Protein AF-0000000070116677 (afdb_homodimer)

Solvent-accessible surface area (backbone atoms only — not comparable to full-atom values): 37663 Å² total; per-residue (Å²): 96,74,38,36,49,48,74,65,43,23,51,36,42,28,44,10,41,53,49,41,49,26,26,69,69,30,72,38,34,51,61,55,48,22,65,59,27,67,42,55,67,67,56,50,51,53,46,50,51,51,36,36,73,70,57,50,31,46,72,42,73,62,86,81,67,85,58,98,57,86,71,54,44,27,37,28,44,30,30,88,41,28,28,20,38,10,22,35,44,53,80,57,32,35,35,32,30,40,25,15,43,43,66,47,76,75,44,74,48,72,46,80,34,63,86,76,57,48,60,74,63,58,39,49,60,45,41,51,46,51,51,58,50,59,76,66,53,61,90,87,44,41,75,66,17,25,7,32,16,30,65,36,39,26,32,56,91,62,22,32,27,54,39,16,75,80,52,69,41,61,66,35,56,48,41,56,54,43,50,65,67,60,58,68,92,62,49,74,44,52,39,29,30,34,40,21,26,29,51,24,24,39,67,73,30,68,35,50,94,55,38,18,36,38,25,35,29,28,54,72,50,36,32,25,10,40,28,49,82,64,34,74,46,42,34,66,59,32,38,23,20,35,49,19,52,24,47,40,32,72,84,48,53,76,38,96,87,68,32,40,8,20,38,25,58,52,50,17,44,66,37,42,28,42,58,41,72,40,60,89,56,68,63,70,68,46,53,51,48,41,52,52,38,26,76,71,62,35,63,49,27,39,50,20,40,45,55,27,17,37,49,46,8,42,54,50,10,28,50,26,19,34,43,7,30,41,34,39,30,29,27,67,56,34,30,60,50,40,73,75,17,41,68,42,19,50,54,31,22,61,49,45,23,46,67,83,28,46,69,66,46,41,82,44,54,60,68,54,60,87,50,18,36,38,47,12,9,25,50,58,21,43,44,60,37,35,57,32,59,84,80,95,94,74,39,36,49,47,73,66,42,24,50,36,43,28,43,10,44,53,50,41,49,27,26,68,69,28,71,38,34,50,60,54,50,24,66,59,27,66,42,53,66,69,57,50,51,52,48,50,49,51,37,36,72,71,58,49,31,46,73,41,72,60,85,79,66,86,59,96,58,86,73,55,46,27,36,29,45,29,30,86,40,28,27,20,37,10,23,35,44,52,81,57,30,34,34,34,28,40,26,16,43,43,64,47,75,76,44,75,50,71,48,79,34,63,86,76,56,47,61,75,63,58,40,49,60,46,42,51,48,51,52,58,51,57,75,66,54,63,89,86,46,41,75,66,18,25,8,33,15,30,67,36,38,28,32,56,91,63,21,32,27,56,39,15,76,81,51,70,41,62,64,36,56,49,40,57,53,42,49,64,67,59,59,66,89,62,49,73,45,52,38,28,31,34,42,22,25,30,51,24,25,39,65,73,30,67,34,51,94,54,36,18,36,37,24,36,28,28,54,74,50,36,34,27,10,38,30,49,82,64,33,75,47,41,35,67,58,32,39,22,21,35,48,20,52,25,46,41,32,72,82,49,54,76,37,96,83,68,32,39,8,21,38,27,60,52,51,18,43,65,36,42,29,43,57,41,72,40,60,88,56,69,62,69,66,46,54,50,48,41,52,53,38,26,75,72,62,35,62,50,26,40,50,19,41,43,55,27,17,36,48,47,8,42,54,50,10,28,50,26,20,36,42,7,29,40,35,39,29,29,27,68,57,35,32,60,50,40,72,74,18,42,69,43,20,51,52,30,21,63,50,44,22,47,67,83,28,46,69,67,47,41,81,44,55,61,66,54,59,86,49,18,36,37,47,12,9,24,49,58,22,43,43,61,35,37,56,31,57,84,80,94

Nearest PDB structures (foldseek):
  2qm1-assembly1_B  TM=8.342E-01  e=1.340E-25  Enterococcus faecalis V583
  3vov-assembly1_B  TM=8.192E-01  e=1.318E-24  Thermus thermophilus HB8
  2yhw-assembly1_A-2  TM=8.505E-01  e=6.070E-23  Homo sapiens
  2yhy-assembly1_A  TM=8.304E-01  e=4.068E-23  Homo sapiens
  4htl-assembly1_A  TM=8.119E-01  e=5.412E-16  Listeria monocytogenes EGD-e

Organism: Actinoplanes teichomyceticus (NCBI:txid1867)

pLDDT: mean 92.73, std 9.9, range [25.09, 98.88]

InterPro domains:
  IPR000600 ROK family [PF00480] (88-381)
  IPR000600 ROK family [PTHR18964] (8-383)
  IPR036388 Winged helix-like DNA-binding domain superfamily [G3DSA:1.10.10.10] (4-76)
  IPR036390 Winged helix DNA-binding domain superfamily [SSF46785] (10-74)
  IPR043129 ATPase, nucleotide binding domain [SSF53067] (85-386)

Structure (mmCIF, N/CA/C/O backbone):
data_AF-0000000070116677-model_v1
#
loop_
_entity.id
_entity.type
_entity.pdbx_description
1 polymer 'Putative NBD/HSP70 family sugar kinase'
#
loop_
_atom_site.group_PDB
_atom_site.id
_atom_site.type_symbol
_atom_site.label_atom_id
_atom_site.label_alt_id
_atom_site.label_comp_id
_atom_site.label_asym_id
_atom_site.label_entity_id
_atom_site.label_seq_id
_atom_site.pdbx_PDB_ins_code
_atom_site.Cartn_x
_atom_site.Cartn_y
_atom_site.Cartn_z
_atom_site.occupancy
_atom_site.B_iso_or_equiv
_atom_site.auth_seq_id
_atom_site.auth_comp_id
_atom_site.auth_asym_id
_atom_site.auth_atom_id
_atom_site.pdbx_PDB_model_num
ATOM 1 N N . MET A 1 1 ? -15.133 -12.617 7.816 1 25.09 1 MET A N 1
ATOM 2 C CA . MET A 1 1 ? -15.984 -12.57 6.629 1 25.09 1 MET A CA 1
ATOM 3 C C . MET A 1 1 ? -17.25 -11.766 6.902 1 25.09 1 MET A C 1
ATOM 5 O O . MET A 1 1 ? -18.078 -12.156 7.738 1 25.09 1 MET A O 1
ATOM 9 N N . ARG A 1 2 ? -17.266 -10.602 6.672 1 36.28 2 ARG A N 1
ATOM 10 C CA . ARG A 1 2 ? -18.234 -9.672 7.238 1 36.28 2 ARG A CA 1
ATOM 11 C C . ARG A 1 2 ? -19.641 -9.969 6.719 1 36.28 2 ARG A C 1
ATOM 13 O O . ARG A 1 2 ? -19.812 -10.281 5.539 1 36.28 2 ARG A O 1
ATOM 20 N N . VAL A 1 3 ? -20.672 -10.523 7.41 1 43.56 3 VAL A N 1
ATOM 21 C CA . VAL A 1 3 ? -22.125 -10.578 7.258 1 43.56 3 VAL A CA 1
ATOM 22 C C . VAL A 1 3 ? -22.594 -9.453 6.336 1 43.56 3 VAL A C 1
ATOM 24 O O . VAL A 1 3 ? -22.031 -8.352 6.355 1 43.56 3 VAL A O 1
ATOM 27 N N . GLY A 1 4 ? -23.078 -10.039 5.141 1 52.91 4 GLY A N 1
ATOM 28 C CA . GLY A 1 4 ? -23.609 -8.883 4.434 1 52.91 4 GLY A CA 1
ATOM 29 C C . GLY A 1 4 ? -24.266 -7.875 5.355 1 52.91 4 GLY A C 1
ATOM 30 O O . GLY A 1 4 ? -24.672 -8.211 6.469 1 52.91 4 GLY A O 1
ATOM 31 N N . PRO A 1 5 ? -24.172 -6.707 5.023 1 60.12 5 PRO A N 1
ATOM 32 C CA . PRO A 1 5 ? -24.625 -5.73 6.02 1 60.12 5 PRO A CA 1
ATOM 33 C C . PRO A 1 5 ? -26.141 -5.789 6.254 1 60.12 5 PRO A C 1
ATOM 35 O O . PRO A 1 5 ? -26.891 -6.059 5.324 1 60.12 5 PRO A O 1
ATOM 38 N N . SER A 1 6 ? -26.656 -6.117 7.281 1 69.81 6 SER A N 1
ATOM 39 C CA . SER A 1 6 ? -28.031 -5.926 7.703 1 69.81 6 SER A CA 1
ATOM 40 C C . SER A 1 6 ? -28.578 -4.59 7.211 1 69.81 6 SER A C 1
ATOM 42 O O . SER A 1 6 ? -27.828 -3.74 6.734 1 69.81 6 SER A O 1
ATOM 44 N N . GLN A 1 7 ? -29.906 -4.578 6.918 1 72.38 7 GLN A N 1
ATOM 45 C CA . GLN A 1 7 ? -30.531 -3.312 6.547 1 72.38 7 GLN A CA 1
ATOM 46 C C . GLN A 1 7 ? -29.969 -2.164 7.387 1 72.38 7 GLN A C 1
ATOM 48 O O . GLN A 1 7 ? -29.766 -1.061 6.875 1 72.38 7 GLN A O 1
ATOM 53 N N . GLU A 1 8 ? -29.797 -2.561 8.539 1 79.12 8 GLU A N 1
ATOM 54 C CA . GLU A 1 8 ? -29.25 -1.561 9.445 1 79.12 8 GLU A CA 1
ATOM 55 C C . GLU A 1 8 ? -27.828 -1.187 9.047 1 79.12 8 GLU A C 1
ATOM 57 O O . GLU A 1 8 ? -27.438 -0.019 9.125 1 79.12 8 GLU A O 1
ATOM 62 N N . GLU A 1 9 ? -27.172 -2.137 8.594 1 80.44 9 GLU A N 1
ATOM 63 C CA . GLU A 1 9 ? -25.797 -1.889 8.18 1 80.44 9 GLU A CA 1
ATOM 64 C C . GLU A 1 9 ? -25.734 -1.069 6.891 1 80.44 9 GLU A C 1
ATOM 66 O O . GLU A 1 9 ? -24.875 -0.199 6.734 1 80.44 9 GLU A O 1
ATOM 71 N N . VAL A 1 10 ? -26.641 -1.304 6.008 1 80.88 10 VAL A N 1
ATOM 72 C CA . VAL A 1 10 ? -26.719 -0.542 4.766 1 80.88 10 VAL A CA 1
ATOM 73 C C . VAL A 1 10 ? -27.062 0.914 5.074 1 80.88 10 VAL A C 1
ATOM 75 O O . VAL A 1 10 ? -26.453 1.832 4.523 1 80.88 10 VAL A O 1
ATOM 78 N N . ARG A 1 11 ? -28.078 1.019 5.867 1 85.12 11 ARG A N 1
ATOM 79 C CA . ARG A 1 11 ? -28.469 2.363 6.273 1 85.12 11 ARG A CA 1
ATOM 80 C C . ARG A 1 11 ? -27.297 3.105 6.914 1 85.12 11 ARG A C 1
ATOM 82 O O . ARG A 1 11 ? -27.047 4.27 6.598 1 85.12 11 ARG A O 1
ATOM 89 N N . ARG A 1 12 ? -26.625 2.453 7.75 1 89.31 12 ARG A N 1
ATOM 90 C CA . ARG A 1 12 ? -25.469 3.035 8.414 1 89.31 12 ARG A CA 1
ATOM 91 C C . ARG A 1 12 ? -24.422 3.463 7.391 1 89.31 12 ARG A C 1
ATOM 93 O O . ARG A 1 12 ? -23.859 4.555 7.492 1 89.31 12 ARG A O 1
ATOM 100 N N . HIS A 1 13 ? -24.219 2.604 6.469 1 88.12 13 HIS A N 1
ATOM 101 C CA . HIS A 1 13 ? -23.25 2.898 5.426 1 88.12 13 HIS A CA 1
ATOM 102 C C . HIS A 1 13 ? -23.656 4.113 4.605 1 88.12 13 HIS A C 1
ATOM 104 O O . HIS A 1 13 ? -22.844 4.992 4.324 1 88.12 13 HIS A O 1
ATOM 110 N N . ASN A 1 14 ? -24.922 4.16 4.258 1 90.69 14 ASN A N 1
ATOM 111 C CA . ASN A 1 14 ? -25.422 5.281 3.471 1 90.69 14 ASN A CA 1
ATOM 112 C C . ASN A 1 14 ? -25.359 6.59 4.254 1 90.69 14 ASN A C 1
ATOM 114 O O . ASN A 1 14 ? -25.031 7.637 3.699 1 90.69 14 ASN A O 1
ATOM 118 N N . LEU A 1 15 ? -25.688 6.465 5.492 1 94.31 15 LEU A N 1
ATOM 119 C CA . LEU A 1 15 ? -25.578 7.633 6.363 1 94.31 15 LEU A CA 1
ATOM 120 C C . LEU A 1 15 ? -24.141 8.148 6.398 1 94.31 15 LEU A C 1
ATOM 122 O O . LEU A 1 15 ? -23.906 9.344 6.258 1 94.31 15 LEU A O 1
ATOM 126 N N . GLY A 1 16 ? -23.234 7.203 6.566 1 95.75 16 GLY A N 1
ATOM 127 C CA . GLY A 1 16 ? -21.828 7.562 6.605 1 95.75 16 GLY A CA 1
ATOM 128 C C . GLY A 1 16 ? -21.344 8.188 5.312 1 95.75 16 GLY A C 1
ATOM 129 O O . GLY A 1 16 ? -20.625 9.188 5.332 1 95.75 16 GLY A O 1
ATOM 130 N N . THR A 1 17 ? -21.75 7.648 4.234 1 94.56 17 THR A N 1
ATOM 131 C CA . THR A 1 17 ? -21.328 8.141 2.926 1 94.56 17 THR A CA 1
ATOM 132 C C . THR A 1 17 ? -21.875 9.547 2.676 1 94.56 17 THR A C 1
ATOM 134 O O . THR A 1 17 ? -21.156 10.414 2.174 1 94.56 17 THR A O 1
ATOM 137 N N . LEU A 1 18 ? -23.125 9.727 2.967 1 95.94 18 LEU A N 1
ATOM 138 C CA . LEU A 1 18 ? -23.719 11.047 2.803 1 95.94 18 LEU A CA 1
ATOM 139 C C . LEU A 1 18 ? -23.016 12.078 3.684 1 95.94 18 LEU A C 1
ATOM 141 O O . LEU A 1 18 ? -22.641 13.148 3.209 1 95.94 18 LEU A O 1
ATOM 145 N N . LEU A 1 19 ? -22.828 11.727 4.914 1 97.38 19 LEU A N 1
ATOM 146 C CA . LEU A 1 19 ? -22.172 12.656 5.832 1 97.38 19 LEU A CA 1
ATOM 147 C C . LEU A 1 19 ? -20.766 12.969 5.367 1 97.38 19 LEU A C 1
ATOM 149 O O . LEU A 1 19 ? -20.328 14.117 5.43 1 97.38 19 LEU A O 1
ATOM 153 N N . ARG A 1 20 ? -20.062 11.953 4.957 1 96.81 20 ARG A N 1
ATOM 154 C CA . ARG A 1 20 ? -18.688 12.148 4.473 1 96.81 20 ARG A CA 1
ATOM 155 C C . ARG A 1 20 ? -18.656 13.109 3.293 1 96.81 20 ARG A C 1
ATOM 157 O O . ARG A 1 20 ? -17.781 13.969 3.205 1 96.81 20 ARG A O 1
ATOM 164 N N . TYR A 1 21 ? -19.625 12.945 2.396 1 96.12 21 TYR A N 1
ATOM 165 C CA . TYR A 1 21 ? -19.656 13.812 1.227 1 96.12 21 TYR A CA 1
ATOM 166 C C . TYR A 1 21 ? -19.844 15.273 1.636 1 96.12 21 TYR A C 1
ATOM 168 O O . TYR A 1 21 ? -19.094 16.141 1.187 1 96.12 21 TYR A O 1
ATOM 176 N N . VAL A 1 22 ? -20.766 15.484 2.5 1 97.25 22 VAL A N 1
ATOM 177 C CA . VAL A 1 22 ? -21.047 16.844 2.945 1 97.25 22 VAL A CA 1
ATOM 178 C C . VAL A 1 22 ? -19.875 17.359 3.773 1 97.25 22 VAL A C 1
ATOM 180 O O . VAL A 1 22 ? -19.531 18.547 3.715 1 97.25 22 VAL A O 1
ATOM 183 N N . HIS A 1 23 ? -19.234 16.516 4.504 1 98.06 23 HIS A N 1
ATOM 184 C CA . HIS A 1 23 ? -18.062 16.859 5.312 1 98.06 23 HIS A CA 1
ATOM 185 C C . HIS A 1 23 ? -16.922 17.344 4.438 1 98.06 23 HIS A C 1
ATOM 187 O O . HIS A 1 23 ? -16.281 18.359 4.746 1 98.06 23 HIS A O 1
ATOM 193 N N . VAL A 1 24 ? -16.672 16.703 3.383 1 96.69 24 VAL A N 1
ATOM 194 C CA . VAL A 1 24 ? -15.508 16.969 2.551 1 96.69 24 VAL A CA 1
ATOM 195 C C . VAL A 1 24 ? -15.82 18.109 1.581 1 96.69 24 VAL A C 1
ATOM 197 O O . VAL A 1 24 ? -14.984 18.984 1.359 1 96.69 24 VAL A O 1
ATOM 200 N N . HIS A 1 25 ? -17.109 18.203 1.095 1 95.5 25 HIS A N 1
ATOM 201 C CA . HIS A 1 25 ? -17.406 19.109 -0.006 1 95.5 25 HIS A CA 1
ATOM 202 C C . HIS A 1 25 ? -18.172 20.328 0.483 1 95.5 25 HIS A C 1
ATOM 204 O O . HIS A 1 25 ? -18.281 21.328 -0.236 1 95.5 25 HIS A O 1
ATOM 210 N N . GLY A 1 26 ? -18.656 20.25 1.665 1 95.62 26 GLY A N 1
ATOM 211 C CA . GLY A 1 26 ? -19.422 21.359 2.189 1 95.62 26 GLY A CA 1
ATOM 212 C C . GLY A 1 26 ? -20.875 21.328 1.765 1 95.62 26 GLY A C 1
ATOM 213 O O . GLY A 1 26 ? -21.422 20.25 1.479 1 95.62 26 GLY A O 1
ATOM 214 N N . ALA A 1 27 ? -21.484 22.5 1.828 1 95.94 27 ALA A N 1
ATOM 215 C CA . ALA A 1 27 ? -22.906 22.625 1.51 1 95.94 27 ALA A CA 1
ATOM 216 C C . ALA A 1 27 ? -23.219 22.031 0.14 1 95.94 27 ALA A C 1
ATOM 218 O O . ALA A 1 27 ? -22.625 22.422 -0.864 1 95.94 27 ALA A O 1
ATOM 219 N N . THR A 1 28 ? -24.156 21.078 0.118 1 96.44 28 THR A N 1
ATOM 220 C CA . THR A 1 28 ? -24.484 20.328 -1.09 1 96.44 28 THR A CA 1
ATOM 221 C C . THR A 1 28 ? -26 20.172 -1.222 1 96.44 28 THR A C 1
ATOM 223 O O . THR A 1 28 ? -26.688 19.844 -0.249 1 96.44 28 THR A O 1
ATOM 226 N N . SER A 1 29 ? -26.469 20.375 -2.428 1 96.5 29 SER A N 1
ATOM 227 C CA . SER A 1 29 ? -27.906 20.219 -2.633 1 96.5 29 SER A CA 1
ATOM 228 C C . SER A 1 29 ? -28.328 18.766 -2.594 1 96.5 29 SER A C 1
ATOM 230 O O . SER A 1 29 ? -27.531 17.875 -2.91 1 96.5 29 SER A O 1
ATOM 232 N N . ARG A 1 30 ? -29.594 18.5 -2.236 1 95.56 30 ARG A N 1
ATOM 233 C CA . ARG A 1 30 ? -30.109 17.141 -2.279 1 95.56 30 ARG A CA 1
ATOM 234 C C . ARG A 1 30 ? -30.016 16.562 -3.686 1 95.56 30 ARG A C 1
ATOM 236 O O . ARG A 1 30 ? -29.766 15.367 -3.855 1 95.56 30 ARG A O 1
ATOM 243 N N . ALA A 1 31 ? -30.234 17.453 -4.652 1 94.12 31 ALA A N 1
ATOM 244 C CA . ALA A 1 31 ? -30.141 17 -6.039 1 94.12 31 ALA A CA 1
ATOM 245 C C . ALA A 1 31 ? -28.734 16.484 -6.352 1 94.12 31 ALA A C 1
ATOM 247 O O . ALA A 1 31 ? -28.578 15.414 -6.945 1 94.12 31 ALA A O 1
ATOM 248 N N . GLU A 1 32 ? -27.797 17.203 -5.957 1 95.25 32 GLU A N 1
ATOM 249 C CA . GLU A 1 32 ? -26.406 16.797 -6.16 1 95.25 32 GLU A CA 1
ATOM 250 C C . GLU A 1 32 ? -26.094 15.516 -5.383 1 95.25 32 GLU A C 1
ATOM 252 O O . GLU A 1 32 ? -25.422 14.625 -5.898 1 95.25 32 GLU A O 1
ATOM 257 N N . LEU A 1 33 ? -26.562 15.43 -4.164 1 95.81 33 LEU A N 1
ATOM 258 C CA . LEU A 1 33 ? -26.344 14.234 -3.357 1 95.81 33 LEU A CA 1
ATOM 259 C C . LEU A 1 33 ? -26.953 13.008 -4.027 1 95.81 33 LEU A C 1
ATOM 261 O O . LEU A 1 33 ? -26.359 11.93 -4.039 1 95.81 33 LEU A O 1
ATOM 265 N N . THR A 1 34 ? -28.156 13.227 -4.562 1 93.06 34 THR A N 1
ATOM 266 C CA . THR A 1 34 ? -28.828 12.141 -5.277 1 93.06 34 THR A CA 1
ATOM 267 C C . THR A 1 34 ? -27.969 11.648 -6.438 1 93.06 34 THR A C 1
ATOM 269 O O . THR A 1 34 ? -27.75 10.445 -6.586 1 93.06 34 THR A O 1
ATOM 272 N N . SER A 1 35 ? -27.5 12.562 -7.188 1 92.69 35 SER A N 1
ATOM 273 C CA . SER A 1 35 ? -26.703 12.234 -8.367 1 92.69 35 SER A CA 1
ATOM 274 C C . SER A 1 35 ? -25.375 11.617 -7.969 1 92.69 35 SER A C 1
ATOM 276 O O . SER A 1 35 ? -24.969 10.586 -8.516 1 92.69 35 SER A O 1
ATOM 278 N N . ARG A 1 36 ? -24.688 12.109 -6.996 1 91.94 36 ARG A N 1
ATOM 279 C CA . ARG A 1 36 ? -23.328 11.719 -6.645 1 91.94 36 ARG A CA 1
ATOM 280 C C . ARG A 1 36 ? -23.312 10.406 -5.875 1 91.94 36 ARG A C 1
ATOM 282 O O . ARG A 1 36 ? -22.375 9.617 -6.004 1 91.94 36 ARG A O 1
ATOM 289 N N . LEU A 1 37 ? -24.359 10.18 -5.105 1 91.5 37 LEU A N 1
ATOM 290 C CA . LEU A 1 37 ? -24.375 8.977 -4.281 1 91.5 37 LEU A CA 1
ATOM 291 C C . LEU A 1 37 ? -25.141 7.855 -4.969 1 91.5 37 LEU A C 1
ATOM 293 O O . LEU A 1 37 ? -25.062 6.699 -4.551 1 91.5 37 LEU A O 1
ATOM 297 N N . GLY A 1 38 ? -25.828 8.25 -6.035 1 89.38 38 GLY A N 1
ATOM 298 C CA . GLY A 1 38 ? -26.578 7.25 -6.785 1 89.38 38 GLY A CA 1
ATOM 299 C C . GLY A 1 38 ? -27.766 6.699 -6.023 1 89.38 38 GLY A C 1
ATOM 300 O O . GLY A 1 38 ? -28.094 5.516 -6.133 1 89.38 38 GLY A O 1
ATOM 301 N N . LEU A 1 39 ? -28.312 7.418 -5.152 1 88.75 39 LEU A N 1
ATOM 302 C CA . LEU A 1 39 ? -29.484 7.062 -4.367 1 88.75 39 LEU A CA 1
ATOM 303 C C . LEU A 1 39 ? -30.719 7.844 -4.828 1 88.75 39 LEU A C 1
ATOM 305 O O . LEU A 1 39 ? -30.578 8.906 -5.438 1 88.75 39 LEU A O 1
ATOM 309 N N . ASN A 1 40 ? -31.828 7.309 -4.609 1 89.5 40 ASN A N 1
ATOM 310 C CA . ASN A 1 40 ? -33.031 8.023 -5.039 1 89.5 40 ASN A CA 1
ATOM 311 C C . ASN A 1 40 ? -33.375 9.164 -4.078 1 89.5 40 ASN A C 1
ATOM 313 O O . ASN A 1 40 ? -32.844 9.227 -2.967 1 89.5 40 ASN A O 1
ATOM 317 N N . ARG A 1 41 ? -34.25 9.977 -4.473 1 91.75 41 ARG A N 1
ATOM 318 C CA . ARG A 1 41 ? -34.594 11.203 -3.77 1 91.75 41 ARG A CA 1
ATOM 319 C C . ARG A 1 41 ? -35.219 10.906 -2.402 1 91.75 41 ARG A C 1
ATOM 321 O O . ARG A 1 41 ? -34.906 11.586 -1.42 1 91.75 41 ARG A O 1
ATOM 328 N N . SER A 1 42 ? -36.062 9.906 -2.346 1 93.12 42 SER A N 1
ATOM 329 C CA . SER A 1 42 ? -36.719 9.578 -1.087 1 93.12 42 SER A CA 1
ATOM 330 C C . SER A 1 42 ? -35.719 9.086 -0.051 1 93.12 42 SER A C 1
ATOM 332 O O . SER A 1 42 ? -35.812 9.453 1.123 1 93.12 42 SER A O 1
ATOM 334 N N . THR A 1 43 ? -34.75 8.289 -0.483 1 90.94 43 THR A N 1
ATOM 335 C CA . THR A 1 43 ? -33.688 7.785 0.406 1 90.94 43 THR A CA 1
ATOM 336 C C . THR A 1 43 ? -32.812 8.93 0.92 1 90.94 43 THR A C 1
ATOM 338 O O . THR A 1 43 ? -32.531 9 2.113 1 90.94 43 THR A O 1
ATOM 341 N N . ILE A 1 44 ? -32.469 9.82 0.033 1 95.19 44 ILE A N 1
ATOM 342 C CA . ILE A 1 44 ? -31.656 10.977 0.416 1 95.19 44 ILE A CA 1
ATOM 343 C C . ILE A 1 44 ? -32.406 11.805 1.453 1 95.19 44 ILE A C 1
ATOM 345 O O . ILE A 1 44 ? -31.812 12.25 2.443 1 95.19 44 ILE A O 1
ATOM 349 N N . GLY A 1 45 ? -33.656 11.984 1.19 1 95.44 45 GLY A N 1
ATOM 350 C CA . GLY A 1 45 ? -34.469 12.727 2.145 1 95.44 45 GLY A CA 1
ATOM 351 C C . GLY A 1 45 ? -34.5 12.094 3.523 1 95.44 45 GLY A C 1
ATOM 352 O O . GLY A 1 45 ? -34.344 12.789 4.531 1 95.44 45 GLY A O 1
ATOM 353 N N . ALA A 1 46 ? -34.688 10.836 3.566 1 95.25 46 ALA A N 1
ATOM 354 C CA . ALA A 1 46 ? -34.75 10.117 4.836 1 95.25 46 ALA A CA 1
ATOM 355 C C . ALA A 1 46 ? -33.406 10.172 5.559 1 95.25 46 ALA A C 1
ATOM 357 O O . ALA A 1 46 ? -33.344 10.383 6.773 1 95.25 46 ALA A O 1
ATOM 358 N N . LEU A 1 47 ? -32.344 9.922 4.836 1 95.62 47 LEU A N 1
ATOM 359 C CA . LEU A 1 47 ? -31 9.961 5.418 1 95.62 47 LEU A CA 1
ATOM 360 C C . LEU A 1 47 ? -30.688 11.344 5.973 1 95.62 47 LEU A C 1
ATOM 362 O O . LEU A 1 47 ? -30.156 11.469 7.078 1 95.62 47 LEU A O 1
ATOM 366 N N . THR A 1 48 ? -31.016 12.352 5.199 1 96.94 48 THR A N 1
ATOM 367 C CA . THR A 1 48 ? -30.781 13.727 5.625 1 96.94 48 THR A CA 1
ATOM 368 C C . THR A 1 48 ? -31.562 14.047 6.895 1 96.94 48 THR A C 1
ATOM 370 O O . THR A 1 48 ? -31.031 14.664 7.82 1 96.94 48 THR A O 1
ATOM 373 N N . ALA A 1 49 ? -32.75 13.594 6.906 1 96.81 49 ALA A N 1
ATOM 374 C CA . ALA A 1 49 ? -33.594 13.82 8.086 1 96.81 49 ALA A CA 1
ATOM 375 C C . ALA A 1 49 ? -32.969 13.188 9.328 1 96.81 49 ALA A C 1
ATOM 377 O O . ALA A 1 49 ? -33 13.773 10.414 1 96.81 49 ALA A O 1
ATOM 378 N N . GLU A 1 50 ? -32.438 12.055 9.195 1 96.5 50 GLU A N 1
ATOM 379 C CA . GLU A 1 50 ? -31.812 11.375 10.312 1 96.5 50 GLU A CA 1
ATOM 380 C C . GLU A 1 50 ? -30.578 12.141 10.781 1 96.5 50 GLU A C 1
ATOM 382 O O . GLU A 1 50 ? -30.344 12.281 11.992 1 96.5 50 GLU A O 1
ATOM 387 N N . LEU A 1 51 ? -29.781 12.609 9.852 1 97.69 51 LEU A N 1
ATOM 388 C CA . LEU A 1 51 ? -28.578 13.359 10.195 1 97.69 51 LEU A CA 1
ATOM 389 C C . LEU A 1 51 ? -28.938 14.688 10.859 1 97.69 51 LEU A C 1
ATOM 391 O O . LEU A 1 51 ? -28.234 15.156 11.742 1 97.69 51 LEU A O 1
ATOM 395 N N . ILE A 1 52 ? -30.047 15.281 10.453 1 97.31 52 ILE A N 1
ATOM 396 C CA . ILE A 1 52 ? -30.547 16.5 11.07 1 97.31 52 ILE A CA 1
ATOM 397 C C . ILE A 1 52 ? -30.969 16.219 12.508 1 97.31 52 ILE A C 1
ATOM 399 O O . ILE A 1 52 ? -30.609 16.953 13.43 1 97.31 52 ILE A O 1
ATOM 403 N N . SER A 1 53 ? -31.688 15.156 12.617 1 96.56 53 SER A N 1
ATOM 404 C CA . SER A 1 53 ? -32.156 14.766 13.945 1 96.56 53 SER A CA 1
ATOM 405 C C . SER A 1 53 ? -30.969 14.516 14.891 1 96.56 53 SER A C 1
ATOM 407 O O . SER A 1 53 ? -31.062 14.766 16.094 1 96.56 53 SER A O 1
ATOM 409 N N . ALA A 1 54 ? -29.938 14.031 14.344 1 95.88 54 ALA A N 1
ATOM 410 C CA . ALA A 1 54 ? -28.734 13.742 15.133 1 95.88 54 ALA A CA 1
ATOM 411 C C . ALA A 1 54 ? -27.906 15.008 15.359 1 95.88 54 ALA A C 1
ATOM 413 O O . ALA A 1 54 ? -26.891 14.977 16.047 1 95.88 54 ALA A O 1
ATOM 414 N N . GLY A 1 55 ? -28.297 16.156 14.719 1 95.88 55 GLY A N 1
ATOM 415 C CA . GLY A 1 55 ? -27.625 17.438 14.906 1 95.88 55 GLY A CA 1
ATOM 416 C C . GLY A 1 55 ? -26.359 17.562 14.094 1 95.88 55 GLY A C 1
ATOM 417 O O . GLY A 1 55 ? -25.5 18.391 14.398 1 95.88 55 GLY A O 1
ATOM 418 N N . LEU A 1 56 ? -26.172 16.734 13.055 1 97.69 56 LEU A N 1
ATOM 419 C CA . LEU A 1 56 ? -24.922 16.688 12.312 1 97.69 56 LEU A CA 1
ATOM 420 C C . LEU A 1 56 ? -24.969 17.594 11.094 1 97.69 56 LEU A C 1
ATOM 422 O O . LEU A 1 56 ? -23.938 18.125 10.664 1 97.69 56 LEU A O 1
ATOM 426 N N . VAL A 1 57 ? -26.141 17.734 10.539 1 97.81 57 VAL A N 1
ATOM 427 C CA . VAL A 1 57 ? -26.297 18.609 9.383 1 97.81 57 VAL A CA 1
ATOM 428 C C . VAL A 1 57 ? -27.562 19.453 9.547 1 97.81 57 VAL A C 1
ATOM 430 O O . VAL A 1 57 ? -28.391 19.172 10.422 1 97.81 57 VAL A O 1
ATOM 433 N N . SER A 1 58 ? -27.641 20.453 8.805 1 97.31 58 SER A N 1
ATOM 434 C CA . SER A 1 58 ? -28.828 21.266 8.656 1 97.31 58 SER A CA 1
ATOM 435 C C . SER A 1 58 ? -29.219 21.438 7.188 1 97.31 58 SER A C 1
ATOM 437 O O . SER A 1 58 ? -28.422 21.094 6.297 1 97.31 58 SER A O 1
ATOM 439 N N . GLU A 1 59 ? -30.359 21.734 6.969 1 95.62 59 GLU A N 1
ATOM 440 C CA . GLU A 1 59 ? -30.859 21.938 5.613 1 95.62 59 GLU A CA 1
ATOM 441 C C . GLU A 1 59 ? -31.469 23.312 5.449 1 95.62 59 GLU A C 1
ATOM 443 O O . GLU A 1 59 ? -32.125 23.812 6.359 1 95.62 59 GLU A O 1
ATOM 448 N N . ALA A 1 60 ? -31.172 23.906 4.328 1 91.56 60 ALA A N 1
ATOM 449 C CA . ALA A 1 60 ? -31.766 25.219 4.043 1 91.56 60 ALA A CA 1
ATOM 450 C C . ALA A 1 60 ? -32.094 25.359 2.561 1 91.56 60 ALA A C 1
ATOM 452 O O . ALA A 1 60 ? -31.562 24.641 1.726 1 91.56 60 ALA A O 1
ATOM 453 N N . VAL A 1 61 ? -33.125 26.203 2.266 1 85.75 61 VAL A N 1
ATOM 454 C CA . VAL A 1 61 ? -33.406 26.562 0.886 1 85.75 61 VAL A CA 1
ATOM 455 C C . VAL A 1 61 ? -32.281 27.438 0.326 1 85.75 61 VAL A C 1
ATOM 457 O O . VAL A 1 61 ? -31.766 28.312 1.026 1 85.75 61 VAL A O 1
ATOM 460 N N . PRO A 1 62 ? -31.969 27.031 -0.939 1 78.81 62 PRO A N 1
ATOM 461 C CA . PRO A 1 62 ? -30.906 27.859 -1.516 1 78.81 62 PRO A CA 1
ATOM 462 C C . PRO A 1 62 ? -31.297 29.328 -1.623 1 78.81 62 PRO A C 1
ATOM 464 O O . PRO A 1 62 ? -32.469 29.641 -1.839 1 78.81 62 PRO A O 1
ATOM 467 N N . LYS A 1 63 ? -30.562 30.297 -1.22 1 63.31 63 LYS A N 1
ATOM 468 C CA . LYS A 1 63 ? -30.891 31.719 -1.314 1 63.31 63 LYS A CA 1
ATOM 469 C C . LYS A 1 63 ? -31.25 32.125 -2.748 1 63.31 63 LYS A C 1
ATOM 471 O O . LYS A 1 63 ? -32.188 32.875 -2.975 1 63.31 63 LYS A O 1
ATOM 476 N N . GLN A 1 64 ? -30.422 32.031 -3.822 1 57.72 64 GLN A N 1
ATOM 477 C CA . GLN A 1 64 ? -30.641 32.656 -5.109 1 57.72 64 GLN A CA 1
ATOM 478 C C . GLN A 1 64 ? -31.094 31.656 -6.164 1 57.72 64 GLN A C 1
ATOM 480 O O . GLN A 1 64 ? -30.297 30.828 -6.613 1 57.72 64 GLN A O 1
ATOM 485 N N . THR A 1 65 ? -32.125 30.938 -6.074 1 54.34 65 THR A N 1
ATOM 486 C CA . THR A 1 65 ? -32.219 30.047 -7.219 1 54.34 65 THR A CA 1
ATOM 487 C C . THR A 1 65 ? -33 30.703 -8.359 1 54.34 65 THR A C 1
ATOM 489 O O . THR A 1 65 ? -34.125 31.156 -8.164 1 54.34 65 THR A O 1
ATOM 492 N N . ARG A 1 66 ? -32.344 31.344 -9.344 1 49.09 66 ARG A N 1
ATOM 493 C CA . ARG A 1 66 ? -32.938 31.922 -10.547 1 49.09 66 ARG A CA 1
ATOM 494 C C . ARG A 1 66 ? -33.75 30.891 -11.305 1 49.09 66 ARG A C 1
ATOM 496 O O . ARG A 1 66 ? -34.406 31.219 -12.297 1 49.09 66 ARG A O 1
ATOM 503 N N . ARG A 1 67 ? -33.656 29.703 -11.195 1 52.19 67 ARG A N 1
ATOM 504 C CA . ARG A 1 67 ? -34.344 28.875 -12.172 1 52.19 67 ARG A CA 1
ATOM 505 C C . ARG A 1 67 ? -35.75 28.516 -11.672 1 52.19 67 ARG A C 1
ATOM 507 O O . ARG A 1 67 ? -35.969 28.344 -10.469 1 52.19 67 ARG A O 1
ATOM 514 N N . ALA A 1 68 ? -36.688 28.562 -12.578 1 55.5 68 ALA A N 1
ATOM 515 C CA . ALA A 1 68 ? -38.125 28.391 -12.492 1 55.5 68 ALA A CA 1
ATOM 516 C C . ALA A 1 68 ? -38.5 27.109 -11.75 1 55.5 68 ALA A C 1
ATOM 518 O O . ALA A 1 68 ? -39.656 26.891 -11.406 1 55.5 68 ALA A O 1
ATOM 519 N N . GLY A 1 69 ? -37.562 26.219 -11.289 1 57.03 69 GLY A N 1
ATOM 520 C CA . GLY A 1 69 ? -37.906 24.969 -10.648 1 57.03 69 GLY A CA 1
ATOM 521 C C . GLY A 1 69 ? -37.75 25 -9.141 1 57.03 69 GLY A C 1
ATOM 522 O O . GLY A 1 69 ? -37.125 25.922 -8.594 1 57.03 69 GLY A O 1
ATOM 523 N N . ARG A 1 70 ? -38.625 24.156 -8.375 1 63.12 70 ARG A N 1
ATOM 524 C CA . ARG A 1 70 ? -38.531 24.047 -6.922 1 63.12 70 ARG A CA 1
ATOM 525 C C . ARG A 1 70 ? -37.062 23.891 -6.48 1 63.12 70 ARG A C 1
ATOM 527 O O . ARG A 1 70 ? -36.375 22.969 -6.922 1 63.12 70 ARG A O 1
ATOM 534 N N . PRO A 1 71 ? -36.625 24.875 -5.871 1 75.31 71 PRO A N 1
ATOM 535 C CA . PRO A 1 71 ? -35.219 24.812 -5.516 1 75.31 71 PRO A CA 1
ATOM 536 C C . PRO A 1 71 ? -34.875 23.641 -4.609 1 75.31 71 PRO A C 1
ATOM 538 O O . PRO A 1 71 ? -35.688 23.266 -3.75 1 75.31 71 PRO A O 1
ATOM 541 N N . SER A 1 72 ? -33.875 22.781 -4.922 1 84.75 72 SER A N 1
ATOM 542 C CA . SER A 1 72 ? -33.438 21.656 -4.113 1 84.75 72 SER A CA 1
ATOM 543 C C . SER A 1 72 ? -32.781 22.125 -2.814 1 84.75 72 SER A C 1
ATOM 545 O O . SER A 1 72 ? -31.984 23.078 -2.82 1 84.75 72 SER A O 1
ATOM 547 N N . LEU A 1 73 ? -33.219 21.562 -1.626 1 93.31 73 LEU A N 1
ATOM 548 C CA . LEU A 1 73 ? -32.688 21.891 -0.311 1 93.31 73 LEU A CA 1
ATOM 549 C C . LEU A 1 73 ? -31.188 21.625 -0.26 1 93.31 73 LEU A C 1
ATOM 551 O O . LEU A 1 73 ? -30.703 20.672 -0.877 1 93.31 73 LEU A O 1
ATOM 555 N N . VAL A 1 74 ? -30.516 22.562 0.46 1 97 74 VAL A N 1
ATOM 556 C CA . VAL A 1 74 ? -29.078 22.453 0.594 1 97 74 VAL A CA 1
ATOM 557 C C . VAL A 1 74 ? -28.719 21.906 1.977 1 97 74 VAL A C 1
ATOM 559 O O . VAL A 1 74 ? -29.156 22.438 2.994 1 97 74 VAL A O 1
ATOM 562 N N . VAL A 1 75 ? -27.984 20.828 1.997 1 97.69 75 VAL A N 1
ATOM 563 C CA . VAL A 1 75 ? -27.547 20.172 3.221 1 97.69 75 VAL A CA 1
ATOM 564 C C . VAL A 1 75 ? -26.172 20.688 3.621 1 97.69 75 VAL A C 1
ATOM 566 O O . VAL A 1 75 ? -25.234 20.703 2.805 1 97.69 75 VAL A O 1
ATOM 569 N N . ARG A 1 76 ? -26.016 21.141 4.898 1 97.38 76 ARG A N 1
ATOM 570 C CA . ARG A 1 76 ? -24.75 21.703 5.383 1 97.38 76 ARG A CA 1
ATOM 571 C C . ARG A 1 76 ? -24.328 21.031 6.684 1 97.38 76 ARG A C 1
ATOM 573 O O . ARG A 1 76 ? -25.156 20.734 7.543 1 97.38 76 ARG A O 1
ATOM 580 N N . PRO A 1 77 ? -22.984 20.797 6.766 1 97.69 77 PRO A N 1
ATOM 581 C CA . PRO A 1 77 ? -22.516 20.266 8.055 1 97.69 77 PRO A CA 1
ATOM 582 C C . PRO A 1 77 ? -22.641 21.297 9.18 1 97.69 77 PRO A C 1
ATOM 584 O O . PRO A 1 77 ? -22.422 22.484 8.961 1 97.69 77 PRO A O 1
ATOM 587 N N . GLU A 1 78 ? -22.953 20.859 10.375 1 96.56 78 GLU A N 1
ATOM 588 C CA . GLU A 1 78 ? -23.031 21.734 11.539 1 96.56 78 GLU A CA 1
ATOM 589 C C . GLU A 1 78 ? -21.656 21.953 12.148 1 96.56 78 GLU A C 1
ATOM 591 O O . GLU A 1 78 ? -21.391 21.547 13.273 1 96.56 78 GLU A O 1
ATOM 596 N N . SER A 1 79 ? -20.875 22.797 11.523 1 95.88 79 SER A N 1
ATOM 597 C CA . SER A 1 79 ? -19.453 22.969 11.805 1 95.88 79 SER A CA 1
ATOM 598 C C . SER A 1 79 ? -19.234 23.625 13.156 1 95.88 79 SER A C 1
ATOM 600 O O . SER A 1 79 ? -18.234 23.359 13.836 1 95.88 79 SER A O 1
ATOM 602 N N . GLU A 1 80 ? -20.109 24.453 13.586 1 93.94 80 GLU A N 1
ATOM 603 C CA . GLU A 1 80 ? -19.922 25.172 14.836 1 93.94 80 GLU A CA 1
ATOM 604 C C . GLU A 1 80 ? -20.344 24.328 16.031 1 93.94 80 GLU A C 1
ATOM 606 O O . GLU A 1 80 ? -19.844 24.531 17.141 1 93.94 80 GLU A O 1
ATOM 611 N N . LEU A 1 81 ? -21.25 23.359 15.734 1 95.31 81 LEU A N 1
ATOM 612 C CA . LEU A 1 81 ? -21.844 22.609 16.844 1 95.31 81 LEU A CA 1
ATOM 613 C C . LEU A 1 81 ? -21.156 21.25 16.984 1 95.31 81 LEU A C 1
ATOM 615 O O . LEU A 1 81 ? -21.188 20.656 18.062 1 95.31 81 LEU A O 1
ATOM 619 N N . VAL A 1 82 ? -20.672 20.734 15.93 1 97 82 VAL A N 1
ATOM 620 C CA . VAL A 1 82 ? -19.984 19.453 15.953 1 97 82 VAL A CA 1
ATOM 621 C C . VAL A 1 82 ? -18.531 19.625 15.562 1 97 82 VAL A C 1
ATOM 623 O O . VAL A 1 82 ? -18.219 20.062 14.445 1 97 82 VAL A O 1
ATOM 626 N N . PHE A 1 83 ? -17.609 19.281 16.484 1 97.06 83 PHE A N 1
ATOM 627 C CA . PHE A 1 83 ? -16.219 19.625 16.203 1 97.06 83 PHE A CA 1
ATOM 628 C C . PHE A 1 83 ? -15.281 18.594 16.828 1 97.06 83 PHE A C 1
ATOM 630 O O . PHE A 1 83 ? -15.719 17.703 17.562 1 97.06 83 PHE A O 1
ATOM 637 N N . ALA A 1 84 ? -14.055 18.625 16.375 1 97.25 84 ALA A N 1
ATOM 638 C CA . ALA A 1 84 ? -12.961 17.844 16.953 1 97.25 84 ALA A CA 1
ATOM 639 C C . ALA A 1 84 ? -11.812 18.75 17.375 1 97.25 84 ALA A C 1
ATOM 641 O O . ALA A 1 84 ? -11.648 19.859 16.844 1 97.25 84 ALA A O 1
ATOM 642 N N . TYR A 1 85 ? -11.086 18.328 18.375 1 97.25 85 TYR A N 1
ATOM 643 C CA . TYR A 1 85 ? -9.805 18.953 18.656 1 97.25 85 TYR A CA 1
ATOM 644 C C . TYR A 1 85 ? -8.68 18.312 17.844 1 97.25 85 TYR A C 1
ATOM 646 O O . TYR A 1 85 ? -8.578 17.078 17.797 1 97.25 85 TYR A O 1
ATOM 654 N N . ALA A 1 86 ? -7.949 19.109 17.156 1 98.5 86 ALA A N 1
ATOM 655 C CA . ALA A 1 86 ? -6.789 18.688 16.375 1 98.5 86 ALA A CA 1
ATOM 656 C C . ALA A 1 86 ? -5.496 19.203 17 1 98.5 86 ALA A C 1
ATOM 658 O O . ALA A 1 86 ? -5.34 20.406 17.234 1 98.5 86 ALA A O 1
ATOM 659 N N . LEU A 1 87 ? -4.617 18.312 17.234 1 97.94 87 LEU A N 1
ATOM 660 C CA . LEU A 1 87 ? -3.367 18.625 17.922 1 97.94 87 LEU A CA 1
ATOM 661 C C . LEU A 1 87 ? -2.164 18.219 17.078 1 97.94 87 LEU A C 1
ATOM 663 O O . LEU A 1 87 ? -2.264 17.328 16.234 1 97.94 87 LEU A O 1
ATOM 667 N N . SER A 1 88 ? -1.093 18.891 17.266 1 96.94 88 SER A N 1
ATOM 668 C CA . SER A 1 88 ? 0.143 18.562 16.547 1 96.94 88 SER A CA 1
ATOM 669 C C . SER A 1 88 ? 1.364 18.828 17.422 1 96.94 88 SER A C 1
ATOM 671 O O . SER A 1 88 ? 1.454 19.875 18.094 1 96.94 88 SER A O 1
ATOM 673 N N . ILE A 1 89 ? 2.189 17.875 17.516 1 93.88 89 ILE A N 1
ATOM 674 C CA . ILE A 1 89 ? 3.518 18.031 18.094 1 93.88 89 ILE A CA 1
ATOM 675 C C . ILE A 1 89 ? 4.574 17.953 17 1 93.88 89 ILE A C 1
ATOM 677 O O . ILE A 1 89 ? 4.863 16.875 16.484 1 93.88 89 ILE A O 1
ATOM 681 N N . GLU A 1 90 ? 5.121 19 16.641 1 89.19 90 GLU A N 1
ATOM 682 C CA . GLU A 1 90 ? 6.129 19.109 15.602 1 89.19 90 GLU A CA 1
ATOM 683 C C . GLU A 1 90 ? 7.523 19.281 16.188 1 89.19 90 GLU A C 1
ATOM 685 O O . GLU A 1 90 ? 7.707 19.156 17.406 1 89.19 90 GLU A O 1
ATOM 690 N N . VAL A 1 91 ? 8.492 19.438 15.391 1 82.19 91 VAL A N 1
ATOM 691 C CA . VAL A 1 91 ? 9.875 19.5 15.844 1 82.19 91 VAL A CA 1
ATOM 692 C C . VAL A 1 91 ? 10.102 20.75 16.688 1 82.19 91 VAL A C 1
ATOM 694 O O . VAL A 1 91 ? 10.719 20.703 17.75 1 82.19 91 VAL A O 1
ATOM 697 N N . ASP A 1 92 ? 9.453 21.906 16.234 1 83.5 92 ASP A N 1
ATOM 698 C CA . ASP A 1 92 ? 9.805 23.156 16.906 1 83.5 92 ASP A CA 1
ATOM 699 C C . ASP A 1 92 ? 8.57 23.859 17.453 1 83.5 92 ASP A C 1
ATOM 701 O O . ASP A 1 92 ? 8.656 24.953 18 1 83.5 92 ASP A O 1
ATOM 705 N N . ARG A 1 93 ? 7.422 23.25 17.312 1 90.69 93 ARG A N 1
ATOM 706 C CA . ARG A 1 93 ? 6.219 23.875 17.859 1 90.69 93 ARG A CA 1
ATOM 707 C C . ARG A 1 93 ? 5.16 22.828 18.188 1 90.69 93 ARG A C 1
ATOM 709 O O . ARG A 1 93 ? 5.211 21.703 17.688 1 90.69 93 ARG A O 1
ATOM 716 N N . VAL A 1 94 ? 4.281 23.188 19.031 1 95.06 94 VAL A N 1
ATOM 717 C CA . VAL A 1 94 ? 3.045 22.469 19.312 1 95.06 94 VAL A CA 1
ATOM 718 C C . VAL A 1 94 ? 1.844 23.328 18.922 1 95.06 94 VAL A C 1
ATOM 720 O O . VAL A 1 94 ? 1.857 24.547 19.125 1 95.06 94 VAL A O 1
ATOM 723 N N . ARG A 1 95 ? 0.861 22.719 18.328 1 97.56 95 ARG A N 1
ATOM 724 C CA . ARG A 1 95 ? -0.326 23.438 17.875 1 97.56 95 ARG A CA 1
ATOM 725 C C . ARG A 1 95 ? -1.599 22.703 18.266 1 97.56 95 ARG A C 1
ATOM 727 O O . ARG A 1 95 ? -1.587 21.469 18.422 1 97.56 95 ARG A O 1
ATOM 734 N N . ALA A 1 96 ? -2.627 23.438 18.453 1 98.25 96 ALA A N 1
ATOM 735 C CA . ALA A 1 96 ? -3.961 22.891 18.703 1 98.25 96 ALA A CA 1
ATOM 736 C C . ALA A 1 96 ? -5.027 23.703 17.969 1 98.25 96 ALA A C 1
ATOM 738 O O . ALA A 1 96 ? -4.902 24.922 17.828 1 98.25 96 ALA A O 1
ATOM 739 N N . ALA A 1 97 ? -6.008 23.016 17.531 1 98.62 97 ALA A N 1
ATOM 740 C CA . ALA A 1 97 ? -7.109 23.688 16.844 1 98.62 97 ALA A CA 1
ATOM 741 C C . ALA A 1 97 ? -8.445 23.016 17.156 1 98.62 97 ALA A C 1
ATOM 743 O O . ALA A 1 97 ? -8.484 21.844 17.5 1 98.62 97 ALA A O 1
ATOM 744 N N . ARG A 1 98 ? -9.43 23.797 17.203 1 98.12 98 ARG A N 1
ATOM 745 C CA . ARG A 1 98 ? -10.797 23.281 17.109 1 98.12 98 ARG A CA 1
ATOM 746 C C . ARG A 1 98 ? -11.258 23.266 15.648 1 98.12 98 ARG A C 1
ATOM 748 O O . ARG A 1 98 ? -11.242 24.281 14.969 1 98.12 98 ARG A O 1
ATOM 755 N N . VAL A 1 99 ? -11.562 22.078 15.172 1 98.25 99 VAL A N 1
ATOM 756 C CA . VAL A 1 99 ? -11.969 21.906 13.781 1 98.25 99 VAL A CA 1
ATOM 757 C C . VAL A 1 99 ? -13.414 21.422 13.711 1 98.25 99 VAL A C 1
ATOM 759 O O . VAL A 1 99 ? -13.773 20.422 14.336 1 98.25 99 VAL A O 1
ATOM 762 N N . GLY A 1 100 ? -14.219 22.125 13 1 97.94 100 GLY A N 1
ATOM 763 C CA . GLY A 1 100 ? -15.625 21.781 12.875 1 97.94 100 GLY A CA 1
ATOM 764 C C . GLY A 1 100 ? -15.875 20.688 11.852 1 97.94 100 GLY A C 1
ATOM 765 O O . GLY A 1 100 ? -15.062 20.484 10.945 1 97.94 100 GLY A O 1
ATOM 766 N N . LEU A 1 101 ? -17.047 19.953 12.078 1 98.06 101 LEU A N 1
ATOM 767 C CA . LEU A 1 101 ? -17.516 19.094 11.008 1 98.06 101 LEU A CA 1
ATOM 768 C C . LEU A 1 101 ? -17.578 19.844 9.688 1 98.06 101 LEU A C 1
ATOM 770 O O . LEU A 1 101 ? -18.109 20.953 9.617 1 98.06 101 LEU A O 1
ATOM 774 N N . GLY A 1 102 ? -16.953 19.328 8.648 1 97.19 102 GLY A N 1
ATOM 775 C CA . GLY A 1 102 ? -16.734 20.062 7.406 1 97.19 102 GLY A CA 1
ATOM 776 C C . GLY A 1 102 ? -15.273 20.391 7.164 1 97.19 102 GLY A C 1
ATOM 777 O O . GLY A 1 102 ? -14.883 20.719 6.047 1 97.19 102 GLY A O 1
ATOM 778 N N . GLY A 1 103 ? -14.453 20.328 8.25 1 97.06 103 GLY A N 1
ATOM 779 C CA . GLY A 1 103 ? -13.008 20.406 8.102 1 97.06 103 GLY A CA 1
ATOM 780 C C . GLY A 1 103 ? -12.453 21.797 8.258 1 97.06 103 GLY A C 1
ATOM 781 O O . GLY A 1 103 ? -11.258 22.031 8.078 1 97.06 103 GLY A O 1
ATOM 782 N N . ARG A 1 104 ? -13.289 22.75 8.664 1 95.69 104 ARG A N 1
ATOM 783 C CA . ARG A 1 104 ? -12.844 24.125 8.812 1 95.69 104 ARG A CA 1
ATOM 784 C C . ARG A 1 104 ? -12.219 24.359 10.188 1 95.69 104 ARG A C 1
ATOM 786 O O . ARG A 1 104 ? -12.789 23.969 11.203 1 95.69 104 ARG A O 1
ATOM 793 N N . ILE A 1 105 ? -11.062 25 10.203 1 97.81 105 ILE A N 1
ATOM 794 C CA . ILE A 1 105 ? -10.438 25.391 11.461 1 97.81 105 ILE A CA 1
ATOM 795 C C . ILE A 1 105 ? -11.195 26.578 12.055 1 97.81 105 ILE A C 1
ATOM 797 O O . ILE A 1 105 ? -11.289 27.641 11.438 1 97.81 105 ILE A O 1
ATOM 801 N N . LEU A 1 106 ? -11.719 26.453 13.227 1 97.44 106 LEU A N 1
ATOM 802 C CA . LEU A 1 106 ? -12.516 27.484 13.883 1 97.44 106 LEU A CA 1
ATOM 803 C C . LEU A 1 106 ? -11.656 28.328 14.805 1 97.44 106 LEU A C 1
ATOM 805 O O . LEU A 1 106 ? -11.938 29.516 15 1 97.44 106 LEU A O 1
ATOM 809 N N . GLU A 1 107 ? -10.727 27.75 15.367 1 97.44 107 GLU A N 1
ATOM 810 C CA . GLU A 1 107 ? -9.805 28.375 16.297 1 97.44 107 GLU A CA 1
ATOM 811 C C . GLU A 1 107 ? -8.484 27.609 16.375 1 97.44 107 GLU A C 1
ATOM 813 O O . GLU A 1 107 ? -8.461 26.391 16.188 1 97.44 107 GLU A O 1
ATOM 818 N N . GLN A 1 108 ? -7.418 28.312 16.547 1 97.75 108 GLN A N 1
ATOM 819 C CA . GLN A 1 108 ? -6.121 27.656 16.609 1 97.75 108 GLN A CA 1
ATOM 820 C C . GLN A 1 108 ? -5.188 28.375 17.578 1 97.75 108 GLN A C 1
ATOM 822 O O . GLN A 1 108 ? -5.301 29.578 17.766 1 97.75 108 GLN A O 1
ATOM 827 N N . HIS A 1 109 ? -4.324 27.641 18.188 1 98.06 109 HIS A N 1
ATOM 828 C CA . HIS A 1 109 ? -3.275 28.109 19.094 1 98.06 109 HIS A CA 1
ATOM 829 C C . HIS A 1 109 ? -1.951 27.406 18.797 1 98.06 109 HIS A C 1
ATOM 831 O O . HIS A 1 109 ? -1.936 26.297 18.266 1 98.06 109 HIS A O 1
ATOM 837 N N . GLU A 1 110 ? -0.871 28.016 19.078 1 97.06 110 GLU A N 1
ATOM 838 C CA . GLU A 1 110 ? 0.445 27.406 18.922 1 97.06 110 GLU A CA 1
ATOM 839 C C . GLU A 1 110 ? 1.428 27.922 19.969 1 97.06 110 GLU A C 1
ATOM 841 O O . GLU A 1 110 ? 1.232 29 20.531 1 97.06 110 GLU A O 1
ATOM 846 N N . SER A 1 111 ? 2.365 27.188 20.281 1 95.75 111 SER A N 1
ATOM 847 C CA . SER A 1 111 ? 3.492 27.547 21.141 1 95.75 111 SER A CA 1
ATOM 848 C C . SER A 1 111 ? 4.789 26.938 20.625 1 95.75 111 SER A C 1
ATOM 850 O O . SER A 1 111 ? 4.766 25.906 19.938 1 95.75 111 SER A O 1
ATOM 852 N N . ARG A 1 112 ? 5.875 27.562 20.984 1 92.38 112 ARG A N 1
ATOM 853 C CA . ARG A 1 112 ? 7.184 27.031 20.625 1 92.38 112 ARG A CA 1
ATOM 854 C C . ARG A 1 112 ? 7.512 25.781 21.422 1 92.38 112 ARG A C 1
ATOM 856 O O . ARG A 1 112 ? 7.113 25.656 22.594 1 92.38 112 ARG A O 1
ATOM 863 N N . ARG A 1 113 ? 8.133 24.906 20.781 1 89.56 113 ARG A N 1
ATOM 864 C CA . ARG A 1 113 ? 8.672 23.719 21.422 1 89.56 113 ARG A CA 1
ATOM 865 C C . ARG A 1 113 ? 10.195 23.75 21.438 1 89.56 113 ARG A C 1
ATOM 867 O O . ARG A 1 113 ? 10.836 23.547 20.406 1 89.56 113 ARG A O 1
ATOM 874 N N . PRO A 1 114 ? 10.742 23.938 22.641 1 85.31 114 PRO A N 1
ATOM 875 C CA . PRO A 1 114 ? 12.211 23.953 22.703 1 85.31 114 PRO A CA 1
ATOM 876 C C . PRO A 1 114 ? 12.828 22.578 22.5 1 85.31 114 PRO A C 1
ATOM 878 O O . PRO A 1 114 ? 12.172 21.547 22.75 1 85.31 114 PRO A O 1
ATOM 881 N N . PRO A 1 115 ? 14.047 22.578 21.969 1 80.06 115 PRO A N 1
ATOM 882 C CA . PRO A 1 115 ? 14.734 21.297 21.844 1 80.06 115 PRO A CA 1
ATOM 883 C C . PRO A 1 115 ? 14.828 20.547 23.172 1 80.06 115 PRO A C 1
ATOM 885 O O . PRO A 1 115 ? 15.023 21.172 24.219 1 80.06 115 PRO A O 1
ATOM 888 N N . GLY A 1 116 ? 14.648 19.25 23.094 1 80.81 116 GLY A N 1
ATOM 889 C CA . GLY A 1 116 ? 14.82 18.422 24.281 1 80.81 116 GLY A CA 1
ATOM 890 C C . GLY A 1 116 ? 13.562 18.281 25.109 1 80.81 116 GLY A C 1
ATOM 891 O O . GLY A 1 116 ? 13.516 17.5 26.062 1 80.81 116 GLY A O 1
ATOM 892 N N . MET A 1 117 ? 12.57 19.031 24.766 1 85.56 117 MET A N 1
ATOM 893 C CA . MET A 1 117 ? 11.305 18.922 25.5 1 85.56 117 MET A CA 1
ATOM 894 C C . MET A 1 117 ? 10.742 17.5 25.422 1 85.56 117 MET A C 1
ATOM 896 O O . MET A 1 117 ? 10.57 16.953 24.328 1 85.56 117 MET A O 1
ATOM 900 N N . GLY A 1 118 ? 10.469 16.922 26.562 1 86 118 GLY A N 1
ATOM 901 C CA . GLY A 1 118 ? 9.914 15.578 26.625 1 86 118 GLY A CA 1
ATOM 902 C C . GLY A 1 118 ? 8.43 15.531 26.312 1 86 118 GLY A C 1
ATOM 903 O O . GLY A 1 118 ? 7.789 16.578 26.156 1 86 118 GLY A O 1
ATOM 904 N N . ALA A 1 119 ? 7.918 14.336 26.203 1 86.38 119 ALA A N 1
ATOM 905 C CA . ALA A 1 119 ? 6.523 14.125 25.828 1 86.38 119 ALA A CA 1
ATOM 906 C C . ALA A 1 119 ? 5.578 14.742 26.859 1 86.38 119 ALA A C 1
ATOM 908 O O . ALA A 1 119 ? 4.602 15.406 26.5 1 86.38 119 ALA A O 1
ATOM 909 N N . ASP A 1 120 ? 5.852 14.508 28.109 1 87.19 120 ASP A N 1
ATOM 910 C CA . ASP A 1 120 ? 5.004 15.023 29.188 1 87.19 120 ASP A CA 1
ATOM 911 C C . ASP A 1 120 ? 4.941 16.547 29.156 1 87.19 120 ASP A C 1
ATOM 913 O O . ASP A 1 120 ? 3.887 17.141 29.391 1 87.19 120 ASP A O 1
ATOM 917 N N . GLU A 1 121 ? 6.047 17.094 28.844 1 91.56 121 GLU A N 1
ATOM 918 C CA . GLU A 1 121 ? 6.113 18.547 28.781 1 91.56 121 GLU A CA 1
ATOM 919 C C . GLU A 1 121 ? 5.387 19.078 27.547 1 91.56 121 GLU A C 1
ATOM 921 O O . GLU A 1 121 ? 4.82 20.172 27.594 1 91.56 121 GLU A O 1
ATOM 926 N N . ALA A 1 122 ? 5.465 18.375 26.484 1 92.25 122 ALA A N 1
ATOM 927 C CA . ALA A 1 122 ? 4.84 18.812 25.25 1 92.25 122 ALA A CA 1
ATOM 928 C C . ALA A 1 122 ? 3.318 18.734 25.344 1 92.25 122 ALA A C 1
ATOM 930 O O . ALA A 1 122 ? 2.615 19.516 24.672 1 92.25 122 ALA A O 1
ATOM 931 N N . VAL A 1 123 ? 2.812 17.875 26.188 1 93.19 123 VAL A N 1
ATOM 932 C CA . VAL A 1 123 ? 1.376 17.641 26.297 1 93.19 123 VAL A CA 1
ATOM 933 C C . VAL A 1 123 ? 0.728 18.766 27.078 1 93.19 123 VAL A C 1
ATOM 935 O O . VAL A 1 123 ? -0.437 19.109 26.859 1 93.19 123 VAL A O 1
ATOM 938 N N . GLU A 1 124 ? 1.458 19.406 27.953 1 94 124 GLU A N 1
ATOM 939 C CA . GLU A 1 124 ? 0.917 20.422 28.859 1 94 124 GLU A CA 1
ATOM 940 C C . GLU A 1 124 ? 0.356 21.609 28.078 1 94 124 GLU A C 1
ATOM 942 O O . GLU A 1 124 ? -0.798 22 28.281 1 94 124 GLU A O 1
ATOM 947 N N . PRO A 1 125 ? 1.18 22.203 27.203 1 95.88 125 PRO A N 1
ATOM 948 C CA . PRO A 1 125 ? 0.615 23.312 26.438 1 95.88 125 PRO A CA 1
ATOM 949 C C . PRO A 1 125 ? -0.579 22.891 25.578 1 95.88 125 PRO A C 1
ATOM 951 O O . PRO A 1 125 ? -1.517 23.672 25.391 1 95.88 125 PRO A O 1
ATOM 954 N N . LEU A 1 126 ? -0.551 21.766 25.016 1 96.44 126 LEU A N 1
ATOM 955 C CA . LEU A 1 126 ? -1.672 21.266 24.219 1 96.44 126 LEU A CA 1
ATOM 956 C C . LEU A 1 126 ? -2.941 21.188 25.062 1 96.44 126 LEU A C 1
ATOM 958 O O . LEU A 1 126 ? -4.008 21.641 24.625 1 96.44 126 LEU A O 1
ATOM 962 N N . ALA A 1 127 ? -2.785 20.609 26.219 1 94.56 127 ALA A N 1
ATOM 963 C CA . ALA A 1 127 ? -3.924 20.5 27.141 1 94.56 127 ALA A CA 1
ATOM 964 C C . ALA A 1 127 ? -4.453 21.891 27.516 1 94.56 127 ALA A C 1
ATOM 966 O O . ALA A 1 127 ? -5.664 22.094 27.594 1 94.56 127 ALA A O 1
ATOM 967 N N . ARG A 1 128 ? -3.584 22.766 27.75 1 95.88 128 ARG A N 1
ATOM 968 C CA . ARG A 1 128 ? -3.967 24.141 28.078 1 95.88 128 ARG A CA 1
ATOM 969 C C . ARG A 1 128 ? -4.742 24.781 26.922 1 95.88 128 ARG A C 1
ATOM 971 O O . ARG A 1 128 ? -5.75 25.453 27.156 1 95.88 128 ARG A O 1
ATOM 978 N N . PHE A 1 129 ? -4.23 24.594 25.719 1 97.56 129 PHE A N 1
ATOM 979 C CA . PHE A 1 129 ? -4.918 25.125 24.547 1 97.56 129 PHE A CA 1
ATOM 980 C C . PHE A 1 129 ? -6.32 24.531 24.422 1 97.56 129 PHE A C 1
ATOM 982 O O . PHE A 1 129 ? -7.281 25.25 24.156 1 97.56 129 PHE A O 1
ATOM 989 N N . VAL A 1 130 ? -6.445 23.234 24.609 1 96.25 130 VAL A N 1
ATOM 990 C CA . VAL A 1 130 ? -7.738 22.578 24.5 1 96.25 130 VAL A CA 1
ATOM 991 C C . VAL A 1 130 ? -8.695 23.125 25.562 1 96.25 130 VAL A C 1
ATOM 993 O O . VAL A 1 130 ? -9.859 23.406 25.266 1 96.25 130 VAL A O 1
ATOM 996 N N . ARG A 1 131 ? -8.266 23.312 26.781 1 94.19 131 ARG A N 1
ATOM 997 C CA . ARG A 1 131 ? -9.094 23.875 27.844 1 94.19 131 ARG A CA 1
ATOM 998 C C . ARG A 1 131 ? -9.555 25.281 27.484 1 94.19 131 ARG A C 1
ATOM 1000 O O . ARG A 1 131 ? -10.727 25.625 27.688 1 94.19 131 ARG A O 1
ATOM 1007 N N . ALA A 1 132 ? -8.641 26.031 26.953 1 96.06 132 ALA A N 1
ATOM 1008 C CA . ALA A 1 132 ? -8.977 27.391 26.562 1 96.06 132 ALA A CA 1
ATOM 1009 C C . ALA A 1 132 ? -10.062 27.391 25.484 1 96.06 132 ALA A C 1
ATOM 1011 O O . ALA A 1 132 ? -10.984 28.219 25.531 1 96.06 132 ALA A O 1
ATOM 1012 N N . MET A 1 133 ? -9.938 26.516 24.594 1 96 133 MET A N 1
ATOM 1013 C CA . MET A 1 133 ? -10.93 26.438 23.516 1 96 133 MET A CA 1
ATOM 1014 C C . MET A 1 133 ? -12.258 25.906 24.047 1 96 133 MET A C 1
ATOM 1016 O O . MET A 1 133 ? -13.32 26.344 23.609 1 96 133 MET A O 1
ATOM 1020 N N . ARG A 1 134 ? -12.172 24.953 24.906 1 92.75 134 ARG A N 1
ATOM 1021 C CA . ARG A 1 134 ? -13.367 24.344 25.5 1 92.75 134 ARG A CA 1
ATOM 1022 C C . ARG A 1 134 ? -14.227 25.406 26.188 1 92.75 134 ARG A C 1
ATOM 1024 O O . ARG A 1 134 ? -15.453 25.344 26.109 1 92.75 134 ARG A O 1
ATOM 1031 N N . ASP A 1 135 ? -13.625 26.375 26.797 1 92.88 135 ASP A N 1
ATOM 1032 C CA . ASP A 1 135 ? -14.312 27.422 27.547 1 92.88 135 ASP A CA 1
ATOM 1033 C C . ASP A 1 135 ? -15.07 28.359 26.609 1 92.88 135 ASP A C 1
ATOM 1035 O O . ASP A 1 135 ? -15.953 29.109 27.047 1 92.88 135 ASP A O 1
ATOM 1039 N N . ARG A 1 136 ? -14.758 28.281 25.359 1 92.25 136 ARG A N 1
ATOM 1040 C CA . ARG A 1 136 ? -15.352 29.203 24.406 1 92.25 136 ARG A CA 1
ATOM 1041 C C . ARG A 1 136 ? -16.375 28.5 23.531 1 92.25 136 ARG A C 1
ATOM 1043 O O . ARG A 1 136 ? -17.016 29.141 22.672 1 92.25 136 ARG A O 1
ATOM 1050 N N . VAL A 1 137 ? -16.5 27.25 23.703 1 92.25 137 VAL A N 1
ATOM 1051 C CA . VAL A 1 137 ? -17.422 26.469 22.891 1 92.25 137 VAL A CA 1
ATOM 1052 C C . VAL A 1 137 ? -18.859 26.766 23.328 1 92.25 137 VAL A C 1
ATOM 1054 O O . VAL A 1 137 ? -19.172 26.766 24.516 1 92.25 137 VAL A O 1
ATOM 1057 N N . PRO A 1 138 ? -19.734 27.078 22.391 1 87.56 138 PRO A N 1
ATOM 1058 C CA . PRO A 1 138 ? -21.125 27.344 22.719 1 87.56 138 PRO A CA 1
ATOM 1059 C C . PRO A 1 138 ? -21.797 26.172 23.438 1 87.56 138 PRO A C 1
ATOM 1061 O O . PRO A 1 138 ? -21.391 25.016 23.25 1 87.56 138 PRO A O 1
ATOM 1064 N N . GLY A 1 139 ? -22.828 26.484 24.188 1 88.06 139 GLY A N 1
ATOM 1065 C CA . GLY A 1 139 ? -23.641 25.453 24.797 1 88.06 139 GLY A CA 1
ATOM 1066 C C . GLY A 1 139 ? -24.281 24.5 23.797 1 88.06 139 GLY A C 1
ATOM 1067 O O . GLY A 1 139 ? -24.719 24.938 22.734 1 88.06 139 GLY A O 1
ATOM 1068 N N . GLY A 1 140 ? -24.219 23.234 24 1 89.38 140 GLY A N 1
ATOM 1069 C CA . GLY A 1 140 ? -24.875 22.266 23.141 1 89.38 140 GLY A CA 1
ATOM 1070 C C . GLY A 1 140 ? -23.938 21.688 22.094 1 89.38 140 GLY A C 1
ATOM 1071 O O . GLY A 1 140 ? -24.297 20.75 21.391 1 89.38 140 GLY A O 1
ATOM 1072 N N . ALA A 1 141 ? -22.797 22.359 21.969 1 93.69 141 ALA A N 1
ATOM 1073 C CA . ALA A 1 141 ? -21.844 21.828 21 1 93.69 141 ALA A CA 1
ATOM 1074 C C . ALA A 1 141 ? -21.328 20.453 21.438 1 93.69 141 ALA A C 1
ATOM 1076 O O . ALA A 1 141 ? -21.344 20.125 22.625 1 93.69 141 ALA A O 1
ATOM 1077 N N . ARG A 1 142 ? -20.953 19.703 20.469 1 93.12 142 ARG A N 1
ATOM 1078 C CA . ARG A 1 142 ? -20.516 18.312 20.672 1 93.12 142 ARG A CA 1
ATOM 1079 C C . ARG A 1 142 ? -19.094 18.109 20.172 1 93.12 142 ARG A C 1
ATOM 1081 O O . ARG A 1 142 ? -18.797 18.344 18.984 1 93.12 142 ARG A O 1
ATOM 1088 N N . CYS A 1 143 ? -18.234 17.734 21.062 1 94.56 143 CYS A N 1
ATOM 1089 C CA . CYS A 1 143 ? -16.906 17.281 20.672 1 94.56 143 CYS A CA 1
ATOM 1090 C C . CYS A 1 143 ? -16.906 15.797 20.328 1 94.56 143 CYS A C 1
ATOM 1092 O O . CYS A 1 143 ? -17.266 14.961 21.156 1 94.56 143 CYS A O 1
ATOM 1094 N N . VAL A 1 144 ? -16.469 15.516 19.141 1 95.19 144 VAL A N 1
ATOM 1095 C CA . VAL A 1 144 ? -16.562 14.125 18.719 1 95.19 144 VAL A CA 1
ATOM 1096 C C . VAL A 1 144 ? -15.281 13.383 19.062 1 95.19 144 VAL A C 1
ATOM 1098 O O . VAL A 1 144 ? -15.234 12.148 19.016 1 95.19 144 VAL A O 1
ATOM 1101 N N . GLY A 1 145 ? -14.258 14.023 19.359 1 95.19 145 GLY A N 1
ATOM 1102 C CA . GLY A 1 145 ? -12.977 13.43 19.719 1 95.19 145 GLY A CA 1
ATOM 1103 C C . GLY A 1 145 ? -11.797 14.328 19.438 1 95.19 145 GLY A C 1
ATOM 1104 O O . GLY A 1 145 ? -11.969 15.516 19.141 1 95.19 145 GLY A O 1
ATOM 1105 N N . SER A 1 146 ? -10.594 13.781 19.609 1 96.69 146 SER A N 1
ATOM 1106 C CA . SER A 1 146 ? -9.352 14.492 19.344 1 96.69 146 SER A CA 1
ATOM 1107 C C . SER A 1 146 ? -8.414 13.664 18.469 1 96.69 146 SER A C 1
ATOM 1109 O O . SER A 1 146 ? -8.414 12.438 18.547 1 96.69 146 SER A O 1
ATOM 1111 N N . GLY A 1 147 ? -7.723 14.336 17.625 1 97.38 147 GLY A N 1
ATOM 1112 C CA . GLY A 1 147 ? -6.625 13.758 16.859 1 97.38 147 GLY A CA 1
ATOM 1113 C C . GLY A 1 147 ? -5.297 14.445 17.109 1 97.38 147 GLY A C 1
ATOM 1114 O O . GLY A 1 147 ? -5.246 15.664 17.281 1 97.38 147 GLY A O 1
ATOM 1115 N N . LEU A 1 148 ? -4.238 13.648 17.156 1 97.19 148 LEU A N 1
ATOM 1116 C CA . LEU A 1 148 ? -2.898 14.188 17.359 1 97.19 148 LEU A CA 1
ATOM 1117 C C . LEU A 1 148 ? -1.955 13.734 16.25 1 97.19 148 LEU A C 1
ATOM 1119 O O . LEU A 1 148 ? -1.863 12.539 15.953 1 97.19 148 LEU A O 1
ATOM 1123 N N . ALA A 1 149 ? -1.354 14.641 15.617 1 96.94 149 ALA A N 1
ATOM 1124 C CA . ALA A 1 149 ? -0.24 14.375 14.711 1 96.94 149 ALA A CA 1
ATOM 1125 C C . ALA A 1 149 ? 1.1 14.547 15.422 1 96.94 149 ALA A C 1
ATOM 1127 O O . ALA A 1 149 ? 1.348 15.57 16.062 1 96.94 149 ALA A O 1
ATOM 1128 N N . VAL A 1 150 ? 1.922 13.602 15.328 1 94.19 150 VAL A N 1
ATOM 1129 C CA . VAL A 1 150 ? 3.225 13.695 15.977 1 94.19 150 VAL A CA 1
ATOM 1130 C C . VAL A 1 150 ? 4.324 13.297 14.992 1 94.19 150 VAL A C 1
ATOM 1132 O O . VAL A 1 150 ? 4.16 12.352 14.219 1 94.19 150 VAL A O 1
ATOM 1135 N N . ALA A 1 151 ? 5.426 14.008 15.031 1 88.38 151 ALA A N 1
ATOM 1136 C CA . ALA A 1 151 ? 6.594 13.68 14.219 1 88.38 151 ALA A CA 1
ATOM 1137 C C . ALA A 1 151 ? 7.352 12.492 14.797 1 88.38 151 ALA A C 1
ATOM 1139 O O . ALA A 1 151 ? 8.344 12.664 15.516 1 88.38 151 ALA A O 1
ATOM 1140 N N . GLY A 1 152 ? 6.926 11.281 14.523 1 89.5 152 GLY A N 1
ATOM 1141 C CA . GLY A 1 152 ? 7.543 10.07 15.031 1 89.5 152 GLY A CA 1
ATOM 1142 C C . GLY A 1 152 ? 6.797 8.805 14.633 1 89.5 152 GLY A C 1
ATOM 1143 O O . GLY A 1 152 ? 5.719 8.875 14.047 1 89.5 152 GLY A O 1
ATOM 1144 N N . MET A 1 153 ? 7.453 7.688 14.93 1 93 153 MET A N 1
ATOM 1145 C CA . MET A 1 153 ? 6.832 6.383 14.703 1 93 153 MET A CA 1
ATOM 1146 C C . MET A 1 153 ? 5.789 6.086 15.773 1 93 153 MET A C 1
ATOM 1148 O O . MET A 1 153 ? 6.125 5.957 16.953 1 93 153 MET A O 1
ATOM 1152 N N . VAL A 1 154 ? 4.57 5.934 15.352 1 95.06 154 VAL A N 1
ATOM 1153 C CA . VAL A 1 154 ? 3.469 5.816 16.297 1 95.06 154 VAL A CA 1
ATOM 1154 C C . VAL A 1 154 ? 2.881 4.406 16.234 1 95.06 154 VAL A C 1
ATOM 1156 O O . VAL A 1 154 ? 2.498 3.936 15.164 1 95.06 154 VAL A O 1
ATOM 1159 N N . ARG A 1 155 ? 2.848 3.781 17.359 1 95.5 155 ARG A N 1
ATOM 1160 C CA . ARG A 1 155 ? 2.154 2.502 17.453 1 95.5 155 ARG A CA 1
ATOM 1161 C C . ARG A 1 155 ? 0.645 2.688 17.344 1 95.5 155 ARG A C 1
ATOM 1163 O O . ARG A 1 155 ? 0.041 3.41 18.141 1 95.5 155 ARG A O 1
ATOM 1170 N N . ARG A 1 156 ? 0.118 2.062 16.422 1 92.69 156 ARG A N 1
ATOM 1171 C CA . ARG A 1 156 ? -1.284 2.27 16.078 1 92.69 156 ARG A CA 1
ATOM 1172 C C . ARG A 1 156 ? -2.193 1.943 17.25 1 92.69 156 ARG A C 1
ATOM 1174 O O . ARG A 1 156 ? -3.176 2.646 17.5 1 92.69 156 ARG A O 1
ATOM 1181 N N . GLU A 1 157 ? -1.891 0.978 18.016 1 90.31 157 GLU A N 1
ATOM 1182 C CA . GLU A 1 157 ? -2.756 0.404 19.047 1 90.31 157 GLU A CA 1
ATOM 1183 C C . GLU A 1 157 ? -3.014 1.401 20.172 1 90.31 157 GLU A C 1
ATOM 1185 O O . GLU A 1 157 ? -4.137 1.505 20.672 1 90.31 157 GLU A O 1
ATOM 1190 N N . ASP A 1 158 ? -2.016 2.15 20.562 1 91.06 158 ASP A N 1
ATOM 1191 C CA . ASP A 1 158 ? -2.195 2.926 21.781 1 91.06 158 ASP A CA 1
ATOM 1192 C C . ASP A 1 158 ? -1.577 4.316 21.656 1 91.06 158 ASP A C 1
ATOM 1194 O O . ASP A 1 158 ? -1.605 5.105 22.594 1 91.06 158 ASP A O 1
ATOM 1198 N N . GLY A 1 159 ? -1.01 4.598 20.484 1 92.19 159 GLY A N 1
ATOM 1199 C CA . GLY A 1 159 ? -0.454 5.922 20.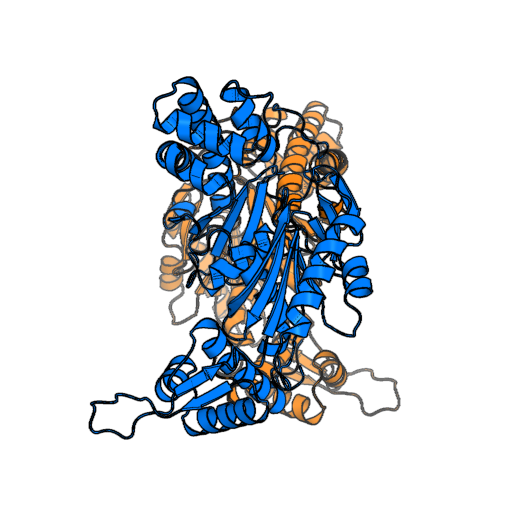25 1 92.19 159 GLY A CA 1
ATOM 1200 C C . GLY A 1 159 ? 0.919 6.109 20.875 1 92.19 159 GLY A C 1
ATOM 1201 O O . GLY A 1 159 ? 1.388 7.238 21.031 1 92.19 159 GLY A O 1
ATOM 1202 N N . MET A 1 160 ? 1.571 5.016 21.25 1 94.25 160 MET A N 1
ATOM 1203 C CA . MET A 1 160 ? 2.945 5.078 21.734 1 94.25 160 MET A CA 1
ATOM 1204 C C . MET A 1 160 ? 3.893 5.559 20.641 1 94.25 160 MET A C 1
ATOM 1206 O O . MET A 1 160 ? 3.893 5.023 19.531 1 94.25 160 MET A O 1
ATOM 1210 N N . VAL A 1 161 ? 4.602 6.594 20.953 1 94.12 161 VAL A N 1
ATOM 1211 C CA . VAL A 1 161 ? 5.68 7 20.047 1 94.12 161 VAL A CA 1
ATOM 1212 C C . VAL A 1 161 ? 6.918 6.145 20.312 1 94.12 161 VAL A C 1
ATOM 1214 O O . VAL A 1 161 ? 7.613 6.332 21.312 1 94.12 161 VAL A O 1
ATOM 1217 N N . ARG A 1 162 ? 7.199 5.285 19.406 1 93 162 ARG A N 1
ATOM 1218 C CA . ARG A 1 162 ? 8.281 4.32 19.594 1 93 162 ARG A CA 1
ATOM 1219 C C . ARG A 1 162 ? 9.641 4.961 19.344 1 93 162 ARG A C 1
ATOM 1221 O O . ARG A 1 162 ? 10.625 4.602 19.984 1 93 162 ARG A O 1
ATOM 1228 N N . LEU A 1 163 ? 9.641 5.816 18.375 1 88.81 163 LEU A N 1
ATOM 1229 C CA . LEU A 1 163 ? 10.883 6.488 18.016 1 88.81 163 LEU A CA 1
ATOM 1230 C C . LEU A 1 163 ? 10.602 7.809 17.297 1 88.81 163 LEU A C 1
ATOM 1232 O O . LEU A 1 163 ? 9.812 7.852 16.359 1 88.81 163 LEU A O 1
ATOM 1236 N N . ALA A 1 164 ? 11.148 8.852 17.828 1 84.94 164 ALA A N 1
ATOM 1237 C CA . ALA A 1 164 ? 11.227 10.164 17.203 1 84.94 164 ALA A CA 1
ATOM 1238 C C . ALA A 1 164 ? 12.617 10.773 17.375 1 84.94 164 ALA A C 1
ATOM 1240 O O . ALA A 1 164 ? 12.836 11.617 18.234 1 84.94 164 ALA A O 1
ATOM 1241 N N . PRO A 1 165 ? 13.453 10.359 16.5 1 69.94 165 PRO A N 1
ATOM 1242 C CA . PRO A 1 165 ? 14.852 10.734 16.703 1 69.94 165 PRO A CA 1
ATOM 1243 C C . PRO A 1 165 ? 15.062 12.242 16.703 1 69.94 165 PRO A C 1
ATOM 1245 O O . PRO A 1 165 ? 15.867 12.758 17.484 1 69.94 165 PRO A O 1
ATOM 1248 N N . THR A 1 166 ? 14.352 12.93 15.977 1 68.12 166 THR A N 1
ATOM 1249 C CA . THR A 1 166 ? 14.57 14.359 15.789 1 68.12 166 THR A CA 1
ATOM 1250 C C . THR A 1 166 ? 14.188 15.133 17.047 1 68.12 166 THR A C 1
ATOM 1252 O O . THR A 1 166 ? 14.656 16.25 17.266 1 68.12 166 THR A O 1
ATOM 1255 N N . ILE A 1 167 ? 13.344 14.461 17.781 1 71.75 167 ILE A N 1
ATOM 1256 C CA . ILE A 1 167 ? 12.922 15.156 18.984 1 71.75 167 ILE A CA 1
ATOM 1257 C C . ILE A 1 167 ? 13.359 14.375 20.219 1 71.75 167 ILE A C 1
ATOM 1259 O O . ILE A 1 167 ? 12.969 14.695 21.344 1 71.75 167 ILE A O 1
ATOM 1263 N N . GLY A 1 168 ? 14.156 13.312 19.969 1 75.69 168 GLY A N 1
ATOM 1264 C CA . GLY A 1 168 ? 14.82 12.562 21.016 1 75.69 168 GLY A CA 1
ATOM 1265 C C . GLY A 1 168 ? 13.875 11.656 21.781 1 75.69 168 GLY A C 1
ATOM 1266 O O . GLY A 1 168 ? 14.164 11.266 22.922 1 75.69 168 GLY A O 1
ATOM 1267 N N . TRP A 1 169 ? 12.688 11.375 21.25 1 85.44 169 TRP A N 1
ATOM 1268 C CA . TRP A 1 169 ? 11.711 10.57 21.969 1 85.44 169 TRP A CA 1
ATOM 1269 C C . TRP A 1 169 ? 11.914 9.086 21.688 1 85.44 169 TRP A C 1
ATOM 1271 O O . TRP A 1 169 ? 12.125 8.688 20.531 1 85.44 169 TRP A O 1
ATOM 1281 N N . VAL A 1 170 ? 11.992 8.305 22.719 1 87.94 170 VAL A N 1
ATOM 1282 C CA . VAL A 1 170 ? 12.023 6.848 22.656 1 87.94 170 VAL A CA 1
ATOM 1283 C C . VAL A 1 170 ? 10.953 6.273 23.594 1 87.94 170 VAL A C 1
ATOM 1285 O O . VAL A 1 170 ? 10.984 6.52 24.797 1 87.94 170 VAL A O 1
ATOM 1288 N N . GLU A 1 171 ? 10.055 5.586 23.047 1 91.69 171 GLU A N 1
ATOM 1289 C CA . GLU A 1 171 ? 9 4.938 23.828 1 91.69 171 GLU A CA 1
ATOM 1290 C C . GLU A 1 171 ? 8.273 5.941 24.719 1 91.69 171 GLU A C 1
ATOM 1292 O O . GLU A 1 171 ? 8.25 5.781 25.938 1 91.69 171 GLU A O 1
ATOM 1297 N N . GLU A 1 172 ? 7.738 6.883 24.141 1 92.44 172 GLU A N 1
ATOM 1298 C CA . GLU A 1 172 ? 7 7.922 24.859 1 92.44 172 GLU A CA 1
ATOM 1299 C C . GLU A 1 172 ? 5.492 7.703 24.734 1 92.44 172 GLU A C 1
ATOM 1301 O O . GLU A 1 172 ? 4.941 7.723 23.641 1 92.44 172 GLU A O 1
ATOM 1306 N N . PRO A 1 173 ? 4.789 7.504 25.844 1 93.06 173 PRO A N 1
ATOM 1307 C CA . PRO A 1 173 ? 3.35 7.242 25.812 1 93.06 173 PRO A CA 1
ATOM 1308 C C . PRO A 1 173 ? 2.518 8.516 25.688 1 93.06 173 PRO A C 1
ATOM 1310 O O . PRO A 1 173 ? 1.699 8.812 26.562 1 93.06 173 PRO A O 1
ATOM 1313 N N . VAL A 1 174 ? 2.678 9.188 24.594 1 92.25 174 VAL A N 1
ATOM 1314 C CA . VAL A 1 174 ? 2.068 10.492 24.359 1 92.25 174 VAL A CA 1
ATOM 1315 C C . VAL A 1 174 ? 0.546 10.359 24.391 1 92.25 174 VAL A C 1
ATOM 1317 O O . VAL A 1 174 ? -0.15 11.219 24.922 1 92.25 174 VAL A O 1
ATOM 1320 N N . GLY A 1 175 ? 0.026 9.328 23.797 1 91.25 175 GLY A N 1
ATOM 1321 C CA . GLY A 1 175 ? -1.41 9.102 23.812 1 91.25 175 GLY A CA 1
ATOM 1322 C C . GLY A 1 175 ? -1.981 9 25.219 1 91.25 175 GLY A C 1
ATOM 1323 O O . GLY A 1 175 ? -2.963 9.672 25.547 1 91.25 175 GLY A O 1
ATOM 1324 N N . ALA A 1 176 ? -1.378 8.211 26.016 1 91.88 176 ALA A N 1
ATOM 1325 C CA . ALA A 1 176 ? -1.825 8.023 27.391 1 91.88 176 ALA A CA 1
ATOM 1326 C C . ALA A 1 176 ? -1.717 9.328 28.188 1 91.88 176 ALA A C 1
ATOM 1328 O O . ALA A 1 176 ? -2.621 9.672 28.953 1 91.88 176 ALA A O 1
ATOM 1329 N N . ALA A 1 177 ? -0.621 10.047 28 1 92.25 177 ALA A N 1
ATOM 1330 C CA . ALA A 1 177 ? -0.396 11.305 28.703 1 92.25 177 ALA A CA 1
ATOM 1331 C C . ALA A 1 177 ? -1.465 12.336 28.344 1 92.25 177 ALA A C 1
ATOM 1333 O O . ALA A 1 177 ? -2.006 13.008 29.234 1 92.25 177 ALA A O 1
ATOM 1334 N N . LEU A 1 178 ? -1.753 12.461 27.109 1 92.31 178 LEU A N 1
ATOM 1335 C CA . LEU A 1 178 ? -2.742 13.43 26.641 1 92.31 178 LEU A CA 1
ATOM 1336 C C . LEU A 1 178 ? -4.137 13.055 27.141 1 92.31 178 LEU A C 1
ATOM 1338 O O . LEU A 1 178 ? -4.906 13.93 27.547 1 92.31 178 LEU A O 1
ATOM 1342 N N . ARG A 1 179 ? -4.473 11.805 27.078 1 91.5 179 ARG A N 1
ATOM 1343 C CA . ARG A 1 179 ? -5.758 11.352 27.594 1 91.5 179 ARG A CA 1
ATOM 1344 C C . ARG A 1 179 ? -5.914 11.711 29.062 1 91.5 179 ARG A C 1
ATOM 1346 O O . ARG A 1 179 ? -6.984 12.164 29.484 1 91.5 179 ARG A O 1
ATOM 1353 N N . ALA A 1 180 ? -4.922 11.477 29.797 1 90.19 180 ALA A N 1
ATOM 1354 C CA . ALA A 1 180 ? -4.949 11.773 31.219 1 90.19 180 ALA A CA 1
ATOM 1355 C C . ALA A 1 180 ? -5.176 13.266 31.469 1 90.19 180 ALA A C 1
ATOM 1357 O O . ALA A 1 180 ? -5.93 13.648 32.375 1 90.19 180 ALA A O 1
ATOM 1358 N N . GLU A 1 181 ? -4.523 14.078 30.734 1 89.25 181 GLU A N 1
ATOM 1359 C CA . GLU A 1 181 ? -4.59 15.523 30.922 1 89.25 181 GLU A CA 1
ATOM 1360 C C . GLU A 1 181 ? -5.938 16.078 30.469 1 89.25 181 GLU A C 1
ATOM 1362 O O . GLU A 1 181 ? -6.445 17.047 31.047 1 89.25 181 GLU A O 1
ATOM 1367 N N . LEU A 1 182 ? -6.418 15.656 29.344 1 87.12 182 LEU A N 1
ATOM 1368 C CA . LEU A 1 182 ? -7.656 16.188 28.781 1 87.12 182 LEU A CA 1
ATOM 1369 C C . LEU A 1 182 ? -8.859 15.727 29.594 1 87.12 182 LEU A C 1
ATOM 1371 O O . LEU A 1 182 ? -9.898 16.391 29.609 1 87.12 182 LEU A O 1
ATOM 1375 N N . GLY A 1 183 ? -8.773 14.875 30.344 1 75.44 183 GLY A N 1
ATOM 1376 C CA . GLY A 1 183 ? -9.875 14.461 31.203 1 75.44 183 GLY A CA 1
ATOM 1377 C C . GLY A 1 183 ? -11.109 14.062 30.422 1 75.44 183 GLY A C 1
ATOM 1378 O O . GLY A 1 183 ? -11.273 14.445 29.266 1 75.44 183 GLY A O 1
ATOM 1379 N N . GLY A 1 184 ? -11.602 12.789 30.266 1 65.56 184 GLY A N 1
ATOM 1380 C CA . GLY A 1 184 ? -12.891 12.375 29.734 1 65.56 184 GLY A CA 1
ATOM 1381 C C . GLY A 1 184 ? -12.781 11.234 28.734 1 65.56 184 GLY A C 1
ATOM 1382 O O . GLY A 1 184 ? -11.672 10.82 28.375 1 65.56 184 GLY A O 1
ATOM 1383 N N . PRO A 1 185 ? -13.852 10.742 28.5 1 62.25 185 PRO A N 1
ATOM 1384 C CA . PRO A 1 185 ? -13.961 9.57 27.625 1 62.25 185 PRO A CA 1
ATOM 1385 C C . PRO A 1 185 ? -13.742 9.914 26.156 1 62.25 185 PRO A C 1
ATOM 1387 O O . PRO A 1 185 ? -14.008 9.078 25.281 1 62.25 185 PRO A O 1
ATOM 1390 N N . ASP A 1 186 ? -13.031 11.086 25.953 1 76.25 186 ASP A N 1
ATOM 1391 C CA . ASP A 1 186 ? -12.945 11.477 24.547 1 76.25 186 ASP A CA 1
ATOM 1392 C C . ASP A 1 186 ? -11.969 10.578 23.797 1 76.25 186 ASP A C 1
ATOM 1394 O O . ASP A 1 186 ? -10.914 10.219 24.328 1 76.25 186 ASP A O 1
ATOM 1398 N N . ARG A 1 187 ? -12.461 10.172 22.719 1 90.94 187 ARG A N 1
ATOM 1399 C CA . ARG A 1 187 ? -11.656 9.367 21.812 1 90.94 187 ARG A CA 1
ATOM 1400 C C . ARG A 1 187 ? -10.445 10.156 21.312 1 90.94 187 ARG A C 1
ATOM 1402 O O . ARG A 1 187 ? -10.57 11.32 20.922 1 90.94 187 ARG A O 1
ATOM 1409 N N . LEU A 1 188 ? -9.266 9.594 21.531 1 95.44 188 LEU A N 1
ATOM 1410 C CA . LEU A 1 188 ? -8.023 10.188 21.047 1 95.44 188 LEU A CA 1
ATOM 1411 C C . LEU A 1 188 ? -7.316 9.234 20.078 1 95.44 188 LEU A C 1
ATOM 1413 O O . LEU A 1 188 ? -7.074 8.078 20.406 1 95.44 188 LEU A O 1
ATOM 1417 N N . ILE A 1 189 ? -7.102 9.719 18.906 1 95.75 189 ILE A N 1
ATOM 1418 C CA . ILE A 1 189 ? -6.336 8.953 17.938 1 95.75 189 ILE A CA 1
ATOM 1419 C C . ILE A 1 189 ? -5.035 9.68 17.609 1 95.75 189 ILE A C 1
ATOM 1421 O O . ILE A 1 189 ? -5.039 10.891 17.344 1 95.75 189 ILE A O 1
ATOM 1425 N N . VAL A 1 190 ? -3.941 8.961 17.641 1 96.38 190 VAL A N 1
ATOM 1426 C CA . VAL A 1 190 ? -2.623 9.516 17.344 1 96.38 190 VAL A CA 1
ATOM 1427 C C . VAL A 1 190 ? -2.104 8.961 16.031 1 96.38 190 VAL A C 1
ATOM 1429 O O . VAL A 1 190 ? -2.246 7.77 15.742 1 96.38 190 VAL A O 1
ATOM 1432 N N . GLY A 1 191 ? -1.561 9.781 15.195 1 96.25 191 GLY A N 1
ATOM 1433 C CA . GLY A 1 191 ? -0.961 9.375 13.938 1 96.25 191 GLY A CA 1
ATOM 1434 C C . GLY A 1 191 ? 0.368 10.047 13.656 1 96.25 191 GLY A C 1
ATOM 1435 O O . GLY A 1 191 ? 0.698 11.062 14.281 1 96.25 191 GLY A O 1
ATOM 1436 N N . ASN A 1 192 ? 1.118 9.438 12.805 1 95.38 192 ASN A N 1
ATOM 1437 C CA . ASN A 1 192 ? 2.357 10.039 12.32 1 95.38 192 ASN A CA 1
ATOM 1438 C C . ASN A 1 192 ? 2.088 11.297 11.5 1 95.38 192 ASN A C 1
ATOM 1440 O O . ASN A 1 192 ? 1.141 11.336 10.711 1 95.38 192 ASN A O 1
ATOM 1444 N N . HIS A 1 193 ? 2.926 12.242 11.672 1 94.94 193 HIS A N 1
ATOM 1445 C CA . HIS A 1 193 ? 2.766 13.555 11.055 1 94.94 193 HIS A CA 1
ATOM 1446 C C . HIS A 1 193 ? 2.605 13.43 9.539 1 94.94 193 HIS A C 1
ATOM 1448 O O . HIS A 1 193 ? 1.657 13.969 8.969 1 94.94 193 HIS A O 1
ATOM 1454 N N . ALA A 1 194 ? 3.521 12.711 8.852 1 96.06 194 ALA A N 1
ATOM 1455 C CA . ALA A 1 194 ? 3.463 12.578 7.395 1 96.06 194 ALA A CA 1
ATOM 1456 C C . ALA A 1 194 ? 2.176 11.875 6.961 1 96.06 194 ALA A C 1
ATOM 1458 O O . ALA A 1 194 ? 1.551 12.273 5.977 1 96.06 194 ALA A O 1
ATOM 1459 N N . ASP A 1 195 ? 1.761 10.875 7.684 1 96.69 195 ASP A N 1
ATOM 1460 C CA . ASP A 1 195 ? 0.528 10.141 7.402 1 96.69 195 ASP A CA 1
ATOM 1461 C C . ASP A 1 195 ? -0.687 11.062 7.488 1 96.69 195 ASP A C 1
ATOM 1463 O O . ASP A 1 195 ? -1.564 11.023 6.625 1 96.69 195 ASP A O 1
ATOM 1467 N N . VAL A 1 196 ? -0.676 11.805 8.523 1 97.19 196 VAL A N 1
ATOM 1468 C CA . VAL A 1 196 ? -1.81 12.688 8.789 1 97.19 196 VAL A CA 1
ATOM 1469 C C . VAL A 1 196 ? -1.882 13.773 7.723 1 97.19 196 VAL A C 1
ATOM 1471 O O . VAL A 1 196 ? -2.971 14.141 7.273 1 97.19 196 VAL A O 1
ATOM 1474 N N . CYS A 1 197 ? -0.752 14.266 7.336 1 97.88 197 CYS A N 1
ATOM 1475 C CA . CYS A 1 197 ? -0.715 15.25 6.258 1 97.88 197 CYS A CA 1
ATOM 1476 C C . CYS A 1 197 ? -1.195 14.648 4.945 1 97.88 197 CYS A C 1
ATOM 1478 O O . CYS A 1 197 ? -1.941 15.281 4.199 1 97.88 197 CYS A O 1
ATOM 1480 N N . ALA A 1 198 ? -0.736 13.445 4.688 1 98.12 198 ALA A N 1
ATOM 1481 C CA . ALA A 1 198 ? -1.197 12.75 3.49 1 98.12 198 ALA A CA 1
ATOM 1482 C C . ALA A 1 198 ? -2.717 12.609 3.488 1 98.12 198 ALA A C 1
ATOM 1484 O O . ALA A 1 198 ? -3.365 12.836 2.461 1 98.12 198 ALA A O 1
ATOM 1485 N N . LEU A 1 199 ? -3.238 12.25 4.637 1 97.25 199 LEU A N 1
ATOM 1486 C CA . LEU A 1 199 ? -4.68 12.109 4.789 1 97.25 199 LEU A CA 1
ATOM 1487 C C . LEU A 1 199 ? -5.398 13.414 4.457 1 97.25 199 LEU A C 1
ATOM 1489 O O . LEU A 1 199 ? -6.391 13.406 3.727 1 97.25 199 LEU A O 1
ATOM 1493 N N . ALA A 1 200 ? -4.887 14.516 4.965 1 98.12 200 ALA A N 1
ATOM 1494 C CA . ALA A 1 200 ? -5.488 15.828 4.734 1 98.12 200 ALA A CA 1
ATOM 1495 C C . ALA A 1 200 ? -5.449 16.188 3.254 1 98.12 200 ALA A C 1
ATOM 1497 O O . ALA A 1 200 ? -6.469 16.578 2.676 1 98.12 200 ALA A O 1
ATOM 1498 N N . GLU A 1 201 ? -4.277 16.031 2.637 1 98.38 201 GLU A N 1
ATOM 1499 C CA . GLU A 1 201 ? -4.105 16.406 1.238 1 98.38 201 GLU A CA 1
ATOM 1500 C C . GLU A 1 201 ? -4.898 15.5 0.312 1 98.38 201 GLU A C 1
ATOM 1502 O O . GLU A 1 201 ? -5.348 15.922 -0.754 1 98.38 201 GLU A O 1
ATOM 1507 N N . HIS A 1 202 ? -5.016 14.258 0.682 1 97.62 202 HIS A N 1
ATOM 1508 C CA . HIS A 1 202 ? -5.816 13.312 -0.083 1 97.62 202 HIS A CA 1
ATOM 1509 C C . HIS A 1 202 ? -7.297 13.68 -0.035 1 97.62 202 HIS A C 1
ATOM 1511 O O . HIS A 1 202 ? -8.008 13.531 -1.031 1 97.62 202 HIS A O 1
ATOM 1517 N N . ALA A 1 203 ? -7.738 14.156 1.081 1 95.75 203 ALA A N 1
ATOM 1518 C CA . ALA A 1 203 ? -9.148 14.477 1.282 1 95.75 203 ALA A CA 1
ATOM 1519 C C . ALA A 1 203 ? -9.492 15.844 0.694 1 95.75 203 ALA A C 1
ATOM 1521 O O . ALA A 1 203 ? -10.57 16.031 0.129 1 95.75 203 ALA A O 1
ATOM 1522 N N . ARG A 1 204 ? -8.539 16.844 0.809 1 97 204 ARG A N 1
ATOM 1523 C CA . ARG A 1 204 ? -8.953 18.234 0.571 1 97 204 ARG A CA 1
ATOM 1524 C C . ARG A 1 204 ? -7.898 18.984 -0.222 1 97 204 ARG A C 1
ATOM 1526 O O . ARG A 1 204 ? -8.125 20.141 -0.619 1 97 204 ARG A O 1
ATOM 1533 N N . GLY A 1 205 ? -6.863 18.406 -0.453 1 97.94 205 GLY A N 1
ATOM 1534 C CA . GLY A 1 205 ? -5.766 19.203 -0.981 1 97.94 205 GLY A CA 1
ATOM 1535 C C . GLY A 1 205 ? -5.242 18.688 -2.309 1 97.94 205 GLY A C 1
ATOM 1536 O O . GLY A 1 205 ? -6.02 18.391 -3.215 1 97.94 205 GLY A O 1
ATOM 1537 N N . ALA A 1 206 ? -3.926 18.578 -2.434 1 98.5 206 ALA A N 1
ATOM 1538 C CA . ALA A 1 206 ? -3.207 18.406 -3.689 1 98.5 206 ALA A CA 1
ATOM 1539 C C . ALA A 1 206 ? -3.414 16.984 -4.238 1 98.5 206 ALA A C 1
ATOM 1541 O O . ALA A 1 206 ? -3.109 16.719 -5.402 1 98.5 206 ALA A O 1
ATOM 1542 N N . ALA A 1 207 ? -3.928 16.047 -3.467 1 98.25 207 ALA A N 1
ATOM 1543 C CA . ALA A 1 207 ? -4.047 14.664 -3.908 1 98.25 207 ALA A CA 1
ATOM 1544 C C . ALA A 1 207 ? -5.512 14.266 -4.062 1 98.25 207 ALA A C 1
ATOM 1546 O O . ALA A 1 207 ? -5.828 13.078 -4.152 1 98.25 207 ALA A O 1
ATOM 1547 N N . VAL A 1 208 ? -6.438 15.227 -4.016 1 97.44 208 VAL A N 1
ATOM 1548 C CA . VAL A 1 208 ? -7.852 14.938 -4.23 1 97.44 208 VAL A CA 1
ATOM 1549 C C . VAL A 1 208 ? -8.031 14.242 -5.578 1 97.44 208 VAL A C 1
ATOM 1551 O O . VAL A 1 208 ? -7.473 14.672 -6.59 1 97.44 208 VAL A O 1
ATOM 1554 N N . GLY A 1 209 ? -8.766 13.141 -5.543 1 96.38 209 GLY A N 1
ATOM 1555 C CA . GLY A 1 209 ? -9.078 12.414 -6.766 1 96.38 209 GLY A CA 1
ATOM 1556 C C . GLY A 1 209 ? -8.008 11.422 -7.164 1 96.38 209 GLY A C 1
ATOM 1557 O O . GLY A 1 209 ? -8.148 10.719 -8.164 1 96.38 209 GLY A O 1
ATOM 1558 N N . CYS A 1 210 ? -6.922 11.297 -6.363 1 97.88 210 CYS A N 1
ATOM 1559 C CA . CYS A 1 210 ? -5.832 10.367 -6.652 1 97.88 210 CYS A CA 1
ATOM 1560 C C . CYS A 1 210 ? -5.879 9.164 -5.719 1 97.88 210 CYS A C 1
ATOM 1562 O O . CYS A 1 210 ? -5.961 9.32 -4.5 1 97.88 210 CYS A O 1
ATOM 1564 N N . ASP A 1 211 ? -5.734 7.969 -6.207 1 97.44 211 ASP A N 1
ATOM 1565 C CA . ASP A 1 211 ? -5.836 6.75 -5.414 1 97.44 211 ASP A CA 1
ATOM 1566 C C . ASP A 1 211 ? -4.457 6.246 -4.992 1 97.44 211 ASP A C 1
ATOM 1568 O O . ASP A 1 211 ? -4.344 5.387 -4.121 1 97.44 211 ASP A O 1
ATOM 1572 N N . ASN A 1 212 ? -3.453 6.676 -5.641 1 98.69 212 ASN A N 1
ATOM 1573 C CA . ASN A 1 212 ? -2.074 6.293 -5.355 1 98.69 212 ASN A CA 1
ATOM 1574 C C . ASN A 1 212 ? -1.183 7.512 -5.152 1 98.69 212 ASN A C 1
ATOM 1576 O O . ASN A 1 212 ? -0.812 8.188 -6.113 1 98.69 212 ASN A O 1
ATOM 1580 N N . VAL A 1 213 ? -0.839 7.785 -3.883 1 98.81 213 VAL A N 1
ATOM 1581 C CA . VAL A 1 213 ? -0.215 9.039 -3.482 1 98.81 213 VAL A CA 1
ATOM 1582 C C . VAL A 1 213 ? 0.969 8.758 -2.559 1 98.81 213 VAL A C 1
ATOM 1584 O O . VAL A 1 213 ? 0.894 7.883 -1.692 1 98.81 213 VAL A O 1
ATOM 1587 N N . ILE A 1 214 ? 2.033 9.453 -2.797 1 98.88 214 ILE A N 1
ATOM 1588 C CA . ILE A 1 214 ? 3.121 9.516 -1.828 1 98.88 214 ILE A CA 1
ATOM 1589 C C . ILE A 1 214 ? 3.297 10.953 -1.344 1 98.88 214 ILE A C 1
ATOM 1591 O O . ILE A 1 214 ? 3.557 11.852 -2.143 1 98.88 214 ILE A O 1
ATOM 1595 N N . TYR A 1 215 ? 3.053 11.195 -0.11 1 98.81 215 TYR A N 1
ATOM 1596 C CA . TYR A 1 215 ? 3.328 12.469 0.545 1 98.81 215 TYR A CA 1
ATOM 1597 C C . TYR A 1 215 ? 4.629 12.406 1.336 1 98.81 215 TYR A C 1
ATOM 1599 O O . TYR A 1 215 ? 4.688 11.781 2.396 1 98.81 215 TYR A O 1
ATOM 1607 N N . LEU A 1 216 ? 5.633 13.055 0.848 1 98.44 216 LEU A N 1
ATOM 1608 C CA . LEU A 1 216 ? 6.91 13.148 1.548 1 98.44 216 LEU A CA 1
ATOM 1609 C C . LEU A 1 216 ? 6.914 14.328 2.516 1 98.44 216 LEU A C 1
ATOM 1611 O O . LEU A 1 216 ? 6.383 15.398 2.201 1 98.44 216 LEU A O 1
ATOM 1615 N N . TYR A 1 217 ? 7.531 14.094 3.621 1 95.81 217 TYR A N 1
ATOM 1616 C CA . TYR A 1 217 ? 7.691 15.172 4.59 1 95.81 217 TYR A CA 1
ATOM 1617 C C . TYR A 1 217 ? 9.133 15.25 5.082 1 95.81 217 TYR A C 1
ATOM 1619 O O . TYR A 1 217 ? 9.695 14.258 5.535 1 95.81 217 TYR A O 1
ATOM 1627 N N . GLY A 1 218 ? 9.695 16.406 4.902 1 92.12 218 GLY A N 1
ATOM 1628 C CA . GLY A 1 218 ? 11.039 16.656 5.395 1 92.12 218 GLY A CA 1
ATOM 1629 C C . GLY A 1 218 ? 11.117 17.812 6.383 1 92.12 218 GLY A C 1
ATOM 1630 O O . GLY A 1 218 ? 10.547 18.875 6.145 1 92.12 218 GLY A O 1
ATOM 1631 N N . ASP A 1 219 ? 11.719 17.578 7.406 1 84.25 219 ASP A N 1
ATOM 1632 C CA . ASP A 1 219 ? 12.117 18.547 8.414 1 84.25 219 ASP A CA 1
ATOM 1633 C C . ASP A 1 219 ? 13.492 18.203 8.984 1 84.25 219 ASP A C 1
ATOM 1635 O O . ASP A 1 219 ? 14.477 18.141 8.25 1 84.25 219 ASP A O 1
ATOM 1639 N N . VAL A 1 220 ? 13.625 17.719 10.195 1 76.44 220 VAL A N 1
ATOM 1640 C CA . VAL A 1 220 ? 14.891 17.156 10.648 1 76.44 220 VAL A CA 1
ATOM 1641 C C . VAL A 1 220 ? 15.039 15.734 10.102 1 76.44 220 VAL A C 1
ATOM 1643 O O . VAL A 1 220 ? 16.109 15.367 9.609 1 76.44 220 VAL A O 1
ATOM 1646 N N . GLY A 1 221 ? 13.969 15.039 10.07 1 86.62 221 GLY A N 1
ATOM 1647 C CA . GLY A 1 221 ? 13.914 13.727 9.453 1 86.62 221 GLY A CA 1
ATOM 1648 C C . GLY A 1 221 ? 13.086 13.688 8.188 1 86.62 221 GLY A C 1
ATOM 1649 O O . GLY A 1 221 ? 12.602 14.727 7.723 1 86.62 221 GLY A O 1
ATOM 1650 N N . VAL A 1 222 ? 13.078 12.578 7.516 1 93.44 222 VAL A N 1
ATOM 1651 C CA . VAL A 1 222 ? 12.305 12.391 6.293 1 93.44 222 VAL A CA 1
ATOM 1652 C C . VAL A 1 222 ? 11.352 11.203 6.461 1 93.44 222 VAL A C 1
ATOM 1654 O O . VAL A 1 222 ? 11.758 10.148 6.953 1 93.44 222 VAL A O 1
ATOM 1657 N N . GLY A 1 223 ? 10.078 11.375 6.215 1 95.38 223 GLY A N 1
ATOM 1658 C CA . GLY A 1 223 ? 9.078 10.328 6.215 1 95.38 223 GLY A CA 1
ATOM 1659 C C . GLY A 1 223 ? 8.062 10.469 5.098 1 95.38 223 GLY A C 1
ATOM 1660 O O . GLY A 1 223 ? 8.172 11.367 4.262 1 95.38 223 GLY A O 1
ATOM 1661 N N . ALA A 1 224 ? 7.129 9.539 5.09 1 98.19 224 ALA A N 1
ATOM 1662 C CA . ALA A 1 224 ? 6.117 9.641 4.043 1 98.19 224 ALA A CA 1
ATOM 1663 C C . ALA A 1 224 ? 4.777 9.086 4.523 1 98.19 224 ALA A C 1
ATOM 1665 O O . ALA A 1 224 ? 4.734 8.18 5.359 1 98.19 224 ALA A O 1
ATOM 1666 N N . GLY A 1 225 ? 3.734 9.711 4.168 1 98.44 225 GLY A N 1
ATOM 1667 C CA . GLY A 1 225 ? 2.418 9.102 4.105 1 98.44 225 GLY A CA 1
ATOM 1668 C C . GLY A 1 225 ? 2.092 8.523 2.74 1 98.44 225 GLY A C 1
ATOM 1669 O O . GLY A 1 225 ? 2.322 9.164 1.716 1 98.44 225 GLY A O 1
ATOM 1670 N N . ILE A 1 226 ? 1.582 7.285 2.756 1 98.69 226 ILE A N 1
ATOM 1671 C CA . ILE A 1 226 ? 1.375 6.594 1.487 1 98.69 226 ILE A CA 1
ATOM 1672 C C . ILE A 1 226 ? -0.081 6.148 1.373 1 98.69 226 ILE A C 1
ATOM 1674 O O . ILE A 1 226 ? -0.64 5.586 2.318 1 98.69 226 ILE A O 1
ATOM 1678 N N . VAL A 1 227 ? -0.707 6.504 0.288 1 98.31 227 VAL A N 1
ATOM 1679 C CA . VAL A 1 227 ? -2.033 6.02 -0.08 1 98.31 227 VAL A CA 1
ATOM 1680 C C . VAL A 1 227 ? -1.931 5.113 -1.306 1 98.31 227 VAL A C 1
ATOM 1682 O O . VAL A 1 227 ? -1.396 5.52 -2.34 1 98.31 227 VAL A O 1
ATOM 1685 N N . ALA A 1 228 ? -2.348 3.904 -1.201 1 98.12 228 ALA A N 1
ATOM 1686 C CA . ALA A 1 228 ? -2.406 2.939 -2.295 1 98.12 228 ALA A CA 1
ATOM 1687 C C . ALA A 1 228 ? -3.834 2.439 -2.508 1 98.12 228 ALA A C 1
ATOM 1689 O O . ALA A 1 228 ? -4.477 1.961 -1.572 1 98.12 228 ALA A O 1
ATOM 1690 N N . GLY A 1 229 ? -4.285 2.559 -3.691 1 96.38 229 GLY A N 1
ATOM 1691 C CA . GLY A 1 229 ? -5.656 2.162 -3.971 1 96.38 229 GLY A CA 1
ATOM 1692 C C . GLY A 1 229 ? -6.676 2.914 -3.139 1 96.38 229 GLY A C 1
ATOM 1693 O O . GLY A 1 229 ? -7.664 2.334 -2.684 1 96.38 229 GLY A O 1
ATOM 1694 N N . GLY A 1 230 ? -6.352 4.09 -2.801 1 96 230 GLY A N 1
ATOM 1695 C CA . GLY A 1 230 ? -7.273 4.949 -2.074 1 96 230 GLY A CA 1
ATOM 1696 C C . GLY A 1 230 ? -7.227 4.738 -0.573 1 96 230 GLY A C 1
ATOM 1697 O O . GLY A 1 230 ? -7.965 5.387 0.173 1 96 230 GLY A O 1
ATOM 1698 N N . ARG A 1 231 ? -6.328 3.936 -0.147 1 95 231 ARG A N 1
ATOM 1699 C CA . ARG A 1 231 ? -6.266 3.635 1.28 1 95 231 ARG A CA 1
ATOM 1700 C C . ARG A 1 231 ? -4.867 3.895 1.832 1 95 231 ARG A C 1
ATOM 1702 O O . ARG A 1 231 ? -3.869 3.666 1.145 1 95 231 ARG A O 1
ATOM 1709 N N . ARG A 1 232 ? -4.855 4.266 3.076 1 95.69 232 ARG A N 1
ATOM 1710 C CA . ARG A 1 232 ? -3.574 4.527 3.729 1 95.69 232 ARG A CA 1
ATOM 1711 C C . ARG A 1 232 ? -2.789 3.234 3.932 1 95.69 232 ARG A C 1
ATOM 1713 O O . ARG A 1 232 ? -3.361 2.205 4.293 1 95.69 232 ARG A O 1
ATOM 1720 N N . VAL A 1 233 ? -1.526 3.217 3.66 1 97.44 233 VAL A N 1
ATOM 1721 C CA . VAL A 1 233 ? -0.602 2.131 3.971 1 97.44 233 VAL A CA 1
ATOM 1722 C C . VAL A 1 233 ? -0.023 2.33 5.371 1 97.44 233 VAL A C 1
ATOM 1724 O O . VAL A 1 233 ? 0.976 3.031 5.543 1 97.44 233 VAL A O 1
ATOM 1727 N N . THR A 1 234 ? -0.541 1.735 6.387 1 95.62 234 THR A N 1
ATOM 1728 C CA . THR A 1 234 ? -0.18 2.002 7.773 1 95.62 234 THR A CA 1
ATOM 1729 C C . THR A 1 234 ? 0.848 0.988 8.266 1 95.62 234 THR A C 1
ATOM 1731 O O . THR A 1 234 ? 1.629 1.281 9.18 1 95.62 234 THR A O 1
ATOM 1734 N N . GLY A 1 235 ? 0.837 -0.209 7.617 1 97.38 235 GLY A N 1
ATOM 1735 C CA . GLY A 1 235 ? 1.697 -1.279 8.094 1 97.38 235 GLY A CA 1
ATOM 1736 C C . GLY A 1 235 ? 1.083 -2.072 9.234 1 97.38 235 GLY A C 1
ATOM 1737 O O . GLY A 1 235 ? -0.009 -1.748 9.703 1 97.38 235 GLY A O 1
ATOM 1738 N N . HIS A 1 236 ? 1.775 -3.088 9.664 1 97.31 236 HIS A N 1
ATOM 1739 C CA . HIS A 1 236 ? 1.265 -4.027 10.656 1 97.31 236 HIS A CA 1
ATOM 1740 C C . HIS A 1 236 ? 1.112 -3.363 12.023 1 97.31 236 HIS A C 1
ATOM 1742 O O . HIS A 1 236 ? 0.059 -3.469 12.656 1 97.31 236 HIS A O 1
ATOM 1748 N N . GLY A 1 237 ? 2.08 -2.662 12.43 1 96.19 237 GLY A N 1
ATOM 1749 C CA . GLY A 1 237 ? 2.062 -2.029 13.742 1 96.19 237 GLY A CA 1
ATOM 1750 C C . GLY A 1 237 ? 1.763 -0.543 13.68 1 96.19 237 GLY A C 1
ATOM 1751 O O . GLY A 1 237 ? 1.663 0.118 14.719 1 96.19 237 GLY A O 1
ATOM 1752 N N . GLY A 1 238 ? 1.636 -0.034 12.477 1 96.25 238 GLY A N 1
ATOM 1753 C CA . GLY A 1 238 ? 1.407 1.392 12.297 1 96.25 238 GLY A CA 1
ATOM 1754 C C . GLY A 1 238 ? 2.646 2.143 11.852 1 96.25 238 GLY A C 1
ATOM 1755 O O . GLY A 1 238 ? 2.666 3.375 11.852 1 96.25 238 GLY A O 1
ATOM 1756 N N . TYR A 1 239 ? 3.65 1.463 11.445 1 97.25 239 TYR A N 1
ATOM 1757 C CA . TYR A 1 239 ? 4.953 2.084 11.227 1 97.25 239 TYR A CA 1
ATOM 1758 C C . TYR A 1 239 ? 5.27 2.189 9.742 1 97.25 239 TYR A C 1
ATOM 1760 O O . TYR A 1 239 ? 6.434 2.312 9.359 1 97.25 239 TYR A O 1
ATOM 1768 N N . GLY A 1 240 ? 4.281 2.055 8.914 1 96.5 240 GLY A N 1
ATOM 1769 C CA . GLY A 1 240 ? 4.504 2.244 7.488 1 96.5 240 GLY A CA 1
ATOM 1770 C C . GLY A 1 240 ? 4.945 3.65 7.133 1 96.5 240 GLY A C 1
ATOM 1771 O O . GLY A 1 240 ? 4.578 4.613 7.812 1 96.5 240 GLY A O 1
ATOM 1772 N N . GLY A 1 241 ? 5.84 3.775 6.059 1 97.62 241 GLY A N 1
ATOM 1773 C CA . GLY A 1 241 ? 6.176 5.078 5.516 1 97.62 241 GLY A CA 1
ATOM 1774 C C . GLY A 1 241 ? 7.504 5.617 6.023 1 97.62 241 GLY A C 1
ATOM 1775 O O . GLY A 1 241 ? 7.809 6.797 5.852 1 97.62 241 GLY A O 1
ATOM 1776 N N . GLU A 1 242 ? 8.305 4.777 6.645 1 97.06 242 GLU A N 1
ATOM 1777 C CA . GLU A 1 242 ? 9.617 5.211 7.105 1 97.06 242 GLU A CA 1
ATOM 1778 C C . GLU A 1 242 ? 10.633 5.199 5.965 1 97.06 242 GLU A C 1
ATOM 1780 O O . GLU A 1 242 ? 11.703 4.605 6.086 1 97.06 242 GLU A O 1
ATOM 1785 N N . VAL A 1 243 ? 10.32 5.965 4.973 1 98.19 243 VAL A N 1
ATOM 1786 C CA . VAL A 1 243 ? 11.086 5.953 3.734 1 98.19 243 VAL A CA 1
ATOM 1787 C C . VAL A 1 243 ? 12.422 6.66 3.951 1 98.19 243 VAL A C 1
ATOM 1789 O O . VAL A 1 243 ? 13.375 6.441 3.199 1 98.19 243 VAL A O 1
ATOM 1792 N N . GLY A 1 244 ? 12.508 7.555 4.914 1 97.06 244 GLY A N 1
ATOM 1793 C CA . GLY A 1 244 ? 13.766 8.219 5.227 1 97.06 244 GLY A CA 1
ATOM 1794 C C . GLY A 1 244 ? 14.867 7.25 5.613 1 97.06 244 GLY A C 1
ATOM 1795 O O . GLY A 1 244 ? 16.047 7.578 5.52 1 97.06 244 GLY A O 1
ATOM 1796 N N . HIS A 1 245 ? 14.461 6.094 5.996 1 96.75 245 HIS A N 1
ATOM 1797 C CA . HIS A 1 245 ? 15.43 5.102 6.457 1 96.75 245 HIS A CA 1
ATOM 1798 C C . HIS A 1 245 ? 15.633 4.004 5.418 1 96.75 245 HIS A C 1
ATOM 1800 O O . HIS A 1 245 ? 16.125 2.918 5.742 1 96.75 245 HIS A O 1
ATOM 1806 N N . MET A 1 246 ? 15.172 4.262 4.242 1 98.12 246 MET A N 1
ATOM 1807 C CA . MET A 1 246 ? 15.609 3.473 3.092 1 98.12 246 MET A CA 1
ATOM 1808 C C . MET A 1 246 ? 17.094 3.709 2.799 1 98.12 246 MET A C 1
ATOM 1810 O O . MET A 1 246 ? 17.5 4.848 2.578 1 98.12 246 MET A O 1
ATOM 1814 N N . VAL A 1 247 ? 17.828 2.666 2.84 1 98.56 247 VAL A N 1
ATOM 1815 C CA . VAL A 1 247 ? 19.25 2.803 2.502 1 98.56 247 VAL A CA 1
ATOM 1816 C C . VAL A 1 247 ? 19.406 3.006 0.996 1 98.56 247 VAL A C 1
ATOM 1818 O O . VAL A 1 247 ? 19.031 2.135 0.205 1 98.56 247 VAL A O 1
ATOM 1821 N N . VAL A 1 248 ? 19.984 4.125 0.586 1 98.25 248 VAL A N 1
ATOM 1822 C CA . VAL A 1 248 ? 20.172 4.449 -0.824 1 98.25 248 VAL A CA 1
ATOM 1823 C C . VAL A 1 248 ? 21.656 4.547 -1.14 1 98.25 248 VAL A C 1
ATOM 1825 O O . VAL A 1 248 ? 22.062 4.492 -2.305 1 98.25 248 VAL A O 1
ATOM 1828 N N . ASN A 1 249 ? 22.453 4.75 -0.131 1 97.75 249 ASN A N 1
ATOM 1829 C CA . ASN A 1 249 ? 23.906 4.863 -0.238 1 97.75 249 ASN A CA 1
ATOM 1830 C C . ASN A 1 249 ? 24.609 4.012 0.814 1 97.75 249 ASN A C 1
ATOM 1832 O O . ASN A 1 249 ? 25.094 4.535 1.819 1 97.75 249 ASN A O 1
ATOM 1836 N N . PRO A 1 250 ? 24.781 2.705 0.562 1 96.19 250 PRO A N 1
ATOM 1837 C CA . PRO A 1 250 ? 25.297 1.782 1.579 1 96.19 250 PRO A CA 1
ATOM 1838 C C . PRO A 1 250 ? 26.672 2.191 2.111 1 96.19 250 PRO A C 1
ATOM 1840 O O . PRO A 1 250 ? 27.094 1.697 3.156 1 96.19 250 PRO A O 1
ATOM 1843 N N . TYR A 1 251 ? 27.328 3.072 1.515 1 95 251 TYR A N 1
ATOM 1844 C CA . TYR A 1 251 ? 28.641 3.529 1.938 1 95 251 TYR A CA 1
ATOM 1845 C C . TYR A 1 251 ? 28.594 4.965 2.441 1 95 251 TYR A C 1
ATOM 1847 O O . TYR A 1 251 ? 29.625 5.621 2.588 1 95 251 TYR A O 1
ATOM 1855 N N . GLY A 1 252 ? 27.453 5.453 2.682 1 96.31 252 GLY A N 1
ATOM 1856 C CA . GLY A 1 252 ? 27.234 6.832 3.096 1 96.31 252 GLY A CA 1
ATOM 1857 C C . GLY A 1 252 ? 27.438 7.043 4.586 1 96.31 252 GLY A C 1
ATOM 1858 O O . GLY A 1 252 ? 28.125 6.266 5.242 1 96.31 252 GLY A O 1
ATOM 1859 N N . ARG A 1 253 ? 26.891 8.062 5.117 1 95.06 253 ARG A N 1
ATOM 1860 C CA . ARG A 1 253 ? 27.078 8.508 6.492 1 95.06 253 ARG A CA 1
ATOM 1861 C C . ARG A 1 253 ? 26.266 7.66 7.465 1 95.06 253 ARG A C 1
ATOM 1863 O O . ARG A 1 253 ? 25.234 7.102 7.094 1 95.06 253 ARG A O 1
ATOM 1870 N N . PRO A 1 254 ? 26.75 7.562 8.695 1 94.94 254 PRO A N 1
ATOM 1871 C CA . PRO A 1 254 ? 25.922 6.914 9.719 1 94.94 254 PRO A CA 1
ATOM 1872 C C . PRO A 1 254 ? 24.625 7.668 9.992 1 94.94 254 PRO A C 1
ATOM 1874 O O . PRO A 1 254 ? 24.594 8.898 9.883 1 94.94 254 PRO A O 1
ATOM 1877 N N . CYS A 1 255 ? 23.672 6.977 10.258 1 93.5 255 CYS A N 1
ATOM 1878 C CA . CYS A 1 255 ? 22.375 7.527 10.633 1 93.5 255 CYS A CA 1
ATOM 1879 C C . CYS A 1 255 ? 22.094 7.289 12.117 1 93.5 255 CYS A C 1
ATOM 1881 O O . CYS A 1 255 ? 22.562 6.305 12.688 1 93.5 255 CYS A O 1
ATOM 1883 N N . ASP A 1 256 ? 21.297 8.086 12.727 1 86.88 256 ASP A N 1
ATOM 1884 C CA . ASP A 1 256 ? 20.953 7.953 14.141 1 86.88 256 ASP A CA 1
ATOM 1885 C C . ASP A 1 256 ? 20.109 6.703 14.383 1 86.88 256 ASP A C 1
ATOM 1887 O O . ASP A 1 256 ? 19.969 6.254 15.523 1 86.88 256 ASP A O 1
ATOM 1891 N N . CYS A 1 257 ? 19.625 6.133 13.344 1 88.56 257 CYS A N 1
ATOM 1892 C CA . CYS A 1 257 ? 18.812 4.93 13.492 1 88.56 257 CYS A CA 1
ATOM 1893 C C . CYS A 1 257 ? 19.703 3.699 13.68 1 88.56 257 CYS A C 1
ATOM 1895 O O . CYS A 1 257 ? 19.203 2.621 14.016 1 88.56 257 CYS A O 1
ATOM 1897 N N . GLY A 1 258 ? 20.984 3.791 13.492 1 90.19 258 GLY A N 1
ATOM 1898 C CA . GLY A 1 258 ? 21.938 2.688 13.609 1 90.19 258 GLY A CA 1
ATOM 1899 C C . GLY A 1 258 ? 22.422 2.174 12.273 1 90.19 258 GLY A C 1
ATOM 1900 O O . GLY A 1 258 ? 23.422 1.468 12.203 1 90.19 258 GLY A O 1
ATOM 1901 N N . SER A 1 259 ? 21.766 2.559 11.188 1 94.12 259 SER A N 1
ATOM 1902 C CA . SER A 1 259 ? 22.172 2.15 9.844 1 94.12 259 SER A CA 1
ATOM 1903 C C . SER A 1 259 ? 23.109 3.176 9.211 1 94.12 259 SER A C 1
ATOM 1905 O O . SER A 1 259 ? 23.609 4.07 9.898 1 94.12 259 SER A O 1
ATOM 1907 N N . ARG A 1 260 ? 23.422 2.953 7.992 1 95.81 260 ARG A N 1
ATOM 1908 C CA . ARG A 1 260 ? 24.25 3.865 7.211 1 95.81 260 ARG A CA 1
ATOM 1909 C C . ARG A 1 260 ? 23.625 4.125 5.84 1 95.81 260 ARG A C 1
ATOM 1911 O O . ARG A 1 260 ? 23.094 3.209 5.211 1 95.81 260 ARG A O 1
ATOM 1918 N N . GLY A 1 261 ? 23.766 5.344 5.422 1 97.25 261 GLY A N 1
ATOM 1919 C CA . GLY A 1 261 ? 23.391 5.676 4.055 1 97.25 261 GLY A CA 1
ATOM 1920 C C . GLY A 1 261 ? 21.891 5.734 3.842 1 97.25 261 GLY A C 1
ATOM 1921 O O . GLY A 1 261 ? 21.406 5.523 2.727 1 97.25 261 GLY A O 1
ATOM 1922 N N . CYS A 1 262 ? 21.141 5.965 4.961 1 97.62 262 CYS A N 1
ATOM 1923 C CA . CYS A 1 262 ? 19.703 6.18 4.836 1 97.62 262 CYS A CA 1
ATOM 1924 C C . CYS A 1 262 ? 19.406 7.387 3.955 1 97.62 262 CYS A C 1
ATOM 1926 O O . CYS A 1 262 ? 20.203 8.328 3.891 1 97.62 262 CYS A O 1
ATOM 1928 N N . TRP A 1 263 ? 18.297 7.352 3.314 1 98.19 263 TRP A N 1
ATOM 1929 C CA . TRP A 1 263 ? 17.875 8.445 2.445 1 98.19 263 TRP A CA 1
ATOM 1930 C C . TRP A 1 263 ? 17.906 9.773 3.193 1 98.19 263 TRP A C 1
ATOM 1932 O O . TRP A 1 263 ? 18.359 10.789 2.66 1 98.19 263 TRP A O 1
ATOM 1942 N N . GLU A 1 264 ? 17.484 9.766 4.418 1 96.12 264 GLU A N 1
ATOM 1943 C CA . GLU A 1 264 ? 17.453 10.945 5.273 1 96.12 264 GLU A CA 1
ATOM 1944 C C . GLU A 1 264 ? 18.844 11.562 5.422 1 96.12 264 GLU A C 1
ATOM 1946 O O . GLU A 1 264 ? 18.969 12.789 5.445 1 96.12 264 GLU A O 1
ATOM 1951 N N . THR A 1 265 ? 19.875 10.742 5.523 1 95.62 265 THR A N 1
ATOM 1952 C CA . THR A 1 265 ? 21.234 11.25 5.711 1 95.62 265 THR A CA 1
ATOM 1953 C C . THR A 1 265 ? 21.734 11.93 4.441 1 95.62 265 THR A C 1
ATOM 1955 O O . THR A 1 265 ? 22.703 12.695 4.48 1 95.62 265 THR A O 1
ATOM 1958 N N . GLU A 1 266 ? 21.109 11.648 3.34 1 96.94 266 GLU A N 1
ATOM 1959 C CA . GLU A 1 266 ? 21.531 12.219 2.062 1 96.94 266 GLU A CA 1
ATOM 1960 C C . GLU A 1 266 ? 20.719 13.453 1.708 1 96.94 266 GLU A C 1
ATOM 1962 O O . GLU A 1 266 ? 21.203 14.344 1.01 1 96.94 266 GLU A O 1
ATOM 1967 N N . ILE A 1 267 ? 19.5 13.539 2.209 1 97.19 267 ILE A N 1
ATOM 1968 C CA . ILE A 1 267 ? 18.656 14.594 1.659 1 97.19 267 ILE A CA 1
ATOM 1969 C C . ILE A 1 267 ? 18.125 15.477 2.789 1 97.19 267 ILE A C 1
ATOM 1971 O O . ILE A 1 267 ? 17.5 16.5 2.539 1 97.19 267 ILE A O 1
ATOM 1975 N N . GLY A 1 268 ? 18.328 15.117 3.996 1 93.75 268 GLY A N 1
ATOM 1976 C CA . GLY A 1 268 ? 17.734 15.82 5.125 1 93.75 268 GLY A CA 1
ATOM 1977 C C . GLY A 1 268 ? 18.438 17.125 5.453 1 93.75 268 GLY A C 1
ATOM 1978 O O . GLY A 1 268 ? 19.328 17.562 4.715 1 93.75 268 GLY A O 1
ATOM 1979 N N . GLU A 1 269 ? 18 17.672 6.523 1 91.81 269 GLU A N 1
ATOM 1980 C CA . GLU A 1 269 ? 18.484 18.969 6.996 1 91.81 269 GLU A CA 1
ATOM 1981 C C . GLU A 1 269 ? 20.016 18.969 7.129 1 91.81 269 GLU A C 1
ATOM 1983 O O . GLU A 1 269 ? 20.688 19.859 6.621 1 91.81 269 GLU A O 1
ATOM 1988 N N . HIS A 1 270 ? 20.562 17.953 7.742 1 91.12 270 HIS A N 1
ATOM 1989 C CA . HIS A 1 270 ? 22 17.891 8.016 1 91.12 270 HIS A CA 1
ATOM 1990 C C . HIS A 1 270 ? 22.812 17.891 6.727 1 91.12 270 HIS A C 1
ATOM 1992 O O . HIS A 1 270 ? 23.797 18.609 6.605 1 91.12 270 HIS A O 1
ATOM 1998 N N . ALA A 1 271 ? 22.422 17.094 5.801 1 94.81 271 ALA A N 1
ATOM 1999 C CA . ALA A 1 271 ? 23.125 17 4.527 1 94.81 271 ALA A CA 1
ATOM 2000 C C . ALA A 1 271 ? 23.125 18.344 3.805 1 94.81 271 ALA A C 1
ATOM 2002 O O . ALA A 1 271 ? 24.172 18.812 3.355 1 94.81 271 ALA A O 1
ATOM 2003 N N . LEU A 1 272 ? 22 19 3.74 1 96.88 272 LEU A N 1
ATOM 2004 C CA . LEU A 1 272 ? 21.859 20.266 3.023 1 96.88 272 LEU A CA 1
ATOM 2005 C C . LEU A 1 272 ? 22.688 21.359 3.693 1 96.88 272 LEU A C 1
ATOM 2007 O O . LEU A 1 272 ? 23.422 22.078 3.023 1 96.88 272 LEU A O 1
ATOM 2011 N N . LEU A 1 273 ? 22.594 21.422 5.004 1 96.81 273 LEU A N 1
ATOM 2012 C CA . LEU A 1 273 ? 23.312 22.469 5.738 1 96.81 273 LEU A CA 1
ATOM 2013 C C . LEU A 1 273 ? 24.812 22.266 5.656 1 96.81 273 LEU A C 1
ATOM 2015 O O . LEU A 1 273 ? 25.562 23.203 5.434 1 96.81 273 LEU A O 1
ATOM 2019 N N . HIS A 1 274 ? 25.266 21.047 5.75 1 96.62 274 HIS A N 1
ATOM 2020 C CA . HIS A 1 274 ? 26.688 20.75 5.652 1 96.62 274 HIS A CA 1
ATOM 2021 C C . HIS A 1 274 ? 27.234 21.109 4.27 1 96.62 274 HIS A C 1
ATOM 2023 O O . HIS A 1 274 ? 28.25 21.797 4.152 1 96.62 274 HIS A O 1
ATOM 2029 N N . LEU A 1 275 ? 26.578 20.719 3.26 1 97.44 275 LEU A N 1
ATOM 2030 C CA . LEU A 1 275 ? 27.016 20.938 1.883 1 97.44 275 LEU A CA 1
ATOM 2031 C C . LEU A 1 275 ? 27 22.422 1.534 1 97.44 275 LEU A C 1
ATOM 2033 O O . LEU A 1 275 ? 27.766 22.859 0.666 1 97.44 275 LEU A O 1
ATOM 2037 N N . SER A 1 276 ? 26.172 23.188 2.234 1 98.06 276 SER A N 1
ATOM 2038 C CA . SER A 1 276 ? 26.047 24.609 1.925 1 98.06 276 SER A CA 1
ATOM 2039 C C . SER A 1 276 ? 26.984 25.438 2.787 1 98.06 276 SER A C 1
ATOM 2041 O O . SER A 1 276 ? 26.969 26.672 2.715 1 98.06 276 SER A O 1
ATOM 2043 N N . GLY A 1 277 ? 27.734 24.766 3.631 1 97 277 GLY A N 1
ATOM 2044 C CA . GLY A 1 277 ? 28.672 25.469 4.488 1 97 277 GLY A CA 1
ATOM 2045 C C . GLY A 1 277 ? 28.016 26.031 5.742 1 97 277 GLY A C 1
ATOM 2046 O O . GLY A 1 277 ? 28.531 26.969 6.34 1 97 277 GLY A O 1
ATOM 2047 N N . ARG A 1 278 ? 26.922 25.516 6.07 1 96 278 ARG A N 1
ATOM 2048 C CA . ARG A 1 278 ? 26.172 26 7.223 1 96 278 ARG A CA 1
ATOM 2049 C C . ARG A 1 278 ? 25.906 24.859 8.211 1 96 278 ARG A C 1
ATOM 2051 O O . ARG A 1 278 ? 24.797 24.719 8.734 1 96 278 ARG A O 1
ATOM 2058 N N . GLY A 1 279 ? 26.859 23.969 8.398 1 92.88 279 GLY A N 1
ATOM 2059 C CA . GLY A 1 279 ? 26.719 22.766 9.203 1 92.88 279 GLY A CA 1
ATOM 2060 C C . GLY A 1 279 ? 26.531 23.047 10.68 1 92.88 279 GLY A C 1
ATOM 2061 O O . GLY A 1 279 ? 26.141 22.172 11.445 1 92.88 279 GLY A O 1
ATOM 2062 N N . ASP A 1 280 ? 26.734 24.297 11.094 1 91.81 280 ASP A N 1
ATOM 2063 C CA . ASP A 1 280 ? 26.625 24.703 12.492 1 91.81 280 ASP A CA 1
ATOM 2064 C C . ASP A 1 280 ? 25.203 25.156 12.82 1 91.81 280 ASP A C 1
ATOM 2066 O O . ASP A 1 280 ? 24.875 25.422 13.984 1 91.81 280 ASP A O 1
ATOM 2070 N N . ARG A 1 281 ? 24.391 25.25 11.812 1 90.69 281 ARG A N 1
ATOM 2071 C CA . ARG A 1 281 ? 23 25.688 12 1 90.69 281 ARG A CA 1
ATOM 2072 C C . ARG A 1 281 ? 22.047 24.5 12.008 1 90.69 281 ARG A C 1
ATOM 2074 O O . ARG A 1 281 ? 22.438 23.391 11.633 1 90.69 281 ARG A O 1
ATOM 2081 N N . THR A 1 282 ? 20.938 24.766 12.547 1 87.19 282 THR A N 1
ATOM 2082 C CA . THR A 1 282 ? 19.906 23.719 12.57 1 87.19 282 THR A CA 1
ATOM 2083 C C . THR A 1 282 ? 18.516 24.328 12.453 1 87.19 282 THR A C 1
ATOM 2085 O O . THR A 1 282 ? 18.328 25.531 12.695 1 87.19 282 THR A O 1
ATOM 2088 N N . GLY A 1 283 ? 17.578 23.422 12.055 1 86.38 283 GLY A N 1
ATOM 2089 C CA . GLY A 1 283 ? 16.188 23.828 12.109 1 86.38 283 GLY A CA 1
ATOM 2090 C C . GLY A 1 283 ? 15.641 24.266 10.766 1 86.38 283 GLY A C 1
ATOM 2091 O O . GLY A 1 283 ? 16.406 24.484 9.82 1 86.38 283 GLY A O 1
ATOM 2092 N N . ARG A 1 284 ? 14.43 24.453 10.672 1 88.38 284 ARG A N 1
ATOM 2093 C CA . ARG A 1 284 ? 13.688 24.812 9.469 1 88.38 284 ARG A CA 1
ATOM 2094 C C . ARG A 1 284 ? 14.195 26.125 8.883 1 88.38 284 ARG A C 1
ATOM 2096 O O . ARG A 1 284 ? 14.406 26.234 7.676 1 88.38 284 ARG A O 1
ATOM 2103 N N . ASP A 1 285 ? 14.406 27.078 9.727 1 90.31 285 ASP A N 1
ATOM 2104 C CA . ASP A 1 285 ? 14.844 28.391 9.258 1 90.31 285 ASP A CA 1
ATOM 2105 C C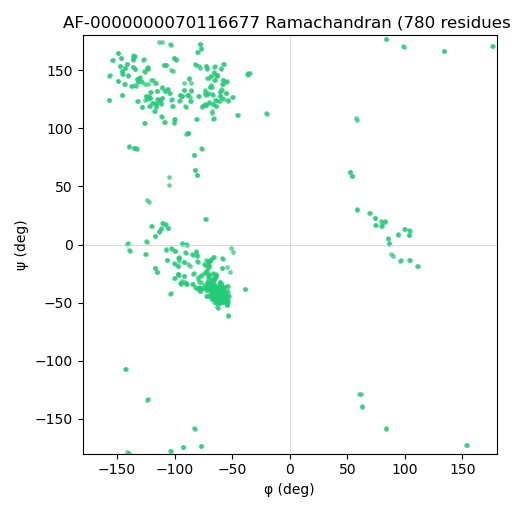 . ASP A 1 285 ? 16.203 28.312 8.578 1 90.31 285 ASP A C 1
ATOM 2107 O O . ASP A 1 285 ? 16.469 29.031 7.621 1 90.31 285 ASP A O 1
ATOM 2111 N N . ALA A 1 286 ? 17.016 27.453 9.102 1 94 286 ALA A N 1
ATOM 2112 C CA . ALA A 1 286 ? 18.344 27.281 8.508 1 94 286 ALA A CA 1
ATOM 2113 C C . ALA A 1 286 ? 18.234 26.688 7.109 1 94 286 ALA A C 1
ATOM 2115 O O . ALA A 1 286 ? 18.938 27.109 6.191 1 94 286 ALA A O 1
ATOM 2116 N N . VAL A 1 287 ? 17.391 25.734 6.965 1 95.06 287 VAL A N 1
ATOM 2117 C CA . VAL A 1 287 ? 17.172 25.109 5.664 1 95.06 287 VAL A CA 1
ATOM 2118 C C . VAL A 1 287 ? 16.625 26.141 4.68 1 95.06 287 VAL A C 1
ATOM 2120 O O . VAL A 1 287 ? 17.125 26.266 3.557 1 95.06 287 VAL A O 1
ATOM 2123 N N . LEU A 1 288 ? 15.68 26.953 5.109 1 95.69 288 LEU A N 1
ATOM 2124 C CA . LEU A 1 288 ? 15.07 27.953 4.246 1 95.69 288 LEU A CA 1
ATOM 2125 C C . LEU A 1 288 ? 16.078 29.047 3.885 1 95.69 288 LEU A C 1
ATOM 2127 O O . LEU A 1 288 ? 16.047 29.594 2.783 1 95.69 288 LEU A O 1
ATOM 2131 N N . ALA A 1 289 ? 16.953 29.234 4.801 1 97.25 289 ALA A N 1
ATOM 2132 C CA . ALA A 1 289 ? 18.016 30.219 4.52 1 97.25 289 ALA A CA 1
ATOM 2133 C C . ALA A 1 289 ? 18.906 29.734 3.381 1 97.25 289 ALA A C 1
ATOM 2135 O O . ALA A 1 289 ? 19.391 30.531 2.58 1 97.25 289 ALA A O 1
ATOM 2136 N N . VAL A 1 290 ? 19.203 28.438 3.344 1 98.06 290 VAL A N 1
ATOM 2137 C CA . VAL A 1 290 ? 19.984 27.891 2.246 1 98.06 290 VAL A CA 1
ATOM 2138 C C . VAL A 1 290 ? 19.219 28.062 0.932 1 98.06 290 VAL A C 1
ATOM 2140 O O . VAL A 1 290 ? 19.812 28.438 -0.083 1 98.06 290 VAL A O 1
ATOM 2143 N N . VAL A 1 291 ? 17.922 27.797 0.904 1 98.12 291 VAL A N 1
ATOM 2144 C CA . VAL A 1 291 ? 17.078 27.938 -0.28 1 98.12 291 VAL A CA 1
ATOM 2145 C C . VAL A 1 291 ? 17.094 29.391 -0.765 1 98.12 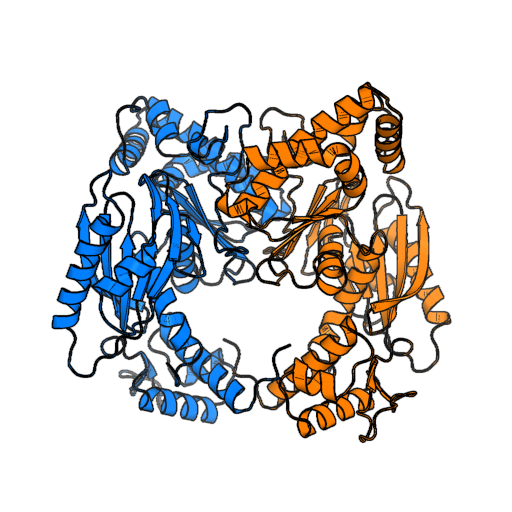291 VAL A C 1
ATOM 2147 O O . VAL A 1 291 ? 17.312 29.641 -1.95 1 98.12 291 VAL A O 1
ATOM 2150 N N . ASP A 1 292 ? 16.953 30.281 0.177 1 98 292 ASP A N 1
ATOM 2151 C CA . ASP A 1 292 ? 16.953 31.719 -0.146 1 98 292 ASP A CA 1
ATOM 2152 C C . ASP A 1 292 ? 18.297 32.125 -0.74 1 98 292 ASP A C 1
ATOM 2154 O O . ASP A 1 292 ? 18.344 32.906 -1.705 1 98 292 ASP A O 1
ATOM 2158 N N . ALA A 1 293 ? 19.312 31.656 -0.14 1 98.38 293 ALA A N 1
ATOM 2159 C CA . ALA A 1 293 ? 20.656 31.969 -0.626 1 98.38 293 ALA A CA 1
ATOM 2160 C C . ALA A 1 293 ? 20.859 31.469 -2.053 1 98.38 293 ALA A C 1
ATOM 2162 O O . ALA A 1 293 ? 21.453 32.156 -2.883 1 98.38 293 ALA A O 1
ATOM 2163 N N . ALA A 1 294 ? 20.406 30.281 -2.32 1 98.31 294 ALA A N 1
ATOM 2164 C CA . ALA A 1 294 ? 20.516 29.719 -3.662 1 98.31 294 ALA A CA 1
ATOM 2165 C C . ALA A 1 294 ? 19.766 30.562 -4.68 1 98.31 294 ALA A C 1
ATOM 2167 O O . ALA A 1 294 ? 20.266 30.828 -5.773 1 98.31 294 ALA A O 1
ATOM 2168 N N . VAL A 1 295 ? 18.594 31.031 -4.316 1 98 295 VAL A N 1
ATOM 2169 C CA . VAL A 1 295 ? 17.766 31.844 -5.195 1 98 295 VAL A CA 1
ATOM 2170 C C . VAL A 1 295 ? 18.453 33.156 -5.477 1 98 295 VAL A C 1
ATOM 2172 O O . VAL A 1 295 ? 18.359 33.719 -6.582 1 98 295 VAL A O 1
ATOM 2175 N N . ARG A 1 296 ? 19.234 33.531 -4.52 1 97.94 296 ARG A N 1
ATOM 2176 C CA . ARG A 1 296 ? 19.953 34.781 -4.648 1 97.94 296 ARG A CA 1
ATOM 2177 C C . ARG A 1 296 ? 21.297 34.594 -5.332 1 97.94 296 ARG A C 1
ATOM 2179 O O . ARG A 1 296 ? 22.094 35.531 -5.426 1 97.94 296 ARG A O 1
ATOM 2186 N N . GLY A 1 297 ? 21.609 33.406 -5.68 1 97.5 297 GLY A N 1
ATOM 2187 C CA . GLY A 1 297 ? 22.766 33.188 -6.539 1 97.5 297 GLY A CA 1
ATOM 2188 C C . GLY A 1 297 ? 23.969 32.656 -5.793 1 97.5 297 GLY A C 1
ATOM 2189 O O . GLY A 1 297 ? 25.062 32.562 -6.352 1 97.5 297 GLY A O 1
ATOM 2190 N N . ASP A 1 298 ? 23.781 32.312 -4.547 1 98.12 298 ASP A N 1
ATOM 2191 C CA . ASP A 1 298 ? 24.875 31.719 -3.795 1 98.12 298 ASP A CA 1
ATOM 2192 C C . ASP A 1 298 ? 25.281 30.359 -4.391 1 98.12 298 ASP A C 1
ATOM 2194 O O . ASP A 1 298 ? 24.516 29.406 -4.336 1 98.12 298 ASP A O 1
ATOM 2198 N N . SER A 1 299 ? 26.516 30.281 -4.824 1 98 299 SER A N 1
ATOM 2199 C CA . SER A 1 299 ? 26.953 29.125 -5.59 1 98 299 SER A CA 1
ATOM 2200 C C . SER A 1 299 ? 27.031 27.875 -4.719 1 98 299 SER A C 1
ATOM 2202 O O . SER A 1 299 ? 26.703 26.781 -5.18 1 98 299 SER A O 1
ATOM 2204 N N . GLN A 1 300 ? 27.469 28.109 -3.531 1 98.19 300 GLN A N 1
ATOM 2205 C CA . GLN A 1 300 ? 27.562 26.953 -2.643 1 98.19 300 GLN A CA 1
ATOM 2206 C C . GLN A 1 300 ? 26.188 26.406 -2.285 1 98.19 300 GLN A C 1
ATOM 2208 O O . GLN A 1 300 ? 25.984 25.188 -2.221 1 98.19 300 GLN A O 1
ATOM 2213 N N . ALA A 1 301 ? 25.266 27.25 -2.02 1 98.38 301 ALA A N 1
ATOM 2214 C CA . ALA A 1 301 ? 23.891 26.844 -1.752 1 98.38 301 ALA A CA 1
ATOM 2215 C C . ALA A 1 301 ? 23.281 26.156 -2.963 1 98.38 301 ALA A C 1
ATOM 2217 O O . ALA A 1 301 ? 22.594 25.141 -2.822 1 98.38 301 ALA A O 1
ATOM 2218 N N . GLN A 1 302 ? 23.547 26.688 -4.105 1 98.31 302 GLN A N 1
ATOM 2219 C CA . GLN A 1 302 ? 23.047 26.078 -5.336 1 98.31 302 GLN A CA 1
ATOM 2220 C C . GLN A 1 302 ? 23.625 24.672 -5.523 1 98.31 302 GLN A C 1
ATOM 2222 O O . GLN A 1 302 ? 22.906 23.75 -5.898 1 98.31 302 GLN A O 1
ATOM 2227 N N . HIS A 1 303 ? 24.906 24.594 -5.273 1 98.19 303 HIS A N 1
ATOM 2228 C CA . HIS A 1 303 ? 25.547 23.281 -5.363 1 98.19 303 HIS A CA 1
ATOM 2229 C C . HIS A 1 303 ? 24.922 22.297 -4.379 1 98.19 303 HIS A C 1
ATOM 2231 O O . HIS A 1 303 ? 24.641 21.156 -4.738 1 98.19 303 HIS A O 1
ATOM 2237 N N . ALA A 1 304 ? 24.734 22.719 -3.191 1 98.5 304 ALA A N 1
ATOM 2238 C CA . ALA A 1 304 ? 24.141 21.875 -2.16 1 98.5 304 ALA A CA 1
ATOM 2239 C C . ALA A 1 304 ? 22.75 21.391 -2.578 1 98.5 304 ALA A C 1
ATOM 2241 O O . ALA A 1 304 ? 22.422 20.203 -2.443 1 98.5 304 ALA A O 1
ATOM 2242 N N . LEU A 1 305 ? 21.969 22.281 -3.148 1 98.56 305 LEU A N 1
ATOM 2243 C CA . LEU A 1 305 ? 20.594 21.938 -3.543 1 98.56 305 LEU A CA 1
ATOM 2244 C C . LEU A 1 305 ? 20.594 21 -4.738 1 98.56 305 LEU A C 1
ATOM 2246 O O . LEU A 1 305 ? 19.75 20.094 -4.82 1 98.56 305 LEU A O 1
ATOM 2250 N N . ARG A 1 306 ? 21.5 21.188 -5.609 1 98.31 306 ARG A N 1
ATOM 2251 C CA . ARG A 1 306 ? 21.609 20.266 -6.738 1 98.31 306 ARG A CA 1
ATOM 2252 C C . ARG A 1 306 ? 21.984 18.859 -6.273 1 98.31 306 ARG A C 1
ATOM 2254 O O . ARG A 1 306 ? 21.422 17.875 -6.738 1 98.31 306 ARG A O 1
ATOM 2261 N N . HIS A 1 307 ? 22.969 18.875 -5.367 1 98.31 307 HIS A N 1
ATOM 2262 C CA . HIS A 1 307 ? 23.422 17.594 -4.828 1 98.31 307 HIS A CA 1
ATOM 2263 C C . HIS A 1 307 ? 22.297 16.875 -4.105 1 98.31 307 HIS A C 1
ATOM 2265 O O . HIS A 1 307 ? 22.047 15.688 -4.367 1 98.31 307 HIS A O 1
ATOM 2271 N N . VAL A 1 308 ? 21.656 17.547 -3.238 1 98.06 308 VAL A N 1
ATOM 2272 C CA . VAL A 1 308 ? 20.547 16.969 -2.49 1 98.06 308 VAL A CA 1
ATOM 2273 C C . VAL A 1 308 ? 19.406 16.609 -3.443 1 98.06 308 VAL A C 1
ATOM 2275 O O . VAL A 1 308 ? 18.734 15.586 -3.281 1 98.06 308 VAL A O 1
ATOM 2278 N N . GLY A 1 309 ? 19.156 17.453 -4.418 1 98.69 309 GLY A N 1
ATOM 2279 C CA . GLY A 1 309 ? 18.156 17.203 -5.43 1 98.69 309 GLY A CA 1
ATOM 2280 C C . GLY A 1 309 ? 18.375 15.891 -6.168 1 98.69 309 GLY A C 1
ATOM 2281 O O . GLY A 1 309 ? 17.422 15.172 -6.461 1 98.69 309 GLY A O 1
ATOM 2282 N N . ASP A 1 310 ? 19.594 15.656 -6.453 1 98.69 310 ASP A N 1
ATOM 2283 C CA . ASP A 1 310 ? 19.938 14.398 -7.113 1 98.69 310 ASP A CA 1
ATOM 2284 C C . ASP A 1 310 ? 19.531 13.195 -6.262 1 98.69 310 ASP A C 1
ATOM 2286 O O . ASP A 1 310 ? 18.906 12.266 -6.762 1 98.69 310 ASP A O 1
ATOM 2290 N N . TRP A 1 311 ? 19.828 13.312 -5.008 1 98.56 311 TRP A N 1
ATOM 2291 C CA . TRP A 1 311 ? 19.5 12.227 -4.098 1 98.56 311 TRP A CA 1
ATOM 2292 C C . TRP A 1 311 ? 17.984 12.141 -3.881 1 98.56 311 TRP A C 1
ATOM 2294 O O . TRP A 1 311 ? 17.438 11.055 -3.732 1 98.56 311 TRP A O 1
ATOM 2304 N N . ILE A 1 312 ? 17.297 13.305 -3.826 1 98.75 312 ILE A N 1
ATOM 2305 C CA . ILE A 1 312 ? 15.852 13.297 -3.725 1 98.75 312 ILE A CA 1
ATOM 2306 C C . ILE A 1 312 ? 15.25 12.562 -4.926 1 98.75 312 ILE A C 1
ATOM 2308 O O . ILE A 1 312 ? 14.398 11.688 -4.762 1 98.75 312 ILE A O 1
ATOM 2312 N N . GLY A 1 313 ? 15.766 12.906 -6.109 1 98.88 313 GLY A N 1
ATOM 2313 C CA . GLY A 1 313 ? 15.273 12.25 -7.312 1 98.88 313 GLY A CA 1
ATOM 2314 C C . GLY A 1 313 ? 15.469 10.742 -7.289 1 98.88 313 GLY A C 1
ATOM 2315 O O . GLY A 1 313 ? 14.594 10 -7.742 1 98.88 313 GLY A O 1
ATOM 2316 N N . LEU A 1 314 ? 16.594 10.297 -6.758 1 98.81 314 LEU A N 1
ATOM 2317 C CA . LEU A 1 314 ? 16.859 8.867 -6.656 1 98.81 314 LEU A CA 1
ATOM 2318 C C . LEU A 1 314 ? 15.844 8.18 -5.762 1 98.81 314 LEU A C 1
ATOM 2320 O O . LEU A 1 314 ? 15.258 7.168 -6.152 1 98.81 314 LEU A O 1
ATOM 2324 N N . GLY A 1 315 ? 15.641 8.734 -4.574 1 98.81 315 GLY A N 1
ATOM 2325 C CA . GLY A 1 315 ? 14.68 8.141 -3.662 1 98.81 315 GLY A CA 1
ATOM 2326 C C . GLY A 1 315 ? 13.266 8.148 -4.199 1 98.81 315 GLY A C 1
ATOM 2327 O O . GLY A 1 315 ? 12.523 7.18 -4.035 1 98.81 315 GLY A O 1
ATOM 2328 N N . VAL A 1 316 ? 12.875 9.227 -4.844 1 98.88 316 VAL A N 1
ATOM 2329 C CA . VAL A 1 316 ? 11.562 9.32 -5.477 1 98.88 316 VAL A CA 1
ATOM 2330 C C . VAL A 1 316 ? 11.445 8.258 -6.57 1 98.88 316 VAL A C 1
ATOM 2332 O O . VAL A 1 316 ? 10.406 7.594 -6.691 1 98.88 316 VAL A O 1
ATOM 2335 N N . GLY A 1 317 ? 12.516 8.125 -7.352 1 98.81 317 GLY A N 1
ATOM 2336 C CA . GLY A 1 317 ? 12.516 7.086 -8.367 1 98.81 317 GLY A CA 1
ATOM 2337 C C . GLY A 1 317 ? 12.297 5.699 -7.797 1 98.81 317 GLY A C 1
ATOM 2338 O O . GLY A 1 317 ? 11.547 4.898 -8.359 1 98.81 317 GLY A O 1
ATOM 2339 N N . ASN A 1 318 ? 12.977 5.379 -6.672 1 98.88 318 ASN A N 1
ATOM 2340 C CA . ASN A 1 318 ? 12.758 4.113 -5.984 1 98.88 318 ASN A CA 1
ATOM 2341 C C . ASN A 1 318 ? 11.289 3.924 -5.609 1 98.88 318 ASN A C 1
ATOM 2343 O O . ASN A 1 318 ? 10.695 2.881 -5.898 1 98.88 318 ASN A O 1
ATOM 2347 N N . LEU A 1 319 ? 10.711 4.945 -5.023 1 98.88 319 LEU A N 1
ATOM 2348 C CA . LEU A 1 319 ? 9.336 4.848 -4.547 1 98.88 319 LEU A CA 1
ATOM 2349 C C . LEU A 1 319 ? 8.359 4.754 -5.715 1 98.88 319 LEU A C 1
ATOM 2351 O O . LEU A 1 319 ? 7.336 4.074 -5.621 1 98.88 319 LEU A O 1
ATOM 2355 N N . VAL A 1 320 ? 8.664 5.418 -6.801 1 98.81 320 VAL A N 1
ATOM 2356 C CA . VAL A 1 320 ? 7.852 5.348 -8.008 1 98.81 320 VAL A CA 1
ATOM 2357 C C . VAL A 1 320 ? 7.867 3.922 -8.562 1 98.81 320 VAL A C 1
ATOM 2359 O O . VAL A 1 320 ? 6.824 3.391 -8.953 1 98.81 320 VAL A O 1
ATOM 2362 N N . ASN A 1 321 ? 8.984 3.279 -8.562 1 98.44 321 ASN A N 1
ATOM 2363 C CA . ASN A 1 321 ? 9.078 1.893 -9.008 1 98.44 321 ASN A CA 1
ATOM 2364 C C . ASN A 1 321 ? 8.328 0.951 -8.07 1 98.44 321 ASN A C 1
ATOM 2366 O O . ASN A 1 321 ? 7.691 -0.005 -8.523 1 98.44 321 ASN A O 1
ATOM 2370 N N . ILE A 1 322 ? 8.352 1.221 -6.828 1 98.69 322 ILE A N 1
ATOM 2371 C CA . ILE A 1 322 ? 7.773 0.335 -5.824 1 98.69 322 ILE A CA 1
ATOM 2372 C C . ILE A 1 322 ? 6.254 0.488 -5.82 1 98.69 322 ILE A C 1
ATOM 2374 O O . ILE A 1 322 ? 5.527 -0.505 -5.762 1 98.69 322 ILE A O 1
ATOM 2378 N N . PHE A 1 323 ? 5.723 1.755 -6.008 1 98.75 323 PHE A N 1
ATOM 2379 C CA . PHE A 1 323 ? 4.32 1.997 -5.699 1 98.75 323 PHE A CA 1
ATOM 2380 C C . PHE A 1 323 ? 3.541 2.355 -6.957 1 98.75 323 PHE A C 1
ATOM 2382 O O . PHE A 1 323 ? 2.311 2.303 -6.969 1 98.75 323 PHE A O 1
ATOM 2389 N N . ASN A 1 324 ? 4.25 2.891 -8.031 1 98.62 324 ASN A N 1
ATOM 2390 C CA . ASN A 1 324 ? 3.578 3.418 -9.211 1 98.62 324 ASN A CA 1
ATOM 2391 C C . ASN A 1 324 ? 2.5 4.434 -8.836 1 98.62 324 ASN A C 1
ATOM 2393 O O . ASN A 1 324 ? 1.325 4.238 -9.156 1 98.62 324 ASN A O 1
ATOM 2397 N N . PRO A 1 325 ? 2.957 5.531 -8.203 1 98.75 325 PRO A N 1
ATOM 2398 C CA . PRO A 1 325 ? 1.984 6.535 -7.766 1 98.75 325 PRO A CA 1
ATOM 2399 C C . PRO A 1 325 ? 1.535 7.457 -8.898 1 98.75 325 PRO A C 1
ATOM 2401 O O . PRO A 1 325 ? 2.174 7.504 -9.953 1 98.75 325 PRO A O 1
ATOM 2404 N N . GLU A 1 326 ? 0.446 8.18 -8.641 1 98.12 326 GLU A N 1
ATOM 2405 C CA . GLU A 1 326 ? -0.03 9.242 -9.523 1 98.12 326 GLU A CA 1
ATOM 2406 C C . GLU A 1 326 ? 0.602 10.586 -9.164 1 98.12 326 GLU A C 1
ATOM 2408 O O . GLU A 1 326 ? 0.822 11.43 -10.031 1 98.12 326 GLU A O 1
ATOM 2413 N N . VAL A 1 327 ? 0.804 10.719 -7.895 1 98.69 327 VAL A N 1
ATOM 2414 C CA . VAL A 1 327 ? 1.301 12.008 -7.434 1 98.69 327 VAL A CA 1
ATOM 2415 C C . VAL A 1 327 ? 2.289 11.805 -6.289 1 98.69 327 VAL A C 1
ATOM 2417 O O . VAL A 1 327 ? 2.094 10.93 -5.441 1 98.69 327 VAL A O 1
ATOM 2420 N N . VAL A 1 328 ? 3.344 12.531 -6.312 1 98.88 328 VAL A N 1
ATOM 2421 C CA . VAL A 1 328 ? 4.289 12.68 -5.211 1 98.88 328 VAL A CA 1
ATOM 2422 C C . VAL A 1 328 ? 4.281 14.133 -4.719 1 98.88 328 VAL A C 1
ATOM 2424 O O . VAL A 1 328 ? 4.5 15.055 -5.5 1 98.88 328 VAL A O 1
ATOM 2427 N N . ILE A 1 329 ? 3.979 14.305 -3.457 1 98.88 329 ILE A N 1
ATOM 2428 C CA . ILE A 1 329 ? 3.883 15.633 -2.863 1 98.88 329 ILE A CA 1
ATOM 2429 C C . ILE A 1 329 ? 5.07 15.867 -1.931 1 98.88 329 ILE A C 1
ATOM 2431 O O . ILE A 1 329 ? 5.414 15 -1.122 1 98.88 329 ILE A O 1
ATOM 2435 N N . PHE A 1 330 ? 5.723 17 -2.047 1 98.62 330 PHE A N 1
ATOM 2436 C CA . PHE A 1 330 ? 6.855 17.375 -1.208 1 98.62 330 PHE A CA 1
ATOM 2437 C C . PHE A 1 330 ? 6.418 18.328 -0.109 1 98.62 330 PHE A C 1
ATOM 2439 O O . PHE A 1 330 ? 6.207 19.516 -0.364 1 98.62 330 PHE A O 1
ATOM 2446 N N . GLY A 1 331 ? 6.332 17.797 1.096 1 97 331 GLY A N 1
ATOM 2447 C CA . GLY A 1 331 ? 5.871 18.594 2.221 1 97 331 GLY A CA 1
ATOM 2448 C C . GLY A 1 331 ? 6.996 19.031 3.145 1 97 331 GLY A C 1
ATOM 2449 O O . GLY A 1 331 ? 8.133 18.562 3.012 1 97 331 GLY A O 1
ATOM 2450 N N . GLY A 1 332 ? 6.676 19.922 4.152 1 93.88 332 GLY A N 1
ATOM 2451 C CA . GLY A 1 332 ? 7.695 20.484 5.023 1 93.88 332 GLY A CA 1
ATOM 2452 C C . GLY A 1 332 ? 8.719 21.328 4.281 1 93.88 332 GLY A C 1
ATOM 2453 O O . GLY A 1 332 ? 8.367 22.078 3.363 1 93.88 332 GLY A O 1
ATOM 2454 N N . THR A 1 333 ? 9.961 21.203 4.664 1 94.12 333 THR A N 1
ATOM 2455 C CA . THR A 1 333 ? 11.016 21.969 4.016 1 94.12 333 THR A CA 1
ATOM 2456 C C . THR A 1 333 ? 11.312 21.422 2.625 1 94.12 333 THR A C 1
ATOM 2458 O O . THR A 1 333 ? 11.93 22.109 1.803 1 94.12 333 THR A O 1
ATOM 2461 N N . LEU A 1 334 ? 10.875 20.203 2.389 1 96.88 334 LEU A N 1
ATOM 2462 C CA . LEU A 1 334 ? 11.086 19.625 1.066 1 96.88 334 LEU A CA 1
ATOM 2463 C C . LEU A 1 334 ? 10.328 20.406 0.002 1 96.88 334 LEU A C 1
ATOM 2465 O O . LEU A 1 334 ? 10.68 20.375 -1.178 1 96.88 334 LEU A O 1
ATOM 2469 N N . ARG A 1 335 ? 9.211 21.062 0.427 1 97.19 335 ARG A N 1
ATOM 2470 C CA . ARG A 1 335 ? 8.477 21.906 -0.509 1 97.19 335 ARG A CA 1
ATOM 2471 C C . ARG A 1 335 ? 9.398 22.938 -1.155 1 97.19 335 ARG A C 1
ATOM 2473 O O . ARG A 1 335 ? 9.469 23.047 -2.383 1 97.19 335 ARG A O 1
ATOM 2480 N N . ASP A 1 336 ? 10.141 23.625 -0.345 1 96.94 336 ASP A N 1
ATOM 2481 C CA . ASP A 1 336 ? 11 24.719 -0.81 1 96.94 336 ASP A CA 1
ATOM 2482 C C . ASP A 1 336 ? 12.227 24.172 -1.54 1 96.94 336 ASP A C 1
ATOM 2484 O O . ASP A 1 336 ? 12.656 24.734 -2.543 1 96.94 336 ASP A O 1
ATOM 2488 N N . VAL A 1 337 ? 12.727 23.078 -1.031 1 97.75 337 VAL A N 1
ATOM 2489 C CA . VAL A 1 337 ? 13.859 22.438 -1.681 1 97.75 337 VAL A CA 1
ATOM 2490 C C . VAL A 1 337 ? 13.461 21.969 -3.082 1 97.75 337 VAL A C 1
ATOM 2492 O O . VAL A 1 337 ? 14.195 22.203 -4.047 1 97.75 337 VAL A O 1
ATOM 2495 N N . TYR A 1 338 ? 12.289 21.422 -3.186 1 98.38 338 TYR A N 1
ATOM 2496 C CA . TYR A 1 338 ? 11.789 20.953 -4.469 1 98.38 338 TYR A CA 1
ATOM 2497 C C . TYR A 1 338 ? 11.656 22.094 -5.465 1 98.38 338 TYR A C 1
ATOM 2499 O O . TYR A 1 338 ? 12.047 21.953 -6.629 1 98.38 338 TYR A O 1
ATOM 2507 N N . LEU A 1 339 ? 11.133 23.141 -5.039 1 96.94 339 LEU A N 1
ATOM 2508 C CA . LEU A 1 339 ? 10.867 24.266 -5.938 1 96.94 339 LEU A CA 1
ATOM 2509 C C . LEU A 1 339 ? 12.156 24.766 -6.57 1 96.94 339 LEU A C 1
ATOM 2511 O O . LEU A 1 339 ? 12.164 25.188 -7.734 1 96.94 339 LEU A O 1
ATOM 2515 N N . VAL A 1 340 ? 13.234 24.688 -5.84 1 97.69 340 VAL A N 1
ATOM 2516 C CA . VAL A 1 340 ? 14.492 25.219 -6.355 1 97.69 340 VAL A CA 1
ATOM 2517 C C . VAL A 1 340 ? 15.258 24.109 -7.086 1 97.69 340 VAL A C 1
ATOM 2519 O O . VAL A 1 340 ? 15.992 24.391 -8.039 1 97.69 340 VAL A O 1
ATOM 2522 N N . ALA A 1 341 ? 15.055 22.875 -6.723 1 98.06 341 ALA A N 1
ATOM 2523 C CA . ALA A 1 341 ? 15.852 21.781 -7.262 1 98.06 341 ALA A CA 1
ATOM 2524 C C . ALA A 1 341 ? 15.016 20.891 -8.188 1 98.06 341 ALA A C 1
ATOM 2526 O O . ALA A 1 341 ? 15.414 19.766 -8.5 1 98.06 341 ALA A O 1
ATOM 2527 N N . ALA A 1 342 ? 13.906 21.359 -8.672 1 98.06 342 ALA A N 1
ATOM 2528 C CA . ALA A 1 342 ? 12.922 20.547 -9.398 1 98.06 342 ALA A CA 1
ATOM 2529 C C . ALA A 1 342 ? 13.539 19.922 -10.641 1 98.06 342 ALA A C 1
ATOM 2531 O O . ALA A 1 342 ? 13.289 18.75 -10.93 1 98.06 342 ALA A O 1
ATOM 2532 N N . ALA A 1 343 ? 14.289 20.672 -11.367 1 98.06 343 ALA A N 1
ATOM 2533 C CA . ALA A 1 343 ? 14.883 20.156 -12.602 1 98.06 343 ALA A CA 1
ATOM 2534 C C . ALA A 1 343 ? 15.812 18.969 -12.32 1 98.06 343 ALA A C 1
ATOM 2536 O O . ALA A 1 343 ? 15.789 17.969 -13.031 1 98.06 343 ALA A O 1
ATOM 2537 N N . GLN A 1 344 ? 16.641 19.172 -11.281 1 98.5 344 GLN A N 1
ATOM 2538 C CA . GLN A 1 344 ? 17.562 18.109 -10.906 1 98.5 344 GLN A CA 1
ATOM 2539 C C . GLN A 1 344 ? 16.828 16.875 -10.438 1 98.5 344 GLN A C 1
ATOM 2541 O O . GLN A 1 344 ? 17.188 15.75 -10.789 1 98.5 344 GLN A O 1
ATOM 2546 N N . ILE A 1 345 ? 15.797 17.047 -9.633 1 98.75 345 ILE A N 1
ATOM 2547 C CA . ILE A 1 345 ? 14.984 15.945 -9.117 1 98.75 345 ILE A CA 1
ATOM 2548 C C . ILE A 1 345 ? 14.344 15.188 -10.281 1 98.75 345 ILE A C 1
ATOM 2550 O O . ILE A 1 345 ? 14.398 13.961 -10.344 1 98.75 345 ILE A O 1
ATOM 2554 N N . ARG A 1 346 ? 13.766 15.891 -11.211 1 98.38 346 ARG A N 1
ATOM 2555 C CA . ARG A 1 346 ? 13.102 15.281 -12.359 1 98.38 346 ARG A CA 1
ATOM 2556 C C . ARG A 1 346 ? 14.094 14.516 -13.219 1 98.38 346 ARG A C 1
ATOM 2558 O O . ARG A 1 346 ? 13.797 13.422 -13.703 1 98.38 346 ARG A O 1
ATOM 2565 N N . SER A 1 347 ? 15.195 15.125 -13.43 1 98.25 347 SER A N 1
ATOM 2566 C CA . SER A 1 347 ? 16.234 14.469 -14.227 1 98.25 347 SER A CA 1
ATOM 2567 C C . SER A 1 347 ? 16.641 13.141 -13.609 1 98.25 347 SER A C 1
ATOM 2569 O O . SER A 1 347 ? 16.703 12.117 -14.305 1 98.25 347 SER A O 1
ATOM 2571 N N . ARG A 1 348 ? 16.906 13.148 -12.328 1 98.44 348 ARG A N 1
ATOM 2572 C CA . ARG A 1 348 ? 17.312 11.914 -11.656 1 98.44 348 ARG A CA 1
ATOM 2573 C C . ARG A 1 348 ? 16.172 10.906 -11.609 1 98.44 348 ARG A C 1
ATOM 2575 O O . ARG A 1 348 ? 16.375 9.711 -11.797 1 98.44 348 ARG A O 1
ATOM 2582 N N . LEU A 1 349 ? 14.945 11.375 -11.375 1 98.56 349 LEU A N 1
ATOM 2583 C CA . LEU A 1 349 ? 13.773 10.508 -11.43 1 98.56 349 LEU A CA 1
ATOM 2584 C C . LEU A 1 349 ? 13.688 9.812 -12.781 1 98.56 349 LEU A C 1
ATOM 2586 O O . LEU A 1 349 ? 13.414 8.609 -12.852 1 98.56 349 LEU A O 1
ATOM 2590 N N . ASN A 1 350 ? 13.961 10.523 -13.82 1 97.69 350 ASN A N 1
ATOM 2591 C CA . ASN A 1 350 ? 13.906 9.969 -15.172 1 97.69 350 ASN A CA 1
ATOM 2592 C C . ASN A 1 350 ? 14.961 8.898 -15.383 1 97.69 350 ASN A C 1
ATOM 2594 O O . ASN A 1 350 ? 14.75 7.945 -16.141 1 97.69 350 ASN A O 1
ATOM 2598 N N . ALA A 1 351 ? 16.031 9.031 -14.703 1 97.12 351 ALA A N 1
ATOM 2599 C CA . ALA A 1 351 ? 17.125 8.078 -14.836 1 97.12 351 ALA A CA 1
ATOM 2600 C C . ALA A 1 351 ? 16.859 6.809 -14.039 1 97.12 351 ALA A C 1
ATOM 2602 O O . ALA A 1 351 ? 17.328 5.727 -14.406 1 97.12 351 ALA A O 1
ATOM 2603 N N . VAL A 1 352 ? 16.094 6.918 -12.977 1 97.5 352 VAL A N 1
ATOM 2604 C CA . VAL A 1 352 ? 15.938 5.816 -12.039 1 97.5 352 VAL A CA 1
ATOM 2605 C C . VAL A 1 352 ? 14.578 5.156 -12.242 1 97.5 352 VAL A C 1
ATOM 2607 O O . VAL A 1 352 ? 14.461 3.93 -12.195 1 97.5 352 VAL A O 1
ATOM 2610 N N . GLY A 1 353 ? 13.523 5.941 -12.43 1 97.25 353 GLY A N 1
ATOM 2611 C CA . GLY A 1 353 ? 12.172 5.438 -12.562 1 97.25 353 GLY A CA 1
ATOM 2612 C C . GLY A 1 353 ? 11.922 4.711 -13.867 1 97.25 353 GLY A C 1
ATOM 2613 O O . GLY A 1 353 ? 12.297 5.199 -14.938 1 97.25 353 GLY A O 1
ATOM 2614 N N . LEU A 1 354 ? 11.352 3.488 -13.805 1 96.5 354 LEU A N 1
ATOM 2615 C CA . LEU A 1 354 ? 10.945 2.785 -15.016 1 96.5 354 LEU A CA 1
ATOM 2616 C C . LEU A 1 354 ? 9.945 3.617 -15.82 1 96.5 354 LEU A C 1
ATOM 2618 O O . LEU A 1 354 ? 9.039 4.23 -15.25 1 96.5 354 LEU A O 1
ATOM 2622 N N . PRO A 1 355 ? 10.078 3.668 -17.109 1 94.94 355 PRO A N 1
ATOM 2623 C CA . PRO A 1 355 ? 9.234 4.539 -17.938 1 94.94 355 PRO A CA 1
ATOM 2624 C C . PRO A 1 355 ? 7.746 4.324 -17.672 1 94.94 355 PRO A C 1
ATOM 2626 O O . PRO A 1 355 ? 7 5.289 -17.5 1 94.94 355 PRO A O 1
ATOM 2629 N N . ALA A 1 356 ? 7.277 3.098 -17.578 1 95.25 356 ALA A N 1
ATOM 2630 C CA . ALA A 1 356 ? 5.863 2.812 -17.344 1 95.25 356 ALA A CA 1
ATOM 2631 C C . ALA A 1 356 ? 5.418 3.312 -15.977 1 95.25 356 ALA A C 1
ATOM 2633 O O . ALA A 1 356 ? 4.309 3.828 -15.828 1 95.25 356 ALA A O 1
ATOM 2634 N N . CYS A 1 357 ? 6.262 3.189 -14.969 1 96.94 357 CYS A N 1
ATOM 2635 C CA . CYS A 1 357 ? 5.938 3.564 -13.602 1 96.94 357 CYS A CA 1
ATOM 2636 C C . CYS A 1 357 ? 5.871 5.078 -13.445 1 96.94 357 CYS A C 1
ATOM 2638 O O . CYS A 1 357 ? 5.109 5.594 -12.625 1 96.94 357 CYS A O 1
ATOM 2640 N N . ARG A 1 358 ? 6.672 5.82 -14.188 1 96.94 358 ARG A N 1
ATOM 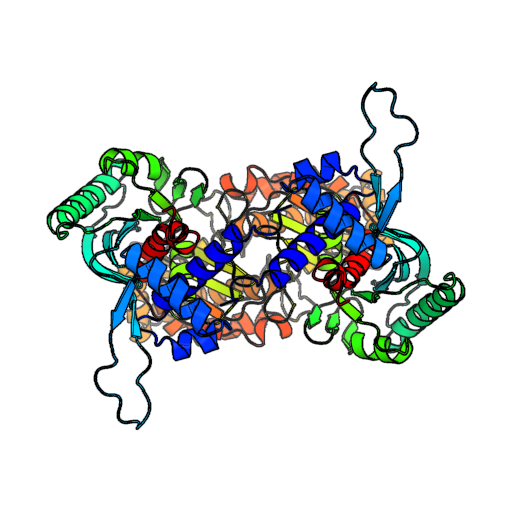2641 C CA . ARG A 1 358 ? 6.77 7.258 -13.969 1 96.94 358 ARG A CA 1
ATOM 2642 C C . ARG A 1 358 ? 5.922 8.023 -14.977 1 96.94 358 ARG A C 1
ATOM 2644 O O . ARG A 1 358 ? 5.797 9.25 -14.883 1 96.94 358 ARG A O 1
ATOM 2651 N N . GLU A 1 359 ? 5.332 7.359 -15.93 1 95.62 359 GLU A N 1
ATOM 2652 C CA . GLU A 1 359 ? 4.66 7.949 -17.078 1 95.62 359 GLU A CA 1
ATOM 2653 C C . GLU A 1 359 ? 3.605 8.961 -16.641 1 95.62 359 GLU A C 1
ATOM 2655 O O . GLU A 1 359 ? 3.459 10.023 -17.266 1 95.62 359 GLU A O 1
ATOM 2660 N N . HIS A 1 360 ? 2.92 8.734 -15.562 1 95.56 360 HIS A N 1
ATOM 2661 C CA . HIS A 1 360 ? 1.798 9.586 -15.18 1 95.56 360 HIS A CA 1
ATOM 2662 C C . HIS A 1 360 ? 2.039 10.234 -13.82 1 95.56 360 HIS A C 1
ATOM 2664 O O . HIS A 1 360 ? 1.11 10.766 -13.211 1 95.56 360 HIS A O 1
ATOM 2670 N N . VAL A 1 361 ? 3.273 10.195 -13.406 1 98.25 361 VAL A N 1
ATOM 2671 C CA . VAL A 1 361 ? 3.561 10.719 -12.07 1 98.25 361 VAL A CA 1
ATOM 2672 C C . VAL A 1 361 ? 3.623 12.25 -12.117 1 98.25 361 VAL A C 1
ATOM 2674 O O . VAL A 1 361 ? 4.312 12.82 -12.969 1 98.25 361 VAL A O 1
ATOM 2677 N N . ARG A 1 362 ? 2.904 12.891 -11.289 1 98.5 362 ARG A N 1
ATOM 2678 C CA . ARG A 1 362 ? 2.988 14.328 -11.086 1 98.5 362 ARG A CA 1
ATOM 2679 C C . ARG A 1 362 ? 3.711 14.656 -9.781 1 98.5 362 ARG A C 1
ATOM 2681 O O . ARG A 1 362 ? 3.455 14.031 -8.75 1 98.5 362 ARG A O 1
ATOM 2688 N N . LEU A 1 363 ? 4.664 15.539 -9.875 1 98.69 363 LEU A N 1
ATOM 2689 C CA . LEU A 1 363 ? 5.336 16.078 -8.695 1 98.69 363 LEU A CA 1
ATOM 2690 C C . LEU A 1 363 ? 4.703 17.391 -8.266 1 98.69 363 LEU A C 1
ATOM 2692 O O . LEU A 1 363 ? 4.562 18.312 -9.07 1 98.69 363 LEU A O 1
ATOM 2696 N N . ARG A 1 364 ? 4.25 17.453 -6.961 1 98.38 364 ARG A N 1
ATOM 2697 C CA . ARG A 1 364 ? 3.473 18.609 -6.5 1 98.38 364 ARG A CA 1
ATOM 2698 C C . ARG A 1 364 ? 3.951 19.078 -5.129 1 98.38 364 ARG A C 1
ATOM 2700 O O . ARG A 1 364 ? 4.719 18.375 -4.461 1 98.38 364 ARG A O 1
ATOM 2707 N N . THR A 1 365 ? 3.613 20.266 -4.809 1 98.31 365 THR A N 1
ATOM 2708 C CA . THR A 1 365 ? 3.697 20.781 -3.445 1 98.31 365 THR A CA 1
ATOM 2709 C C . THR A 1 365 ? 2.336 20.719 -2.76 1 98.31 365 THR A C 1
ATOM 2711 O O . THR A 1 365 ? 1.304 20.625 -3.424 1 98.31 365 THR A O 1
ATOM 2714 N N . PRO A 1 366 ? 2.311 20.734 -1.447 1 98.31 366 PRO A N 1
ATOM 2715 C CA . PRO A 1 366 ? 1.029 20.672 -0.74 1 98.31 366 PRO A CA 1
ATOM 2716 C C . PRO A 1 366 ? 0.16 21.906 -0.986 1 98.31 366 PRO A C 1
ATOM 2718 O O . PRO A 1 366 ? 0.682 23 -1.19 1 98.31 366 PRO A O 1
ATOM 2721 N N . GLU A 1 367 ? -1.125 21.703 -0.974 1 98.12 367 GLU A N 1
ATOM 2722 C CA . GLU A 1 367 ? -2.076 22.812 -1.101 1 98.12 367 GLU A CA 1
ATOM 2723 C C . GLU A 1 367 ? -2.459 23.359 0.267 1 98.12 367 GLU A C 1
ATOM 2725 O O . GLU A 1 367 ? -2.68 24.562 0.413 1 98.12 367 GLU A O 1
ATOM 2730 N N . LEU A 1 368 ? -2.488 22.484 1.299 1 96.88 368 LEU A N 1
ATOM 2731 C CA . LEU A 1 368 ? -2.982 22.891 2.611 1 96.88 368 LEU A CA 1
ATOM 2732 C C . LEU A 1 368 ? -1.862 23.484 3.459 1 96.88 368 LEU A C 1
ATOM 2734 O O . LEU A 1 368 ? -2.123 24.141 4.469 1 96.88 368 LEU A O 1
ATOM 2738 N N . GLY A 1 369 ? -0.601 23.219 3.047 1 90.25 369 GLY A N 1
ATOM 2739 C CA . GLY A 1 369 ? 0.543 23.812 3.717 1 90.25 369 GLY A CA 1
ATOM 2740 C C . GLY A 1 369 ? 0.644 23.438 5.18 1 90.25 369 GLY A C 1
ATOM 2741 O O . GLY A 1 369 ? 0.57 22.25 5.527 1 90.25 369 GLY A O 1
ATOM 2742 N N . ALA A 1 370 ? 0.782 24.453 6.039 1 87.38 370 ALA A N 1
ATOM 2743 C CA . ALA A 1 370 ? 1.05 24.25 7.457 1 87.38 370 ALA A CA 1
ATOM 2744 C C . ALA A 1 370 ? -0.178 23.688 8.172 1 87.38 370 ALA A C 1
ATOM 2746 O O . ALA A 1 370 ? -0.062 23.109 9.25 1 87.38 370 ALA A O 1
ATOM 2747 N N . ASP A 1 371 ? -1.326 23.844 7.59 1 95.12 371 ASP A N 1
ATOM 2748 C CA . ASP A 1 371 ? -2.566 23.438 8.242 1 95.12 371 ASP A CA 1
ATOM 2749 C C . ASP A 1 371 ? -2.83 21.938 8.023 1 95.12 371 ASP A C 1
ATOM 2751 O O . ASP A 1 371 ? -3.717 21.359 8.656 1 95.12 371 ASP A O 1
ATOM 2755 N N . ALA A 1 372 ? -2.059 21.312 7.176 1 97 372 ALA A N 1
ATOM 2756 C CA . ALA A 1 372 ? -2.324 19.922 6.805 1 97 372 ALA A CA 1
ATOM 2757 C C . ALA A 1 372 ? -2.314 19.016 8.031 1 97 372 ALA A C 1
ATOM 2759 O O . ALA A 1 372 ? -3.164 18.125 8.164 1 97 372 ALA A O 1
ATOM 2760 N N . ALA A 1 373 ? -1.388 19.266 8.898 1 97.06 373 ALA A N 1
ATOM 2761 C CA . ALA A 1 373 ? -1.257 18.406 10.07 1 97.06 373 ALA A CA 1
ATOM 2762 C C . ALA A 1 373 ? -2.492 18.5 10.961 1 97.06 373 ALA A C 1
ATOM 2764 O O . ALA A 1 373 ? -3.02 17.484 11.414 1 97.06 373 ALA A O 1
ATOM 2765 N N . LEU A 1 374 ? -3.002 19.734 11.188 1 98.31 374 LEU A N 1
ATOM 2766 C CA . LEU A 1 374 ? -4.172 19.938 12.039 1 98.31 374 LEU A CA 1
ATOM 2767 C C . LEU A 1 374 ? -5.434 19.406 11.359 1 98.31 374 LEU A C 1
ATOM 2769 O O . LEU A 1 374 ? -6.234 18.719 11.992 1 98.31 374 LEU A O 1
ATOM 2773 N N . ILE A 1 375 ? -5.562 19.703 10.102 1 98.38 375 ILE A N 1
ATOM 2774 C CA . ILE A 1 375 ? -6.73 19.234 9.367 1 98.38 375 ILE A CA 1
ATOM 2775 C C . ILE A 1 375 ? -6.734 17.703 9.328 1 98.38 375 ILE A C 1
ATOM 2777 O O . ILE A 1 375 ? -7.773 17.078 9.547 1 98.38 375 ILE A O 1
ATOM 2781 N N . GLY A 1 376 ? -5.578 17.125 9.062 1 98.5 376 GLY A N 1
ATOM 2782 C CA . GLY A 1 376 ? -5.469 15.672 9.07 1 98.5 376 GLY A CA 1
ATOM 2783 C C . GLY A 1 376 ? -5.762 15.055 10.43 1 98.5 376 GLY A C 1
ATOM 2784 O O . GLY A 1 376 ? -6.406 14.008 10.516 1 98.5 376 GLY A O 1
ATOM 2785 N N . ALA A 1 377 ? -5.254 15.672 11.445 1 98.31 377 ALA A N 1
ATOM 2786 C CA . ALA A 1 377 ? -5.551 15.195 12.797 1 98.31 377 ALA A CA 1
ATOM 2787 C C . ALA A 1 377 ? -7.051 15.234 13.07 1 98.31 377 ALA A C 1
ATOM 2789 O O . ALA A 1 377 ? -7.598 14.312 13.68 1 98.31 377 ALA A O 1
ATOM 2790 N N . ALA A 1 378 ? -7.703 16.25 12.672 1 98.31 378 ALA A N 1
ATOM 2791 C CA . ALA A 1 378 ? -9.156 16.344 12.82 1 98.31 378 ALA A CA 1
ATOM 2792 C C . ALA A 1 378 ? -9.852 15.211 12.055 1 98.31 378 ALA A C 1
ATOM 2794 O O . ALA A 1 378 ? -10.812 14.617 12.547 1 98.31 378 ALA A O 1
ATOM 2795 N N . GLU A 1 379 ? -9.359 14.984 10.852 1 97.75 379 GLU A N 1
ATOM 2796 C CA . GLU A 1 379 ? -9.945 13.898 10.07 1 97.75 379 GLU A CA 1
ATOM 2797 C C . GLU A 1 379 ? -9.852 12.57 10.812 1 97.75 379 GLU A C 1
ATOM 2799 O O . GLU A 1 379 ? -10.781 11.766 10.766 1 97.75 379 GLU A O 1
ATOM 2804 N N . LEU A 1 380 ? -8.719 12.336 11.445 1 96.62 380 LEU A N 1
ATOM 2805 C CA . LEU A 1 380 ? -8.594 11.133 12.266 1 96.62 380 LEU A CA 1
ATOM 2806 C C . LEU A 1 380 ? -9.688 11.086 13.328 1 96.62 380 LEU A C 1
ATOM 2808 O O . LEU A 1 380 ? -10.305 10.047 13.547 1 96.62 380 LEU A O 1
ATOM 2812 N N . ALA A 1 381 ? -9.945 12.18 13.898 1 96.62 381 ALA A N 1
ATOM 2813 C CA . ALA A 1 381 ? -10.922 12.258 14.992 1 96.62 381 ALA A CA 1
ATOM 2814 C C . ALA A 1 381 ? -12.344 12.055 14.477 1 96.62 381 ALA A C 1
ATOM 2816 O O . ALA A 1 381 ? -13.188 11.5 15.172 1 96.62 381 ALA A O 1
ATOM 2817 N N . PHE A 1 382 ? -12.609 12.516 13.281 1 96.94 382 PHE A N 1
ATOM 2818 C CA . PHE A 1 382 ? -13.953 12.461 12.711 1 96.94 382 PHE A CA 1
ATOM 2819 C C . PHE A 1 382 ? -14.25 11.078 12.156 1 96.94 382 PHE A C 1
ATOM 2821 O O . PHE A 1 382 ? -15.406 10.742 11.883 1 96.94 382 PHE A O 1
ATOM 2828 N N . ASP A 1 383 ? -13.266 10.312 12 1 95 383 ASP A N 1
ATOM 2829 C CA . ASP A 1 383 ? -13.359 9.078 11.219 1 95 383 ASP A CA 1
ATOM 2830 C C . ASP A 1 383 ? -14.5 8.195 11.727 1 95 383 ASP A C 1
ATOM 2832 O O . ASP A 1 383 ? -15.312 7.715 10.938 1 95 383 ASP A O 1
ATOM 2836 N N . HIS A 1 384 ? -14.562 7.945 13.039 1 94.06 384 HIS A N 1
ATOM 2837 C CA . HIS A 1 384 ? -15.586 7.059 13.586 1 94.06 384 HIS A CA 1
ATOM 2838 C C . HIS A 1 384 ? -16.984 7.625 13.359 1 94.06 384 HIS A C 1
ATOM 2840 O O . HIS A 1 384 ? -17.922 6.871 13.117 1 94.06 384 HIS A O 1
ATOM 2846 N N . LEU A 1 385 ? -17.125 8.898 13.469 1 95.62 385 LEU A N 1
ATOM 2847 C CA . LEU A 1 385 ? -18.406 9.555 13.227 1 95.62 385 LEU A CA 1
ATOM 2848 C C . LEU A 1 385 ? -18.844 9.375 11.781 1 95.62 385 LEU A C 1
ATOM 2850 O O . LEU A 1 385 ? -20.016 9.109 11.508 1 95.62 385 LEU A O 1
ATOM 2854 N N . LEU A 1 386 ? -17.891 9.516 10.906 1 95.88 386 LEU A N 1
ATOM 2855 C CA . LEU A 1 386 ? -18.203 9.414 9.484 1 95.88 386 LEU A CA 1
ATOM 2856 C C . LEU A 1 386 ? -18.531 7.973 9.102 1 95.88 386 LEU A C 1
ATOM 2858 O O . LEU A 1 386 ? -19.281 7.73 8.156 1 95.88 386 LEU A O 1
ATOM 2862 N N . ASP A 1 387 ? -17.984 7.086 9.844 1 92.75 387 ASP A N 1
ATOM 2863 C CA . ASP A 1 387 ? -18.266 5.672 9.609 1 92.75 387 ASP A CA 1
ATOM 2864 C C . ASP A 1 387 ? -19.625 5.277 10.164 1 92.75 387 ASP A C 1
ATOM 2866 O O . ASP A 1 387 ? -20.344 4.469 9.562 1 92.75 387 ASP A O 1
ATOM 2870 N N . ASP A 1 388 ? -19.953 5.805 11.336 1 93.38 388 ASP A N 1
ATOM 2871 C CA . ASP A 1 388 ? -21.203 5.504 12.016 1 93.38 388 ASP A CA 1
ATOM 2872 C C . ASP A 1 388 ? -21.797 6.758 12.656 1 93.38 388 ASP A C 1
ATOM 2874 O O . ASP A 1 388 ? -21.719 6.934 13.875 1 93.38 388 ASP A O 1
ATOM 2878 N N . PRO A 1 389 ? -22.484 7.469 11.859 1 94.69 389 PRO A N 1
ATOM 2879 C CA . PRO A 1 389 ? -22.922 8.805 12.297 1 94.69 389 PRO A CA 1
ATOM 2880 C C . PRO A 1 389 ? -23.875 8.758 13.484 1 94.69 389 PRO A C 1
ATOM 2882 O O . PRO A 1 389 ? -23.953 9.719 14.25 1 94.69 389 PRO A O 1
ATOM 2885 N N . LEU A 1 390 ? -24.609 7.672 13.688 1 91.19 390 LEU A N 1
ATOM 2886 C CA . LEU A 1 390 ? -25.656 7.699 14.711 1 91.19 390 LEU A CA 1
ATOM 2887 C C . LEU A 1 390 ? -25.188 7.035 15.992 1 91.19 390 LEU A C 1
ATOM 2889 O O . LEU A 1 390 ? -25.891 7.031 17 1 91.19 390 LEU A O 1
ATOM 2893 N N . VAL A 1 391 ? -24.109 6.242 15.992 1 75.06 391 VAL A N 1
ATOM 2894 C CA . VAL A 1 391 ? -23.641 5.629 17.234 1 75.06 391 VAL A CA 1
ATOM 2895 C C . VAL A 1 391 ? -22.531 6.469 17.828 1 75.06 391 VAL A C 1
ATOM 2897 O O . VAL A 1 391 ? -22.219 6.336 19.016 1 75.06 391 VAL A O 1
ATOM 2900 N N . SER A 1 392 ? -22.062 7.391 17.078 1 57.53 392 SER A N 1
ATOM 2901 C CA . SER A 1 392 ? -20.922 8.125 17.641 1 57.53 392 SER A CA 1
ATOM 2902 C C . SER A 1 392 ? -21.375 9.18 18.641 1 57.53 392 SER A C 1
ATOM 2904 O O . SER A 1 392 ? -22.453 9.773 18.484 1 57.53 392 SER A O 1
ATOM 2906 N N . MET B 1 1 ? -18.859 7.996 -4.211 1 25.34 1 MET B N 1
ATOM 2907 C CA . MET B 1 1 ? -19.469 7.773 -2.9 1 25.34 1 MET B CA 1
ATOM 2908 C C . MET B 1 1 ? -20.531 6.695 -2.975 1 25.34 1 MET B C 1
ATOM 2910 O O . MET B 1 1 ? -21.547 6.871 -3.65 1 25.34 1 MET B O 1
ATOM 2914 N N . ARG B 1 2 ? -20.219 5.551 -2.781 1 36.44 2 ARG B N 1
ATOM 2915 C CA . ARG B 1 2 ? -21.047 4.418 -3.178 1 36.44 2 ARG B CA 1
ATOM 2916 C C . ARG B 1 2 ? -22.359 4.395 -2.398 1 36.44 2 ARG B C 1
ATOM 2918 O O . ARG B 1 2 ? -22.375 4.68 -1.199 1 36.44 2 ARG B O 1
ATOM 2925 N N . VAL B 1 3 ? -23.594 4.672 -2.877 1 44.19 3 VAL B N 1
ATOM 2926 C CA . VAL B 1 3 ? -24.953 4.383 -2.449 1 44.19 3 VAL B CA 1
ATOM 2927 C C . VAL B 1 3 ? -24.953 3.189 -1.496 1 44.19 3 VAL B C 1
ATOM 2929 O O . VAL B 1 3 ? -24.172 2.258 -1.659 1 44.19 3 VAL B O 1
ATOM 2932 N N . GLY B 1 4 ? -25.328 3.637 -0.213 1 52.78 4 GLY B 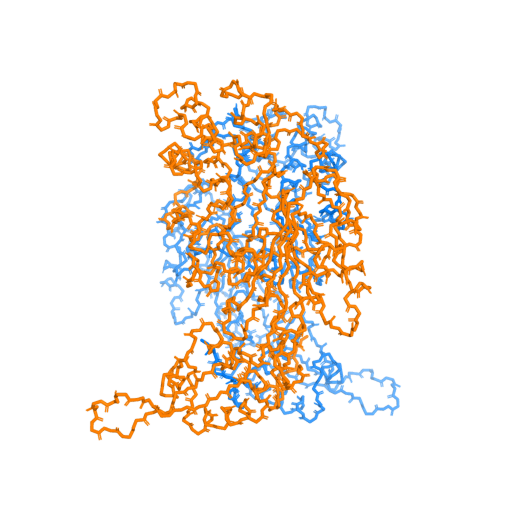N 1
ATOM 2933 C CA . GLY B 1 4 ? -25.438 2.404 0.551 1 52.78 4 GLY B CA 1
ATOM 2934 C C . GLY B 1 4 ? -25.984 1.247 -0.256 1 52.78 4 GLY B C 1
ATOM 2935 O O . GLY B 1 4 ? -26.688 1.457 -1.251 1 52.78 4 GLY B O 1
ATOM 2936 N N . PRO B 1 5 ? -25.547 0.142 0.007 1 59.91 5 PRO B N 1
ATOM 2937 C CA . PRO B 1 5 ? -25.938 -0.933 -0.905 1 59.91 5 PRO B CA 1
ATOM 2938 C C . PRO B 1 5 ? -27.438 -1.248 -0.831 1 59.91 5 PRO B C 1
ATOM 2940 O O . PRO B 1 5 ? -28.031 -1.153 0.242 1 59.91 5 PRO B O 1
ATOM 2943 N N . SER B 1 6 ? -28.234 -1.061 -1.721 1 69.44 6 SER B N 1
ATOM 2944 C CA . SER B 1 6 ? -29.578 -1.593 -1.862 1 69.44 6 SER B CA 1
ATOM 2945 C C . SER B 1 6 ? -29.672 -3.008 -1.304 1 69.44 6 SER B C 1
ATOM 2947 O O . SER B 1 6 ? -28.656 -3.641 -1.017 1 69.44 6 SER B O 1
ATOM 2949 N N . GLN B 1 7 ? -30.875 -3.338 -0.746 1 72.31 7 GLN B N 1
ATOM 2950 C CA . GLN B 1 7 ? -31.078 -4.707 -0.288 1 72.31 7 GLN B CA 1
ATOM 2951 C C . GLN B 1 7 ? -30.453 -5.711 -1.247 1 72.31 7 GLN B C 1
ATOM 2953 O O . GLN B 1 7 ? -29.875 -6.719 -0.817 1 72.31 7 GLN B O 1
ATOM 2958 N N . GLU B 1 8 ? -30.625 -5.316 -2.402 1 78.94 8 GLU B N 1
ATOM 2959 C CA . GLU B 1 8 ? -30.031 -6.172 -3.428 1 78.94 8 GLU B CA 1
ATOM 2960 C C . GLU B 1 8 ? -28.516 -6.18 -3.334 1 78.94 8 GLU B C 1
ATOM 2962 O O . GLU B 1 8 ? -27.875 -7.219 -3.521 1 78.94 8 GLU B O 1
ATOM 2967 N N . GLU B 1 9 ? -28.031 -5.086 -2.986 1 80.25 9 GLU B N 1
ATOM 2968 C CA . GLU B 1 9 ? -26.578 -4.984 -2.865 1 80.25 9 GLU B CA 1
ATOM 2969 C C . GLU B 1 9 ? -26.078 -5.738 -1.638 1 80.25 9 GLU B C 1
ATOM 2971 O O . GLU B 1 9 ? -25.016 -6.371 -1.683 1 80.25 9 GLU B O 1
ATOM 2976 N N . VAL B 1 10 ? -26.797 -5.703 -0.585 1 80.94 10 VAL B N 1
ATOM 2977 C CA . VAL B 1 10 ? -26.453 -6.434 0.628 1 80.94 10 VAL B CA 1
ATOM 2978 C C . VAL B 1 10 ? -26.484 -7.934 0.359 1 80.94 10 VAL B C 1
ATOM 2980 O O . VAL B 1 10 ? -25.562 -8.664 0.751 1 80.94 10 VAL B O 1
ATOM 2983 N N . ARG B 1 11 ? -27.578 -8.305 -0.21 1 85.19 11 ARG B N 1
ATOM 2984 C CA . ARG B 1 11 ? -27.703 -9.711 -0.565 1 85.19 11 ARG B CA 1
ATOM 2985 C C . ARG B 1 11 ? -26.547 -10.164 -1.448 1 85.19 11 ARG B C 1
ATOM 2987 O O . ARG B 1 11 ? -25.953 -11.219 -1.217 1 85.19 11 ARG B O 1
ATOM 2994 N N . ARG B 1 12 ? -26.25 -9.391 -2.379 1 89.25 12 ARG B N 1
ATOM 2995 C CA . ARG B 1 12 ? -25.141 -9.688 -3.279 1 89.25 12 ARG B CA 1
ATOM 2996 C C . ARG B 1 12 ? -23.828 -9.82 -2.51 1 89.25 12 ARG B C 1
ATOM 2998 O O . ARG B 1 12 ? -23.047 -10.75 -2.746 1 89.25 12 ARG B O 1
ATOM 3005 N N . HIS B 1 13 ? -23.656 -8.914 -1.628 1 88 13 HIS B N 1
ATOM 3006 C CA . HIS B 1 13 ? -22.438 -8.938 -0.816 1 88 13 HIS B CA 1
ATOM 3007 C C . HIS B 1 13 ? -22.375 -10.203 0.042 1 88 13 HIS B C 1
ATOM 3009 O O . HIS B 1 13 ? -21.328 -10.844 0.127 1 88 13 HIS B O 1
ATOM 3015 N N . ASN B 1 14 ? -23.5 -10.539 0.64 1 90.62 14 ASN B N 1
ATOM 3016 C CA . ASN B 1 14 ? -23.547 -11.734 1.483 1 90.62 14 ASN B CA 1
ATOM 3017 C C . ASN B 1 14 ? -23.328 -13 0.67 1 90.62 14 ASN B C 1
ATOM 3019 O O . ASN B 1 14 ? -22.641 -13.922 1.116 1 90.62 14 ASN B O 1
ATOM 3023 N N . LEU B 1 15 ? -23.922 -12.992 -0.472 1 94.31 15 LEU B N 1
ATOM 3024 C CA . LEU B 1 15 ? -23.703 -14.117 -1.375 1 94.31 15 LEU B CA 1
ATOM 3025 C C . LEU B 1 15 ? -22.219 -14.266 -1.719 1 94.31 15 LEU B C 1
ATOM 3027 O O . LEU B 1 15 ? -21.672 -15.375 -1.658 1 94.31 15 LEU B O 1
ATOM 3031 N N . GLY B 1 16 ? -21.641 -13.141 -2.041 1 95.75 16 GLY B N 1
ATOM 3032 C CA . GLY B 1 16 ? -20.219 -13.148 -2.377 1 95.75 16 GLY B CA 1
ATOM 3033 C C . GLY B 1 16 ? -19.344 -13.602 -1.229 1 95.75 16 GLY B C 1
ATOM 3034 O O . GLY B 1 16 ? -18.422 -14.406 -1.421 1 95.75 16 GLY B O 1
ATOM 3035 N N . THR B 1 17 ? -19.641 -13.156 -0.074 1 94.56 17 THR B N 1
ATOM 3036 C CA . THR B 1 17 ? -18.859 -13.5 1.105 1 94.56 17 THR B CA 1
ATOM 3037 C C . THR B 1 17 ? -18.969 -14.984 1.425 1 94.56 17 THR B C 1
ATOM 3039 O O . THR B 1 17 ? -17.984 -15.641 1.743 1 94.56 17 THR B O 1
ATOM 3042 N N . LEU B 1 18 ? -20.172 -15.469 1.389 1 95.94 18 LEU B N 1
ATOM 3043 C CA . LEU B 1 18 ? -20.391 -16.891 1.64 1 95.94 18 LEU B CA 1
ATOM 3044 C C . LEU B 1 18 ? -19.656 -17.734 0.609 1 95.94 18 LEU B C 1
ATOM 3046 O O . LEU B 1 18 ? -18.938 -18.672 0.969 1 95.94 18 LEU B O 1
ATOM 3050 N N . LEU B 1 19 ? -19.812 -17.391 -0.622 1 97.38 19 LEU B N 1
ATOM 3051 C CA . LEU B 1 19 ? -19.156 -18.156 -1.677 1 97.38 19 LEU B CA 1
ATOM 3052 C C . LEU B 1 19 ? -17.641 -18.109 -1.522 1 97.38 19 LEU B C 1
ATOM 3054 O O . LEU B 1 19 ? -16.953 -19.125 -1.7 1 97.38 19 LEU B O 1
ATOM 3058 N N . ARG B 1 20 ? -17.141 -16.938 -1.235 1 96.81 20 ARG B N 1
ATOM 3059 C CA . ARG B 1 20 ? -15.703 -16.781 -1.049 1 96.81 20 ARG B CA 1
ATOM 3060 C C . ARG B 1 20 ? -15.195 -17.688 0.076 1 96.81 20 ARG B C 1
ATOM 3062 O O . ARG B 1 20 ? -14.133 -18.297 -0.042 1 96.81 20 ARG B O 1
ATOM 3069 N N . TYR B 1 21 ? -15.961 -17.734 1.155 1 96.25 21 TYR B N 1
ATOM 3070 C CA . TYR B 1 21 ? -15.539 -18.562 2.287 1 96.25 21 TYR B CA 1
ATOM 3071 C C . TYR B 1 21 ? -15.438 -20.031 1.887 1 96.25 21 TYR B C 1
ATOM 3073 O O . TYR B 1 21 ? -14.43 -20.672 2.148 1 96.25 21 TYR B O 1
ATOM 3081 N N . VAL B 1 22 ? -16.453 -20.469 1.228 1 97.25 22 VAL B N 1
ATOM 3082 C CA . VAL B 1 22 ? -16.469 -21.875 0.812 1 97.25 22 VAL B CA 1
ATOM 3083 C C . VAL B 1 22 ? -15.406 -22.109 -0.248 1 97.25 22 VAL B C 1
ATOM 3085 O O . VAL B 1 22 ? -14.789 -23.188 -0.285 1 97.25 22 VAL B O 1
ATOM 3088 N N . HIS B 1 23 ? -15.164 -21.156 -1.077 1 98.06 23 HIS B N 1
ATOM 3089 C CA . HIS B 1 23 ? -14.133 -21.234 -2.113 1 98.06 23 HIS B CA 1
ATOM 3090 C C . HIS B 1 23 ? -12.75 -21.406 -1.504 1 98.06 23 HIS B C 1
ATOM 3092 O O . HIS B 1 23 ? -11.961 -22.234 -1.962 1 98.06 23 HIS B O 1
ATOM 3098 N N . VAL B 1 24 ? -12.453 -20.688 -0.511 1 96.69 24 VAL B N 1
ATOM 3099 C CA . VAL B 1 24 ? -11.109 -20.641 0.058 1 96.69 24 VAL B CA 1
ATOM 3100 C C . VAL B 1 24 ? -10.93 -21.797 1.041 1 96.69 24 VAL B C 1
ATOM 3102 O O . VAL B 1 24 ? -9.883 -22.453 1.067 1 96.69 24 VAL B O 1
ATOM 3105 N N . HIS B 1 25 ? -12.031 -22.188 1.778 1 95.44 25 HIS B N 1
ATOM 3106 C CA . HIS B 1 25 ? -11.867 -23.109 2.893 1 95.44 25 HIS B CA 1
ATOM 3107 C C . HIS B 1 25 ? -12.406 -24.5 2.539 1 95.44 25 HIS B C 1
ATOM 3109 O O . HIS B 1 25 ? -12.125 -25.469 3.24 1 95.44 25 HIS B O 1
ATOM 3115 N N . GLY B 1 26 ? -13.125 -24.578 1.485 1 95.62 26 GLY B N 1
ATOM 3116 C CA . GLY B 1 26 ? -13.703 -25.844 1.101 1 95.62 26 GLY B CA 1
ATOM 3117 C C . GLY B 1 26 ? -15.008 -26.156 1.815 1 95.62 26 GLY B C 1
ATOM 3118 O O . GLY B 1 26 ? -15.719 -25.25 2.23 1 95.62 26 GLY B O 1
ATOM 3119 N N . ALA B 1 27 ? -15.312 -27.438 1.854 1 95.88 27 ALA B N 1
ATOM 3120 C CA . ALA B 1 27 ? -16.562 -27.891 2.453 1 95.88 27 ALA B CA 1
ATOM 3121 C C . ALA B 1 27 ? -16.719 -27.359 3.869 1 95.88 27 ALA B C 1
ATOM 3123 O O . ALA B 1 27 ? -15.859 -27.562 4.723 1 95.88 27 ALA B O 1
ATOM 3124 N N . THR B 1 28 ? -17.828 -26.672 4.105 1 96.44 28 THR B N 1
ATOM 3125 C CA . THR B 1 28 ? -18.078 -25.984 5.371 1 96.44 28 THR B CA 1
ATOM 3126 C C . THR B 1 28 ? -19.531 -26.188 5.816 1 96.44 28 THR B C 1
ATOM 3128 O O . THR B 1 28 ? -20.453 -26.062 5.012 1 96.44 28 THR B O 1
ATOM 3131 N N . SER B 1 29 ? -19.688 -26.469 7.09 1 96.44 29 SER B N 1
ATOM 3132 C CA . SER B 1 29 ? -21.047 -26.672 7.59 1 96.44 29 SER B CA 1
ATOM 3133 C C . SER B 1 29 ? -21.812 -25.344 7.672 1 96.44 29 SER B C 1
ATOM 3135 O O . SER B 1 29 ? -21.203 -24.281 7.832 1 96.44 29 SER B O 1
ATOM 3137 N N . ARG B 1 30 ? -23.125 -25.422 7.582 1 95.62 30 ARG B N 1
ATOM 3138 C CA . ARG B 1 30 ? -23.938 -24.219 7.762 1 95.62 30 ARG B CA 1
ATOM 3139 C C . ARG B 1 30 ? -23.719 -23.594 9.133 1 95.62 30 ARG B C 1
ATOM 3141 O O . ARG B 1 30 ? -23.734 -22.375 9.273 1 95.62 30 ARG B O 1
ATOM 3148 N N . ALA B 1 31 ? -23.5 -24.484 10.102 1 94.06 31 ALA B N 1
ATOM 3149 C CA . ALA B 1 31 ? -23.234 -23.984 11.445 1 94.06 31 ALA B CA 1
ATOM 3150 C C . ALA B 1 31 ? -21.969 -23.125 11.477 1 94.06 31 ALA B C 1
ATOM 3152 O O . ALA B 1 31 ? -21.953 -22.047 12.055 1 94.06 31 ALA B O 1
ATOM 3153 N N . GLU B 1 32 ? -20.984 -23.609 10.883 1 95.19 32 GLU B N 1
ATOM 3154 C CA . GLU B 1 32 ? -19.719 -22.875 10.805 1 95.19 32 GLU B CA 1
ATOM 3155 C C . GLU B 1 32 ? -19.891 -21.578 10.016 1 95.19 32 GLU B C 1
ATOM 3157 O O . GLU B 1 32 ? -19.375 -20.531 10.398 1 95.19 32 GLU B O 1
ATOM 3162 N N . LEU B 1 33 ? -20.609 -21.641 8.922 1 95.81 33 LEU B N 1
ATOM 3163 C CA . LEU B 1 33 ? -20.859 -20.453 8.117 1 95.81 33 LEU B CA 1
ATOM 3164 C C . LEU B 1 33 ? -21.609 -19.391 8.922 1 95.81 33 LEU B C 1
ATOM 3166 O O . LEU B 1 33 ? -21.297 -18.203 8.836 1 95.81 33 LEU B O 1
ATOM 3170 N N . THR B 1 34 ? -22.578 -19.875 9.68 1 93.06 34 THR B N 1
ATOM 3171 C CA . THR B 1 34 ? -23.344 -18.969 10.547 1 93.06 34 THR B CA 1
ATOM 3172 C C . THR B 1 34 ? -22.422 -18.25 11.523 1 93.06 34 THR B C 1
ATOM 3174 O O . THR B 1 34 ? -22.469 -17.031 11.648 1 93.06 34 THR B O 1
ATOM 3177 N N . SER B 1 35 ? -21.594 -19 12.141 1 92.75 35 SER B N 1
ATOM 3178 C CA . SER B 1 35 ? -20.672 -18.453 13.133 1 92.75 35 SER B CA 1
ATOM 3179 C C . SER B 1 35 ? -19.641 -17.547 12.492 1 92.75 35 SER B C 1
ATOM 3181 O O . SER B 1 35 ? -19.406 -16.422 12.969 1 92.75 35 SER B O 1
ATOM 3183 N N . ARG B 1 36 ? -19.062 -17.891 11.391 1 91.88 36 ARG B N 1
ATOM 3184 C CA . ARG B 1 36 ? -17.938 -17.188 10.773 1 91.88 36 ARG B CA 1
ATOM 3185 C C . ARG B 1 36 ? -18.406 -15.922 10.055 1 91.88 36 ARG B C 1
ATOM 3187 O O . ARG B 1 36 ? -17.688 -14.922 10.008 1 91.88 36 ARG B O 1
ATOM 3194 N N . LEU B 1 37 ? -19.609 -15.977 9.531 1 91.5 37 LEU B N 1
ATOM 3195 C CA . LEU B 1 37 ? -20.078 -14.836 8.758 1 91.5 37 LEU B CA 1
ATOM 3196 C C . LEU B 1 37 ? -20.938 -13.922 9.617 1 91.5 37 LEU B C 1
ATOM 3198 O O . LEU B 1 37 ? -21.234 -12.789 9.219 1 91.5 37 LEU B O 1
ATOM 3202 N N . GLY B 1 38 ? -21.281 -14.453 10.789 1 89.44 38 GLY B N 1
ATOM 3203 C CA . GLY B 1 38 ? -22.078 -13.648 11.703 1 89.44 38 GLY B CA 1
ATOM 3204 C C . GLY B 1 38 ? -23.5 -13.43 11.211 1 89.44 38 GLY B C 1
ATOM 3205 O O . GLY B 1 38 ? -24.062 -12.352 11.414 1 89.44 38 GLY B O 1
ATOM 3206 N N . LEU B 1 39 ? -24.031 -14.281 10.461 1 88.88 39 LEU B N 1
ATOM 3207 C CA . LEU B 1 39 ? -25.391 -14.242 9.945 1 88.88 39 LEU B CA 1
ATOM 3208 C C . LEU B 1 39 ? -26.266 -15.289 10.625 1 88.88 39 LEU B C 1
ATOM 3210 O O . LEU B 1 39 ? -25.766 -16.266 11.164 1 88.88 39 LEU B O 1
ATOM 3214 N N . ASN B 1 40 ? -27.5 -15.039 10.656 1 89.62 40 ASN B N 1
ATOM 3215 C CA . ASN B 1 40 ? -28.375 -16.016 11.297 1 89.62 40 ASN B CA 1
ATOM 3216 C C . ASN B 1 40 ? -28.625 -17.234 10.398 1 89.62 40 ASN B C 1
ATOM 3218 O O . ASN B 1 40 ? -28.328 -17.188 9.203 1 89.62 40 ASN B O 1
ATOM 3222 N N . ARG B 1 41 ? -29.188 -18.234 10.93 1 91.81 41 ARG B N 1
ATOM 3223 C CA . ARG B 1 41 ? -29.344 -19.516 10.281 1 91.81 41 ARG B CA 1
ATOM 3224 C C . ARG B 1 41 ? -30.266 -19.406 9.07 1 91.81 41 ARG B C 1
ATOM 3226 O O . ARG B 1 41 ? -30.016 -20.031 8.031 1 91.81 41 ARG B O 1
ATOM 3233 N N . SER B 1 42 ? -31.328 -18.656 9.219 1 93.06 42 SER B N 1
ATOM 3234 C CA . SER B 1 42 ? -32.281 -18.516 8.125 1 93.06 42 SER B CA 1
ATOM 3235 C C . SER B 1 42 ? -31.656 -17.828 6.918 1 93.06 42 SER B C 1
ATOM 3237 O O . SER B 1 42 ? -31.891 -18.234 5.777 1 93.06 42 SER B O 1
ATOM 3239 N N . THR B 1 43 ? -30.844 -16.812 7.168 1 90.94 43 THR B N 1
ATOM 3240 C CA . THR B 1 43 ? -30.156 -16.094 6.102 1 90.94 43 THR B CA 1
ATOM 3241 C C . THR B 1 43 ? -29.156 -17 5.391 1 90.94 43 THR B C 1
ATOM 3243 O O . THR B 1 43 ? -29.094 -17.016 4.16 1 90.94 43 THR B O 1
ATOM 3246 N N . ILE B 1 44 ? -28.422 -17.75 6.152 1 95.19 44 ILE B N 1
ATOM 3247 C CA . ILE B 1 44 ? -27.453 -18.672 5.582 1 95.19 44 ILE B CA 1
ATOM 3248 C C . ILE B 1 44 ? -28.172 -19.688 4.703 1 95.19 44 ILE B C 1
ATOM 3250 O O . ILE B 1 44 ? -27.719 -20.016 3.602 1 95.19 44 ILE B O 1
ATOM 3254 N N . GLY B 1 45 ? -29.266 -20.188 5.211 1 95.5 45 GLY B N 1
ATOM 3255 C CA . GLY B 1 45 ? -30.062 -21.109 4.426 1 95.5 45 GLY B CA 1
ATOM 3256 C C . GLY B 1 45 ? -30.516 -20.547 3.094 1 95.5 45 GLY B C 1
ATOM 3257 O O . GLY B 1 45 ? -30.391 -21.203 2.059 1 95.5 45 GLY B O 1
ATOM 3258 N N . ALA B 1 46 ? -31 -19.359 3.127 1 95.31 46 ALA B N 1
ATOM 3259 C CA . ALA B 1 46 ? -31.484 -18.703 1.916 1 95.31 46 ALA B CA 1
ATOM 3260 C C . ALA B 1 46 ? -30.344 -18.453 0.932 1 95.31 46 ALA B C 1
ATOM 3262 O O . ALA B 1 46 ? -30.5 -18.688 -0.27 1 95.31 46 ALA B O 1
ATOM 3263 N N . LEU B 1 47 ? -29.25 -17.938 1.43 1 95.69 47 LEU B N 1
ATOM 3264 C CA . LEU B 1 47 ? -28.094 -17.672 0.586 1 95.69 47 LEU B CA 1
ATOM 3265 C C . LEU B 1 47 ? -27.578 -18.953 -0.053 1 95.69 47 LEU B C 1
ATOM 3267 O O . LEU B 1 47 ? -27.266 -18.969 -1.245 1 95.69 47 LEU B O 1
ATOM 3271 N N . THR B 1 48 ? -27.484 -19.984 0.745 1 97 48 THR B N 1
ATOM 3272 C CA . THR B 1 48 ? -27 -21.281 0.244 1 97 48 THR B CA 1
ATOM 3273 C C . THR B 1 48 ? -27.938 -21.797 -0.847 1 97 48 THR B C 1
ATOM 3275 O O . THR B 1 48 ? -27.469 -22.297 -1.876 1 97 48 THR B O 1
ATOM 3278 N N . ALA B 1 49 ? -29.188 -21.656 -0.602 1 96.81 49 ALA B N 1
ATOM 3279 C CA . ALA B 1 49 ? -30.156 -22.109 -1.591 1 96.81 49 ALA B CA 1
ATOM 3280 C C . ALA B 1 49 ? -29.969 -21.375 -2.918 1 96.81 49 ALA B C 1
ATOM 3282 O O . ALA B 1 49 ? -30.094 -21.984 -3.988 1 96.81 49 ALA B O 1
ATOM 3283 N N . GLU B 1 50 ? -29.719 -20.156 -2.867 1 96.44 50 GLU B N 1
ATOM 3284 C CA . GLU B 1 50 ? -29.5 -19.375 -4.078 1 96.44 50 GLU B CA 1
ATOM 3285 C C . GLU B 1 50 ? -28.25 -19.828 -4.812 1 96.44 50 GLU B C 1
ATOM 3287 O O . GLU B 1 50 ? -28.25 -19.938 -6.039 1 96.44 50 GLU B O 1
ATOM 3292 N N . LEU B 1 51 ? -27.203 -20.062 -4.066 1 97.69 51 LEU B N 1
ATOM 3293 C CA . LEU B 1 51 ? -25.953 -20.516 -4.672 1 97.69 51 LEU B CA 1
ATOM 3294 C C . LEU B 1 51 ? -26.094 -21.906 -5.273 1 97.69 51 LEU B C 1
ATOM 3296 O O . LEU B 1 51 ? -25.484 -22.203 -6.305 1 97.69 51 LEU B O 1
ATOM 3300 N N . ILE B 1 52 ? -26.922 -22.734 -4.672 1 97.25 52 ILE B N 1
ATOM 3301 C CA . ILE B 1 52 ? -27.219 -24.062 -5.207 1 97.25 52 ILE B CA 1
ATOM 3302 C C . ILE B 1 52 ? -27.984 -23.922 -6.523 1 97.25 52 ILE B C 1
ATOM 3304 O O . ILE B 1 52 ? -27.656 -24.578 -7.512 1 97.25 52 ILE B O 1
ATOM 3308 N N . SER B 1 53 ? -28.953 -23.062 -6.449 1 96.5 53 SER B N 1
ATOM 3309 C CA . SER B 1 53 ? -29.75 -22.844 -7.648 1 96.5 53 SER B CA 1
ATOM 3310 C C . SER B 1 53 ? -28.891 -22.328 -8.797 1 96.5 53 SER B C 1
ATOM 3312 O O . SER B 1 53 ? -29.172 -22.641 -9.961 1 96.5 53 SER B O 1
ATOM 3314 N N . ALA B 1 54 ? -27.906 -21.594 -8.461 1 95.88 54 ALA B N 1
ATOM 3315 C CA . ALA B 1 54 ? -27 -21.047 -9.477 1 95.88 54 ALA B CA 1
ATOM 3316 C C . ALA B 1 54 ? -25.969 -22.078 -9.891 1 95.88 54 ALA B C 1
ATOM 3318 O O . ALA B 1 54 ? -25.141 -21.828 -10.781 1 95.88 54 ALA B O 1
ATOM 3319 N N . GLY B 1 55 ? -25.938 -23.266 -9.219 1 95.88 55 GLY B N 1
ATOM 3320 C CA . GLY B 1 55 ? -25.031 -24.359 -9.562 1 95.88 55 GLY B CA 1
ATOM 3321 C C . GLY B 1 55 ? -23.625 -24.141 -9.031 1 95.88 55 GLY B C 1
ATOM 3322 O O . GLY B 1 55 ? -22.672 -24.75 -9.531 1 95.88 55 GLY B O 1
ATOM 3323 N N . LEU B 1 56 ? -23.438 -23.281 -8.031 1 97.62 56 LEU B N 1
ATOM 3324 C CA . LEU B 1 56 ? -22.109 -22.906 -7.562 1 97.62 56 LEU B CA 1
ATOM 3325 C C . LEU B 1 56 ? -21.688 -23.781 -6.383 1 97.62 56 LEU B C 1
ATOM 3327 O O . LEU B 1 56 ? -20.5 -24.031 -6.188 1 97.62 56 LEU B O 1
ATOM 3331 N N . VAL B 1 57 ? -22.641 -24.156 -5.598 1 97.81 57 VAL B N 1
ATOM 3332 C CA . VAL B 1 57 ? -22.359 -25.016 -4.453 1 97.81 57 VAL B CA 1
ATOM 3333 C C . VAL B 1 57 ? -23.375 -26.141 -4.383 1 97.81 57 VAL B C 1
ATOM 3335 O O . VAL B 1 57 ? -24.406 -26.109 -5.055 1 97.81 57 VAL B O 1
ATOM 3338 N N . SER B 1 58 ? -23.047 -27.125 -3.666 1 97.31 58 SER B N 1
ATOM 3339 C CA . SER B 1 58 ? -23.953 -28.203 -3.295 1 97.31 58 SER B CA 1
ATOM 3340 C C . SER B 1 58 ? -23.984 -28.406 -1.783 1 97.31 58 SER B C 1
ATOM 3342 O O . SER B 1 58 ? -23.141 -27.875 -1.064 1 97.31 58 SER B O 1
ATOM 3344 N N . GLU B 1 59 ? -24.953 -28.984 -1.346 1 95.56 59 GLU B N 1
ATOM 3345 C CA . GLU B 1 59 ? -25.094 -29.25 0.081 1 95.56 59 GLU B CA 1
ATOM 3346 C C . GLU B 1 59 ? -25.328 -30.734 0.337 1 95.56 59 GLU B C 1
ATOM 3348 O O . GLU B 1 59 ? -26.031 -31.406 -0.424 1 95.56 59 GLU B O 1
ATOM 3353 N N . ALA B 1 60 ? -24.672 -31.219 1.351 1 91.56 60 ALA B N 1
ATOM 3354 C CA . ALA B 1 60 ? -24.859 -32.625 1.711 1 91.56 60 ALA B CA 1
ATOM 3355 C C . ALA B 1 60 ? -24.828 -32.812 3.225 1 91.56 60 ALA B C 1
ATOM 3357 O O . ALA B 1 60 ? -24.312 -31.938 3.951 1 91.56 60 ALA B O 1
ATOM 3358 N N . VAL B 1 61 ? -25.531 -33.844 3.697 1 85.81 61 VAL B N 1
ATOM 3359 C CA . VAL B 1 61 ? -25.453 -34.25 5.102 1 85.81 61 VAL B CA 1
ATOM 3360 C C . VAL B 1 61 ? -24.062 -34.812 5.398 1 85.81 61 VAL B C 1
ATOM 3362 O O . VAL B 1 61 ? -23.5 -35.562 4.582 1 85.81 61 VAL B O 1
ATOM 3365 N N . PRO B 1 62 ? -23.594 -34.312 6.574 1 78.69 62 PRO B N 1
ATOM 3366 C CA . PRO B 1 62 ? -22.281 -34.844 6.902 1 78.69 62 PRO B CA 1
ATOM 3367 C C . PRO B 1 62 ? -22.297 -36.375 7.059 1 78.69 62 PRO B C 1
ATOM 3369 O O . PRO B 1 62 ? -23.297 -36.938 7.508 1 78.69 62 PRO B O 1
ATOM 3372 N N . LYS B 1 63 ? -21.453 -37.188 6.488 1 63.38 63 LYS B N 1
ATOM 3373 C CA . LYS B 1 63 ? -21.422 -38.625 6.617 1 63.38 63 LYS B CA 1
ATOM 3374 C C . LYS B 1 63 ? -21.375 -39.062 8.078 1 63.38 63 LYS B C 1
ATOM 3376 O O . LYS B 1 63 ? -22.047 -40 8.484 1 63.38 63 LYS B O 1
ATOM 3381 N N . GLN B 1 64 ? -20.359 -38.75 8.938 1 57.69 64 GLN B N 1
ATOM 3382 C CA . GLN B 1 64 ? -20.141 -39.438 10.219 1 57.69 64 GLN B CA 1
ATOM 3383 C C . GLN B 1 64 ? -20.594 -38.562 11.383 1 57.69 64 GLN B C 1
ATOM 3385 O O . GLN B 1 64 ? -19.859 -37.688 11.836 1 57.69 64 GLN B O 1
ATOM 3390 N N . THR B 1 65 ? -21.719 -38 11.492 1 54.59 65 THR B N 1
ATOM 3391 C CA . THR B 1 65 ? -21.734 -37.188 12.695 1 54.59 65 THR B CA 1
ATOM 3392 C C . THR B 1 65 ? -22.188 -38 13.906 1 54.59 65 THR B C 1
ATOM 3394 O O . THR B 1 65 ? -23.25 -38.625 13.875 1 54.59 65 THR B O 1
ATOM 3397 N N . ARG B 1 66 ? -21.297 -38.562 14.734 1 49.16 66 ARG B N 1
ATOM 3398 C CA . ARG B 1 66 ? -21.547 -39.25 15.992 1 49.16 66 ARG B CA 1
ATOM 3399 C C . ARG B 1 66 ? -22.406 -38.406 16.922 1 49.16 66 ARG B C 1
ATOM 3401 O O . ARG B 1 66 ? -22.766 -38.844 18.016 1 49.16 66 ARG B O 1
ATOM 3408 N N . ARG B 1 67 ? -22.5 -37.188 16.859 1 52.44 67 ARG B N 1
ATOM 3409 C CA . ARG B 1 67 ? -23.156 -36.531 17.984 1 52.44 67 ARG B CA 1
ATOM 3410 C C . ARG B 1 67 ? -24.672 -36.5 17.797 1 52.44 67 ARG B C 1
ATOM 3412 O O . ARG B 1 67 ? -25.141 -36.406 16.656 1 52.44 67 ARG B O 1
ATOM 3419 N N . ALA B 1 68 ? -25.391 -36.75 18.859 1 55.88 68 ALA B N 1
ATOM 3420 C CA . ALA B 1 68 ? -26.828 -36.906 19.078 1 55.88 68 ALA B CA 1
ATOM 3421 C C . ALA B 1 68 ? -27.609 -35.75 18.438 1 55.88 68 ALA B C 1
ATOM 3423 O O . ALA B 1 68 ? -28.844 -35.812 18.328 1 55.88 68 ALA B O 1
ATOM 3424 N N . GLY B 1 69 ? -27.031 -34.656 17.875 1 55.84 69 GLY B N 1
ATOM 3425 C CA . GLY B 1 69 ? -27.781 -33.531 17.344 1 55.84 69 GLY B CA 1
ATOM 3426 C C . GLY B 1 69 ? -27.906 -33.531 15.836 1 55.84 69 GLY B C 1
ATOM 3427 O O . GLY B 1 69 ? -27.203 -34.312 15.156 1 55.84 69 GLY B O 1
ATOM 3428 N N . ARG B 1 70 ? -29.094 -32.938 15.289 1 63.19 70 ARG B N 1
ATOM 3429 C CA . ARG B 1 70 ? -29.328 -32.844 13.852 1 63.19 70 ARG B CA 1
ATOM 3430 C C . ARG B 1 70 ? -28.078 -32.344 13.133 1 63.19 70 ARG B C 1
ATOM 3432 O O . ARG B 1 70 ? -27.562 -31.281 13.453 1 63.19 70 ARG B O 1
ATOM 3439 N N . PRO B 1 71 ? -27.547 -33.188 12.422 1 75.31 71 PRO B N 1
ATOM 3440 C CA . PRO B 1 71 ? -26.281 -32.812 11.781 1 75.31 71 PRO B CA 1
ATOM 3441 C C . PRO B 1 71 ? -26.438 -31.609 10.859 1 75.31 71 PRO B C 1
ATOM 3443 O O . PRO B 1 71 ? -27.469 -31.453 10.195 1 75.31 71 PRO B O 1
ATOM 3446 N N . SER B 1 72 ? -25.625 -30.531 10.977 1 84.69 72 SER B N 1
ATOM 3447 C CA . SER B 1 72 ? -25.625 -29.344 10.125 1 84.69 72 SER B CA 1
ATOM 3448 C C . SER B 1 72 ? -25.172 -29.688 8.711 1 84.69 72 SER B C 1
ATOM 3450 O O . SER B 1 72 ? -24.172 -30.406 8.531 1 84.69 72 SER B O 1
ATOM 3452 N N . LEU B 1 73 ? -25.969 -29.281 7.648 1 93.25 73 LEU B N 1
ATOM 3453 C CA . LEU B 1 73 ? -25.641 -29.5 6.242 1 93.25 73 LEU B CA 1
ATOM 3454 C C . LEU B 1 73 ? -24.297 -28.875 5.898 1 93.25 73 LEU B C 1
ATOM 3456 O O . LEU B 1 73 ? -23.938 -27.828 6.43 1 93.25 73 LEU B O 1
ATOM 3460 N N . VAL B 1 74 ? -23.578 -29.641 5.031 1 97 74 VAL B N 1
ATOM 3461 C CA . VAL B 1 74 ? -22.25 -29.188 4.605 1 97 74 VAL B CA 1
ATOM 3462 C C . VAL B 1 74 ? -22.344 -28.609 3.195 1 97 74 VAL B C 1
ATOM 3464 O O . VAL B 1 74 ? -22.828 -29.281 2.273 1 97 74 VAL B O 1
ATOM 3467 N N . VAL B 1 75 ? -21.906 -27.406 3.049 1 97.62 75 VAL B N 1
ATOM 3468 C CA . VAL B 1 75 ? -21.891 -26.688 1.779 1 97.62 75 VAL B CA 1
ATOM 3469 C C . VAL B 1 75 ? -20.531 -26.875 1.093 1 97.62 75 VAL B C 1
ATOM 3471 O O . VAL B 1 75 ? -19.484 -26.656 1.705 1 97.62 75 VAL B O 1
ATOM 3474 N N . ARG B 1 76 ? -20.547 -27.312 -0.209 1 97.31 76 ARG B N 1
ATOM 3475 C CA . ARG B 1 76 ? -19.312 -27.562 -0.955 1 97.31 76 ARG B CA 1
ATOM 3476 C C . ARG B 1 76 ? -19.328 -26.828 -2.295 1 97.31 76 ARG B C 1
ATOM 3478 O O . ARG B 1 76 ? -20.375 -26.766 -2.961 1 97.31 76 ARG B O 1
ATOM 3485 N N . PRO B 1 77 ? -18.141 -26.281 -2.637 1 97.62 77 PRO B N 1
ATOM 3486 C CA . PRO B 1 77 ? -18.094 -25.688 -3.98 1 97.62 77 PRO B CA 1
ATOM 3487 C C . PRO B 1 77 ? -18.188 -26.75 -5.086 1 97.62 77 PRO B C 1
ATOM 3489 O O . PRO B 1 77 ? -17.656 -27.844 -4.941 1 97.62 77 PRO B O 1
ATOM 3492 N N . GLU B 1 78 ? -18.828 -26.422 -6.168 1 96.5 78 GLU B N 1
ATOM 3493 C CA . GLU B 1 78 ? -18.922 -27.312 -7.32 1 96.5 78 GLU B CA 1
ATOM 3494 C C . GLU B 1 78 ? -17.688 -27.219 -8.203 1 96.5 78 GLU B C 1
ATOM 3496 O O . GLU B 1 78 ? -17.766 -26.781 -9.352 1 96.5 78 GLU B O 1
ATOM 3501 N N . SER B 1 79 ? -16.625 -27.844 -7.777 1 95.88 79 SER B N 1
ATOM 3502 C CA . SER B 1 79 ? -15.281 -27.672 -8.344 1 95.88 79 SER B CA 1
ATOM 3503 C C . SER B 1 79 ? -15.188 -28.297 -9.727 1 95.88 79 SER B C 1
ATOM 3505 O O . SER B 1 79 ? -14.453 -27.797 -10.586 1 95.88 79 SER B O 1
ATOM 3507 N N . GLU B 1 80 ? -15.914 -29.297 -9.984 1 94 80 GLU B N 1
ATOM 3508 C CA . GLU B 1 80 ? -15.82 -30 -11.266 1 94 80 GLU B CA 1
ATOM 3509 C C . GLU B 1 80 ? -16.672 -29.312 -12.328 1 94 80 GLU B C 1
ATOM 3511 O O . GLU B 1 80 ? -16.375 -29.406 -13.523 1 94 80 GLU B O 1
ATOM 3516 N N . LEU B 1 81 ? -17.703 -28.594 -11.828 1 95.31 81 LEU B N 1
ATOM 3517 C CA . LEU B 1 81 ? -18.672 -28.031 -12.773 1 95.31 81 LEU B CA 1
ATOM 3518 C C . LEU B 1 81 ? -18.375 -26.547 -13.016 1 95.31 81 LEU B C 1
ATOM 3520 O O . LEU B 1 81 ? -18.75 -26 -14.055 1 95.31 81 LEU B O 1
ATOM 3524 N N . VAL B 1 82 ? -17.828 -25.906 -12.078 1 97 82 VAL B N 1
ATOM 3525 C CA . VAL B 1 82 ? -17.5 -24.484 -12.203 1 97 82 VAL B CA 1
ATOM 3526 C C . VAL B 1 82 ? -15.984 -24.297 -12.125 1 97 82 VAL B C 1
ATOM 3528 O O . VAL B 1 82 ? -15.367 -24.625 -11.109 1 97 82 VAL B O 1
ATOM 3531 N N . PHE B 1 83 ? -15.383 -23.75 -13.195 1 97 83 PHE B N 1
ATOM 3532 C CA . PHE B 1 83 ? -13.93 -23.75 -13.227 1 97 83 PHE B CA 1
ATOM 3533 C C . PHE B 1 83 ? -13.414 -22.531 -13.992 1 97 83 PHE B C 1
ATOM 3535 O O . PHE B 1 83 ? -14.188 -21.797 -14.602 1 97 83 PHE B O 1
ATOM 3542 N N . ALA B 1 84 ? -12.148 -22.266 -13.812 1 97.19 84 ALA B N 1
ATOM 3543 C CA . ALA B 1 84 ? -11.406 -21.266 -14.578 1 97.19 84 ALA B CA 1
ATOM 3544 C C . ALA B 1 84 ? -10.188 -21.875 -15.25 1 97.19 84 ALA B C 1
ATOM 3546 O O . ALA B 1 84 ? -9.656 -22.891 -14.789 1 97.19 84 ALA B O 1
ATOM 3547 N N . TYR B 1 85 ? -9.797 -21.297 -16.359 1 97.25 85 TYR B N 1
ATOM 3548 C CA . TYR B 1 85 ? -8.484 -21.625 -16.906 1 97.25 85 TYR B CA 1
ATOM 3549 C C . TYR B 1 85 ? -7.414 -20.703 -16.328 1 97.25 85 TYR B C 1
ATOM 3551 O O . TYR B 1 85 ? -7.598 -19.484 -16.281 1 97.25 85 TYR B O 1
ATOM 3559 N N . ALA B 1 86 ? -6.387 -21.281 -15.828 1 98.5 86 ALA B N 1
ATOM 3560 C CA . ALA B 1 86 ? -5.227 -20.578 -15.281 1 98.5 86 ALA B CA 1
ATOM 3561 C C . ALA B 1 86 ? -4.004 -20.781 -16.172 1 98.5 86 ALA B C 1
ATOM 3563 O O . ALA B 1 86 ? -3.613 -21.906 -16.469 1 98.5 86 ALA B O 1
ATOM 3564 N N . LEU B 1 87 ? -3.43 -19.703 -16.562 1 97.88 87 LEU B N 1
ATOM 3565 C CA . LEU B 1 87 ? -2.307 -19.734 -17.484 1 97.88 87 LEU B CA 1
ATOM 3566 C C . LEU B 1 87 ? -1.092 -19.031 -16.891 1 97.88 87 LEU B C 1
ATOM 3568 O O . LEU B 1 87 ? -1.232 -18.156 -16.031 1 97.88 87 LEU B O 1
ATOM 3572 N N . SER B 1 88 ? 0.054 -19.438 -17.312 1 96.88 88 SER B N 1
ATOM 3573 C CA . SER B 1 88 ? 1.295 -18.812 -16.859 1 96.88 88 SER B CA 1
ATOM 3574 C C . SER B 1 88 ? 2.34 -18.797 -17.969 1 96.88 88 SER B C 1
ATOM 3576 O O . SER B 1 88 ? 2.545 -19.797 -18.656 1 96.88 88 SER B O 1
ATOM 3578 N N . ILE B 1 89 ? 2.869 -17.672 -18.188 1 93.75 89 ILE B N 1
ATOM 3579 C CA . ILE B 1 89 ? 4.047 -17.516 -19.031 1 93.75 89 ILE B CA 1
ATOM 3580 C C . ILE B 1 89 ? 5.258 -17.156 -18.172 1 93.75 89 ILE B C 1
ATOM 3582 O O . ILE B 1 89 ? 5.379 -16.016 -17.688 1 93.75 89 ILE B O 1
ATOM 3586 N N . GLU B 1 90 ? 6.098 -18.047 -17.969 1 89.12 90 GLU B N 1
ATOM 3587 C CA . GLU B 1 90 ? 7.297 -17.875 -17.141 1 89.12 90 GLU B CA 1
ATOM 3588 C C . GLU B 1 90 ? 8.539 -17.734 -18.016 1 89.12 90 GLU B C 1
ATOM 3590 O O . GLU B 1 90 ? 8.438 -17.594 -19.234 1 89.12 90 GLU B O 1
ATOM 3595 N N . VAL B 1 91 ? 9.656 -17.625 -17.438 1 82.19 91 VAL B N 1
ATOM 3596 C CA . VAL B 1 91 ? 10.891 -17.344 -18.156 1 82.19 91 VAL B CA 1
ATOM 3597 C C . VAL B 1 91 ? 11.242 -18.547 -19.047 1 82.19 91 VAL B C 1
ATOM 3599 O O . VAL B 1 91 ? 11.609 -18.359 -20.219 1 82.19 91 VAL B O 1
ATOM 3602 N N . ASP B 1 92 ? 11.008 -19.797 -18.516 1 83.44 92 ASP B N 1
ATOM 3603 C CA . ASP B 1 92 ? 11.516 -20.938 -19.25 1 83.44 92 ASP B CA 1
ATOM 3604 C C . ASP B 1 92 ? 10.391 -21.938 -19.578 1 83.44 92 ASP B C 1
ATOM 3606 O O . ASP B 1 92 ? 10.633 -23 -20.141 1 83.44 92 ASP B O 1
ATOM 3610 N N . ARG B 1 93 ? 9.18 -21.609 -19.203 1 90.69 93 ARG B N 1
ATOM 3611 C CA . ARG B 1 93 ? 8.078 -22.516 -19.5 1 90.69 93 ARG B CA 1
ATOM 3612 C C . ARG B 1 93 ? 6.754 -21.766 -19.578 1 90.69 93 ARG B C 1
ATOM 3614 O O . ARG B 1 93 ? 6.633 -20.656 -19.078 1 90.69 93 ARG B O 1
ATOM 3621 N N . VAL B 1 94 ? 5.832 -22.359 -20.234 1 95.06 94 VAL B N 1
ATOM 3622 C CA . VAL B 1 94 ? 4.43 -21.969 -20.234 1 95.06 94 VAL B CA 1
ATOM 3623 C C . VAL B 1 94 ? 3.576 -23.078 -19.641 1 95.06 94 VAL B C 1
ATOM 3625 O O . VAL B 1 94 ? 3.842 -24.266 -19.859 1 95.06 94 VAL B O 1
ATOM 3628 N N . ARG B 1 95 ? 2.611 -22.719 -18.844 1 97.56 95 ARG B N 1
ATOM 3629 C CA . ARG B 1 95 ? 1.748 -23.688 -18.172 1 97.56 95 ARG B CA 1
ATOM 3630 C C . ARG B 1 95 ? 0.282 -23.281 -18.281 1 97.56 95 ARG B C 1
ATOM 3632 O O . ARG B 1 95 ? -0.031 -22.094 -18.406 1 97.56 95 ARG B O 1
ATOM 3639 N N . ALA B 1 96 ? -0.553 -24.25 -18.266 1 98.25 96 ALA B N 1
ATOM 3640 C CA . ALA B 1 96 ? -1.999 -24.047 -18.234 1 98.25 96 ALA B CA 1
ATOM 3641 C C . ALA B 1 96 ? -2.67 -25.062 -17.312 1 98.25 96 ALA B C 1
ATOM 3643 O O . ALA B 1 96 ? -2.227 -26.219 -17.219 1 98.25 96 ALA B O 1
ATOM 3644 N N . ALA B 1 97 ? -3.688 -24.625 -16.688 1 98.62 97 ALA B N 1
ATOM 3645 C CA . ALA B 1 97 ? -4.43 -25.531 -15.805 1 98.62 97 ALA B CA 1
ATOM 3646 C C . ALA B 1 97 ? -5.922 -25.203 -15.82 1 98.62 97 ALA B C 1
ATOM 3648 O O . ALA B 1 97 ? -6.312 -24.078 -16.125 1 98.62 97 ALA B O 1
ATOM 3649 N N . ARG B 1 98 ? -6.684 -26.188 -15.688 1 98.06 98 ARG B N 1
ATOM 3650 C CA . ARG B 1 98 ? -8.078 -26.031 -15.289 1 98.06 98 ARG B CA 1
ATOM 3651 C C . ARG B 1 98 ? -8.234 -26.078 -13.773 1 98.06 98 ARG B C 1
ATOM 3653 O O . ARG B 1 98 ? -7.836 -27.047 -13.133 1 98.06 98 ARG B O 1
ATOM 3660 N N . VAL B 1 99 ? -8.711 -24.984 -13.219 1 98.25 99 VAL B N 1
ATOM 3661 C CA . VAL B 1 99 ? -8.852 -24.875 -11.773 1 98.25 99 VAL B CA 1
ATOM 3662 C C . VAL B 1 99 ? -10.328 -24.766 -11.398 1 98.25 99 VAL B C 1
ATOM 3664 O O . VAL B 1 99 ? -11.039 -23.891 -11.914 1 98.25 99 VAL B O 1
ATOM 3667 N N . GLY B 1 100 ? -10.781 -25.625 -10.547 1 97.94 100 GLY B N 1
ATOM 3668 C CA . GLY B 1 100 ? -12.172 -25.609 -10.133 1 97.94 100 GLY B CA 1
ATOM 3669 C C . GLY B 1 100 ? -12.461 -24.594 -9.047 1 97.94 100 GLY B C 1
ATOM 3670 O O . GLY B 1 100 ? -11.555 -24.172 -8.32 1 97.94 100 GLY B O 1
ATOM 3671 N N . LEU B 1 101 ? -13.789 -24.172 -9.023 1 98.06 101 LEU B N 1
ATOM 3672 C CA . LEU B 1 101 ? -14.234 -23.422 -7.859 1 98.06 101 LEU B CA 1
ATOM 3673 C C . LEU B 1 101 ? -13.836 -24.125 -6.57 1 98.06 101 LEU B C 1
ATOM 3675 O O . LEU B 1 101 ? -14.055 -25.328 -6.422 1 98.06 101 LEU B O 1
ATOM 3679 N N . GLY B 1 102 ? -13.172 -23.453 -5.664 1 97.19 102 GLY B N 1
ATOM 3680 C CA . GLY B 1 102 ? -12.523 -24.062 -4.512 1 97.19 102 GLY B CA 1
ATOM 3681 C C . GLY B 1 102 ? -11.008 -24.016 -4.582 1 97.19 102 GLY B C 1
ATOM 3682 O O . GLY B 1 102 ? -10.336 -24.219 -3.572 1 97.19 102 GLY B O 1
ATOM 3683 N N . GLY B 1 103 ? -10.461 -23.797 -5.816 1 97.06 103 GLY B N 1
ATOM 3684 C CA . GLY B 1 103 ? -9.039 -23.531 -5.973 1 97.06 103 GLY B CA 1
ATOM 3685 C C . GLY B 1 103 ? -8.219 -24.766 -6.273 1 97.06 103 GLY B C 1
ATOM 3686 O O . GLY B 1 103 ? -6.988 -24.703 -6.324 1 97.06 103 GLY B O 1
ATOM 3687 N N . ARG B 1 104 ? -8.875 -25.875 -6.535 1 95.56 104 ARG B N 1
ATOM 3688 C CA . ARG B 1 104 ? -8.156 -27.125 -6.801 1 95.56 104 ARG B CA 1
ATOM 3689 C C . ARG B 1 104 ? -7.777 -27.234 -8.273 1 95.56 104 ARG B C 1
ATOM 3691 O O . ARG B 1 104 ? -8.617 -27.031 -9.148 1 95.56 104 ARG B O 1
ATOM 3698 N N . ILE B 1 105 ? -6.527 -27.578 -8.531 1 97.88 105 ILE B N 1
ATOM 3699 C CA . ILE B 1 105 ? -6.094 -27.844 -9.898 1 97.88 105 ILE B CA 1
ATOM 3700 C C . ILE B 1 105 ? -6.641 -29.203 -10.367 1 97.88 105 ILE B C 1
ATOM 3702 O O . ILE B 1 105 ? -6.348 -30.234 -9.758 1 97.88 105 ILE B O 1
ATOM 3706 N N . LEU B 1 106 ? -7.402 -29.234 -11.391 1 97.44 106 LEU B N 1
ATOM 3707 C CA . LEU B 1 106 ? -8.047 -30.438 -11.898 1 97.44 106 LEU B CA 1
ATOM 3708 C C . LEU B 1 106 ? -7.207 -31.078 -12.992 1 97.44 106 LEU B C 1
ATOM 3710 O O . LEU B 1 106 ? -7.223 -32.312 -13.148 1 97.44 106 LEU B O 1
ATOM 3714 N N . GLU B 1 107 ? -6.582 -30.297 -13.719 1 97.44 107 GLU B N 1
ATOM 3715 C CA . GLU B 1 107 ? -5.738 -30.703 -14.836 1 97.44 107 GLU B CA 1
ATOM 3716 C C . GLU B 1 107 ? -4.684 -29.641 -15.141 1 97.44 107 GLU B C 1
ATOM 3718 O O . GLU B 1 107 ? -4.922 -28.453 -14.953 1 97.44 107 GLU B O 1
ATOM 3723 N N . GLN B 1 108 ? -3.535 -30.078 -15.547 1 97.75 108 GLN B N 1
ATOM 3724 C CA . GLN B 1 108 ? -2.479 -29.125 -15.859 1 97.75 108 GLN B CA 1
ATOM 3725 C C . GLN B 1 108 ? -1.611 -29.625 -17.016 1 97.75 108 GLN B C 1
ATOM 3727 O O . GLN B 1 108 ? -1.466 -30.844 -17.203 1 97.75 108 GLN B O 1
ATOM 3732 N N . HIS B 1 109 ? -1.083 -28.734 -17.766 1 98.06 109 HIS B N 1
ATOM 3733 C CA . HIS B 1 109 ? -0.16 -28.953 -18.859 1 98.06 109 HIS B CA 1
ATOM 3734 C C . HIS B 1 109 ? 0.988 -27.953 -18.844 1 98.06 109 HIS B C 1
ATOM 3736 O O . HIS B 1 109 ? 0.847 -26.859 -18.281 1 98.06 109 HIS B O 1
ATOM 3742 N N . GLU B 1 110 ? 2.1 -28.281 -19.344 1 97.06 110 GLU B N 1
ATOM 3743 C CA . GLU B 1 110 ? 3.232 -27.375 -19.453 1 97.06 110 GLU B CA 1
ATOM 3744 C C . GLU B 1 110 ? 4.078 -27.672 -20.688 1 97.06 110 GLU B C 1
ATOM 3746 O O . GLU B 1 110 ? 4.035 -28.781 -21.219 1 97.06 110 GLU B O 1
ATOM 3751 N N . SER B 1 111 ? 4.723 -26.75 -21.172 1 95.69 111 SER B N 1
ATOM 3752 C CA . SER B 1 111 ? 5.707 -26.844 -22.234 1 95.69 111 SER B CA 1
ATOM 3753 C C . SER B 1 111 ? 6.891 -25.922 -21.984 1 95.69 111 SER B C 1
ATOM 3755 O O . SER B 1 111 ? 6.762 -24.922 -21.281 1 95.69 111 SER B O 1
ATOM 3757 N N . ARG B 1 112 ? 8 -26.281 -22.562 1 92.38 112 ARG B N 1
ATOM 3758 C CA . ARG B 1 112 ? 9.188 -25.438 -22.469 1 92.38 112 ARG B CA 1
ATOM 3759 C C . ARG B 1 112 ? 9.039 -24.156 -23.281 1 92.38 112 ARG B C 1
ATOM 3761 O O . ARG B 1 112 ? 8.398 -24.172 -24.344 1 92.38 112 ARG B O 1
ATOM 3768 N N . ARG B 1 113 ? 9.555 -23.141 -22.766 1 89.56 113 ARG B N 1
ATOM 3769 C CA . ARG B 1 113 ? 9.648 -21.875 -23.484 1 89.56 113 ARG B CA 1
ATOM 3770 C C . ARG B 1 113 ? 11.102 -21.547 -23.797 1 89.56 113 ARG B C 1
ATOM 3772 O O . ARG B 1 113 ? 11.867 -21.172 -22.906 1 89.56 113 ARG B O 1
ATOM 3779 N N . PRO B 1 114 ? 11.422 -21.625 -25.078 1 85.38 114 PRO B N 1
ATOM 3780 C CA . PRO B 1 114 ? 12.805 -21.297 -25.438 1 85.38 114 PRO B CA 1
ATOM 3781 C C . PRO B 1 114 ? 13.102 -19.797 -25.328 1 85.38 114 PRO B C 1
ATOM 3783 O O . PRO B 1 114 ? 12.195 -18.984 -25.422 1 85.38 114 PRO B O 1
ATOM 3786 N N . PRO B 1 115 ? 14.375 -19.5 -25.047 1 80 115 PRO B N 1
ATOM 3787 C CA . PRO B 1 115 ? 14.742 -18.094 -25.031 1 80 115 PRO B CA 1
ATOM 3788 C C . PRO B 1 115 ? 14.391 -17.375 -26.344 1 80 115 PRO B C 1
ATOM 3790 O O . PRO B 1 115 ? 14.523 -17.969 -27.422 1 80 115 PRO B O 1
ATOM 3793 N N . GLY B 1 116 ? 13.906 -16.156 -26.203 1 80.88 116 GLY B N 1
ATOM 3794 C CA . GLY B 1 116 ? 13.641 -15.352 -27.391 1 80.88 116 GLY B CA 1
ATOM 3795 C C . GLY B 1 116 ? 12.242 -15.539 -27.938 1 80.88 116 GLY B C 1
ATOM 3796 O O . GLY B 1 116 ? 11.82 -14.82 -28.844 1 80.88 116 GLY B O 1
ATOM 3797 N N . MET B 1 117 ? 11.547 -16.5 -27.438 1 85.56 117 MET B N 1
ATOM 3798 C CA . MET B 1 117 ? 10.18 -16.719 -27.875 1 85.56 117 MET B CA 1
ATOM 3799 C C . MET B 1 117 ? 9.328 -15.469 -27.672 1 85.56 117 MET B C 1
ATOM 3801 O O . MET B 1 117 ? 9.258 -14.945 -26.547 1 85.56 117 MET B O 1
ATOM 3805 N N . GLY B 1 118 ? 8.695 -15.008 -28.734 1 86.06 118 GLY B N 1
ATOM 3806 C CA . GLY B 1 118 ? 7.836 -13.836 -28.641 1 86.06 118 GLY B CA 1
ATOM 3807 C C . GLY B 1 118 ? 6.484 -14.133 -28.031 1 86.06 118 GLY B C 1
ATOM 3808 O O . GLY B 1 118 ? 6.148 -15.289 -27.781 1 86.06 118 GLY B O 1
ATOM 3809 N N . ALA B 1 119 ? 5.742 -13.094 -27.781 1 86.31 119 ALA B N 1
ATOM 3810 C CA . ALA B 1 119 ? 4.449 -13.211 -27.125 1 86.31 119 ALA B CA 1
ATOM 3811 C C . ALA B 1 119 ? 3.482 -14.055 -27.953 1 86.31 119 ALA B C 1
ATOM 3813 O O . ALA B 1 119 ? 2.789 -14.922 -27.406 1 86.31 119 ALA B O 1
ATOM 3814 N N . ASP B 1 120 ? 3.43 -13.797 -29.219 1 87.06 120 ASP B N 1
ATOM 3815 C CA . ASP B 1 120 ? 2.52 -14.516 -30.109 1 87.06 120 ASP B CA 1
ATOM 3816 C C . ASP B 1 120 ? 2.83 -16.016 -30.109 1 87.06 120 ASP B C 1
ATOM 3818 O O . ASP B 1 120 ? 1.917 -16.844 -30.141 1 87.06 120 ASP B O 1
ATOM 3822 N N . GLU B 1 121 ? 4.07 -16.266 -30.031 1 91.62 121 GLU B N 1
ATOM 3823 C CA . GLU B 1 121 ? 4.488 -17.672 -30.031 1 91.62 121 GLU B CA 1
ATOM 3824 C C . GLU B 1 121 ? 4.176 -18.328 -28.688 1 91.62 121 GLU B C 1
ATOM 3826 O O . GLU B 1 121 ? 3.889 -19.531 -28.641 1 91.62 121 GLU B O 1
ATOM 3831 N N . ALA B 1 122 ? 4.293 -17.594 -27.656 1 92.25 122 ALA B N 1
ATOM 3832 C CA . ALA B 1 122 ? 4.051 -18.141 -26.312 1 92.25 122 ALA B CA 1
ATOM 3833 C C . ALA B 1 122 ? 2.572 -18.438 -26.109 1 92.25 122 ALA B C 1
ATOM 3835 O O . ALA B 1 122 ? 2.217 -19.328 -25.328 1 92.25 122 ALA B O 1
ATOM 3836 N N . VAL B 1 123 ? 1.71 -17.734 -26.812 1 93.19 123 VAL B N 1
ATOM 3837 C CA . VAL B 1 123 ? 0.267 -17.859 -26.625 1 93.19 123 VAL B CA 1
ATOM 3838 C C . VAL B 1 123 ? -0.237 -19.125 -27.297 1 93.19 123 VAL B C 1
ATOM 3840 O O . VAL B 1 123 ? -1.217 -19.734 -26.844 1 93.19 123 VAL B O 1
ATOM 3843 N N . GLU B 1 124 ? 0.44 -19.594 -28.297 1 94 124 GLU B N 1
ATOM 3844 C CA . GLU B 1 124 ? -0.017 -20.734 -29.094 1 94 124 GLU B CA 1
ATOM 3845 C C . GLU B 1 124 ? -0.107 -22 -28.25 1 94 124 GLU B C 1
ATOM 3847 O O . GLU B 1 124 ? -1.149 -22.656 -28.219 1 94 124 GLU B O 1
ATOM 3852 N N . PRO B 1 125 ? 0.993 -22.344 -27.578 1 95.94 125 PRO B N 1
ATOM 3853 C CA . PRO B 1 125 ? 0.879 -23.547 -26.734 1 95.94 125 PRO B CA 1
ATOM 3854 C C . PRO B 1 125 ? -0.182 -23.406 -25.641 1 95.94 125 PRO B C 1
ATOM 3856 O O . PRO B 1 125 ? -0.85 -24.375 -25.297 1 95.94 125 PRO B O 1
ATOM 3859 N N . LEU B 1 126 ? -0.317 -22.281 -25.078 1 96.5 126 LEU B N 1
ATOM 3860 C CA . LEU B 1 126 ? -1.338 -22.062 -24.047 1 96.5 126 LEU B CA 1
ATOM 3861 C C . LEU B 1 126 ? -2.732 -22.312 -24.625 1 96.5 126 LEU B C 1
ATOM 3863 O O . LEU B 1 126 ? -3.551 -22.984 -24 1 96.5 126 LEU B O 1
ATOM 3867 N N . ALA B 1 127 ? -2.959 -21.734 -25.781 1 94.56 127 ALA B N 1
ATOM 3868 C CA . ALA B 1 127 ? -4.25 -21.938 -26.438 1 94.56 127 ALA B CA 1
ATOM 3869 C C . ALA B 1 127 ? -4.496 -23.406 -26.734 1 94.56 127 ALA B C 1
ATOM 3871 O O . ALA B 1 127 ? -5.613 -23.906 -26.562 1 94.56 127 ALA B O 1
ATOM 3872 N N . ARG B 1 128 ? -3.508 -24.062 -27.156 1 95.94 128 ARG B N 1
ATOM 3873 C CA . ARG B 1 128 ? -3.609 -25.5 -27.438 1 95.94 128 ARG B CA 1
ATOM 3874 C C . ARG B 1 128 ? -3.961 -26.266 -26.172 1 95.94 128 ARG B C 1
ATOM 3876 O O . ARG B 1 128 ? -4.801 -27.172 -26.203 1 95.94 128 ARG B O 1
ATOM 3883 N N . PHE B 1 129 ? -3.27 -25.938 -25.078 1 97.56 129 PHE B N 1
ATOM 3884 C CA . PHE B 1 129 ? -3.561 -26.578 -23.812 1 97.56 129 PHE B CA 1
ATOM 3885 C C . PHE B 1 129 ? -5.012 -26.344 -23.406 1 97.56 129 PHE B C 1
ATOM 3887 O O . PHE B 1 129 ? -5.691 -27.281 -22.953 1 97.56 129 PHE B O 1
ATOM 3894 N N . VAL B 1 130 ? -5.48 -25.125 -23.516 1 96.25 130 VAL B N 1
ATOM 3895 C CA . VAL B 1 130 ? -6.848 -24.797 -23.141 1 96.25 130 VAL B CA 1
ATOM 3896 C C . VAL B 1 130 ? -7.836 -25.578 -23.984 1 96.25 130 VAL B C 1
ATOM 3898 O O . VAL B 1 130 ? -8.812 -26.125 -23.469 1 96.25 130 VAL B O 1
ATOM 3901 N N . ARG B 1 131 ? -7.617 -25.688 -25.281 1 94.25 131 ARG B N 1
ATOM 3902 C CA . ARG B 1 131 ? -8.484 -26.453 -26.172 1 94.25 131 ARG B CA 1
ATOM 3903 C C . ARG B 1 131 ? -8.516 -27.922 -25.766 1 94.25 131 ARG B C 1
ATOM 3905 O O . ARG B 1 131 ? -9.586 -28.547 -25.719 1 94.25 131 ARG B O 1
ATOM 3912 N N . ALA B 1 132 ? -7.375 -28.422 -25.438 1 96.06 132 ALA B N 1
ATOM 3913 C CA . ALA B 1 132 ? -7.285 -29.812 -25.016 1 96.06 132 ALA B CA 1
ATOM 3914 C C . ALA B 1 132 ? -8.094 -30.062 -23.734 1 96.06 132 ALA B C 1
ATOM 3916 O O . ALA B 1 132 ? -8.773 -31.078 -23.609 1 96.06 132 ALA B O 1
ATOM 3917 N N . MET B 1 133 ? -8.016 -29.141 -22.875 1 96 133 MET B N 1
ATOM 3918 C CA . MET B 1 133 ? -8.75 -29.281 -21.625 1 96 133 MET B CA 1
ATOM 3919 C C . MET B 1 133 ? -10.25 -29.094 -21.859 1 96 133 MET B C 1
ATOM 3921 O O . MET B 1 133 ? -11.07 -29.766 -21.219 1 96 133 MET B O 1
ATOM 3925 N N . ARG B 1 134 ? -10.57 -28.172 -22.703 1 92.75 134 ARG B N 1
ATOM 3926 C CA . ARG B 1 134 ? -11.969 -27.891 -23.016 1 92.75 134 ARG B CA 1
ATOM 3927 C C . ARG B 1 134 ? -12.672 -29.141 -23.531 1 92.75 134 ARG B C 1
ATOM 3929 O O . ARG B 1 134 ? -13.836 -29.375 -23.219 1 92.75 134 ARG B O 1
ATOM 3936 N N . ASP B 1 135 ? -11.984 -29.953 -24.281 1 92.75 135 ASP B N 1
ATOM 3937 C CA . ASP B 1 135 ? -12.539 -31.156 -24.906 1 92.75 135 ASP B CA 1
ATOM 3938 C C . ASP B 1 135 ? -12.844 -32.219 -23.859 1 92.75 135 ASP B C 1
ATOM 3940 O O . ASP B 1 135 ? -13.586 -33.156 -24.125 1 92.75 135 ASP B O 1
ATOM 3944 N N . ARG B 1 136 ? -12.328 -32.031 -22.688 1 92.06 136 ARG B N 1
ATOM 3945 C CA . ARG B 1 136 ? -12.477 -33.031 -21.656 1 92.06 136 ARG B CA 1
ATOM 3946 C C . ARG B 1 136 ? -13.438 -32.594 -20.578 1 92.06 136 ARG B C 1
ATOM 3948 O O . ARG B 1 136 ? -13.703 -33.312 -19.625 1 92.06 136 ARG B O 1
ATOM 3955 N N . VAL B 1 137 ? -13.883 -31.406 -20.688 1 92.19 137 VAL B N 1
ATOM 3956 C CA . VAL B 1 137 ? -14.789 -30.844 -19.688 1 92.19 137 VAL B CA 1
ATOM 3957 C C . VAL B 1 137 ? -16.172 -31.484 -19.828 1 92.19 137 VAL B C 1
ATOM 3959 O O . VAL B 1 137 ? -16.703 -31.594 -20.922 1 92.19 137 VAL B O 1
ATOM 3962 N N . PRO B 1 138 ? -16.719 -31.984 -18.75 1 87.56 138 PRO B N 1
ATOM 3963 C CA . PRO B 1 138 ? -18.062 -32.594 -18.797 1 87.56 138 PRO B CA 1
ATOM 3964 C C . PRO B 1 138 ? -19.125 -31.641 -19.328 1 87.56 138 PRO B C 1
ATOM 3966 O O . PRO B 1 138 ? -18.984 -30.422 -19.203 1 87.56 138 PRO B O 1
ATOM 3969 N N . GLY B 1 139 ? -20.172 -32.188 -19.859 1 87.94 139 GLY B N 1
ATOM 3970 C CA . GLY B 1 139 ? -21.312 -31.406 -20.266 1 87.94 139 GLY B CA 1
ATOM 3971 C C . GLY B 1 139 ? -21.938 -30.625 -19.125 1 87.94 139 GLY B C 1
ATOM 3972 O O . GLY B 1 139 ? -22.031 -31.125 -18 1 87.94 139 GLY B O 1
ATOM 3973 N N . GLY B 1 140 ? -22.25 -29.391 -19.297 1 89.44 140 GLY B N 1
ATOM 3974 C CA . GLY B 1 140 ? -22.906 -28.594 -18.297 1 89.44 140 GLY B CA 1
ATOM 3975 C C . GLY B 1 140 ? -21.953 -27.766 -17.453 1 89.44 140 GLY B C 1
ATOM 3976 O O . GLY B 1 140 ? -22.375 -26.938 -16.656 1 89.44 140 GLY B O 1
ATOM 3977 N N . ALA B 1 141 ? -20.688 -28.125 -17.578 1 93.75 141 ALA B N 1
ATOM 3978 C CA . ALA B 1 141 ? -19.719 -27.359 -16.828 1 93.75 141 ALA B CA 1
ATOM 3979 C C . ALA B 1 141 ? -19.656 -25.922 -17.312 1 93.75 141 ALA B C 1
ATOM 3981 O O . ALA B 1 141 ? -20 -25.625 -18.469 1 93.75 141 ALA B O 1
ATOM 3982 N N . ARG B 1 142 ? -19.266 -25.062 -16.422 1 93.19 142 ARG B N 1
ATOM 3983 C CA . ARG B 1 142 ? -19.234 -23.625 -16.672 1 93.19 142 ARG B CA 1
ATOM 3984 C C . ARG B 1 142 ? -17.828 -23.062 -16.469 1 93.19 142 ARG B C 1
ATOM 3986 O O . ARG B 1 142 ? -17.266 -23.188 -15.391 1 93.19 142 ARG B O 1
ATOM 3993 N N . CYS B 1 143 ? -17.297 -22.516 -17.5 1 94.56 143 CYS B N 1
ATOM 3994 C CA . CYS B 1 143 ? -16.047 -21.766 -17.391 1 94.56 143 CYS B CA 1
ATOM 3995 C C . CYS B 1 143 ? -16.328 -20.312 -17.016 1 94.56 143 CYS B C 1
ATOM 3997 O O . CYS B 1 143 ? -17.047 -19.609 -17.734 1 94.56 143 CYS B O 1
ATOM 3999 N N . VAL B 1 144 ? -15.742 -19.891 -15.938 1 95.12 144 VAL B N 1
ATOM 4000 C CA . VAL B 1 144 ? -16.078 -18.562 -15.461 1 95.12 144 VAL B CA 1
ATOM 4001 C C . VAL B 1 144 ? -15.109 -17.531 -16.047 1 95.12 144 VAL B C 1
ATOM 4003 O O . VAL B 1 144 ? -15.352 -16.328 -15.969 1 95.12 144 VAL B O 1
ATOM 4006 N N . GLY B 1 145 ? -14.039 -17.922 -16.578 1 95.12 145 GLY B N 1
ATOM 4007 C CA . GLY B 1 145 ? -13.047 -17.047 -17.172 1 95.12 145 GLY B CA 1
ATOM 4008 C C . GLY B 1 145 ? -11.648 -17.625 -17.156 1 95.12 145 GLY B C 1
ATOM 4009 O O . GLY B 1 145 ? -11.461 -18.812 -16.859 1 95.12 145 GLY B O 1
ATOM 4010 N N . SER B 1 146 ? -10.68 -16.812 -17.547 1 96.69 146 SER B N 1
ATOM 4011 C CA . SER B 1 146 ? -9.266 -17.188 -17.562 1 96.69 146 SER B CA 1
ATOM 4012 C C . SER B 1 146 ? -8.398 -16.141 -16.891 1 96.69 146 SER B C 1
ATOM 4014 O O . SER B 1 146 ? -8.719 -14.953 -16.922 1 96.69 146 SER B O 1
ATOM 4016 N N . GLY B 1 147 ? -7.406 -16.609 -16.203 1 97.38 147 GLY B N 1
ATOM 4017 C CA . GLY B 1 147 ? -6.352 -15.766 -15.672 1 97.38 147 GLY B CA 1
ATOM 4018 C C . GLY B 1 147 ? -4.973 -16.109 -16.203 1 97.38 147 GLY B C 1
ATOM 4019 O O . GLY B 1 147 ? -4.664 -17.297 -16.406 1 97.38 147 GLY B O 1
ATOM 4020 N N . LEU B 1 148 ? -4.172 -15.086 -16.453 1 97.19 148 LEU B N 1
ATOM 4021 C CA . LEU B 1 148 ? -2.811 -15.289 -16.938 1 97.19 148 LEU B CA 1
ATOM 4022 C C . LEU B 1 148 ? -1.8 -14.602 -16.016 1 97.19 148 LEU B C 1
ATOM 4024 O O . LEU B 1 148 ? -1.939 -13.414 -15.727 1 97.19 148 LEU B O 1
ATOM 4028 N N . ALA B 1 149 ? -0.882 -15.32 -15.547 1 96.94 149 ALA B N 1
ATOM 4029 C CA . ALA B 1 149 ? 0.297 -14.773 -14.875 1 96.94 149 ALA B CA 1
ATOM 4030 C C . ALA B 1 149 ? 1.463 -14.633 -15.852 1 96.94 149 ALA B C 1
ATOM 4032 O O . ALA B 1 149 ? 1.814 -15.586 -16.547 1 96.94 149 ALA B O 1
ATOM 4033 N N . VAL B 1 150 ? 2.033 -13.516 -15.906 1 94.12 150 VAL B N 1
ATOM 4034 C CA . VAL B 1 150 ? 3.16 -13.312 -16.812 1 94.12 150 VAL B CA 1
ATOM 4035 C C . VAL B 1 150 ? 4.305 -12.633 -16.062 1 94.12 150 VAL B C 1
ATOM 4037 O O . VAL B 1 150 ? 4.078 -11.727 -15.258 1 94.12 150 VAL B O 1
ATOM 4040 N N . ALA B 1 151 ? 5.52 -13.062 -16.359 1 88.25 151 ALA B N 1
ATOM 4041 C CA . ALA B 1 151 ? 6.715 -12.438 -15.789 1 88.25 151 ALA B CA 1
ATOM 4042 C C . ALA B 1 151 ? 7.023 -11.117 -16.484 1 88.25 151 ALA B C 1
ATOM 4044 O O . ALA B 1 151 ? 7.84 -11.062 -17.406 1 88.25 151 ALA B O 1
ATOM 4045 N N . GLY B 1 152 ? 6.387 -10.031 -16.094 1 89.44 152 GLY B N 1
ATOM 4046 C CA . GLY B 1 152 ? 6.574 -8.711 -16.688 1 89.44 152 GLY B CA 1
ATOM 4047 C C . GLY B 1 152 ? 5.641 -7.664 -16.109 1 89.44 152 GLY B C 1
ATOM 4048 O O . GLY B 1 152 ? 4.746 -7.98 -15.32 1 89.44 152 GLY B O 1
ATOM 4049 N N . MET B 1 153 ? 5.93 -6.43 -16.5 1 93.06 153 MET B N 1
ATOM 4050 C CA . MET B 1 153 ? 5.074 -5.312 -16.109 1 93.06 153 MET B CA 1
ATOM 4051 C C . MET B 1 153 ? 3.793 -5.301 -16.938 1 93.06 153 MET B C 1
ATOM 4053 O O . MET B 1 153 ? 3.842 -5.133 -18.156 1 93.06 153 MET B O 1
ATOM 4057 N N . VAL B 1 154 ? 2.684 -5.43 -16.281 1 95.06 154 VAL B N 1
ATOM 4058 C CA . VAL B 1 154 ? 1.416 -5.602 -16.984 1 95.06 154 VAL B CA 1
ATOM 4059 C C . VAL B 1 154 ? 0.537 -4.371 -16.766 1 95.06 154 VAL B C 1
ATOM 4061 O O . VAL B 1 154 ? 0.276 -3.977 -15.625 1 95.06 154 VAL B O 1
ATOM 4064 N N . ARG B 1 155 ? 0.13 -3.803 -17.844 1 95.44 155 ARG B N 1
ATOM 4065 C CA . ARG B 1 155 ? -0.852 -2.727 -17.766 1 95.44 155 ARG B CA 1
ATOM 4066 C C . ARG B 1 155 ? -2.217 -3.264 -17.344 1 95.44 155 ARG B C 1
ATOM 4068 O O . ARG B 1 155 ? -2.781 -4.129 -18.016 1 95.44 155 ARG B O 1
ATOM 4075 N N . ARG B 1 156 ? -2.678 -2.756 -16.328 1 92.62 156 ARG B N 1
ATOM 4076 C CA . ARG B 1 156 ? -3.889 -3.281 -15.703 1 92.62 156 ARG B CA 1
ATOM 4077 C C . ARG B 1 156 ? -5.074 -3.215 -16.656 1 92.62 156 ARG B C 1
ATOM 4079 O O . ARG B 1 156 ? -5.891 -4.137 -16.719 1 92.62 156 ARG B O 1
ATOM 4086 N N . GLU B 1 157 ? -5.172 -2.225 -17.453 1 90.19 157 GLU B N 1
ATOM 4087 C CA . GLU B 1 157 ? -6.336 -1.902 -18.266 1 90.19 157 GLU B CA 1
ATOM 4088 C C . GLU B 1 157 ? -6.57 -2.963 -19.344 1 90.19 157 GLU B C 1
ATOM 4090 O O . GLU B 1 157 ? -7.715 -3.346 -19.609 1 90.19 157 GLU B O 1
ATOM 4095 N N . ASP B 1 158 ? -5.523 -3.467 -19.938 1 90.94 158 ASP B N 1
ATOM 4096 C CA . ASP B 1 158 ? -5.758 -4.297 -21.109 1 90.94 158 ASP B CA 1
ATOM 4097 C C . ASP B 1 158 ? -4.812 -5.492 -21.141 1 90.94 158 ASP B C 1
ATOM 4099 O O . ASP B 1 158 ? -4.84 -6.293 -22.078 1 90.94 158 ASP B O 1
ATOM 4103 N N . GLY B 1 159 ? -3.963 -5.598 -20.125 1 92 159 GLY B N 1
ATOM 4104 C CA . GLY B 1 159 ? -3.07 -6.746 -20.047 1 92 159 GLY B CA 1
ATOM 4105 C C . GLY B 1 159 ? -1.851 -6.613 -20.938 1 92 159 GLY B C 1
ATOM 4106 O O . GLY B 1 159 ? -1.169 -7.602 -21.219 1 92 159 GLY B O 1
ATOM 4107 N N . MET B 1 160 ? -1.57 -5.406 -21.406 1 94.19 160 MET B N 1
ATOM 4108 C CA . MET B 1 160 ? -0.353 -5.152 -22.172 1 94.19 160 MET B CA 1
ATOM 4109 C C . MET B 1 160 ? 0.886 -5.363 -21.312 1 94.19 160 MET B C 1
ATOM 4111 O O . MET B 1 160 ? 0.984 -4.812 -20.219 1 94.19 160 MET B O 1
ATOM 4115 N N . VAL B 1 161 ? 1.743 -6.219 -21.781 1 94.06 161 VAL B N 1
ATOM 4116 C CA . VAL B 1 161 ? 3.047 -6.328 -21.141 1 94.06 161 VAL B CA 1
ATOM 4117 C C . VAL B 1 161 ? 3.963 -5.207 -21.625 1 94.06 161 VAL B C 1
ATOM 4119 O O . VAL B 1 161 ? 4.457 -5.246 -22.75 1 94.06 161 VAL B O 1
ATOM 4122 N N . ARG B 1 162 ? 4.203 -4.277 -20.766 1 93 162 ARG B N 1
ATOM 4123 C CA . ARG B 1 162 ? 4.957 -3.084 -21.156 1 93 162 ARG B CA 1
ATOM 4124 C C . ARG B 1 162 ? 6.453 -3.373 -21.203 1 93 162 ARG B C 1
ATOM 4126 O O . ARG B 1 162 ? 7.176 -2.801 -22.016 1 93 162 ARG B O 1
ATO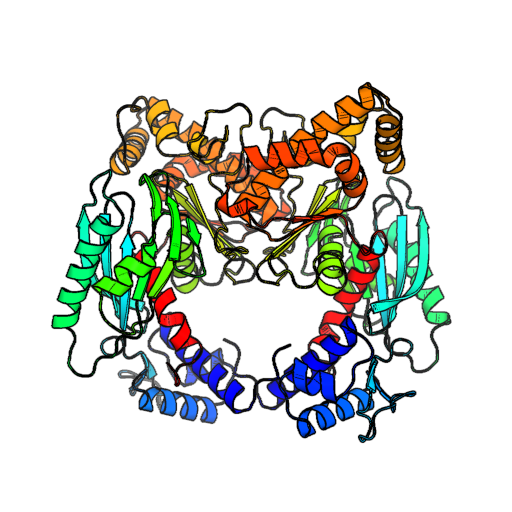M 4133 N N . LEU B 1 163 ? 6.863 -4.18 -20.281 1 88.88 163 LEU B N 1
ATOM 4134 C CA . LEU B 1 163 ? 8.281 -4.523 -20.188 1 88.88 163 LEU B CA 1
ATOM 4135 C C . LEU B 1 163 ? 8.477 -5.852 -19.469 1 88.88 163 LEU B C 1
ATOM 4137 O O . LEU B 1 163 ? 7.926 -6.059 -18.375 1 88.88 163 LEU B O 1
ATOM 4141 N N . ALA B 1 164 ? 9.148 -6.742 -20.125 1 84.81 164 ALA B N 1
ATOM 4142 C CA . ALA B 1 164 ? 9.664 -7.984 -19.547 1 84.81 164 ALA B CA 1
ATOM 4143 C C . ALA B 1 164 ? 11.102 -8.234 -20 1 84.81 164 ALA B C 1
ATOM 4145 O O . ALA B 1 164 ? 11.344 -9.023 -20.922 1 84.81 164 ALA B O 1
ATOM 4146 N N . PRO B 1 165 ? 11.969 -7.609 -19.297 1 69.69 165 PRO B N 1
ATOM 4147 C CA . PRO B 1 165 ? 13.352 -7.637 -19.781 1 69.69 165 PRO B CA 1
ATOM 4148 C C . PRO B 1 165 ? 13.922 -9.055 -19.875 1 69.69 165 PRO B C 1
ATOM 4150 O O . PRO B 1 165 ? 14.648 -9.367 -20.812 1 69.69 165 PRO B O 1
ATOM 4153 N N . THR B 1 166 ? 13.547 -9.883 -19.047 1 67.88 166 THR B N 1
ATOM 4154 C CA . THR B 1 166 ? 14.141 -11.211 -18.953 1 67.88 166 THR B CA 1
ATOM 4155 C C . THR B 1 166 ? 13.703 -12.086 -20.125 1 67.88 166 THR B C 1
ATOM 4157 O O . THR B 1 166 ? 14.375 -13.062 -20.453 1 67.88 166 THR B O 1
ATOM 4160 N N . ILE B 1 167 ? 12.586 -11.641 -20.641 1 71.75 167 ILE B N 1
ATOM 4161 C CA . ILE B 1 167 ? 12.109 -12.453 -21.766 1 71.75 167 ILE B CA 1
ATOM 4162 C C . ILE B 1 167 ? 12.094 -11.609 -23.031 1 71.75 167 ILE B C 1
ATOM 4164 O O . ILE B 1 167 ? 11.578 -12.047 -24.062 1 71.75 167 ILE B O 1
ATOM 4168 N N . GLY B 1 168 ? 12.641 -10.383 -22.922 1 75.69 168 GLY B N 1
ATOM 4169 C CA . GLY B 1 168 ? 12.875 -9.516 -24.062 1 75.69 168 GLY B CA 1
ATOM 4170 C C . GLY B 1 168 ? 11.609 -8.891 -24.609 1 75.69 168 GLY B C 1
ATOM 4171 O O . GLY B 1 168 ? 11.555 -8.484 -25.766 1 75.69 168 GLY B O 1
ATOM 4172 N N . TRP B 1 169 ? 10.523 -8.898 -23.844 1 85.5 169 TRP B N 1
ATOM 4173 C CA . TRP B 1 169 ? 9.25 -8.375 -24.328 1 85.5 169 TRP B CA 1
ATOM 4174 C C . TRP B 1 169 ? 9.133 -6.879 -24.047 1 85.5 169 TRP B C 1
ATOM 4176 O O . TRP B 1 169 ? 9.453 -6.414 -22.953 1 85.5 169 TRP B O 1
ATOM 4186 N N . VAL B 1 170 ? 8.812 -6.133 -25.062 1 87.94 170 VAL B N 1
ATOM 4187 C CA . VAL B 1 170 ? 8.492 -4.711 -24.969 1 87.94 170 VAL B CA 1
ATOM 4188 C C . VAL B 1 170 ? 7.152 -4.438 -25.656 1 87.94 170 VAL B C 1
ATOM 4190 O O . VAL B 1 170 ? 6.992 -4.707 -26.844 1 87.94 170 VAL B O 1
ATOM 4193 N N . GLU B 1 171 ? 6.238 -3.975 -24.922 1 91.69 171 GLU B N 1
ATOM 4194 C CA . GLU B 1 171 ? 4.922 -3.617 -25.453 1 91.69 171 GLU B CA 1
ATOM 4195 C C . GLU B 1 171 ? 4.297 -4.789 -26.203 1 91.69 171 GLU B C 1
ATOM 4197 O O . GLU B 1 171 ? 3.977 -4.668 -27.391 1 91.69 171 GLU B O 1
ATOM 4202 N N . GLU B 1 172 ? 4.137 -5.82 -25.547 1 92.38 172 GLU B N 1
ATOM 4203 C CA . GLU B 1 172 ? 3.539 -7.02 -26.125 1 92.38 172 GLU B CA 1
ATOM 4204 C C . GLU B 1 172 ? 2.082 -7.172 -25.703 1 92.38 172 GLU B C 1
ATOM 4206 O O . GLU B 1 172 ? 1.788 -7.297 -24.516 1 92.38 172 GLU B O 1
ATOM 4211 N N . PRO B 1 173 ? 1.146 -7.18 -26.641 1 93.06 173 PRO B N 1
ATOM 4212 C CA . PRO B 1 173 ? -0.279 -7.27 -26.297 1 93.06 173 PRO B CA 1
ATOM 4213 C C . PRO B 1 173 ? -0.734 -8.703 -26.047 1 93.06 173 PRO B C 1
ATOM 4215 O O . PRO B 1 173 ? -1.619 -9.211 -26.734 1 93.06 173 PRO B O 1
ATOM 4218 N N . VAL B 1 174 ? -0.194 -9.289 -25.031 1 92.12 174 VAL B N 1
ATOM 4219 C CA . VAL B 1 174 ? -0.411 -10.695 -24.703 1 92.12 174 VAL B CA 1
ATOM 4220 C C . VAL B 1 174 ? -1.889 -10.938 -24.406 1 92.12 174 VAL B C 1
ATOM 4222 O O . VAL B 1 174 ? -2.451 -11.961 -24.812 1 92.12 174 VAL B O 1
ATOM 4225 N N . GLY B 1 175 ? -2.512 -10.055 -23.703 1 91.12 175 GLY B N 1
ATOM 4226 C CA . GLY B 1 175 ? -3.932 -10.18 -23.422 1 91.12 175 GLY B CA 1
ATOM 4227 C C . GLY B 1 175 ? -4.785 -10.258 -24.672 1 91.12 175 GLY B C 1
ATOM 4228 O O . GLY B 1 175 ? -5.625 -11.156 -24.797 1 91.12 175 GLY B O 1
ATOM 4229 N N . ALA B 1 176 ? -4.562 -9.367 -25.562 1 91.69 176 ALA B N 1
ATOM 4230 C CA . ALA B 1 176 ? -5.316 -9.328 -26.812 1 91.69 176 ALA B CA 1
ATOM 4231 C C . ALA B 1 176 ? -5.062 -10.586 -27.641 1 91.69 176 ALA B C 1
ATOM 4233 O O . ALA B 1 176 ? -5.996 -11.156 -28.203 1 91.69 176 ALA B O 1
ATOM 4234 N N . ALA B 1 177 ? -3.818 -11.016 -27.688 1 92.12 177 ALA B N 1
ATOM 4235 C CA . ALA B 1 177 ? -3.449 -12.203 -28.469 1 92.12 177 ALA B CA 1
ATOM 4236 C C . ALA B 1 177 ? -4.145 -13.445 -27.922 1 92.12 177 ALA B C 1
ATOM 4238 O O . ALA B 1 177 ? -4.676 -14.25 -28.688 1 92.12 177 ALA B O 1
ATOM 4239 N N . LEU B 1 178 ? -4.137 -13.602 -26.656 1 92.19 178 LEU B N 1
ATOM 4240 C CA . LEU B 1 178 ? -4.75 -14.766 -26.031 1 92.19 178 LEU B CA 1
ATOM 4241 C C . LEU B 1 178 ? -6.262 -14.758 -26.219 1 92.19 178 LEU B C 1
ATOM 4243 O O . LEU B 1 178 ? -6.867 -15.797 -26.484 1 92.19 178 LEU B O 1
ATOM 4247 N N . ARG B 1 179 ? -6.859 -13.617 -26.047 1 91.44 179 ARG B N 1
ATOM 4248 C CA . ARG B 1 179 ? -8.297 -13.492 -26.266 1 91.44 179 ARG B CA 1
ATOM 4249 C C . ARG B 1 179 ? -8.664 -13.93 -27.688 1 91.44 179 ARG B C 1
ATOM 4251 O O . ARG B 1 179 ? -9.648 -14.633 -27.891 1 91.44 179 ARG B O 1
ATOM 4258 N N . ALA B 1 180 ? -7.926 -13.484 -28.609 1 90.19 180 ALA B N 1
ATOM 4259 C CA . ALA B 1 180 ? -8.172 -13.812 -30 1 90.19 180 ALA B CA 1
ATOM 4260 C C . ALA B 1 180 ? -8.078 -15.32 -30.234 1 90.19 180 ALA B C 1
ATOM 4262 O O . ALA B 1 180 ? -8.898 -15.891 -30.969 1 90.19 180 ALA B O 1
ATOM 4263 N N . GLU B 1 181 ? -7.117 -15.938 -29.672 1 89.12 181 GLU B N 1
ATOM 4264 C CA . GLU B 1 181 ? -6.875 -17.359 -29.875 1 89.12 181 GLU B CA 1
ATOM 4265 C C . GLU B 1 181 ? -7.926 -18.203 -29.156 1 89.12 181 GLU B C 1
ATOM 4267 O O . GLU B 1 181 ? -8.305 -19.281 -29.641 1 89.12 181 GLU B O 1
ATOM 4272 N N . LEU B 1 182 ? -8.258 -17.891 -27.969 1 87.12 182 LEU B N 1
ATOM 4273 C CA . LEU B 1 182 ? -9.188 -18.688 -27.188 1 87.12 182 LEU B CA 1
ATOM 4274 C C . LEU B 1 182 ? -10.609 -18.547 -27.719 1 87.12 182 LEU B C 1
ATOM 4276 O O . LEU B 1 182 ? -11.438 -19.438 -27.547 1 87.12 182 LEU B O 1
ATOM 4280 N N . GLY B 1 183 ? -10.883 -17.719 -28.453 1 75.31 183 GLY B N 1
ATOM 4281 C CA . GLY B 1 183 ? -12.203 -17.609 -29.062 1 75.31 183 GLY B CA 1
ATOM 4282 C C . GLY B 1 183 ? -13.32 -17.484 -28.047 1 75.31 183 GLY B C 1
ATOM 4283 O O . GLY B 1 183 ? -13.148 -17.875 -26.891 1 75.31 183 GLY B O 1
ATOM 4284 N N . GLY B 1 184 ? -14.047 -16.359 -27.75 1 64.88 184 GLY B N 1
ATOM 4285 C CA . GLY B 1 184 ? -15.258 -16.234 -26.953 1 64.88 184 GLY B CA 1
ATOM 4286 C C . GLY B 1 184 ? -15.219 -15.086 -25.969 1 64.88 184 GLY B C 1
ATOM 4287 O O . GLY B 1 184 ? -14.195 -14.414 -25.828 1 64.88 184 GLY B O 1
ATOM 4288 N N . PRO B 1 185 ? -16.312 -14.859 -25.516 1 61.59 185 PRO B N 1
ATOM 4289 C CA . PRO B 1 185 ? -16.516 -13.727 -24.609 1 61.59 185 PRO B CA 1
ATOM 4290 C C . PRO B 1 185 ? -15.93 -13.969 -23.219 1 61.59 185 PRO B C 1
ATOM 4292 O O . PRO B 1 185 ? -16.219 -13.211 -22.297 1 61.59 185 PRO B O 1
ATOM 4295 N N . ASP B 1 186 ? -14.922 -14.938 -23.203 1 76.25 186 ASP B N 1
ATOM 4296 C CA . ASP B 1 186 ? -14.461 -15.258 -21.859 1 76.25 186 ASP B CA 1
ATOM 4297 C C . ASP B 1 186 ? -13.594 -14.141 -21.281 1 76.25 186 ASP B C 1
ATOM 4299 O O . ASP B 1 186 ? -12.789 -13.547 -22 1 76.25 186 ASP B O 1
ATOM 4303 N N . ARG B 1 187 ? -13.953 -13.836 -20.141 1 90.88 187 ARG B N 1
ATOM 4304 C CA . ARG B 1 187 ? -13.195 -12.852 -19.375 1 90.88 187 ARG B CA 1
ATOM 4305 C C . ARG B 1 187 ? -11.758 -13.312 -19.156 1 90.88 187 ARG B C 1
ATOM 4307 O O . ARG B 1 187 ? -11.516 -14.461 -18.797 1 90.88 187 ARG B O 1
ATOM 4314 N N . LEU B 1 188 ? -10.812 -12.477 -19.594 1 95.38 188 LEU B N 1
ATOM 4315 C CA . LEU B 1 188 ? -9.391 -12.742 -19.391 1 95.38 188 LEU B CA 1
ATOM 4316 C C . LEU B 1 188 ? -8.75 -11.625 -18.562 1 95.38 188 LEU B C 1
ATOM 4318 O O . LEU B 1 188 ? -8.859 -10.445 -18.922 1 95.38 188 LEU B O 1
ATOM 4322 N N . ILE B 1 189 ? -8.195 -12.016 -17.484 1 95.75 189 ILE B N 1
ATOM 4323 C CA . ILE B 1 189 ? -7.453 -11.062 -16.672 1 95.75 189 ILE B CA 1
ATOM 4324 C C . ILE B 1 189 ? -5.977 -11.445 -16.625 1 95.75 189 ILE B C 1
ATOM 4326 O O . ILE B 1 189 ? -5.641 -12.609 -16.406 1 95.75 189 ILE B O 1
ATOM 4330 N N . VAL B 1 190 ? -5.113 -10.477 -16.859 1 96.31 190 VAL B N 1
ATOM 4331 C CA . VAL B 1 190 ? -3.672 -10.688 -16.859 1 96.31 190 VAL B CA 1
ATOM 4332 C C . VAL B 1 190 ? -3.043 -9.992 -15.656 1 96.31 190 VAL B C 1
ATOM 4334 O O . VAL B 1 190 ? -3.408 -8.867 -15.32 1 96.31 190 VAL B O 1
ATOM 4337 N N . GLY B 1 191 ? -2.16 -10.641 -14.969 1 96.25 191 GLY B N 1
ATOM 4338 C CA . GLY B 1 191 ? -1.434 -10.07 -13.852 1 96.25 191 GLY B CA 1
ATOM 4339 C C . GLY B 1 191 ? 0.047 -10.398 -13.867 1 96.25 191 GLY B C 1
ATOM 4340 O O . GLY B 1 191 ? 0.474 -11.32 -14.57 1 96.25 191 GLY B O 1
ATOM 4341 N N . ASN B 1 192 ? 0.785 -9.594 -13.172 1 95.38 192 ASN B N 1
ATOM 4342 C CA . ASN B 1 192 ? 2.203 -9.867 -12.961 1 95.38 192 ASN B CA 1
ATOM 4343 C C . ASN B 1 192 ? 2.416 -11.133 -12.141 1 95.38 192 ASN B C 1
ATOM 4345 O O . ASN B 1 192 ? 1.688 -11.383 -11.18 1 95.38 192 ASN B O 1
ATOM 4349 N N . HIS B 1 193 ? 3.4 -11.852 -12.5 1 94.94 193 HIS B N 1
ATOM 4350 C CA . HIS B 1 193 ? 3.689 -13.148 -11.891 1 94.94 193 HIS B CA 1
ATOM 4351 C C . HIS B 1 193 ? 3.814 -13.031 -10.375 1 94.94 193 HIS B C 1
ATOM 4353 O O . HIS B 1 193 ? 3.16 -13.766 -9.633 1 94.94 193 HIS B O 1
ATOM 4359 N N . ALA B 1 194 ? 4.648 -12.094 -9.867 1 96.06 194 ALA B N 1
ATOM 4360 C CA . ALA B 1 194 ? 4.852 -11.938 -8.43 1 96.06 194 ALA B CA 1
ATOM 4361 C C . ALA B 1 194 ? 3.549 -11.562 -7.727 1 96.06 194 ALA B C 1
ATOM 4363 O O . ALA B 1 194 ? 3.248 -12.07 -6.645 1 96.06 194 ALA B O 1
ATOM 4364 N N . ASP B 1 195 ? 2.766 -10.703 -8.328 1 96.75 195 ASP B N 1
ATOM 4365 C CA . ASP B 1 195 ? 1.475 -10.289 -7.785 1 96.75 195 ASP B CA 1
ATOM 4366 C C . ASP B 1 195 ? 0.528 -11.477 -7.648 1 96.75 195 ASP B C 1
ATOM 4368 O O . ASP B 1 195 ? -0.138 -11.633 -6.625 1 96.75 195 ASP B O 1
ATOM 4372 N N . VAL B 1 196 ? 0.509 -12.227 -8.68 1 97.25 196 VAL B N 1
ATOM 4373 C CA . VAL B 1 196 ? -0.409 -13.359 -8.734 1 97.25 196 VAL B CA 1
ATOM 4374 C C . VAL B 1 196 ? 0.002 -14.406 -7.699 1 97.25 196 VAL B C 1
ATOM 4376 O O . VAL B 1 196 ? -0.852 -15.008 -7.043 1 97.25 196 VAL B O 1
ATOM 4379 N N . CYS B 1 197 ? 1.27 -14.594 -7.562 1 97.88 197 CYS B N 1
ATOM 4380 C CA . CYS B 1 197 ? 1.762 -15.516 -6.539 1 97.88 197 CYS B CA 1
ATOM 4381 C C . CYS B 1 197 ? 1.424 -15.008 -5.141 1 97.88 197 CYS B C 1
ATOM 4383 O O . CYS B 1 197 ? 1.021 -15.781 -4.273 1 97.88 197 CYS B O 1
ATOM 4385 N N . ALA B 1 198 ? 1.625 -13.734 -4.949 1 98.06 198 ALA B N 1
ATOM 4386 C CA . ALA B 1 198 ? 1.262 -13.133 -3.668 1 98.06 198 ALA B CA 1
ATOM 4387 C C . ALA B 1 198 ? -0.213 -13.367 -3.352 1 98.06 198 ALA B C 1
ATOM 4389 O O . ALA B 1 198 ? -0.566 -13.703 -2.221 1 98.06 198 ALA B O 1
ATOM 4390 N N . LEU B 1 199 ? -1.036 -13.164 -4.359 1 97.25 199 LEU B N 1
ATOM 4391 C CA . LEU B 1 199 ? -2.473 -13.375 -4.211 1 97.25 199 LEU B CA 1
ATOM 4392 C C . LEU B 1 199 ? -2.77 -14.805 -3.77 1 97.25 199 LEU B C 1
ATOM 4394 O O . LEU B 1 199 ? -3.562 -15.016 -2.85 1 97.25 199 LEU B O 1
ATOM 4398 N N . ALA B 1 200 ? -2.121 -15.766 -4.398 1 98.12 200 ALA B N 1
ATOM 4399 C CA . ALA B 1 200 ? -2.33 -17.172 -4.082 1 98.12 200 ALA B CA 1
ATOM 4400 C C . ALA B 1 200 ? -1.901 -17.484 -2.648 1 98.12 200 ALA B C 1
ATOM 4402 O O . ALA B 1 200 ? -2.658 -18.094 -1.885 1 98.12 200 ALA B O 1
ATOM 4403 N N . GLU B 1 201 ? -0.699 -17.031 -2.285 1 98.38 201 GLU B N 1
ATOM 4404 C CA . GLU B 1 201 ? -0.157 -17.328 -0.962 1 98.38 201 GLU B CA 1
ATOM 4405 C C . GLU B 1 201 ? -0.942 -16.609 0.129 1 98.38 201 GLU B C 1
ATOM 4407 O O . GLU B 1 201 ? -1.049 -17.094 1.254 1 98.38 201 GLU B O 1
ATOM 4412 N N . HIS B 1 202 ? -1.43 -15.438 -0.178 1 97.62 202 HIS B N 1
ATOM 4413 C CA . HIS B 1 202 ? -2.264 -14.695 0.757 1 97.62 202 HIS B CA 1
ATOM 4414 C C . HIS B 1 202 ? -3.588 -15.406 1.005 1 97.62 202 HIS B C 1
ATOM 4416 O O . HIS B 1 202 ? -4.098 -15.406 2.129 1 97.62 202 HIS B O 1
ATOM 4422 N N . ALA B 1 203 ? -4.117 -16.016 -0.01 1 95.75 203 ALA B N 1
ATOM 4423 C CA . ALA B 1 203 ? -5.422 -16.672 0.075 1 95.75 203 ALA B CA 1
ATOM 4424 C C . ALA B 1 203 ? -5.301 -18.062 0.684 1 95.75 203 ALA B C 1
ATOM 4426 O O . ALA B 1 203 ? -6.168 -18.484 1.451 1 95.75 203 ALA B O 1
ATOM 44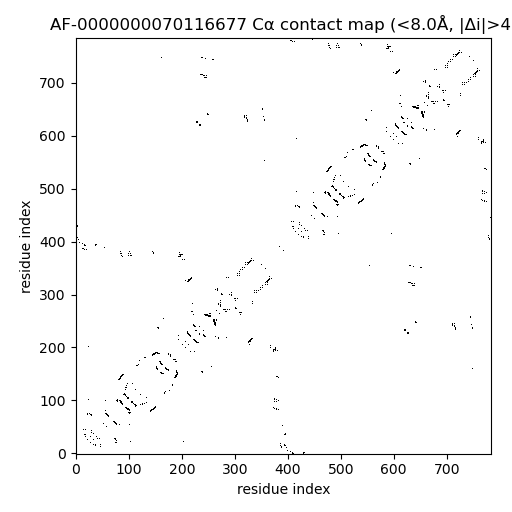27 N N . ARG B 1 204 ? -4.172 -18.812 0.357 1 97 204 ARG B N 1
ATOM 4428 C CA . ARG B 1 204 ? -4.191 -20.234 0.64 1 97 204 ARG B CA 1
ATOM 4429 C C . ARG B 1 204 ? -2.846 -20.703 1.186 1 97 204 ARG B C 1
ATOM 4431 O O . ARG B 1 204 ? -2.701 -21.859 1.59 1 97 204 ARG B O 1
ATOM 4438 N N . GLY B 1 205 ? -1.957 -19.875 1.219 1 98 205 GLY B N 1
ATOM 4439 C CA . GLY B 1 205 ? -0.616 -20.375 1.494 1 98 205 GLY B CA 1
ATOM 4440 C C . GLY B 1 205 ? 0.025 -19.703 2.699 1 98 205 GLY B C 1
ATOM 4441 O O . GLY B 1 205 ? -0.6 -19.594 3.756 1 98 205 GLY B O 1
ATOM 4442 N N . ALA B 1 206 ? 1.276 -19.297 2.555 1 98.5 206 ALA B N 1
ATOM 4443 C CA . ALA B 1 206 ? 2.172 -18.906 3.641 1 98.5 206 ALA B CA 1
ATOM 4444 C C . ALA B 1 206 ? 1.742 -17.578 4.258 1 98.5 206 ALA B C 1
ATOM 4446 O O . ALA B 1 206 ? 2.203 -17.203 5.34 1 98.5 206 ALA B O 1
ATOM 4447 N N . ALA B 1 207 ? 0.867 -16.812 3.627 1 98.25 207 ALA B N 1
ATOM 4448 C CA . ALA B 1 207 ? 0.506 -15.484 4.117 1 98.25 207 ALA B CA 1
ATOM 4449 C C . ALA B 1 207 ? -0.95 -15.445 4.574 1 98.25 207 ALA B C 1
ATOM 4451 O O . ALA B 1 207 ? -1.521 -14.367 4.754 1 98.25 207 ALA B O 1
ATOM 4452 N N . VAL B 1 208 ? -1.601 -16.609 4.684 1 97.5 208 VAL B N 1
ATOM 4453 C CA . VAL B 1 208 ? -2.969 -16.656 5.188 1 97.5 208 VAL B CA 1
ATOM 4454 C C . VAL B 1 208 ? -3.035 -15.992 6.562 1 97.5 208 VAL B C 1
ATOM 4456 O O . VAL B 1 208 ? -2.195 -16.25 7.426 1 97.5 208 VAL B O 1
ATOM 4459 N N . GLY B 1 209 ? -4.008 -15.094 6.699 1 96.44 209 GLY B N 1
ATOM 4460 C CA . GLY B 1 209 ? -4.227 -14.438 7.98 1 96.44 209 GLY B CA 1
ATOM 4461 C C . GLY B 1 209 ? -3.371 -13.203 8.172 1 96.44 209 GLY B C 1
ATOM 4462 O O . GLY B 1 209 ? -3.465 -12.531 9.203 1 96.44 209 GLY B O 1
ATOM 4463 N N . CYS B 1 210 ? -2.533 -12.836 7.172 1 97.88 210 CYS B N 1
ATOM 4464 C CA . CYS B 1 210 ? -1.664 -11.672 7.258 1 97.88 210 CYS B CA 1
ATOM 4465 C C . CYS B 1 210 ? -2.184 -10.539 6.375 1 97.88 210 CYS B C 1
ATOM 4467 O O . CYS B 1 210 ? -2.449 -10.742 5.191 1 97.88 210 CYS B O 1
ATOM 4469 N N . ASP B 1 211 ? -2.24 -9.336 6.855 1 97.44 211 ASP B N 1
ATOM 4470 C CA . ASP B 1 211 ? -2.793 -8.203 6.125 1 97.44 211 ASP B CA 1
ATOM 4471 C C . ASP B 1 211 ? -1.688 -7.395 5.449 1 97.44 211 ASP B C 1
ATOM 4473 O O . ASP B 1 211 ? -1.963 -6.559 4.586 1 97.44 211 ASP B O 1
ATOM 4477 N N . ASN B 1 212 ? -0.503 -7.547 5.875 1 98.69 212 ASN B N 1
ATOM 4478 C CA . ASN B 1 212 ? 0.655 -6.848 5.328 1 98.69 212 ASN B CA 1
ATOM 4479 C C . ASN B 1 212 ? 1.756 -7.82 4.918 1 98.69 212 ASN B C 1
ATOM 4481 O O . ASN B 1 212 ? 2.463 -8.359 5.77 1 98.69 212 ASN B O 1
ATOM 4485 N N . VAL B 1 213 ? 1.894 -8.031 3.598 1 98.81 213 VAL B N 1
ATOM 4486 C CA . VAL B 1 213 ? 2.709 -9.109 3.049 1 98.81 213 VAL B CA 1
ATOM 4487 C C . VAL B 1 213 ? 3.578 -8.57 1.914 1 98.81 213 VAL B C 1
ATOM 4489 O O . VAL B 1 213 ? 3.123 -7.766 1.104 1 98.81 213 VAL B O 1
ATOM 4492 N N . ILE B 1 214 ? 4.797 -8.992 1.913 1 98.88 214 ILE B N 1
ATOM 4493 C CA . ILE B 1 214 ? 5.652 -8.812 0.744 1 98.88 214 ILE B CA 1
ATOM 4494 C C . ILE B 1 214 ? 6.066 -10.18 0.197 1 98.88 214 ILE B C 1
ATOM 4496 O O . ILE B 1 214 ? 6.699 -10.969 0.9 1 98.88 214 ILE B O 1
ATOM 4500 N N . TYR B 1 215 ? 5.656 -10.5 -0.959 1 98.81 215 TYR B N 1
ATOM 4501 C CA . TYR B 1 215 ? 6.09 -11.688 -1.688 1 98.81 215 TYR B CA 1
ATOM 4502 C C . TYR B 1 215 ? 7.148 -11.328 -2.725 1 98.81 215 TYR B C 1
ATOM 4504 O O . TYR B 1 215 ? 6.84 -10.734 -3.758 1 98.81 215 TYR B O 1
ATOM 4512 N N . LEU B 1 216 ? 8.352 -11.711 -2.473 1 98.44 216 LEU B N 1
ATOM 4513 C CA . LEU B 1 216 ? 9.445 -11.516 -3.42 1 98.44 216 LEU B CA 1
ATOM 4514 C C . LEU B 1 216 ? 9.531 -12.68 -4.398 1 98.44 216 LEU B C 1
ATOM 4516 O O . LEU B 1 21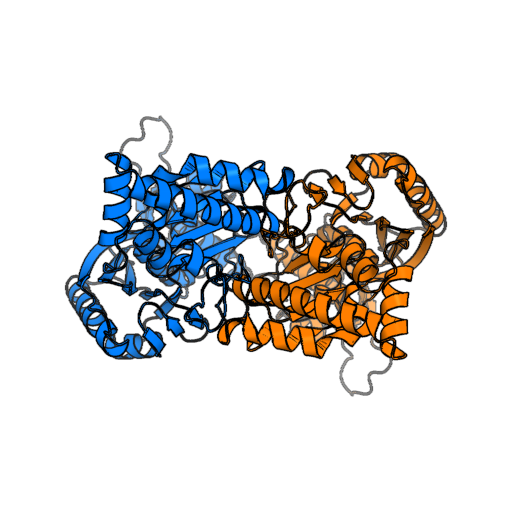6 ? 9.344 -13.836 -4.012 1 98.44 216 LEU B O 1
ATOM 4520 N N . TYR B 1 217 ? 9.852 -12.328 -5.594 1 95.81 217 TYR B N 1
ATOM 4521 C CA . TYR B 1 217 ? 10.062 -13.359 -6.605 1 95.81 217 TYR B CA 1
ATOM 4522 C C . TYR B 1 217 ? 11.352 -13.102 -7.383 1 95.81 217 TYR B C 1
ATOM 4524 O O . TYR B 1 217 ? 11.555 -12.008 -7.918 1 95.81 217 TYR B O 1
ATOM 4532 N N . GLY B 1 218 ? 12.203 -14.086 -7.355 1 92.19 218 GLY B N 1
ATOM 4533 C CA . GLY B 1 218 ? 13.438 -14.008 -8.117 1 92.19 218 GLY B CA 1
ATOM 4534 C C . GLY B 1 218 ? 13.586 -15.133 -9.125 1 92.19 218 GLY B C 1
ATOM 4535 O O . GLY B 1 218 ? 13.359 -16.297 -8.805 1 92.19 218 GLY B O 1
ATOM 4536 N N . ASP B 1 219 ? 13.891 -14.781 -10.242 1 84.44 219 ASP B N 1
ATOM 4537 C CA . ASP B 1 219 ? 14.305 -15.648 -11.336 1 84.44 219 ASP B CA 1
ATOM 4538 C C . ASP B 1 219 ? 15.398 -15 -12.172 1 84.44 219 ASP B C 1
ATOM 4540 O O . ASP B 1 219 ? 16.469 -14.664 -11.656 1 84.44 219 ASP B O 1
ATOM 4544 N N . VAL B 1 220 ? 15.164 -14.539 -13.375 1 76.56 220 VAL B N 1
ATOM 4545 C CA . VAL B 1 220 ? 16.125 -13.688 -14.07 1 76.56 220 VAL B CA 1
ATOM 4546 C C . VAL B 1 220 ? 16.047 -12.266 -13.539 1 76.56 220 VAL B C 1
ATOM 4548 O O . VAL B 1 220 ? 17.062 -11.625 -13.281 1 76.56 220 VAL B O 1
ATOM 4551 N N . GLY B 1 221 ? 14.867 -11.859 -13.242 1 86.81 221 GLY B N 1
ATOM 4552 C CA . GLY B 1 221 ? 14.633 -10.578 -12.602 1 86.81 221 GLY B CA 1
ATOM 4553 C C . GLY B 1 221 ? 14.094 -10.711 -11.188 1 86.81 221 GLY B C 1
ATOM 4554 O O . GLY B 1 221 ? 13.977 -11.82 -10.664 1 86.81 221 GLY B O 1
ATOM 4555 N N . VAL B 1 222 ? 13.961 -9.609 -10.5 1 93.5 222 VAL B N 1
ATOM 4556 C CA . VAL B 1 222 ? 13.422 -9.586 -9.141 1 93.5 222 VAL B CA 1
ATOM 4557 C C . VAL B 1 222 ? 12.203 -8.664 -9.086 1 93.5 222 VAL B C 1
ATOM 4559 O O . VAL B 1 222 ? 12.234 -7.559 -9.617 1 93.5 222 VAL B O 1
ATOM 4562 N N . GLY B 1 223 ? 11.086 -9.133 -8.578 1 95.44 223 GLY B N 1
ATOM 4563 C CA . GLY B 1 223 ? 9.883 -8.352 -8.344 1 95.44 223 GLY B CA 1
ATOM 4564 C C . GLY B 1 223 ? 9.18 -8.719 -7.051 1 95.44 223 GLY B C 1
ATOM 4565 O O . GLY B 1 223 ? 9.672 -9.539 -6.281 1 95.44 223 GLY B O 1
ATOM 4566 N N . ALA B 1 224 ? 8.07 -8.031 -6.836 1 98.19 224 ALA B N 1
ATOM 4567 C CA . ALA B 1 224 ? 7.344 -8.352 -5.609 1 98.19 224 ALA B CA 1
ATOM 4568 C C . ALA B 1 224 ? 5.844 -8.148 -5.797 1 98.19 224 ALA B C 1
ATOM 4570 O O . ALA B 1 224 ? 5.418 -7.289 -6.574 1 98.19 224 ALA B O 1
ATOM 4571 N N . GLY B 1 225 ? 5.074 -9 -5.258 1 98.44 225 GLY B N 1
ATOM 4572 C CA . GLY B 1 225 ? 3.688 -8.719 -4.914 1 98.44 225 GLY B CA 1
ATOM 4573 C C . GLY B 1 225 ? 3.518 -8.203 -3.498 1 98.44 225 GLY B C 1
ATOM 4574 O O . GLY B 1 225 ? 4.094 -8.75 -2.557 1 98.44 225 GLY B O 1
ATOM 4575 N N . ILE B 1 226 ? 2.734 -7.125 -3.381 1 98.69 226 ILE B N 1
ATOM 4576 C CA . ILE B 1 226 ? 2.629 -6.477 -2.08 1 98.69 226 ILE B CA 1
ATOM 4577 C C . ILE B 1 226 ? 1.162 -6.391 -1.663 1 98.69 226 ILE B C 1
ATOM 4579 O O . ILE B 1 226 ? 0.305 -6.004 -2.461 1 98.69 226 ILE B O 1
ATOM 4583 N N . VAL B 1 227 ? 0.871 -6.859 -0.484 1 98.31 227 VAL B N 1
ATOM 4584 C CA . VAL B 1 227 ? -0.431 -6.699 0.155 1 98.31 227 VAL B CA 1
ATOM 4585 C C . VAL B 1 227 ? -0.306 -5.766 1.358 1 98.31 227 VAL B C 1
ATOM 4587 O O . VAL B 1 227 ? 0.506 -6.008 2.256 1 98.31 227 VAL B O 1
ATOM 4590 N N . ALA B 1 228 ? -1.017 -4.703 1.37 1 98.06 228 ALA B N 1
ATOM 4591 C CA . ALA B 1 228 ? -1.088 -3.754 2.48 1 98.06 228 ALA B CA 1
ATOM 4592 C C . ALA B 1 228 ? -2.521 -3.609 2.986 1 98.06 228 ALA B C 1
ATOM 4594 O O . ALA B 1 228 ? -3.436 -3.328 2.207 1 98.06 228 ALA B O 1
ATOM 4595 N N . GLY B 1 229 ? -2.684 -3.801 4.234 1 96.38 229 GLY B N 1
ATOM 4596 C CA . GLY B 1 229 ? -4.023 -3.74 4.793 1 96.38 229 GLY B CA 1
ATOM 4597 C C . GLY B 1 229 ? -4.977 -4.738 4.164 1 96.38 229 GLY B C 1
ATOM 4598 O O . GLY B 1 229 ? -6.145 -4.426 3.928 1 96.38 229 GLY B O 1
ATOM 4599 N N . GLY B 1 230 ? -4.449 -5.812 3.746 1 96 230 GLY B N 1
ATOM 4600 C CA . GLY B 1 230 ? -5.262 -6.887 3.195 1 96 230 GLY B CA 1
ATOM 4601 C C . GLY B 1 230 ? -5.566 -6.707 1.72 1 96 230 GLY B C 1
ATOM 4602 O O . GLY B 1 230 ? -6.262 -7.527 1.119 1 96 230 GLY B O 1
ATOM 4603 N N . ARG B 1 231 ? -5.012 -5.719 1.138 1 95.06 231 ARG B N 1
ATOM 4604 C CA . ARG B 1 231 ? -5.305 -5.445 -0.265 1 95.06 231 ARG B CA 1
ATOM 4605 C C . ARG B 1 231 ? -4.023 -5.371 -1.089 1 95.06 231 ARG B C 1
ATOM 4607 O O . ARG B 1 231 ? -3 -4.879 -0.612 1 95.06 231 ARG B O 1
ATOM 4614 N N . ARG B 1 232 ? -4.156 -5.77 -2.32 1 95.69 232 ARG B N 1
ATOM 4615 C CA . ARG B 1 232 ? -3.01 -5.73 -3.221 1 95.69 232 ARG B CA 1
ATOM 4616 C C . ARG B 1 232 ? -2.617 -4.297 -3.549 1 95.69 232 ARG B C 1
ATOM 4618 O O . ARG B 1 232 ? -3.48 -3.443 -3.768 1 95.69 232 ARG B O 1
ATOM 4625 N N . VAL B 1 233 ? -1.365 -3.955 -3.541 1 97.5 233 VAL B N 1
ATOM 4626 C CA . VAL B 1 233 ? -0.814 -2.688 -4.008 1 97.5 233 VAL B CA 1
ATOM 4627 C C . VAL B 1 233 ? -0.504 -2.777 -5.5 1 97.5 233 VAL B C 1
ATOM 4629 O O . VAL B 1 233 ? 0.577 -3.227 -5.891 1 97.5 233 VAL B O 1
ATOM 4632 N N . THR B 1 234 ? -1.349 -2.344 -6.359 1 95.69 234 THR B N 1
ATOM 4633 C CA . THR B 1 234 ? -1.226 -2.547 -7.801 1 95.69 234 THR B CA 1
ATOM 4634 C C . THR B 1 234 ? -0.594 -1.329 -8.469 1 95.69 234 THR B C 1
ATOM 4636 O O . THR B 1 234 ? 0.035 -1.447 -9.516 1 95.69 234 THR B O 1
ATOM 4639 N N . GLY B 1 235 ? -0.758 -0.158 -7.805 1 97.5 235 GLY B N 1
ATOM 4640 C CA . GLY B 1 235 ? -0.299 1.076 -8.422 1 97.5 235 GLY B CA 1
ATOM 4641 C C . GLY B 1 235 ? -1.304 1.666 -9.391 1 97.5 235 GLY B C 1
ATOM 4642 O O . GLY B 1 235 ? -2.357 1.075 -9.641 1 97.5 235 GLY B O 1
ATOM 4643 N N . HIS B 1 236 ? -0.974 2.811 -9.922 1 97.31 236 HIS B N 1
ATOM 4644 C CA . HIS B 1 236 ? -1.887 3.57 -10.766 1 97.31 236 HIS B CA 1
ATOM 4645 C C . HIS B 1 236 ? -2.146 2.852 -12.086 1 97.31 236 HIS B C 1
ATOM 4647 O O . HIS B 1 236 ? -3.299 2.678 -12.492 1 97.31 236 HIS B O 1
ATOM 4653 N N . GLY B 1 237 ? -1.136 2.398 -12.703 1 96.25 237 GLY B N 1
ATOM 4654 C CA . GLY B 1 237 ? -1.265 1.745 -13.992 1 96.25 237 GLY B CA 1
ATOM 4655 C C . GLY B 1 237 ? -1.18 0.233 -13.914 1 96.25 237 GLY B C 1
ATOM 4656 O O . GLY B 1 237 ? -1.331 -0.46 -14.922 1 96.25 237 GLY B O 1
ATOM 4657 N N . GLY B 1 238 ? -0.926 -0.263 -12.719 1 96.25 238 GLY B N 1
ATOM 4658 C CA . GLY B 1 238 ? -0.767 -1.696 -12.531 1 96.25 238 GLY B CA 1
ATOM 4659 C C . GLY B 1 238 ? 0.68 -2.117 -12.352 1 96.25 238 GLY B C 1
ATOM 4660 O O . GLY B 1 238 ? 0.993 -3.311 -12.391 1 96.25 238 GLY B O 1
ATOM 4661 N N . TYR B 1 239 ? 1.552 -1.204 -12.148 1 97.19 239 TYR B N 1
ATOM 4662 C CA . TYR B 1 239 ? 2.98 -1.488 -12.203 1 97.19 239 TYR B CA 1
ATOM 4663 C C . TYR B 1 239 ? 3.6 -1.47 -10.812 1 97.19 239 TYR B C 1
ATOM 4665 O O . TYR B 1 239 ? 4.809 -1.282 -10.664 1 97.19 239 TYR B O 1
ATOM 4673 N N . GLY B 1 240 ? 2.793 -1.571 -9.805 1 96.56 240 GLY B N 1
ATOM 4674 C CA . GLY B 1 240 ? 3.33 -1.667 -8.461 1 96.56 240 GLY B CA 1
ATOM 4675 C C . GLY B 1 240 ? 4.164 -2.914 -8.234 1 96.56 240 GLY B C 1
ATOM 4676 O O . GLY B 1 240 ? 3.908 -3.955 -8.844 1 96.56 240 GLY B O 1
ATOM 4677 N N . GLY B 1 241 ? 5.266 -2.783 -7.375 1 97.62 241 GLY B N 1
ATOM 4678 C CA . GLY B 1 241 ? 6.012 -3.953 -6.941 1 97.62 241 GLY B CA 1
ATOM 4679 C C . GLY B 1 241 ? 7.293 -4.168 -7.723 1 97.62 241 GLY B C 1
ATOM 4680 O O . GLY B 1 241 ? 7.902 -5.238 -7.648 1 97.62 241 GLY B O 1
ATOM 4681 N N . GLU B 1 242 ? 7.719 -3.18 -8.469 1 97.06 242 GLU B N 1
ATOM 4682 C CA . GLU B 1 242 ? 8.977 -3.295 -9.195 1 97.06 242 GLU B CA 1
ATOM 4683 C C . GLU B 1 242 ? 10.172 -3.01 -8.289 1 97.06 242 GLU B C 1
ATOM 4685 O O . GLU B 1 242 ? 11.023 -2.178 -8.609 1 97.06 242 GLU B O 1
ATOM 4690 N N . VAL B 1 243 ? 10.258 -3.807 -7.277 1 98.19 243 VAL B N 1
ATOM 4691 C CA . VAL B 1 243 ? 11.234 -3.576 -6.219 1 98.19 243 VAL B CA 1
ATOM 4692 C C . VAL B 1 243 ? 12.633 -3.943 -6.719 1 98.19 243 VAL B C 1
ATOM 4694 O O . VAL B 1 243 ? 13.633 -3.479 -6.172 1 98.19 243 VAL B O 1
ATOM 4697 N N . GLY B 1 244 ? 12.734 -4.812 -7.703 1 97.06 244 GLY B N 1
ATOM 4698 C CA . GLY B 1 244 ? 14.023 -5.16 -8.281 1 97.06 244 GLY B CA 1
ATOM 4699 C C . GLY B 1 244 ? 14.758 -3.963 -8.859 1 97.06 244 GLY B C 1
ATOM 4700 O O . GLY B 1 244 ? 15.984 -3.996 -9.008 1 97.06 244 GLY B O 1
ATOM 4701 N N . HIS B 1 245 ? 14.016 -2.955 -9.125 1 96.81 245 HIS B N 1
ATOM 4702 C CA . HIS B 1 245 ? 14.602 -1.771 -9.75 1 96.81 245 HIS B CA 1
ATOM 4703 C C . HIS B 1 245 ? 14.734 -0.632 -8.742 1 96.81 245 HIS B C 1
ATOM 4705 O O . HIS B 1 245 ? 14.883 0.53 -9.125 1 96.81 245 HIS B O 1
ATOM 4711 N N . MET B 1 246 ? 14.594 -0.966 -7.5 1 98.19 246 MET B N 1
ATOM 4712 C CA . MET B 1 246 ? 15.047 -0.068 -6.441 1 98.19 246 MET B CA 1
ATOM 4713 C C . MET B 1 246 ? 16.562 0.068 -6.457 1 98.19 246 MET B C 1
ATOM 4715 O O . MET B 1 246 ? 17.281 -0.928 -6.352 1 98.19 246 MET B O 1
ATOM 4719 N N . VAL B 1 247 ? 17.031 1.268 -6.617 1 98.62 247 VAL B N 1
ATOM 4720 C CA . VAL B 1 247 ? 18.469 1.486 -6.574 1 98.62 247 VAL B CA 1
ATOM 4721 C C . VAL B 1 247 ? 18.969 1.366 -5.137 1 98.62 247 VAL B C 1
ATOM 4723 O O . VAL B 1 247 ? 18.562 2.137 -4.266 1 98.62 247 VAL B O 1
ATOM 4726 N N . VAL B 1 248 ? 19.875 0.436 -4.875 1 98.19 248 VAL B N 1
ATOM 4727 C CA . VAL B 1 248 ? 20.406 0.203 -3.539 1 98.19 248 VAL B CA 1
ATOM 4728 C C . VAL B 1 248 ? 21.906 0.48 -3.531 1 98.19 248 VAL B C 1
ATOM 4730 O O . VAL B 1 248 ? 22.5 0.661 -2.469 1 98.19 248 VAL B O 1
ATOM 4733 N N . ASN B 1 249 ? 22.5 0.461 -4.68 1 97.75 249 ASN B N 1
ATOM 4734 C CA . ASN B 1 249 ? 23.922 0.704 -4.867 1 97.75 249 ASN B CA 1
ATOM 4735 C C . ASN B 1 249 ? 24.188 1.669 -6.023 1 97.75 249 ASN B C 1
ATOM 4737 O O . ASN B 1 249 ? 24.578 1.249 -7.113 1 97.75 249 ASN B O 1
ATOM 4741 N N . PRO B 1 250 ? 24.094 2.982 -5.785 1 96.25 250 PRO B N 1
ATOM 4742 C CA . PRO B 1 250 ? 24.156 3.971 -6.863 1 96.25 250 PRO B CA 1
ATOM 4743 C C . PRO B 1 250 ? 25.453 3.893 -7.664 1 96.25 250 PRO B C 1
ATOM 4745 O O . PRO B 1 250 ? 25.531 4.453 -8.758 1 96.25 250 PRO B O 1
ATOM 4748 N N . TYR B 1 251 ? 26.406 3.207 -7.234 1 95.06 251 TYR B N 1
ATOM 4749 C CA . TYR B 1 251 ? 27.688 3.068 -7.922 1 95.06 251 TYR B CA 1
ATOM 4750 C C . TYR B 1 251 ? 27.875 1.648 -8.445 1 95.06 251 TYR B C 1
ATOM 4752 O O . TYR B 1 251 ? 28.984 1.258 -8.812 1 95.06 251 TYR B O 1
ATOM 4760 N N . GLY B 1 252 ? 26.859 0.894 -8.461 1 96.31 252 GLY B N 1
ATOM 4761 C CA . GLY B 1 252 ? 26.906 -0.504 -8.859 1 96.31 252 GLY B CA 1
ATOM 4762 C C . GLY B 1 252 ? 26.844 -0.698 -10.367 1 96.31 252 GLY B C 1
ATOM 4763 O O . GLY B 1 252 ? 27.188 0.206 -11.125 1 96.31 252 GLY B O 1
ATOM 4764 N N . ARG B 1 253 ? 26.453 -1.83 -10.805 1 95.12 253 ARG B N 1
ATOM 4765 C CA . ARG B 1 253 ? 26.484 -2.246 -12.203 1 95.12 253 ARG B CA 1
ATOM 4766 C C . ARG B 1 253 ? 25.312 -1.642 -12.969 1 95.12 253 ARG B C 1
ATOM 4768 O O . ARG B 1 253 ? 24.266 -1.339 -12.383 1 95.12 253 ARG B O 1
ATOM 4775 N N . PRO B 1 254 ? 25.484 -1.468 -14.273 1 95 254 PRO B N 1
ATOM 4776 C CA . PRO B 1 254 ? 24.344 -1.061 -15.086 1 95 254 PRO B CA 1
ATOM 4777 C C . PRO B 1 254 ? 23.234 -2.111 -15.125 1 95 254 PRO B C 1
ATOM 4779 O O . PRO B 1 254 ? 23.516 -3.311 -15.039 1 95 254 PRO B O 1
ATOM 4782 N N . CYS B 1 255 ? 22.125 -1.674 -15.172 1 93.62 255 CYS B N 1
ATOM 4783 C CA . CYS B 1 255 ? 20.953 -2.527 -15.305 1 93.62 255 CYS B CA 1
ATOM 4784 C C . CYS B 1 255 ? 20.328 -2.395 -16.688 1 93.62 255 CYS B C 1
ATOM 4786 O O . CYS B 1 255 ? 20.422 -1.338 -17.312 1 93.62 255 CYS B O 1
ATOM 4788 N N . ASP B 1 256 ? 19.641 -3.375 -17.141 1 87.06 256 ASP B N 1
ATOM 4789 C CA . ASP B 1 256 ? 19 -3.357 -18.453 1 87.06 256 ASP B CA 1
ATOM 4790 C C . ASP B 1 256 ? 17.844 -2.354 -18.5 1 87.06 256 ASP B C 1
ATOM 4792 O O . ASP B 1 256 ? 17.375 -1.977 -19.562 1 87.06 256 ASP B O 1
ATOM 4796 N N . CYS B 1 257 ? 17.453 -1.888 -17.359 1 88.69 257 CYS B N 1
ATOM 4797 C CA . CYS B 1 257 ? 16.375 -0.92 -17.312 1 88.69 257 CYS B CA 1
ATOM 4798 C C . CYS B 1 257 ? 16.875 0.483 -17.625 1 88.69 257 CYS B C 1
ATOM 4800 O O . CYS B 1 257 ? 16.078 1.402 -17.828 1 88.69 257 CYS B O 1
ATOM 4802 N N . GLY B 1 258 ? 18.156 0.708 -17.719 1 90.38 258 GLY B N 1
ATOM 4803 C CA . GLY B 1 258 ? 18.766 2.004 -17.984 1 90.38 258 GLY B CA 1
ATOM 4804 C C . GLY B 1 258 ? 19.375 2.646 -16.75 1 90.38 258 GLY B C 1
ATOM 4805 O O . GLY B 1 258 ? 20.172 3.578 -16.859 1 90.38 258 GLY B O 1
ATOM 4806 N N . SER B 1 259 ? 19.062 2.131 -15.578 1 94.31 259 SER B N 1
ATOM 4807 C CA . SER B 1 259 ? 19.625 2.652 -14.328 1 94.31 259 SER B CA 1
ATOM 4808 C C . SER B 1 259 ? 20.875 1.896 -13.922 1 94.31 259 SER B C 1
ATOM 4810 O O . SER B 1 259 ? 21.438 1.129 -14.719 1 94.31 259 SER B O 1
ATOM 4812 N N . ARG B 1 260 ? 21.359 2.223 -12.789 1 95.88 260 ARG B N 1
ATOM 4813 C CA . ARG B 1 260 ? 22.531 1.556 -12.211 1 95.88 260 ARG B CA 1
ATOM 4814 C C . ARG B 1 260 ? 22.281 1.188 -10.75 1 95.88 260 ARG B C 1
ATOM 4816 O O . ARG B 1 260 ? 21.688 1.964 -10 1 95.88 260 ARG B O 1
ATOM 4823 N N . GLY B 1 261 ? 22.797 0.039 -10.406 1 97.25 261 GLY B N 1
ATOM 4824 C CA . GLY B 1 261 ? 22.797 -0.339 -9 1 97.25 261 GLY B CA 1
ATOM 4825 C C . GLY B 1 261 ? 21.422 -0.751 -8.492 1 97.25 261 GLY B C 1
ATOM 4826 O O . GLY B 1 261 ? 21.141 -0.64 -7.297 1 97.25 261 GLY B O 1
ATOM 4827 N N . CYS B 1 262 ? 20.531 -1.178 -9.438 1 97.62 262 CYS B N 1
ATOM 4828 C CA . CYS B 1 262 ? 19.25 -1.727 -9.031 1 97.62 262 CYS B CA 1
ATOM 4829 C C . CYS B 1 262 ? 19.438 -2.949 -8.141 1 97.62 262 CYS B C 1
ATOM 4831 O O . CYS B 1 262 ? 20.422 -3.668 -8.266 1 97.62 262 CYS B O 1
ATOM 4833 N N . TRP B 1 263 ? 18.5 -3.164 -7.297 1 98.19 263 TRP B N 1
ATOM 4834 C CA . TRP B 1 263 ? 18.547 -4.305 -6.387 1 98.19 263 TRP B CA 1
ATOM 4835 C C . TRP B 1 263 ? 18.734 -5.609 -7.156 1 98.19 263 TRP B C 1
ATOM 4837 O O . TRP B 1 263 ? 19.516 -6.465 -6.75 1 98.19 263 TRP B O 1
ATOM 4847 N N . GLU B 1 264 ? 18.109 -5.734 -8.266 1 96.19 264 GLU B N 1
ATOM 4848 C CA . GLU B 1 264 ? 18.188 -6.91 -9.125 1 96.19 264 GLU B CA 1
ATOM 4849 C C . GLU B 1 264 ? 19.609 -7.184 -9.562 1 96.19 264 GLU B C 1
ATOM 4851 O O . GLU B 1 264 ? 20.031 -8.336 -9.641 1 96.19 264 GLU B O 1
ATOM 4856 N N . THR B 1 265 ? 20.375 -6.125 -9.859 1 95.69 265 THR B N 1
ATOM 4857 C CA . THR B 1 265 ? 21.75 -6.301 -10.328 1 95.69 265 THR B CA 1
ATOM 4858 C C . THR B 1 265 ? 22.641 -6.809 -9.203 1 95.69 265 THR B C 1
ATOM 4860 O O . THR B 1 265 ? 23.734 -7.312 -9.461 1 95.69 265 THR B O 1
ATOM 4863 N N . GLU B 1 266 ? 22.203 -6.664 -7.988 1 97 266 GLU B N 1
ATOM 4864 C CA . GLU B 1 266 ? 23.016 -7.078 -6.84 1 97 266 GLU B CA 1
ATOM 4865 C C . GLU B 1 266 ? 22.609 -8.477 -6.363 1 97 266 GLU B C 1
ATOM 4867 O O . GLU B 1 266 ? 23.438 -9.203 -5.809 1 97 266 GLU B O 1
ATOM 4872 N N . ILE B 1 267 ? 21.375 -8.859 -6.609 1 97.25 267 ILE B N 1
ATOM 4873 C CA . ILE B 1 267 ? 20.938 -10.07 -5.93 1 97.25 267 ILE B CA 1
ATOM 4874 C C . ILE B 1 267 ? 20.422 -11.078 -6.953 1 97.25 267 ILE B C 1
ATOM 4876 O O . ILE B 1 267 ? 20.125 -12.227 -6.609 1 97.25 267 ILE B O 1
ATOM 4880 N N . GLY B 1 268 ? 20.281 -10.719 -8.156 1 93.75 268 GLY B N 1
ATOM 4881 C CA . GLY B 1 268 ? 19.656 -11.57 -9.164 1 93.75 268 GLY B CA 1
ATOM 4882 C C . GLY B 1 268 ? 20.578 -12.664 -9.664 1 93.75 268 GLY B C 1
ATOM 4883 O O . GLY B 1 268 ? 21.672 -12.859 -9.133 1 93.75 268 GLY B O 1
ATOM 4884 N N . GLU B 1 269 ? 20.078 -13.336 -10.648 1 91.81 269 GLU B N 1
ATOM 4885 C CA . GLU B 1 269 ? 20.75 -14.484 -11.25 1 91.81 269 GLU B CA 1
ATOM 4886 C C . GLU B 1 269 ? 22.172 -14.117 -11.688 1 91.81 269 GLU B C 1
ATOM 4888 O O . GLU B 1 269 ? 23.125 -14.82 -11.344 1 91.81 269 GLU B O 1
ATOM 4893 N N . HIS B 1 270 ? 22.328 -13 -12.359 1 91.12 270 HIS B N 1
ATOM 4894 C CA . HIS B 1 270 ? 23.625 -12.617 -12.922 1 91.12 270 HIS B CA 1
ATOM 4895 C C . HIS B 1 270 ? 24.656 -12.391 -11.82 1 91.12 270 HIS B C 1
ATOM 4897 O O . HIS B 1 270 ? 25.781 -12.859 -11.922 1 91.12 270 HIS B O 1
ATOM 4903 N N . ALA B 1 271 ? 24.281 -11.688 -10.82 1 94.81 271 ALA B N 1
ATOM 4904 C CA . ALA B 1 271 ? 25.188 -11.406 -9.711 1 94.81 271 ALA B CA 1
ATOM 4905 C C . ALA B 1 271 ? 25.656 -12.695 -9.039 1 94.81 271 ALA B C 1
ATOM 4907 O O . ALA B 1 271 ? 26.859 -12.883 -8.82 1 94.81 271 ALA B O 1
ATOM 4908 N N . LEU B 1 272 ? 24.75 -13.594 -8.758 1 96.88 272 LEU B N 1
ATOM 4909 C CA . LEU B 1 272 ? 25.078 -14.836 -8.07 1 96.88 272 LEU B CA 1
ATOM 4910 C C . LEU B 1 272 ? 25.984 -15.719 -8.914 1 96.88 272 LEU B C 1
ATOM 4912 O O . LEU B 1 272 ? 27 -16.234 -8.43 1 96.88 272 LEU B O 1
ATOM 4916 N N . LEU B 1 273 ? 25.641 -15.836 -10.18 1 96.81 273 LEU B N 1
ATOM 4917 C CA . LEU B 1 273 ? 26.422 -16.703 -11.07 1 96.81 273 LEU B CA 1
ATOM 4918 C C . LEU B 1 273 ? 27.812 -16.141 -11.289 1 96.81 273 LEU B C 1
ATOM 4920 O O . LEU B 1 273 ? 28.797 -16.875 -11.25 1 96.81 273 LEU B O 1
ATOM 4924 N N . HIS B 1 274 ? 27.938 -14.844 -11.445 1 96.69 274 HIS B N 1
ATOM 4925 C CA . HIS B 1 274 ? 29.234 -14.219 -11.633 1 96.69 274 HIS B CA 1
ATOM 4926 C C . HIS B 1 274 ? 30.109 -14.398 -10.398 1 96.69 274 HIS B C 1
ATOM 4928 O O . HIS B 1 274 ? 31.266 -14.82 -10.5 1 96.69 274 HIS B O 1
ATOM 4934 N N . LEU B 1 275 ? 29.609 -14.164 -9.258 1 97.44 275 LEU B N 1
ATOM 4935 C CA . LEU B 1 275 ? 30.344 -14.234 -8.008 1 97.44 275 LEU B CA 1
ATOM 4936 C C . LEU B 1 275 ? 30.766 -15.664 -7.699 1 97.44 275 LEU B C 1
ATOM 4938 O O . LEU B 1 275 ? 31.766 -15.898 -7.016 1 97.44 275 LEU B O 1
ATOM 4942 N N . SER B 1 276 ? 30.016 -16.625 -8.242 1 98.12 276 SER B N 1
ATOM 4943 C CA . SER B 1 276 ? 30.312 -18.031 -7.949 1 98.12 276 SER B CA 1
ATOM 4944 C C . SER B 1 276 ? 31.219 -18.641 -9 1 98.12 276 SER B C 1
ATOM 4946 O O . SER B 1 276 ? 31.516 -19.844 -8.961 1 98.12 276 SER B O 1
ATOM 4948 N N . GLY B 1 277 ? 31.594 -17.828 -9.953 1 97 277 GLY B N 1
ATOM 4949 C CA . GLY B 1 277 ? 32.469 -18.312 -11.008 1 97 277 GLY B CA 1
ATOM 4950 C C . GLY B 1 277 ? 31.75 -19.031 -12.117 1 97 277 GLY B C 1
ATOM 4951 O O . GLY B 1 277 ? 32.344 -19.859 -12.82 1 97 277 GLY B O 1
ATOM 4952 N N . ARG B 1 278 ? 30.516 -18.812 -12.203 1 96.06 278 ARG B N 1
ATOM 4953 C CA . ARG B 1 278 ? 29.672 -19.469 -13.188 1 96.06 278 ARG B CA 1
ATOM 4954 C C . ARG B 1 278 ? 28.969 -18.453 -14.078 1 96.06 278 ARG B C 1
ATOM 4956 O O . ARG B 1 278 ? 27.781 -18.609 -14.367 1 96.06 278 ARG B O 1
ATOM 4963 N N . GLY B 1 279 ? 29.609 -17.375 -14.422 1 92.94 279 GLY B N 1
ATOM 4964 C CA . GLY B 1 279 ? 29.047 -16.25 -15.156 1 92.94 279 GLY B CA 1
ATOM 4965 C C . GLY B 1 279 ? 28.641 -16.609 -16.578 1 92.94 279 GLY B C 1
ATOM 4966 O O . GLY B 1 279 ? 27.906 -15.875 -17.219 1 92.94 279 GLY B O 1
ATOM 4967 N N . ASP B 1 280 ? 29.031 -17.781 -17.047 1 91.81 280 ASP B N 1
ATOM 4968 C CA . ASP B 1 280 ? 28.734 -18.234 -18.406 1 91.81 280 ASP B CA 1
ATOM 4969 C C . ASP B 1 280 ? 27.438 -19.016 -18.453 1 91.81 280 ASP B C 1
ATOM 4971 O O . ASP B 1 280 ? 26.953 -19.375 -19.547 1 91.81 280 ASP B O 1
ATOM 4975 N N . ARG B 1 281 ? 26.875 -19.281 -17.312 1 90.69 281 ARG B N 1
ATOM 4976 C CA . ARG B 1 281 ? 25.625 -20.031 -17.234 1 90.69 281 ARG B CA 1
ATOM 4977 C C . ARG B 1 281 ? 24.438 -19.109 -17.016 1 90.69 281 ARG B C 1
ATOM 4979 O O . ARG B 1 281 ? 24.625 -17.938 -16.688 1 90.69 281 ARG B O 1
ATOM 4986 N N . THR B 1 282 ? 23.344 -19.641 -17.328 1 87.19 282 THR B N 1
ATOM 4987 C CA . THR B 1 282 ? 22.109 -18.875 -17.109 1 87.19 282 THR B CA 1
ATOM 4988 C C . THR B 1 282 ? 20.953 -19.797 -16.734 1 87.19 282 THR B C 1
ATOM 4990 O O . THR B 1 282 ? 21.016 -21 -16.969 1 87.19 282 THR B O 1
ATOM 4993 N N . GLY B 1 283 ? 19.938 -19.125 -16.125 1 86.38 283 GLY B N 1
ATOM 4994 C CA . GLY B 1 283 ? 18.688 -19.844 -15.906 1 86.38 283 GLY B CA 1
ATOM 4995 C C . GLY B 1 283 ? 18.547 -20.391 -14.492 1 86.38 283 GLY B C 1
ATOM 4996 O O . GLY B 1 283 ? 19.516 -20.391 -13.727 1 86.38 283 GLY B O 1
ATOM 4997 N N . ARG B 1 284 ? 17.469 -20.859 -14.172 1 88.38 284 ARG B N 1
ATOM 4998 C CA . ARG B 1 284 ? 17.094 -21.359 -12.859 1 88.38 284 ARG B CA 1
ATOM 4999 C C . ARG B 1 284 ? 18 -22.5 -12.422 1 88.38 284 ARG B C 1
ATOM 5001 O O . ARG B 1 284 ? 18.469 -22.531 -11.289 1 88.38 284 ARG B O 1
ATOM 5008 N N . ASP B 1 285 ? 18.25 -23.391 -13.312 1 90.31 285 ASP B N 1
ATOM 5009 C CA . ASP B 1 285 ? 19.078 -24.547 -12.984 1 90.31 285 ASP B CA 1
ATOM 5010 C C . ASP B 1 285 ? 20.484 -24.125 -12.586 1 90.31 285 ASP B C 1
ATOM 5012 O O . ASP B 1 285 ? 21.109 -24.75 -11.719 1 90.31 285 ASP B O 1
ATOM 5016 N N . ALA B 1 286 ? 20.953 -23.125 -13.234 1 94 286 ALA B N 1
ATOM 5017 C CA . ALA B 1 286 ? 22.281 -22.625 -12.914 1 94 286 ALA B CA 1
ATOM 5018 C C . ALA B 1 286 ? 22.328 -22.031 -11.5 1 94 286 ALA B C 1
ATOM 5020 O O . ALA B 1 286 ? 23.281 -22.266 -10.758 1 94 286 ALA B O 1
ATOM 5021 N N . VAL B 1 287 ? 21.328 -21.312 -11.172 1 95.06 287 VAL B N 1
ATOM 5022 C CA . VAL B 1 287 ? 21.219 -20.719 -9.836 1 95.06 287 VAL B CA 1
ATOM 5023 C C . VAL B 1 287 ? 21.156 -21.844 -8.789 1 95.06 287 VAL B C 1
ATOM 5025 O O . VAL B 1 287 ? 21.891 -21.812 -7.797 1 95.06 287 VAL B O 1
ATOM 5028 N N . LEU B 1 288 ? 20.359 -22.859 -9.039 1 95.69 288 LEU B N 1
ATOM 5029 C CA . LEU B 1 288 ? 20.203 -23.953 -8.102 1 95.69 288 LEU B CA 1
ATOM 5030 C C . LEU B 1 288 ? 21.484 -24.766 -7.98 1 95.69 288 LEU B C 1
ATOM 5032 O O . LEU B 1 288 ? 21.797 -25.281 -6.906 1 95.69 288 LEU B O 1
ATOM 5036 N N . ALA B 1 289 ? 22.172 -24.781 -9.055 1 97.25 289 ALA B N 1
ATOM 5037 C CA . ALA B 1 289 ? 23.469 -25.453 -9.016 1 97.25 289 ALA B CA 1
ATOM 5038 C C . ALA B 1 289 ? 24.438 -24.75 -8.07 1 97.25 289 ALA B C 1
ATOM 5040 O O . ALA B 1 289 ? 25.25 -25.406 -7.41 1 97.25 289 ALA B O 1
ATOM 5041 N N . VAL B 1 290 ? 24.422 -23.422 -8.07 1 98.06 290 VAL B N 1
ATOM 5042 C CA . VAL B 1 290 ? 25.25 -22.672 -7.137 1 98.06 290 VAL B CA 1
ATOM 5043 C C . VAL B 1 290 ? 24.844 -23 -5.699 1 98.06 290 VAL B C 1
ATOM 5045 O O . VAL B 1 290 ? 25.688 -23.203 -4.836 1 98.06 290 VAL B O 1
ATOM 5048 N N . VAL B 1 291 ? 23.547 -23.062 -5.395 1 98.12 291 VAL B N 1
ATOM 5049 C CA . VAL B 1 291 ? 23.016 -23.359 -4.066 1 98.12 291 VAL B CA 1
ATOM 5050 C C . VAL B 1 291 ? 23.484 -24.75 -3.637 1 98.12 291 VAL B C 1
ATOM 5052 O O . VAL B 1 291 ? 23.984 -24.922 -2.525 1 98.12 291 VAL B O 1
ATOM 5055 N N . ASP B 1 292 ? 23.359 -25.688 -4.555 1 98.06 292 ASP B N 1
ATOM 5056 C CA . ASP B 1 292 ? 23.781 -27.062 -4.277 1 98.06 292 ASP B CA 1
ATOM 5057 C C . ASP B 1 292 ? 25.281 -27.125 -3.977 1 98.06 292 ASP B C 1
ATOM 5059 O O . ASP B 1 292 ? 25.703 -27.844 -3.062 1 98.06 292 ASP B O 1
ATOM 5063 N N . ALA B 1 293 ? 26 -26.438 -4.758 1 98.38 293 ALA B N 1
ATOM 5064 C CA . ALA B 1 293 ? 27.453 -26.422 -4.559 1 98.38 293 ALA B CA 1
ATOM 5065 C C . ALA B 1 293 ? 27.812 -25.844 -3.189 1 98.38 293 ALA B C 1
ATOM 5067 O O . ALA B 1 293 ? 28.719 -26.344 -2.516 1 98.38 293 ALA B O 1
ATOM 5068 N N . ALA B 1 294 ? 27.156 -24.797 -2.797 1 98.38 294 ALA B N 1
ATOM 5069 C CA . ALA B 1 294 ? 27.391 -24.188 -1.492 1 98.38 294 ALA B CA 1
ATOM 5070 C C . ALA B 1 294 ? 27.094 -25.172 -0.362 1 98.38 294 ALA B C 1
ATOM 5072 O O . ALA B 1 294 ? 27.844 -25.281 0.599 1 98.38 294 ALA B O 1
ATOM 5073 N N . VAL B 1 295 ? 26.016 -25.906 -0.503 1 98 295 VAL B N 1
ATOM 5074 C CA . VAL B 1 295 ? 25.594 -26.875 0.506 1 98 295 VAL B CA 1
ATOM 5075 C C . VAL B 1 295 ? 26.625 -27.984 0.61 1 98 295 VAL B C 1
ATOM 5077 O O . VAL B 1 295 ? 26.875 -28.516 1.699 1 98 295 VAL B O 1
ATOM 5080 N N . ARG B 1 296 ? 27.266 -28.172 -0.498 1 97.94 296 ARG B N 1
ATOM 5081 C CA . ARG B 1 296 ? 28.266 -29.234 -0.547 1 97.94 296 ARG B CA 1
ATOM 5082 C C . ARG B 1 296 ? 29.641 -28.703 -0.146 1 97.94 296 ARG B C 1
ATOM 5084 O O . ARG B 1 296 ? 30.641 -29.422 -0.235 1 97.94 296 ARG B O 1
ATOM 5091 N N . GLY B 1 297 ? 29.719 -27.453 0.168 1 97.56 297 GLY B N 1
ATOM 5092 C CA . GLY B 1 297 ? 30.938 -26.938 0.783 1 97.56 297 GLY B CA 1
ATOM 5093 C C . GLY B 1 297 ? 31.797 -26.156 -0.181 1 97.56 297 GLY B C 1
ATOM 5094 O O . GLY B 1 297 ? 32.938 -25.797 0.148 1 97.56 297 GLY B O 1
ATOM 5095 N N . ASP B 1 298 ? 31.297 -25.891 -1.348 1 98.19 298 ASP B N 1
ATOM 5096 C CA . ASP B 1 298 ? 32.031 -25.078 -2.289 1 98.19 298 ASP B CA 1
ATOM 5097 C C . ASP B 1 298 ? 32.219 -23.656 -1.755 1 98.19 298 ASP B C 1
ATOM 5099 O O . ASP B 1 298 ? 31.25 -22.906 -1.621 1 98.19 298 ASP B O 1
ATOM 5103 N N . SER B 1 299 ? 33.438 -23.266 -1.582 1 98 299 SER B N 1
ATOM 5104 C CA . SER B 1 299 ? 33.75 -22.016 -0.891 1 98 299 SER B CA 1
ATOM 5105 C C . SER B 1 299 ? 33.344 -20.812 -1.724 1 98 299 SER B C 1
ATOM 5107 O O . SER B 1 299 ? 32.875 -19.812 -1.184 1 98 299 SER B O 1
ATOM 5109 N N . GLN B 1 300 ? 33.562 -20.953 -2.982 1 98.19 300 GLN B N 1
ATOM 5110 C CA . GLN B 1 300 ? 33.219 -19.828 -3.844 1 98.19 300 GLN B CA 1
ATOM 5111 C C . GLN B 1 300 ? 31.703 -19.641 -3.9 1 98.19 300 GLN B C 1
ATOM 5113 O O . GLN B 1 300 ? 31.219 -18.516 -3.891 1 98.19 300 GLN B O 1
ATOM 5118 N N . ALA B 1 301 ? 30.984 -20.688 -3.998 1 98.44 301 ALA B N 1
ATOM 5119 C CA . ALA B 1 301 ? 29.516 -20.641 -3.973 1 98.44 301 ALA B CA 1
ATOM 5120 C C . ALA B 1 301 ? 29.016 -20.078 -2.645 1 98.44 301 ALA B C 1
ATOM 5122 O O . ALA B 1 301 ? 28.094 -19.25 -2.619 1 98.44 301 ALA B O 1
ATOM 5123 N N . GLN B 1 302 ? 29.641 -20.5 -1.587 1 98.31 302 GLN B N 1
ATOM 5124 C CA . GLN B 1 302 ? 29.266 -20 -0.269 1 98.31 302 GLN B CA 1
ATOM 5125 C C . GLN B 1 302 ? 29.5 -18.484 -0.163 1 98.31 302 GLN B C 1
ATOM 5127 O O . GLN B 1 302 ? 28.672 -17.766 0.374 1 98.31 302 GLN B O 1
ATOM 5132 N N . HIS B 1 303 ? 30.656 -18.125 -0.665 1 98.25 303 HIS B N 1
ATOM 5133 C CA . HIS B 1 303 ? 30.969 -16.703 -0.671 1 98.25 303 HIS B CA 1
ATOM 5134 C C . HIS B 1 303 ? 29.953 -15.906 -1.483 1 98.25 303 HIS B C 1
ATOM 5136 O O . HIS B 1 303 ? 29.484 -14.859 -1.043 1 98.25 303 HIS B O 1
ATOM 5142 N N . ALA B 1 304 ? 29.625 -16.391 -2.615 1 98.56 304 ALA B N 1
ATOM 5143 C CA . ALA B 1 304 ? 28.641 -15.734 -3.482 1 98.56 304 ALA B CA 1
ATOM 5144 C C . ALA B 1 304 ? 27.297 -15.594 -2.781 1 98.56 304 ALA B C 1
ATOM 5146 O O . ALA B 1 304 ? 26.688 -14.523 -2.816 1 98.56 304 ALA B O 1
ATOM 5147 N N . LEU B 1 305 ? 26.875 -16.625 -2.094 1 98.56 305 LEU B N 1
ATOM 5148 C CA . LEU B 1 305 ? 25.578 -16.625 -1.426 1 98.56 305 LEU B CA 1
ATOM 5149 C C . LEU B 1 305 ? 25.594 -15.68 -0.227 1 98.56 305 LEU B C 1
ATOM 5151 O O . LEU B 1 305 ? 24.594 -15.016 0.05 1 98.56 305 LEU B O 1
ATOM 5155 N N . ARG B 1 306 ? 26.672 -15.617 0.442 1 98.31 306 ARG B N 1
ATOM 5156 C CA . ARG B 1 306 ? 26.781 -14.68 1.552 1 98.31 306 ARG B CA 1
ATOM 5157 C C . ARG B 1 306 ? 26.719 -13.242 1.058 1 98.31 306 ARG B C 1
ATOM 5159 O O . ARG B 1 306 ? 26.031 -12.406 1.657 1 98.31 306 ARG B O 1
ATOM 5166 N N . HIS B 1 307 ? 27.469 -13.031 -0.027 1 98.31 307 HIS B N 1
ATOM 5167 C CA . HIS B 1 307 ? 27.484 -11.695 -0.61 1 98.31 307 HIS B CA 1
ATOM 5168 C C . HIS B 1 307 ? 26.094 -11.273 -1.07 1 98.31 307 HIS B C 1
ATOM 5170 O O . HIS B 1 307 ? 25.625 -10.18 -0.733 1 98.31 307 HIS B O 1
ATOM 5176 N N . VAL B 1 308 ? 25.469 -12.109 -1.81 1 98.06 308 VAL B N 1
ATOM 5177 C CA . VAL B 1 308 ? 24.125 -11.836 -2.305 1 98.06 308 VAL B CA 1
ATOM 5178 C C . VAL B 1 308 ? 23.156 -11.75 -1.134 1 98.06 308 VAL B C 1
ATOM 5180 O O . VAL B 1 308 ? 22.25 -10.914 -1.131 1 98.06 308 VAL B O 1
ATOM 5183 N N . GLY B 1 309 ? 23.328 -12.602 -0.153 1 98.69 309 GLY B N 1
ATOM 5184 C CA . GLY B 1 309 ? 22.5 -12.57 1.047 1 98.69 309 GLY B CA 1
ATOM 5185 C C . GLY B 1 309 ? 22.547 -11.234 1.763 1 98.69 309 GLY B C 1
ATOM 5186 O O . GLY B 1 309 ? 21.516 -10.758 2.26 1 98.69 309 GLY B O 1
ATOM 5187 N N . ASP B 1 310 ? 23.703 -10.695 1.806 1 98.69 310 ASP B N 1
ATOM 5188 C CA . ASP B 1 310 ? 23.859 -9.375 2.416 1 98.69 310 ASP B CA 1
ATOM 5189 C C . ASP B 1 310 ? 23.016 -8.328 1.698 1 98.69 310 ASP B C 1
ATOM 5191 O O . ASP B 1 310 ? 22.281 -7.57 2.338 1 98.69 310 ASP B O 1
ATOM 5195 N N . TRP B 1 311 ? 23.078 -8.391 0.4 1 98.56 311 TRP B N 1
ATOM 5196 C CA . TRP B 1 311 ? 22.312 -7.441 -0.397 1 98.56 311 TRP B CA 1
ATOM 5197 C C . TRP B 1 311 ? 20.828 -7.73 -0.306 1 98.56 311 TRP B C 1
ATOM 5199 O O . TRP B 1 311 ? 20 -6.809 -0.315 1 98.56 311 TRP B O 1
ATOM 5209 N N . ILE B 1 312 ? 20.453 -9.023 -0.248 1 98.75 312 ILE B N 1
ATOM 5210 C CA . ILE B 1 312 ? 19.047 -9.367 -0.056 1 98.75 312 ILE B CA 1
ATOM 5211 C C . ILE B 1 312 ? 18.547 -8.773 1.259 1 98.75 312 ILE B C 1
ATOM 5213 O O . ILE B 1 312 ? 17.484 -8.141 1.297 1 98.75 312 ILE B O 1
ATOM 5217 N N . GLY B 1 313 ? 19.344 -8.953 2.307 1 98.81 313 GLY B N 1
ATOM 5218 C CA . GLY B 1 313 ? 18.969 -8.406 3.598 1 98.81 313 GLY B CA 1
ATOM 5219 C C . GLY B 1 313 ? 18.781 -6.902 3.578 1 98.81 313 GLY B C 1
ATOM 5220 O O . GLY B 1 313 ? 17.875 -6.375 4.215 1 98.81 313 GLY B O 1
ATOM 5221 N N . LEU B 1 314 ? 19.625 -6.207 2.838 1 98.75 314 LEU B N 1
ATOM 5222 C CA . LEU B 1 314 ? 19.531 -4.754 2.723 1 98.75 314 LEU B CA 1
ATOM 5223 C C . LEU B 1 314 ? 18.219 -4.352 2.074 1 98.75 314 LEU B C 1
ATOM 5225 O O . LEU B 1 314 ? 17.5 -3.5 2.6 1 98.75 314 LEU B O 1
ATOM 5229 N N . GLY B 1 315 ? 17.906 -4.969 0.938 1 98.81 315 GLY B N 1
ATOM 5230 C CA . GLY B 1 315 ? 16.672 -4.641 0.255 1 98.81 315 GLY B CA 1
ATOM 5231 C C . GLY B 1 315 ? 15.438 -4.984 1.065 1 98.81 315 GLY B C 1
ATOM 5232 O O . GLY B 1 315 ? 14.469 -4.223 1.08 1 98.81 315 GLY B O 1
ATOM 5233 N N . VAL B 1 316 ? 15.461 -6.109 1.743 1 98.88 316 VAL B N 1
ATOM 5234 C CA . VAL B 1 316 ? 14.359 -6.496 2.625 1 98.88 316 VAL B CA 1
ATOM 5235 C C . VAL B 1 316 ? 14.211 -5.473 3.746 1 98.88 316 VAL B C 1
ATOM 5237 O O . VAL B 1 316 ? 13.094 -5.074 4.09 1 98.88 316 VAL B O 1
ATOM 5240 N N . GLY B 1 317 ? 15.352 -5.066 4.301 1 98.81 317 GLY B N 1
ATOM 5241 C CA . GLY B 1 317 ? 15.305 -4.031 5.32 1 98.81 317 GLY B CA 1
ATOM 5242 C C . GLY B 1 317 ? 14.648 -2.75 4.84 1 98.81 317 GLY B C 1
ATOM 5243 O O . GLY B 1 317 ? 13.859 -2.145 5.562 1 98.81 317 GLY B O 1
ATOM 5244 N N . ASN B 1 318 ? 14.992 -2.305 3.609 1 98.88 318 ASN B N 1
ATOM 5245 C CA . ASN B 1 318 ? 14.344 -1.143 3.014 1 98.88 318 ASN B CA 1
ATOM 5246 C C . ASN B 1 318 ? 12.828 -1.322 2.945 1 98.88 318 ASN B C 1
ATOM 5248 O O . ASN B 1 318 ? 12.078 -0.446 3.371 1 98.88 318 ASN B O 1
ATOM 5252 N N . LEU B 1 319 ? 12.406 -2.469 2.463 1 98.88 319 LEU B N 1
ATOM 5253 C CA . LEU B 1 319 ? 10.977 -2.721 2.277 1 98.88 319 LEU B CA 1
ATOM 5254 C C . LEU B 1 319 ? 10.266 -2.834 3.623 1 98.88 319 LEU B C 1
ATOM 5256 O O . LEU B 1 319 ? 9.109 -2.422 3.754 1 98.88 319 LEU B O 1
ATOM 5260 N N . VAL B 1 320 ? 10.93 -3.377 4.605 1 98.81 320 VAL B N 1
ATOM 5261 C CA . VAL B 1 320 ? 10.391 -3.473 5.957 1 98.81 320 VAL B CA 1
ATOM 5262 C C . VAL B 1 320 ? 10.172 -2.074 6.527 1 98.81 320 VAL B C 1
ATOM 5264 O O . VAL B 1 320 ? 9.133 -1.798 7.133 1 98.81 320 VAL B O 1
ATOM 5267 N N . ASN B 1 321 ? 11.078 -1.179 6.328 1 98.44 321 ASN B N 1
ATOM 5268 C CA . ASN B 1 321 ? 10.93 0.201 6.777 1 98.44 321 ASN B CA 1
ATOM 5269 C C . ASN B 1 321 ? 9.797 0.909 6.039 1 98.44 321 ASN B C 1
ATOM 5271 O O . ASN B 1 321 ? 9.047 1.686 6.637 1 98.44 321 ASN B O 1
ATOM 5275 N N . ILE B 1 322 ? 9.641 0.625 4.809 1 98.69 322 ILE B N 1
ATOM 5276 C CA . ILE B 1 322 ? 8.68 1.32 3.963 1 98.69 322 ILE B CA 1
ATOM 5277 C C . ILE B 1 322 ? 7.27 0.806 4.258 1 98.69 322 ILE B C 1
ATOM 5279 O O . ILE B 1 322 ? 6.328 1.592 4.371 1 98.69 322 ILE B O 1
ATOM 5283 N N . PHE B 1 323 ? 7.109 -0.545 4.52 1 98.75 323 PHE B N 1
ATOM 5284 C CA . PHE B 1 323 ? 5.773 -1.126 4.496 1 98.75 323 PHE B CA 1
ATOM 5285 C C . PHE B 1 323 ? 5.375 -1.631 5.875 1 98.75 323 PHE B C 1
ATOM 5287 O O . PHE B 1 323 ? 4.195 -1.875 6.137 1 98.75 323 PHE B O 1
ATOM 5294 N N . ASN B 1 324 ? 6.391 -1.959 6.773 1 98.62 324 ASN B N 1
ATOM 5295 C CA . ASN B 1 324 ? 6.117 -2.604 8.055 1 98.62 324 ASN B CA 1
ATOM 5296 C C . ASN B 1 324 ? 5.262 -3.855 7.879 1 98.62 324 ASN B C 1
ATOM 5298 O O . ASN B 1 324 ? 4.164 -3.943 8.43 1 98.62 324 ASN B O 1
ATOM 5302 N N . PRO B 1 325 ? 5.828 -4.828 7.145 1 98.75 325 PRO B N 1
ATOM 5303 C CA . PRO B 1 325 ? 5.055 -6.047 6.883 1 98.75 325 PRO B CA 1
ATOM 5304 C C . PRO B 1 325 ? 5.078 -7.023 8.055 1 98.75 325 PRO B C 1
ATOM 5306 O O . PRO B 1 325 ? 5.906 -6.891 8.961 1 98.75 325 PRO B O 1
ATOM 5309 N N . GLU B 1 326 ? 4.168 -7.996 7.988 1 98.12 326 GLU B N 1
ATOM 5310 C CA . GLU B 1 326 ? 4.148 -9.117 8.922 1 98.12 326 GLU B CA 1
ATOM 5311 C C . GLU B 1 326 ? 4.996 -10.273 8.406 1 98.12 326 GLU B C 1
ATOM 5313 O O . GLU B 1 326 ? 5.578 -11.023 9.195 1 98.12 326 GLU B O 1
ATOM 5318 N N . VAL B 1 327 ? 4.973 -10.383 7.129 1 98.69 327 VAL B N 1
ATOM 5319 C CA . VAL B 1 327 ? 5.66 -11.531 6.547 1 98.69 327 VAL B CA 1
ATOM 5320 C C . VAL B 1 327 ? 6.316 -11.117 5.23 1 98.69 327 VAL B C 1
ATOM 5322 O O . VAL B 1 327 ? 5.75 -10.336 4.461 1 98.69 327 VAL B O 1
ATOM 5325 N N . VAL B 1 328 ? 7.496 -11.57 5.016 1 98.88 328 VAL B N 1
ATOM 5326 C CA . VAL B 1 328 ? 8.211 -11.516 3.742 1 98.88 328 VAL B CA 1
ATOM 5327 C C . VAL B 1 328 ? 8.453 -12.938 3.227 1 98.88 328 VAL B C 1
ATOM 5329 O O . VAL B 1 328 ? 9.031 -13.766 3.926 1 98.88 328 VAL B O 1
ATOM 5332 N N . ILE B 1 329 ? 7.953 -13.203 2.047 1 98.88 329 ILE B N 1
ATOM 5333 C CA . ILE B 1 329 ? 8.062 -14.531 1.451 1 98.88 329 ILE B CA 1
ATOM 5334 C C . ILE B 1 329 ? 9.055 -14.5 0.293 1 98.88 329 ILE B C 1
ATOM 5336 O O . ILE B 1 329 ? 9.008 -13.594 -0.547 1 98.88 329 ILE B O 1
ATOM 5340 N N . PHE B 1 330 ? 9.969 -15.445 0.243 1 98.62 330 PHE B N 1
ATOM 5341 C CA . PHE B 1 330 ? 10.969 -15.555 -0.814 1 98.62 330 PHE B CA 1
ATOM 5342 C C . PHE B 1 330 ? 10.562 -16.625 -1.83 1 98.62 330 PHE B C 1
ATOM 5344 O O . PHE B 1 330 ? 10.703 -17.812 -1.571 1 98.62 330 PHE B O 1
ATOM 5351 N N . GLY B 1 331 ? 10.102 -16.141 -2.98 1 96.94 331 GLY B N 1
ATOM 5352 C CA . GLY B 1 331 ? 9.633 -17.047 -4.012 1 96.94 331 GLY B CA 1
ATOM 5353 C C . GLY B 1 331 ? 10.617 -17.219 -5.148 1 96.94 331 GLY B C 1
ATOM 5354 O O . GLY B 1 331 ? 11.609 -16.5 -5.234 1 96.94 331 GLY B O 1
ATOM 5355 N N . GLY B 1 332 ? 10.32 -18.203 -6.094 1 93.81 332 GLY B N 1
ATOM 5356 C CA . GLY B 1 332 ? 11.25 -18.531 -7.168 1 93.81 332 GLY B CA 1
ATOM 5357 C C . GLY B 1 332 ? 12.578 -19.078 -6.668 1 93.81 332 GLY B C 1
ATOM 5358 O O . GLY B 1 332 ? 12.609 -19.859 -5.719 1 93.81 332 GLY B O 1
ATOM 5359 N N . THR B 1 333 ? 13.648 -18.656 -7.285 1 94.12 333 THR B N 1
ATOM 5360 C CA . THR B 1 333 ? 14.961 -19.141 -6.883 1 94.12 333 THR B CA 1
ATOM 5361 C C . THR B 1 333 ? 15.391 -18.5 -5.566 1 94.12 333 THR B C 1
ATOM 5363 O O . THR B 1 333 ? 16.312 -18.984 -4.902 1 94.12 333 THR B O 1
ATOM 5366 N N . LEU B 1 334 ? 14.734 -17.422 -5.215 1 96.88 334 LEU B N 1
ATOM 5367 C CA . LEU B 1 334 ? 15.062 -16.781 -3.947 1 96.88 334 LEU B CA 1
ATOM 5368 C C . LEU B 1 334 ? 14.742 -17.703 -2.771 1 96.88 334 LEU B C 1
ATOM 5370 O O . LEU B 1 334 ? 15.312 -17.547 -1.688 1 96.88 334 LEU B O 1
ATOM 5374 N N . ARG B 1 335 ? 13.758 -18.609 -2.977 1 97.19 335 ARG B N 1
ATOM 5375 C CA . ARG B 1 335 ? 13.453 -19.578 -1.933 1 97.19 335 ARG B CA 1
ATOM 5376 C C . ARG B 1 335 ? 14.711 -20.344 -1.516 1 97.19 335 ARG B C 1
ATOM 5378 O O . ARG B 1 335 ? 15.047 -20.406 -0.331 1 97.19 335 ARG B O 1
ATOM 5385 N N . ASP B 1 336 ? 15.414 -20.859 -2.475 1 96.94 336 ASP B N 1
ATOM 5386 C CA . ASP B 1 336 ? 16.578 -21.688 -2.225 1 96.94 336 ASP B CA 1
ATOM 5387 C C . ASP B 1 336 ? 17.766 -20.844 -1.745 1 96.94 336 ASP B C 1
ATOM 5389 O O . ASP B 1 336 ? 18.516 -21.266 -0.868 1 96.94 336 ASP B O 1
ATOM 5393 N N . VAL B 1 337 ? 17.875 -19.688 -2.314 1 97.75 337 VAL B N 1
ATOM 5394 C CA . VAL B 1 337 ? 18.938 -18.766 -1.89 1 97.75 337 VAL B CA 1
ATOM 5395 C C . VAL B 1 337 ? 18.734 -18.391 -0.425 1 97.75 337 VAL B C 1
ATOM 5397 O O . VAL B 1 337 ? 19.672 -18.406 0.365 1 97.75 337 VAL B O 1
ATOM 5400 N N . TYR B 1 338 ? 17.516 -18.125 -0.073 1 98.38 338 TYR B N 1
ATOM 5401 C CA . TYR B 1 338 ? 17.188 -17.75 1.297 1 98.38 338 TYR B CA 1
ATOM 5402 C C . TYR B 1 338 ? 17.531 -18.875 2.27 1 98.38 338 TYR B C 1
ATOM 5404 O O . TYR B 1 338 ? 18.109 -18.625 3.332 1 98.38 338 TYR B O 1
ATOM 5412 N N . LEU B 1 339 ? 17.203 -20.031 1.935 1 96.94 339 LEU B N 1
ATOM 5413 C CA . LEU B 1 339 ? 17.391 -21.156 2.84 1 96.94 339 LEU B CA 1
ATOM 5414 C C . LEU B 1 339 ? 18.859 -21.328 3.186 1 96.94 339 LEU B C 1
ATOM 5416 O O . LEU B 1 339 ? 19.203 -21.703 4.312 1 96.94 339 LEU B O 1
ATOM 5420 N N . VAL B 1 340 ? 19.719 -21 2.25 1 97.69 340 VAL B N 1
ATOM 5421 C CA . VAL B 1 340 ? 21.141 -21.203 2.484 1 97.69 340 VAL B CA 1
ATOM 5422 C C . VAL B 1 340 ? 21.75 -19.922 3.076 1 97.69 340 VAL B C 1
ATOM 5424 O O . VAL B 1 340 ? 22.703 -20 3.857 1 97.69 340 VAL B O 1
ATOM 5427 N N . ALA B 1 341 ? 21.188 -18.781 2.795 1 98.06 341 ALA B N 1
ATOM 5428 C CA . ALA B 1 341 ? 21.797 -17.516 3.189 1 98.06 341 ALA B CA 1
ATOM 5429 C C . ALA B 1 341 ? 20.984 -16.828 4.285 1 98.06 341 ALA B C 1
ATOM 5431 O O . ALA B 1 341 ? 21.141 -15.633 4.535 1 98.06 341 ALA B O 1
ATOM 5432 N N . ALA B 1 342 ? 20.125 -17.531 4.977 1 98.06 342 ALA B N 1
ATOM 5433 C CA . ALA B 1 342 ? 19.141 -16.969 5.906 1 98.06 342 ALA B CA 1
ATOM 5434 C C . ALA B 1 342 ? 19.828 -16.172 7.008 1 98.06 342 ALA B C 1
ATOM 5436 O O . ALA B 1 342 ? 19.375 -15.086 7.379 1 98.06 342 ALA B O 1
ATOM 5437 N N . ALA B 1 343 ? 20.875 -16.703 7.551 1 98.06 343 ALA B N 1
ATOM 5438 C CA . ALA B 1 343 ? 21.562 -16.031 8.656 1 98.06 343 ALA B CA 1
ATOM 5439 C C . ALA B 1 343 ? 22.109 -14.672 8.211 1 98.06 343 ALA B C 1
ATOM 5441 O O . ALA B 1 343 ? 21.984 -13.688 8.938 1 98.06 343 ALA B O 1
ATOM 5442 N N . GLN B 1 344 ? 22.734 -14.695 7.027 1 98.5 344 GLN B N 1
ATOM 5443 C CA . GLN B 1 344 ? 23.281 -13.453 6.496 1 98.5 344 GLN B CA 1
ATOM 5444 C C . GLN B 1 344 ? 22.172 -12.438 6.215 1 98.5 344 GLN B C 1
ATOM 5446 O O . GLN B 1 344 ? 22.328 -11.25 6.52 1 98.5 344 GLN B O 1
ATOM 5451 N N . ILE B 1 345 ? 21.078 -12.867 5.637 1 98.75 345 ILE B N 1
ATOM 5452 C CA . ILE B 1 345 ? 19.938 -12.016 5.328 1 98.75 345 ILE B CA 1
ATOM 5453 C C . ILE B 1 345 ? 19.375 -11.414 6.617 1 98.75 345 ILE B C 1
ATOM 5455 O O . ILE B 1 345 ? 19.156 -10.203 6.695 1 98.75 345 ILE B O 1
ATOM 5459 N N . ARG B 1 346 ? 19.188 -12.203 7.629 1 98.38 346 ARG B N 1
ATOM 5460 C CA . ARG B 1 346 ? 18.656 -11.75 8.906 1 98.38 346 ARG B CA 1
ATOM 5461 C C . ARG B 1 346 ? 19.578 -10.742 9.562 1 98.38 346 ARG B C 1
ATOM 5463 O O . ARG B 1 346 ? 19.125 -9.734 10.125 1 98.38 346 ARG B O 1
ATOM 5470 N N . SER B 1 347 ? 20.812 -11.062 9.523 1 98.25 347 SER B N 1
ATOM 5471 C CA . SER B 1 347 ? 21.797 -10.164 10.109 1 98.25 347 SER B CA 1
ATOM 5472 C C . SER B 1 347 ? 21.734 -8.781 9.461 1 98.25 347 SER B C 1
ATOM 5474 O O . SER B 1 347 ? 21.688 -7.766 10.156 1 98.25 347 SER B O 1
ATOM 5476 N N . ARG B 1 348 ? 21.734 -8.75 8.156 1 98.44 348 ARG B N 1
ATOM 5477 C CA . ARG B 1 348 ? 21.688 -7.477 7.453 1 98.44 348 ARG B CA 1
ATOM 5478 C C . ARG B 1 348 ? 20.344 -6.777 7.668 1 98.44 348 ARG B C 1
ATOM 5480 O O . ARG B 1 348 ? 20.297 -5.559 7.844 1 98.44 348 ARG B O 1
ATOM 5487 N N . LEU B 1 349 ? 19.266 -7.535 7.668 1 98.5 349 LEU B N 1
ATOM 5488 C CA . LEU B 1 349 ? 17.953 -6.977 7.984 1 98.5 349 LEU B CA 1
ATOM 5489 C C . LEU B 1 349 ? 17.969 -6.293 9.344 1 98.5 349 LEU B C 1
ATOM 5491 O O . LEU B 1 349 ? 17.438 -5.191 9.5 1 98.5 349 LEU B O 1
ATOM 5495 N N . ASN B 1 350 ? 18.609 -6.895 10.289 1 97.62 350 ASN B N 1
ATOM 5496 C CA . ASN B 1 350 ? 18.688 -6.336 11.633 1 97.62 350 ASN B CA 1
ATOM 5497 C C . ASN B 1 350 ? 19.484 -5.031 11.656 1 97.62 350 ASN B C 1
ATOM 5499 O O . ASN B 1 350 ? 19.203 -4.145 12.461 1 97.62 350 ASN B O 1
ATOM 5503 N N . ALA B 1 351 ? 20.391 -4.918 10.773 1 97.06 351 ALA B N 1
ATOM 5504 C CA . ALA B 1 351 ? 21.234 -3.729 10.703 1 97.06 351 ALA B CA 1
ATOM 5505 C C . ALA B 1 351 ? 20.5 -2.58 10.008 1 97.06 351 ALA B C 1
ATOM 5507 O O . ALA B 1 351 ? 20.75 -1.41 10.305 1 97.06 351 ALA B O 1
ATOM 5508 N N . VAL B 1 352 ? 19.609 -2.898 9.109 1 97.5 352 VAL B N 1
ATOM 5509 C CA . VAL B 1 352 ? 19 -1.891 8.25 1 97.5 352 VAL B CA 1
ATOM 5510 C C . VAL B 1 352 ? 17.578 -1.576 8.742 1 97.5 352 VAL B C 1
ATOM 5512 O O . VAL B 1 352 ? 17.172 -0.416 8.75 1 97.5 352 VAL B O 1
ATOM 5515 N N . GLY B 1 353 ? 16.812 -2.574 9.125 1 97.19 353 GLY B N 1
ATOM 5516 C CA . GLY B 1 353 ? 15.43 -2.408 9.539 1 97.19 353 GLY B CA 1
ATOM 5517 C C . GLY B 1 353 ? 15.281 -1.729 10.883 1 97.19 353 GLY B C 1
ATOM 5518 O O . GLY B 1 353 ? 15.969 -2.082 11.844 1 97.19 353 GLY B O 1
ATOM 5519 N N . LEU B 1 354 ? 14.422 -0.688 10.969 1 96.5 354 LEU B N 1
ATOM 5520 C CA . LEU B 1 354 ? 14.117 -0.073 12.258 1 96.5 354 LEU B CA 1
ATOM 5521 C C . LEU B 1 354 ? 13.531 -1.099 13.219 1 96.5 354 LEU B C 1
ATOM 5523 O O . LEU B 1 354 ? 12.695 -1.922 12.828 1 96.5 354 LEU B O 1
ATOM 5527 N N . PRO B 1 355 ? 13.922 -1.09 14.453 1 94.94 355 PRO B N 1
ATOM 5528 C CA . PRO B 1 355 ? 13.492 -2.121 15.406 1 94.94 355 PRO B CA 1
ATOM 5529 C C . PRO B 1 355 ? 11.977 -2.277 15.461 1 94.94 355 PRO B C 1
ATOM 5531 O O . PRO B 1 355 ? 11.469 -3.398 15.406 1 94.94 355 PRO B O 1
ATOM 5534 N N . ALA B 1 356 ? 11.219 -1.202 15.5 1 95.25 356 ALA B N 1
ATOM 5535 C CA . ALA B 1 356 ? 9.766 -1.272 15.57 1 95.25 356 ALA B CA 1
ATOM 5536 C C . ALA B 1 356 ? 9.188 -1.898 14.305 1 95.25 356 ALA B C 1
ATOM 5538 O O . ALA B 1 356 ? 8.234 -2.676 14.367 1 95.25 356 ALA B O 1
ATOM 5539 N N . CYS B 1 357 ? 9.75 -1.595 13.141 1 96.94 357 CYS B N 1
ATOM 5540 C CA . CYS B 1 357 ? 9.25 -2.068 11.852 1 96.94 357 CYS B CA 1
ATOM 5541 C C . CYS B 1 357 ? 9.523 -3.557 11.68 1 96.94 357 CYS B C 1
ATOM 5543 O O . CYS B 1 357 ? 8.766 -4.258 11.008 1 96.94 357 CYS B O 1
ATOM 5545 N N . ARG B 1 358 ? 10.617 -4.059 12.227 1 96.94 358 ARG B N 1
ATOM 5546 C CA . ARG B 1 358 ? 11.008 -5.438 11.953 1 96.94 358 ARG B CA 1
ATOM 5547 C C . ARG B 1 358 ? 10.594 -6.363 13.094 1 96.94 358 ARG B C 1
ATOM 5549 O O . ARG B 1 358 ? 10.75 -7.582 13 1 96.94 358 ARG B O 1
ATOM 5556 N N . GLU B 1 359 ? 10.07 -5.828 14.164 1 95.5 359 GLU B N 1
ATOM 5557 C CA . GLU B 1 359 ? 9.805 -6.535 15.414 1 95.5 359 GLU B CA 1
ATOM 5558 C C . GLU B 1 359 ? 8.961 -7.781 15.172 1 95.5 359 GLU B C 1
ATOM 5560 O O . GLU B 1 359 ? 9.203 -8.828 15.781 1 95.5 359 GLU B O 1
ATOM 5565 N N . HIS B 1 360 ? 8.047 -7.762 14.258 1 95.5 360 HIS B N 1
ATOM 5566 C CA . HIS B 1 360 ? 7.109 -8.867 14.086 1 95.5 360 HIS B CA 1
ATOM 5567 C C . HIS B 1 360 ? 7.223 -9.469 12.688 1 95.5 360 HIS B C 1
ATOM 5569 O O . HIS B 1 360 ? 6.348 -10.227 12.266 1 95.5 360 HIS B O 1
ATOM 5575 N N . VAL B 1 361 ? 8.297 -9.156 12.031 1 98.25 361 VAL B N 1
ATOM 5576 C CA . VAL B 1 361 ? 8.422 -9.625 10.656 1 98.25 361 VAL B CA 1
ATOM 5577 C C . VAL B 1 361 ? 8.859 -11.086 10.648 1 98.25 361 VAL B C 1
ATOM 5579 O O . VAL B 1 361 ? 9.828 -11.461 11.328 1 98.25 361 VAL B O 1
ATOM 5582 N N . ARG B 1 362 ? 8.172 -11.906 9.969 1 98.5 362 ARG B N 1
ATOM 5583 C CA . ARG B 1 362 ? 8.555 -13.289 9.711 1 98.5 362 ARG B CA 1
ATOM 5584 C C . ARG B 1 362 ? 9.062 -13.461 8.289 1 98.5 362 ARG B C 1
ATOM 5586 O O . ARG B 1 362 ? 8.461 -12.938 7.344 1 98.5 362 ARG B O 1
ATOM 5593 N N . LEU B 1 363 ? 10.195 -14.094 8.164 1 98.69 363 LEU B N 1
ATOM 5594 C CA . LEU B 1 363 ? 10.727 -14.477 6.863 1 98.69 363 LEU B CA 1
ATOM 5595 C C . LEU B 1 363 ? 10.359 -15.922 6.531 1 98.69 363 LEU B C 1
ATOM 5597 O O . LEU B 1 363 ? 10.609 -16.828 7.324 1 98.69 363 LEU B O 1
ATOM 5601 N N . ARG B 1 364 ? 9.672 -16.125 5.348 1 98.38 364 ARG B N 1
ATOM 5602 C CA . ARG B 1 364 ? 9.117 -17.438 5.023 1 98.38 364 ARG B CA 1
ATOM 5603 C C . ARG B 1 364 ? 9.406 -17.812 3.574 1 98.38 364 ARG B C 1
ATOM 5605 O O . ARG B 1 364 ? 9.828 -16.969 2.781 1 98.38 364 ARG B O 1
ATOM 5612 N N . THR B 1 365 ? 9.305 -19.062 3.299 1 98.31 365 THR B N 1
ATOM 5613 C CA . THR B 1 365 ? 9.234 -19.578 1.935 1 98.31 365 THR B CA 1
ATOM 5614 C C . THR B 1 365 ? 7.785 -19.859 1.539 1 98.31 365 THR B C 1
ATOM 5616 O O . THR B 1 365 ? 6.918 -20 2.402 1 98.31 365 THR B O 1
ATOM 5619 N N . PRO B 1 366 ? 7.508 -19.922 0.26 1 98.31 366 PRO B N 1
ATOM 5620 C CA . PRO B 1 366 ? 6.133 -20.188 -0.171 1 98.31 366 PRO B CA 1
ATOM 5621 C C . PRO B 1 366 ? 5.652 -21.578 0.219 1 98.31 366 PRO B C 1
ATOM 5623 O O . PRO B 1 366 ? 6.453 -22.516 0.281 1 98.31 366 PRO B O 1
ATOM 5626 N N . GLU B 1 367 ? 4.391 -21.688 0.481 1 98.12 367 GLU B N 1
ATOM 5627 C CA . GLU B 1 367 ? 3.777 -22.984 0.771 1 98.12 367 GLU B CA 1
ATOM 5628 C C . GLU B 1 367 ? 3.271 -23.641 -0.503 1 98.12 367 GLU B C 1
ATOM 5630 O O . GLU B 1 367 ? 3.342 -24.875 -0.64 1 98.12 367 GLU B O 1
ATOM 5635 N N . LEU B 1 368 ? 2.807 -22.844 -1.482 1 96.81 368 LEU B N 1
ATOM 5636 C CA . LEU B 1 368 ? 2.17 -23.375 -2.678 1 96.81 368 LEU B CA 1
ATOM 5637 C C . LEU B 1 368 ? 3.207 -23.703 -3.746 1 96.81 368 LEU B C 1
ATOM 5639 O O . LEU B 1 368 ? 2.92 -24.453 -4.691 1 96.81 368 LEU B O 1
ATOM 5643 N N . GLY B 1 369 ? 4.414 -23.125 -3.594 1 90 369 GLY B N 1
ATOM 5644 C CA . GLY B 1 369 ? 5.512 -23.453 -4.492 1 90 369 GLY B CA 1
ATOM 5645 C C . GLY B 1 369 ? 5.227 -23.094 -5.938 1 90 369 GLY B C 1
ATOM 5646 O O . GLY B 1 369 ? 4.809 -21.984 -6.234 1 90 369 GLY B O 1
ATOM 5647 N N . ALA B 1 370 ? 5.43 -24.078 -6.832 1 87.31 370 ALA B N 1
ATOM 5648 C CA . ALA B 1 370 ? 5.352 -23.859 -8.273 1 87.31 370 ALA B CA 1
ATOM 5649 C C . ALA B 1 370 ? 3.908 -23.641 -8.711 1 87.31 370 ALA B C 1
ATOM 5651 O O . ALA B 1 370 ? 3.66 -23.062 -9.781 1 87.31 370 ALA B O 1
ATOM 5652 N N . ASP B 1 371 ? 2.969 -24.031 -7.906 1 95.06 371 ASP B N 1
ATOM 5653 C CA . ASP B 1 371 ? 1.562 -23.938 -8.281 1 95.06 371 ASP B CA 1
ATOM 5654 C C . ASP B 1 371 ? 0.998 -22.562 -7.98 1 95.06 371 ASP B C 1
ATOM 5656 O O . ASP B 1 371 ? -0.111 -22.234 -8.406 1 95.06 371 ASP B O 1
ATOM 5660 N N . ALA B 1 372 ? 1.754 -21.734 -7.297 1 97 372 ALA B N 1
ATOM 5661 C CA . ALA B 1 372 ? 1.242 -20.438 -6.848 1 97 372 ALA B CA 1
ATOM 5662 C C . ALA B 1 372 ? 0.784 -19.594 -8.023 1 97 372 ALA B C 1
ATOM 5664 O O . ALA B 1 372 ? -0.264 -18.953 -7.965 1 97 372 ALA B O 1
ATOM 5665 N N . ALA B 1 373 ? 1.541 -19.641 -9.062 1 97.06 373 ALA B N 1
ATOM 5666 C CA . ALA B 1 373 ? 1.22 -18.812 -10.227 1 97.06 373 ALA B CA 1
ATOM 5667 C C . ALA B 1 373 ? -0.11 -19.234 -10.844 1 97.06 373 ALA B C 1
ATOM 5669 O O . ALA B 1 373 ? -0.947 -18.375 -11.164 1 97.06 373 ALA B O 1
ATOM 5670 N N . LEU B 1 374 ? -0.341 -20.547 -10.992 1 98.31 374 LEU B N 1
ATOM 5671 C CA . LEU B 1 374 ? -1.572 -21.047 -11.594 1 98.31 374 LEU B CA 1
ATOM 5672 C C . LEU B 1 374 ? -2.762 -20.812 -10.672 1 98.31 374 LEU B C 1
ATOM 5674 O O . LEU B 1 374 ? -3.816 -20.359 -11.109 1 98.31 374 LEU B O 1
ATOM 5678 N N . ILE B 1 375 ? -2.562 -21.094 -9.406 1 98.38 375 ILE B N 1
ATOM 5679 C CA . ILE B 1 375 ? -3.637 -20.906 -8.445 1 98.38 375 ILE B CA 1
ATOM 5680 C C . ILE B 1 375 ? -4 -19.422 -8.367 1 98.38 375 ILE B C 1
ATOM 5682 O O . ILE B 1 375 ? -5.184 -19.062 -8.359 1 98.38 375 ILE B O 1
ATOM 5686 N N . GLY B 1 376 ? -2.986 -18.578 -8.336 1 98.44 376 GLY B N 1
ATOM 5687 C CA . GLY B 1 376 ? -3.229 -17.141 -8.336 1 98.44 376 GLY B CA 1
ATOM 5688 C C . GLY B 1 376 ? -3.93 -16.656 -9.586 1 98.44 376 GLY B C 1
ATOM 5689 O O . GLY B 1 376 ? -4.812 -15.797 -9.516 1 98.44 376 GLY B O 1
ATOM 5690 N N . ALA B 1 377 ? -3.504 -17.141 -10.695 1 98.31 377 ALA B N 1
ATOM 5691 C CA . ALA B 1 377 ? -4.172 -16.797 -11.945 1 98.31 377 ALA B CA 1
ATOM 5692 C C . ALA B 1 377 ? -5.645 -17.203 -11.914 1 98.31 377 ALA B C 1
ATOM 5694 O O . ALA B 1 377 ? -6.508 -16.453 -12.383 1 98.31 377 ALA B O 1
ATOM 5695 N N . ALA B 1 378 ? -5.945 -18.328 -11.414 1 98.31 378 ALA B N 1
ATOM 5696 C CA . ALA B 1 378 ? -7.332 -18.766 -11.266 1 98.31 378 ALA B CA 1
ATOM 5697 C C . ALA B 1 378 ? -8.102 -17.812 -10.352 1 98.31 378 ALA B C 1
ATOM 5699 O O . ALA B 1 378 ? -9.258 -17.484 -10.617 1 98.31 378 ALA B O 1
ATOM 5700 N N . GLU B 1 379 ? -7.457 -17.453 -9.266 1 97.75 379 GLU B N 1
ATOM 5701 C CA . GLU B 1 379 ? -8.109 -16.516 -8.352 1 97.75 379 GLU B CA 1
ATOM 5702 C C . GLU B 1 379 ? -8.492 -15.227 -9.062 1 97.75 379 GLU B C 1
ATOM 5704 O O . GLU B 1 379 ? -9.562 -14.664 -8.812 1 97.75 379 GLU B O 1
ATOM 5709 N N . LEU B 1 380 ? -7.602 -14.742 -9.914 1 96.56 380 LEU B N 1
ATOM 5710 C CA . LEU B 1 380 ? -7.941 -13.57 -10.719 1 96.56 380 LEU B CA 1
ATOM 5711 C C . LEU B 1 380 ? -9.211 -13.82 -11.531 1 96.56 380 LEU B C 1
ATOM 5713 O O . LEU B 1 380 ? -10.086 -12.953 -11.586 1 96.56 380 LEU B O 1
ATOM 5717 N N . ALA B 1 381 ? -9.305 -14.953 -12.055 1 96.56 381 ALA B N 1
ATOM 5718 C CA . ALA B 1 381 ? -10.43 -15.289 -12.922 1 96.56 381 ALA B CA 1
ATOM 5719 C C . ALA B 1 381 ? -11.719 -15.422 -12.125 1 96.56 381 ALA B C 1
ATOM 5721 O O . ALA B 1 381 ? -12.805 -15.109 -12.625 1 96.56 381 ALA B O 1
ATOM 5722 N N . PHE B 1 382 ? -11.625 -15.906 -10.906 1 96.88 382 PHE B N 1
ATOM 5723 C CA . PHE B 1 382 ? -12.797 -16.156 -10.078 1 96.88 382 PHE B CA 1
ATOM 5724 C C . PHE B 1 382 ? -13.297 -14.875 -9.438 1 96.88 382 PHE B C 1
ATOM 5726 O O . PHE B 1 382 ? -14.422 -14.82 -8.93 1 96.88 382 PHE B O 1
ATOM 5733 N N . ASP B 1 383 ? -12.523 -13.883 -9.469 1 95 383 ASP B N 1
ATOM 5734 C CA . ASP B 1 383 ? -12.75 -12.695 -8.656 1 95 383 ASP B CA 1
ATOM 5735 C C . ASP B 1 383 ? -14.148 -12.125 -8.891 1 95 383 ASP B C 1
ATOM 5737 O O . ASP B 1 383 ? -14.875 -11.844 -7.941 1 95 383 ASP B O 1
ATOM 5741 N N . HIS B 1 384 ? -14.531 -11.93 -10.164 1 94 384 HIS B N 1
ATOM 5742 C CA . HIS B 1 384 ? -15.828 -11.328 -10.469 1 94 384 HIS B CA 1
ATOM 5743 C C . HIS B 1 384 ? -16.969 -12.211 -9.977 1 94 384 HIS B C 1
ATOM 5745 O O . HIS B 1 384 ? -18 -11.695 -9.531 1 94 384 HIS B O 1
ATOM 5751 N N . LEU B 1 385 ? -16.828 -13.492 -10.086 1 95.56 385 LEU B N 1
ATOM 5752 C CA . LEU B 1 385 ? -17.844 -14.422 -9.602 1 95.56 385 LEU B CA 1
ATOM 5753 C C . LEU B 1 385 ? -18 -14.32 -8.094 1 95.56 385 LEU B C 1
ATOM 5755 O O . LEU B 1 385 ? -19.125 -14.336 -7.578 1 95.56 385 LEU B O 1
ATOM 5759 N N . LEU B 1 386 ? -16.891 -14.211 -7.434 1 95.81 386 LEU B N 1
ATOM 5760 C CA . LEU B 1 386 ? -16.906 -14.141 -5.977 1 95.81 386 LEU B CA 1
ATOM 5761 C C . LEU B 1 386 ? -17.484 -12.812 -5.5 1 95.81 386 LEU B C 1
ATOM 5763 O O . LEU B 1 386 ? -18.047 -12.734 -4.414 1 95.81 386 LEU B O 1
ATOM 5767 N N . ASP B 1 387 ? -17.328 -11.844 -6.32 1 92.75 387 ASP B N 1
ATOM 5768 C CA . ASP B 1 387 ? -17.891 -10.531 -5.996 1 92.75 387 ASP B CA 1
ATOM 5769 C C . ASP B 1 387 ? -19.391 -10.492 -6.25 1 92.75 387 ASP B C 1
ATOM 5771 O O . ASP B 1 387 ? -20.141 -9.867 -5.492 1 92.75 387 ASP B O 1
ATOM 5775 N N . ASP B 1 388 ? -19.812 -11.117 -7.344 1 93.25 388 ASP B N 1
ATOM 5776 C CA . ASP B 1 388 ? -21.203 -11.148 -7.742 1 93.25 388 ASP B CA 1
ATOM 5777 C C . ASP B 1 388 ? -21.594 -12.523 -8.281 1 93.25 388 ASP B C 1
ATOM 5779 O O . ASP B 1 388 ? -21.719 -12.703 -9.492 1 93.25 388 ASP B O 1
ATOM 5783 N N . PRO B 1 389 ? -21.922 -13.359 -7.375 1 94.62 389 PRO B N 1
ATOM 5784 C CA . PRO B 1 389 ? -22.094 -14.766 -7.742 1 94.62 389 PRO B CA 1
ATOM 5785 C C . PRO B 1 389 ? -23.25 -14.984 -8.711 1 94.62 389 PRO B C 1
ATOM 5787 O O . PRO B 1 389 ? -23.25 -15.953 -9.477 1 94.62 389 PRO B O 1
ATOM 5790 N N . LEU B 1 390 ? -24.266 -14.117 -8.734 1 91 390 LEU B N 1
ATOM 5791 C CA . LEU B 1 390 ? -25.453 -14.43 -9.516 1 91 390 LEU B CA 1
ATOM 5792 C C . LEU B 1 390 ? -25.438 -13.695 -10.852 1 91 390 LEU B C 1
ATOM 5794 O O . LEU B 1 390 ? -26.328 -13.883 -11.688 1 91 390 LEU B O 1
ATOM 5798 N N . VAL B 1 391 ? -24.609 -12.664 -11.039 1 75.19 391 VAL B N 1
ATOM 5799 C CA . VAL B 1 391 ? -24.578 -11.992 -12.328 1 75.19 391 VAL B CA 1
ATOM 5800 C C . VAL B 1 391 ? -23.438 -12.562 -13.18 1 75.19 391 VAL B C 1
ATOM 5802 O O . VAL B 1 391 ? -23.453 -12.43 -14.406 1 75.19 391 VAL B O 1
ATOM 5805 N N . SER B 1 392 ? -22.578 -13.273 -12.57 1 57.47 392 SER B N 1
ATOM 5806 C CA . SER B 1 392 ? -21.422 -13.711 -13.367 1 57.47 392 SER B CA 1
ATOM 5807 C C . SER B 1 392 ? -21.812 -14.867 -14.289 1 57.47 392 SER B C 1
ATOM 5809 O O . SER B 1 392 ? -22.609 -15.719 -13.922 1 57.47 392 SER B O 1
#

Foldseek 3Di:
DDPPQDVVRVLQQLLLVLLLCCQLPFKAFLVRSCVVVVHDSVSSVVSLVVCVVLVQWDWDFDDDDPDPDDGTIIIGGPFQQEWEKFWEDDLFKIKIFITGRSLHTPDMDMDTDDAQDALLRNLVVRLVVVVVVVVVRDPNGDYLAFFYEYAAFAFQPQRFGCDRVSRPDHRHNNRVSNPVSNDDPGDYGYAYQQQLLCQLCCRHKDNPPWQWEWEWEAWQFIWIWTGHRNHTDQDDRRRPTNQQQPAPDQPADDDPVGGGRGLCSQQHPQQLCVQLVNNVDGTLVSLVVLLVCVVVPRPSSVVSLLRSLLSLLQSVQVVLQVRLTQEYEYARSRLSSCVSNVVSSVVNSVVRHDCVSCVRYYYYYIGCHPCSSRSSRRCVSCVVCSSRVNVD/DDPDQDVVRVLQQLLLVLLLCCQLPFKAFLVRSCVVVVHDSVSSVVSLVVCVVLVQKDWDFDDDDPDPDDGTIIIGGPFQQEWEKFWEDDLFKIKIFITGRSLHTPDMDMDTDDAQDALLRNLVVRLVVVVVVVVVRDPNGDYLAFFYEYAAFAFQPQRFRCDRVSRPDHRHNNRVSNPVSNDDPGDYGYAYQQQLLCQLCCRHKDNPPWQWEWEWEAWQFIWIWTGHRNHTDQDDRRRPTNQQQPAPDQPADDDPVGGGRGLCSQQHPQQLCVQLVNNVDGTLVSLVVLLVCVVVPRPSSVVSLLRSLLSLLQSVQVVLQVRLTQEYEYARSRLSSCVSNVVSSVVNSVVRHDCVSCVRYYYYYIGCHPCSSRSSRRCVSCVVCSSGVNVD

Sequence (784 aa):
MRVGPSQEEVRRHNLGTLLRYVHVHGATSRAELTSRLGLNRSTIGALTAELISAGLVSEAVPKQTRRAGRPSLVVRPESELVFAYALSIEVDRVRAARVGLGGRILEQHESRRPPGMGADEAVEPLARFVRAMRDRVPGGARCVGSGLAVAGMVRREDGMVRLAPTIGWVEEPVGAALRAELGGPDRLIVGNHADVCALAEHARGAAVGCDNVIYLYGDVGVGAGIVAGGRRVTGHGGYGGEVGHMVVNPYGRPCDCGSRGCWETEIGEHALLHLSGRGDRTGRDAVLAVVDAAVRGDSQAQHALRHVGDWIGLGVGNLVNIFNPEVVIFGGTLRDVYLVAAAQIRSRLNAVGLPACREHVRLRTPELGADAALIGAAELAFDHLLDDPLVSMRVGPSQEEVRRHNLGTLLRYVHVHGATSRAELTSRLGLNRSTIGALTAELISAGLVSEAVPKQTRRAGRPSLVVRPESELVFAYALSIEVDRVRAARVGLGGRILEQHESRRPPGMGADEAVEPLARFVRAMRDRVPGGARCVGSGLAVAGMVRREDGMVRLAPTIGWVEEPVGAALRAELGGPDRLIVGNHADVCALAEHARGAAVGCDNVIYLYGDVGVGAGIVAGGRRVTGHGGYGGEVGHMVVNPYGRPCDCGSRGCWETEIGEHALLHLSGRGDRTGRDAVLAVVDAAVRGDSQAQHALRHVGDWIGLGVGNLVNIFNPEVVIFGGTLRDVYLVAAAQIRSRLNAVGLPACREHVRLRTPELGADAALIGAAELAFDHLLDDPLVS

Radius of gyration: 27.93 Å; Cα contacts (8 Å, |Δi|>4): 1875; chains: 2; bounding box: 72×74×61 Å

Secondary structure (DSSP, 8-state):
------HHHHHHHHHHHHHHHHHHH-SEEHHHHHHHHT--HHHHHHHHHHHHHTTSEEEE--S---SSS-PPPEEEE-TTTEEEEEEEE-SSEEEEEEEETTS-EEEEEEEE--TT--HHHHHHHHHHHHHHHHTTSPTT-EEEEEEEEESSEE-TTT--EEEEGGGTEEEE-HHHHHHHHH-SS--EEEEEHHHHHHHHHHHHSTTTT-SSEEEEEESSSEEEEEEETTEE---SSS-TT-GGG-BS-TTS-B-TTS-BSBHHHHHSHHHHHHHTT-TT--SHHHHHHHHHHHHTT-HHHHHHHHHHHHHHHHHHHHHHHHH--SEEEEEEHHHHHHHHHHHHHHHHHHHHS-HHHHTT-EEE--SSGGGHHHHHHHHHHHHHHHH-TTT-/------HHHHHHHHHHHHHHHHHHH-SEEHHHHHHHHT--HHHHHHHHHHHHHTTSEEEE--S---SSS-PPPEEEE-TTTEEEEEEEE-SSEEEEEEEETTS-EEEEEEEE--TT--HHHHHHHHHHHHHHHHTTSPTT-EEEEEEEEESSEE-TTT--EEEEGGGTEEEE-HHHHHHHHH-SS--EEEEEHHHHHHHHHHHHSTTTT-SSEEEEEESSSEEEEEEETTEE---SSS-TT-GGG-BS-TTS-B-TTS-BSBHHHHHSHHHHHHHTT-TT--SHHHHHHHHHHHHTT-HHHHHHHHHHHHHHHHHHHHHHHHH--SEEEEEEHHHHHHHHHHHHHHHHHHHHS-HHHHTT-EEE--SSGGGHHHHHHHHHHHHHHHH-TTT-